Protein 3LY1 (pdb70)

Nearest PDB structures (foldseek):
  3ffh-assembly1_B  TM=8.835E-01  e=3.624E-26  Listeria innocua
  3ffh-assembly1_A  TM=8.814E-01  e=5.319E-25  Listeria innocua
  1lc7-assembly1_A  TM=8.798E-01  e=1.584E-21  Salmonella enterica
  3euc-assembly1_B  TM=8.488E-01  e=2.781E-20  Cupriavidus pinatubonensis JMP134
  3euc-assembly1_A  TM=7.990E-01  e=6.810E-20  Cupriavidus pinatubonensis JMP134

Sequence (1341 aa):
AFTTAPSTDNPIRINFNENPLLGGSPKAQAAARDAVVKANRYAKNEILLGNKLAAHHQVEAPSILLTAGSSEGIRAAIEAYASLEEAQLVIPEELTYGDGEHFAKIAGKVTKVKLDNWAFDIEGLKAAVAAYSGPSIVYLVNPNNPTGTITPADVIEPWIASKPANTFIVDEAYAEFVNDPRFRRSISPITQGAENIILLKKTFSKIHAAGRVGYAVAHPTVIALLGRRYVAGEKINFSGVDAALASNDSAFITYSKKSNDVSRQQILLKKALEDLKLPYLPSEGNFVFHQLVVPLKDYQTHADAGVLIGRAFPPADNNWCRISLGTPQQEQWVADTREFRKKSWIAFTAPSTDNPIRINFNENPLGSPKAQAAARDAVVKANRYAKNEILLGNKLAAHHQVEAPSILLTAGSSEGIRAAIEAYASLEAQLVIPELTYGDGEHFAKIAGKVTKVKLDNWAFDIEGLKAAVAAYSGPSIVYLVNPNNPTGTITPADVIEPWIASKPANTFIVDEAYAEFVNDPRFRRSISPITQGAENIILLKTFSKIHAAGRVGYAVAHPTVIALLGRRYVAGEKINFSGVDAALASNDSAFITYSKKSNDVSRQQILLKKALEDLKLPYLPSEGNFVFHQLVVPLKDYQTHADAGVLIGRAFPPADNNWCRISLGTPQEQWWVADTREFRKKKSWIAAFTAPSTDNPIRINFNENPLLGGSPKAQAAARDAVVKANRYAKNEILLGNKLAAHHQVEAPSILLTAGSSEGIRAAIEAYASLEAQLVIPEELTYGDGEHFAKIAGKVTKVKLDNWAFDIEGLKAAVAAYSGPSIVYLVNPNNPTGTITPADVIEPWIASKPANTFIVDEAYAEFVNDPRFRRSISPITQGAENIILLKTFSKIHAAGRVGYAVAHPTVIALLGRRYVAGEKINFSGVDAALASNDSSAFITYSKKSNDVSRQQILLKKALEDLKLPYLPSEGNFVFHQLVVPLKDYQTHADAGVLIGRAFPPADNNWCRISLGTPQQEQWWVADTREFRKKSWIGETQPESAAFTAPSTDNPIRINFNENPLLGGSPKAQAAARDAVVKANRYAKNEILLGNKLAAHHQVEAPSILLTAGSSEGIRAAIEAYASLEAQLVIPEELTYGDGEHFAKIAGKVTKVKLDNWAFDIEGLKAAVAAYSGPSIVYLVNPNNPTGTITPADVIEPWIASKPANNTFIVDEAYAEFVNDPRFRRSISPITQGAENIILLKTFSKIHAAGRVGYAVAHPTVIALLGRRYVAGEKINFSGVDAALASNDSAFITYSKKSNDVSRQILLKKALEDLKLPYLPSEGNFVFHQLVVPLKDYQTHADAGVLIGRAFPPADNNWCRISLGTPQQEQWWVADTREFRKKSWI

CATH classification: 3.90.1150.10 (+1 more: 3.40.640.10)

B-factor: mean 17.72, std 8.16, range [2.0, 77.81]

InterPro domains:
  IPR004839 Aminotransferase, class I/classII, large domain [PF00155] (60-383)
  IPR006311 Twin-arginine translocation pathway, signal sequence [PS51318] (1-41)
  IPR015421 Pyridoxal phosphate-dependent transferase, major domain [G3DSA:3.40.640.10] (70-298)
  IPR015422 Pyridoxal phosphate-dependent transferase, small domain [G3DSA:3.90.1150.10] (54-379)
  IPR015424 Pyridoxal phosphate-dependent transferase [SSF53383] (52-388)
  IPR050106 Histidinol-phosphate aminotransferase [PTHR43643] (56-390)

Foldseek 3Di:
DDDFFALVRFAEQAPQFQQPAPPQLQVLLVVLPVVQVDFPVVLLCLLCVVCVVLVHHSLQKDKWFFCLLVLLLLCVLLADLLEEEEEAQFFDCSNVVSNVVSHHYHHDYDPQPDDPLVRSLCVLVVRPAAYEYEAEACTPPQQHGDFPVSVVVSQVVCRPRYYEYEDAFVLLADDPSDDDPSVLSVVRQHYKYKYGCRHLVGNPTIIMIGHNSVSSVSCPSDPGNGYGRSVSSSSVRSCPVVSSVVSNVQLVLLVVLQVVLCVVVVWDWHDHSGQKTKTFAPDFPVLLQVVSRSRYHFYDAGPPNRRITIGGGHGNVSNVVSVVCVCVVVPSD/DDDFFALVRFAEFAPQFQQDAPPLLVVQLVVLPVVQVDFCVVLLCLLQVVCVVLLHHSLQKAKWFFCLLVLLLLCVLLADQLEEEEEAQFFDCSNVVNNVVSHHYHYDYDPQSDGPLVRSLVVLQVRPAAYEYEAEAVTPPQQDGDFCVSVVVSQVVCRPRYYEYEDAFVLLADDPRDDDPSVLSVVRQHYKYKYGCRHLVGNPTIIMIGHDSVSSVSCPSDPGNGYGRSNSSSSVRSCPVVSSVVSSVQLVLLVVLQVVLCVVVVWDWHDHSGQKTKIFAPDFPVLLQVVSNSRYHFYDAGPPNRGITIGGRHGNVSNVVSVVCVCVVVPSD/DDDDFFALVRFAEFAPQFQQPAPPQLQVQLVVLPVVQVDFPVVLLCLLCVVCVVLLHHSLQKDKWFFLLLVLLLLCVLLAAQLEEEQEAQFFDCSNVVNNVVSHHYHYDYDPQPDGPLVRSLVVLLVRQEAYEYEAEAVTPPQQHGDFPVSVVVSQVVPRPRYYEYEDAFVLLADDPSDDDPSVLSVVRQHYKYKYGCRHLVGNPTIIMIGHDSVSSVSCPSDPGNRYGRSVSSSSVRSCCPVSSVVSNVQLVLLVVLQVVLCVVVVWDWHDHRGQKTKTFAPDFPVLLQVVSNSRYHFYDAGPPNRRITIGGRHGNVVNVVSVCCVCVVVPSD/DPDFDDDDDDDFFALVGFDEFAPQFQQDAPPLLQVLLVVLPVVQVDFPVVLLCLLCVVCVVLVHHSLQKDKWFFCLLVLLLLCVLLADQLEEEEEAQFFDCSNVVNNVVSHHYHYDYDPQPDGPLVRSLVVLVVRPEAYEYEAEAVTPPQQHGDFCVSVVVSLVVCRPNYYEYEDAFVLLADDPRDDDPSVLNVVRQHYKYKYGCRHLVGNPTIIMIGHNSVSSVSCPSDPGNRYGRSVSSSSVRSCCVVSSVNSNVQLVLQVVLQVVLCVVLVWDWHDHRGQKTKTFAPDFPVLLCVVSNSRYHFYDAGPPSRGIGIGGGHGNVSNVVSVCCVCVVVVSD

Solvent-accessible surface area: 54616 Å² total

Secondary structure (DSSP, 8-state):
------SSS-EE-SS---S---HHHHHHHHHTGGGTTS--HHHH--HHHHHHHTTS-GGGEEEESHHHHHHHHHHHHH--TT-EEEEESSS-THHHHHHHHT--EEEE--TTS---HHHHHHHHHT-SS-EEEEEESS-TTT-PPPPHHHHHHHHHT--TT--EEE-TTGGG---TT---S---TT--SS-EEEEESSSTT-----EEEE--HHHHH--TTTT-S---HHHHHHHHH---HHHHHHHHHHHHHHHHHHHHHHHHHT--B----SSEEEEE-SS-HHHHHH--TTSEE-PPP-TT-TTEEEEE---S---HHHH--HHHHTT--/------SSS-EE-SS---S---HHHHHHHHHTGGGTTS--HHHH--HHHHHHHTTS-GGGEEEESHHHHHHHHHHHHH--TT-EEEEESSS-THHHHHHHHT--EEEE--TTS---HHHHHHHHHT-SS-EEEEEESS-TTT-PPPPHHHHHHHHHT--TT--EEE-TTGGG---TT---S---TT--SS-EEEEESSSTT-----EEEE--HHHHH--TTTTSS---HHHHHHHHH---HHHHHHHHHHHHHHHHHHHHHHHHHT--B----SSEEEEE-SS-HHHHHH--TTSEE-PPP-TT-TTEEEEE---S---HHHH--HHHHTT--/-------SSS-EE-SS---S---HHHHHHHHHHGGGTTS--HHHH--HHHHHHHTTS-GGGEEEESHHHHHHHHHHHHH--TT-EEEEESSS-THHHHHHHHT--EEEE--TTS---HHHHHHHHHT--S-EEEEEESS-TTT-----HHHHHHHHHT--TT--EEE-TTGGG---TT---S---TT--SS-EEEEESSSTT-----EEEE--HHHHH--TTTTSS---HHHHHHHHH---HHHHHHHHHHHHHHHHHHHHHHHHHT--BPPP-SSEEEEE-SS-HHHHHH--TTSEE-----TT-TTEEEEE---S---HHHH--HHHHTT--/--PPPPPPP-----SSS-EE-SS---TT--HHHHHHHHHHGGGTTS--HHHH--HHHHHHHHTS-GGGEEEESHHHHHHHHHHHHH--TT-EEEEESSS-THHHHHHHHT--EEEE--TTS---HHHHHHHHHT-SS-EEEEEESS-TTT-----HHHHHHHHHT--TT--EEE-TTGGG---TT---S---TT--SS-EEEEESSSTT-----EEEE--HHHHH--TTTTSS---HHHHHHHHH---HHHHHHHHHHHHHHHHHHHHHHHHHT--B----SSEEEEE-SS-HHHHHH--TTSEE-----TT-TTEEEEE---S---HHHH--HHHHTT--

Radius of gyration: 41.57 Å; Cα contacts (8 Å, |Δi|>4): 2884; chains: 4; bounding box: 87×106×110 Å

Structure (mmCIF, N/CA/C/O backbone):
data_3LY1
#
_entry.id   3LY1
#
_cell.length_a   58.625
_cell.length_b   150.477
_cell.length_c   100.092
_cell.angle_alpha   90.000
_cell.angle_beta   94.380
_cell.angle_gamma   90.000
#
_symmetry.space_group_name_H-M   'P 1 21 1'
#
loop_
_entity.id
_entity.type
_entity.pdbx_description
1 polymer 'Putative histidinol-phosphate aminotransferase'
2 non-polymer "PYRIDOXAL-5'-PHOSPHATE"
3 non-polymer 'CITRIC ACID'
4 non-polymer 1,2-ETHANEDIOL
5 water water
#
loop_
_atom_site.group_PDB
_atom_site.id
_atom_site.type_symbol
_atom_site.label_atom_id
_atom_site.label_alt_id
_atom_site.label_comp_id
_atom_site.label_asym_id
_atom_site.label_entity_id
_atom_site.label_seq_id
_atom_site.pdbx_PDB_ins_code
_atom_site.Cartn_x
_atom_site.Cartn_y
_atom_site.Cartn_z
_atom_site.occupancy
_atom_site.B_iso_or_equiv
_atom_site.auth_seq_id
_atom_site.auth_comp_id
_atom_site.auth_asym_id
_atom_site.auth_atom_id
_atom_site.pdbx_PDB_model_num
ATOM 1 N N . ALA A 1 9 ? 79.909 50.205 -24.014 1.00 40.56 49 ALA A N 1
ATOM 2 C CA . ALA A 1 9 ? 80.460 51.517 -23.535 1.00 40.62 49 ALA A CA 1
ATOM 3 C C . ALA A 1 9 ? 81.515 52.058 -24.520 1.00 40.02 49 ALA A C 1
ATOM 4 O O . ALA A 1 9 ? 82.470 51.358 -24.848 1.00 40.90 49 ALA A O 1
ATOM 6 N N . PHE A 1 10 ? 81.357 53.296 -24.983 1.00 38.93 50 PHE A N 1
ATOM 7 C CA . PHE A 1 10 ? 82.281 53.864 -25.988 1.00 37.50 50 PHE A CA 1
ATOM 8 C C . PHE A 1 10 ? 83.682 54.280 -25.446 1.00 36.33 50 PHE A C 1
ATOM 9 O O . PHE A 1 10 ? 83.803 54.925 -24.404 1.00 36.22 50 PHE A O 1
ATOM 17 N N . THR A 1 11 ? 84.712 53.923 -26.219 1.00 35.22 51 THR A N 1
ATOM 18 C CA A THR A 1 11 ? 86.095 54.316 -25.953 0.50 34.47 51 THR A CA 1
ATOM 19 C CA B THR A 1 11 ? 86.096 54.329 -25.952 0.50 34.44 51 THR A CA 1
ATOM 20 C C . THR A 1 11 ? 86.748 54.857 -27.240 1.00 33.83 51 THR A C 1
ATOM 21 O O . THR A 1 11 ? 86.423 54.412 -28.349 1.00 33.22 51 THR A O 1
ATOM 28 N N . ALA A 1 12 ? 87.667 55.809 -27.092 1.00 32.36 52 ALA A N 1
ATOM 29 C CA . ALA A 1 12 ? 88.348 56.417 -28.233 1.00 31.22 52 ALA A CA 1
ATOM 30 C C . ALA A 1 12 ? 89.144 55.386 -29.042 1.00 30.00 52 ALA A C 1
ATOM 31 O O . ALA A 1 12 ? 89.790 54.503 -28.476 1.00 28.67 52 ALA A O 1
ATOM 33 N N . PRO A 1 13 ? 89.095 55.499 -30.368 1.00 29.21 53 PRO A N 1
ATOM 34 C CA . PRO A 1 13 ? 89.738 54.507 -31.219 1.00 29.16 53 PRO A CA 1
ATOM 35 C C . PRO A 1 13 ? 91.254 54.636 -31.301 1.00 29.84 53 PRO A C 1
ATOM 36 O O . PRO A 1 13 ? 91.817 55.648 -30.894 1.00 28.85 53 PRO A O 1
ATOM 40 N N . SER A 1 14 ? 91.892 53.599 -31.841 1.00 30.58 54 SER A N 1
ATOM 41 C CA . SER A 1 14 ? 93.309 53.616 -32.202 1.00 31.85 54 SER A CA 1
ATOM 42 C C . SER A 1 14 ? 93.433 53.010 -33.596 1.00 32.76 54 SER A C 1
ATOM 43 O O . SER A 1 14 ? 92.446 52.499 -34.111 1.00 32.81 54 SER A O 1
ATOM 46 N N . THR A 1 15 ? 94.626 53.018 -34.194 1.00 33.86 55 THR A N 1
ATOM 47 C CA . THR A 1 15 ? 94.840 52.258 -35.439 1.00 35.08 55 THR A CA 1
ATOM 48 C C . THR A 1 15 ? 94.668 50.723 -35.258 1.00 35.51 55 THR A C 1
ATOM 49 O O . THR A 1 15 ? 94.325 50.015 -36.221 1.00 36.81 55 THR A O 1
ATOM 53 N N . ASP A 1 16 ? 94.885 50.200 -34.052 1.00 35.40 56 ASP A N 1
ATOM 54 C CA . ASP A 1 16 ? 94.614 48.773 -33.759 1.00 35.13 56 ASP A CA 1
ATOM 55 C C . ASP A 1 16 ? 93.147 48.487 -33.463 1.00 33.39 56 ASP A C 1
ATOM 56 O O . ASP A 1 16 ? 92.708 47.329 -33.504 1.00 33.99 56 ASP A O 1
ATOM 61 N N . ASN A 1 17 ? 92.400 49.517 -33.084 1.00 30.98 57 ASN A N 1
ATOM 62 C CA . ASN A 1 17 ? 90.995 49.335 -32.676 1.00 29.26 57 ASN A CA 1
ATOM 63 C C . ASN A 1 17 ? 90.154 50.517 -33.209 1.00 26.86 57 ASN A C 1
ATOM 64 O O . ASN A 1 17 ? 89.588 51.304 -32.441 1.00 24.73 57 ASN A O 1
ATOM 69 N N . PRO A 1 18 ? 90.058 50.604 -34.554 1.00 24.56 58 PRO A N 1
ATOM 70 C CA . PRO A 1 18 ? 89.480 51.755 -35.238 1.00 22.92 58 PRO A CA 1
ATOM 71 C C . PRO A 1 18 ? 87.969 51.782 -35.181 1.00 21.56 58 PRO A C 1
ATOM 72 O O . PRO A 1 18 ? 87.336 50.759 -34.937 1.00 21.01 58 PRO A O 1
ATOM 76 N N . ILE A 1 19 ? 87.383 52.959 -35.377 1.00 19.86 59 ILE A N 1
ATOM 77 C CA . ILE A 1 19 ? 85.950 53.051 -35.679 1.00 18.84 59 ILE A CA 1
ATOM 78 C C . ILE A 1 19 ? 85.822 52.588 -37.139 1.00 18.56 59 ILE A C 1
ATOM 79 O O . ILE A 1 19 ? 86.510 53.118 -38.020 1.00 18.21 59 ILE A O 1
ATOM 84 N N . ARG A 1 20 ? 84.932 51.625 -37.372 1.00 18.32 60 ARG A N 1
ATOM 85 C CA . ARG A 1 20 ? 84.813 50.977 -38.673 1.00 18.18 60 ARG A CA 1
ATOM 86 C C . ARG A 1 20 ? 83.531 51.464 -39.329 1.00 17.41 60 ARG A C 1
ATOM 87 O O . ARG A 1 20 ? 82.454 51.000 -38.995 1.00 17.62 60 ARG A O 1
ATOM 95 N N . ILE A 1 21 ? 83.652 52.440 -40.232 1.00 16.91 61 ILE A N 1
ATOM 96 C CA . ILE A 1 21 ? 82.468 53.030 -40.865 1.00 16.49 61 ILE A CA 1
ATOM 97 C C . ILE A 1 21 ? 82.747 53.005 -42.347 1.00 15.56 61 ILE A C 1
ATOM 98 O O . ILE A 1 21 ? 82.608 54.001 -43.087 1.00 15.46 61 ILE A O 1
ATOM 103 N N . ASN A 1 22 ? 83.188 51.828 -42.765 1.00 15.59 62 ASN A N 1
ATOM 104 C CA . ASN A 1 22 ? 83.714 51.623 -44.106 1.00 15.05 62 ASN A CA 1
ATOM 105 C C . ASN A 1 22 ? 82.887 50.704 -45.014 1.00 15.04 62 ASN A C 1
ATOM 106 O O . ASN A 1 22 ? 83.033 50.775 -46.230 1.00 13.76 62 ASN A O 1
ATOM 111 N N . PHE A 1 23 ? 82.054 49.843 -44.434 1.00 15.13 63 PHE A N 1
ATOM 112 C CA . PHE A 1 23 ? 81.384 48.784 -45.212 1.00 16.08 63 PHE A CA 1
ATOM 113 C C . PHE A 1 23 ? 79.857 48.698 -45.000 1.00 16.77 63 PHE A C 1
ATOM 114 O O . PHE A 1 23 ? 79.242 47.653 -45.270 1.00 17.29 63 PHE A O 1
ATOM 122 N N . ASN A 1 24 ? 79.237 49.790 -44.556 1.00 16.22 64 ASN A N 1
ATOM 123 C CA . ASN A 1 24 ? 77.794 49.867 -44.312 1.00 17.20 64 ASN A CA 1
ATOM 124 C C . ASN A 1 24 ? 77.249 48.765 -43.413 1.00 17.38 64 ASN A C 1
ATOM 125 O O . ASN A 1 24 ? 76.078 48.348 -43.531 1.00 17.73 64 ASN A O 1
ATOM 130 N N . GLU A 1 25 ? 78.093 48.273 -42.521 1.00 17.02 65 GLU A N 1
ATOM 131 C CA . GLU A 1 25 ? 77.667 47.278 -41.548 1.00 17.17 65 GLU A CA 1
ATOM 132 C C . GLU A 1 25 ? 76.873 48.006 -40.489 1.00 17.40 65 GLU A C 1
ATOM 133 O O . GLU A 1 25 ? 77.124 49.180 -40.217 1.00 17.41 65 GLU A O 1
ATOM 139 N N . ASN A 1 26 ? 75.915 47.319 -39.873 1.00 16.87 66 ASN A N 1
ATOM 140 C CA . ASN A 1 26 ? 75.150 47.868 -38.775 1.00 16.97 66 ASN A CA 1
ATOM 141 C C . ASN A 1 26 ? 76.108 47.828 -37.586 1.00 18.60 66 ASN A C 1
ATOM 142 O O . ASN A 1 26 ? 76.736 46.781 -37.384 1.00 19.24 66 ASN A O 1
ATOM 147 N N . PRO A 1 27 ? 76.288 48.973 -36.867 1.00 18.44 67 PRO A N 1
ATOM 148 C CA . PRO A 1 27 ? 77.246 49.093 -35.749 1.00 19.22 67 PRO A CA 1
ATOM 149 C C . PRO A 1 27 ? 76.703 48.511 -34.448 1.00 19.03 67 PRO A C 1
ATOM 150 O O . PRO A 1 27 ? 77.456 48.345 -33.470 1.00 19.26 67 PRO A O 1
ATOM 154 N N A LEU A 1 28 ? 75.412 48.203 -34.462 0.50 18.44 68 LEU A N 1
ATOM 155 N N B LEU A 1 28 ? 75.411 48.176 -34.433 0.50 19.57 68 LEU A N 1
ATOM 156 C CA A LEU A 1 28 ? 74.774 47.477 -33.410 0.50 18.02 68 LEU A CA 1
ATOM 157 C CA B LEU A 1 28 ? 74.678 47.917 -33.204 0.50 20.01 68 LEU A CA 1
ATOM 158 C C A LEU A 1 28 ? 75.045 45.987 -33.533 0.50 18.14 68 LEU A C 1
ATOM 159 C C B LEU A 1 28 ? 74.750 46.483 -32.677 0.50 20.54 68 LEU A C 1
ATOM 160 O O A LEU A 1 28 ? 75.124 45.439 -34.633 0.50 17.52 68 LEU A O 1
ATOM 161 O O B LEU A 1 28 ? 74.303 46.213 -31.560 0.50 21.04 68 LEU A O 1
ATOM 170 N N A GLY A 1 29 ? 75.166 45.314 -32.397 0.50 17.88 69 GLY A N 1
ATOM 171 N N B GLY A 1 29 ? 75.277 45.560 -33.475 0.50 20.54 69 GLY A N 1
ATOM 172 C CA A GLY A 1 29 ? 75.096 43.875 -32.441 0.50 18.37 69 GLY A CA 1
ATOM 173 C CA B GLY A 1 29 ? 75.220 44.150 -33.100 0.50 20.44 69 GLY A CA 1
ATOM 174 C C A GLY A 1 29 ? 73.813 43.518 -33.162 0.50 18.90 69 GLY A C 1
ATOM 175 C C B GLY A 1 29 ? 73.833 43.589 -33.343 0.50 20.08 69 GLY A C 1
ATOM 176 O O A GLY A 1 29 ? 72.886 44.324 -33.237 0.50 19.04 69 GLY A O 1
ATOM 177 O O B GLY A 1 29 ? 72.835 44.296 -33.209 0.50 20.16 69 GLY A O 1
ATOM 186 N N . SER A 1 31 ? 70.259 41.557 -33.066 1.00 21.19 71 SER A N 1
ATOM 187 C CA . SER A 1 31 ? 69.241 41.333 -32.000 1.00 20.80 71 SER A CA 1
ATOM 188 C C . SER A 1 31 ? 69.701 40.316 -30.936 1.00 21.53 71 SER A C 1
ATOM 189 O O . SER A 1 31 ? 70.267 39.285 -31.280 1.00 21.35 71 SER A O 1
ATOM 192 N N . PRO A 1 32 ? 69.461 40.591 -29.641 1.00 21.63 72 PRO A N 1
ATOM 193 C CA . PRO A 1 32 ? 69.764 39.616 -28.564 1.00 21.58 72 PRO A CA 1
ATOM 194 C C . PRO A 1 32 ? 69.108 38.231 -28.760 1.00 20.99 72 PRO A C 1
ATOM 195 O O . PRO A 1 32 ? 69.754 37.190 -28.584 1.00 20.82 72 PRO A O 1
ATOM 199 N N . LYS A 1 33 ? 67.844 38.221 -29.133 1.00 19.84 73 LYS A N 1
ATOM 200 C CA . LYS A 1 33 ? 67.181 36.991 -29.513 1.00 19.35 73 LYS A CA 1
ATOM 201 C C . LYS A 1 33 ? 67.833 36.287 -30.739 1.00 18.28 73 LYS A C 1
ATOM 202 O O . LYS A 1 33 ? 67.973 35.066 -30.739 1.00 17.72 73 LYS A O 1
ATOM 206 N N . ALA A 1 34 ? 68.258 37.056 -31.743 1.00 16.64 74 ALA A N 1
ATOM 207 C CA . ALA A 1 34 ? 68.947 36.472 -32.906 1.00 16.60 74 ALA A CA 1
ATOM 208 C C . ALA A 1 34 ? 70.315 35.906 -32.511 1.00 15.95 74 ALA A C 1
ATOM 209 O O . ALA A 1 34 ? 70.718 34.850 -33.037 1.00 15.17 74 ALA A O 1
ATOM 211 N N . GLN A 1 35 ? 71.026 36.590 -31.607 1.00 14.69 75 GLN A N 1
ATOM 212 C CA . GLN A 1 35 ? 72.329 36.086 -31.177 1.00 15.52 75 GLN A CA 1
ATOM 213 C C . GLN A 1 35 ? 72.156 34.760 -30.448 1.00 15.61 75 GLN A C 1
ATOM 214 O O . GLN A 1 35 ? 72.919 33.830 -30.667 1.00 13.76 75 GLN A O 1
ATOM 220 N N . ALA A 1 36 ? 71.155 34.686 -29.571 1.00 14.77 76 ALA A N 1
ATOM 221 C CA . ALA A 1 36 ? 70.890 33.455 -28.817 1.00 15.58 76 ALA A CA 1
ATOM 222 C C . ALA A 1 36 ? 70.534 32.305 -29.749 1.00 15.65 76 ALA A C 1
ATOM 223 O O . ALA A 1 36 ? 70.965 31.176 -29.537 1.00 15.70 76 ALA A O 1
ATOM 225 N N . ALA A 1 37 ? 69.732 32.592 -30.767 1.00 15.95 77 ALA A N 1
ATOM 226 C CA . ALA A 1 37 ? 69.387 31.585 -31.763 1.00 16.38 77 ALA A CA 1
ATOM 227 C C . ALA A 1 37 ? 70.660 31.111 -32.457 1.00 16.11 77 ALA A C 1
ATOM 228 O O . ALA A 1 37 ? 70.871 29.914 -32.585 1.00 16.04 77 ALA A O 1
ATOM 230 N N . ALA A 1 38 ? 71.506 32.055 -32.874 1.00 16.37 78 ALA A N 1
ATOM 231 C CA . ALA A 1 38 ? 72.702 31.742 -33.629 1.00 16.35 78 ALA A CA 1
ATOM 232 C C . ALA A 1 38 ? 73.661 30.880 -32.793 1.00 16.76 78 ALA A C 1
ATOM 233 O O . ALA A 1 38 ? 74.268 29.939 -33.317 1.00 16.83 78 ALA A O 1
ATOM 235 N N . ARG A 1 39 ? 73.831 31.245 -31.520 1.00 15.75 79 ARG A N 1
ATOM 236 C CA . ARG A 1 39 ? 74.714 30.505 -30.607 1.00 16.35 79 ARG A CA 1
ATOM 237 C C . ARG A 1 39 ? 74.187 29.102 -30.353 1.00 15.98 79 ARG A C 1
ATOM 238 O O . ARG A 1 39 ? 74.952 28.153 -30.402 1.00 16.51 79 ARG A O 1
ATOM 246 N N . ASP A 1 40 ? 72.883 28.978 -30.110 1.00 15.86 80 ASP A N 1
ATOM 247 C CA . ASP A 1 40 ? 72.258 27.686 -29.871 1.00 16.13 80 ASP A CA 1
ATOM 248 C C . ASP A 1 40 ? 72.291 26.741 -31.101 1.00 15.76 80 ASP A C 1
ATOM 249 O O . ASP A 1 40 ? 72.196 25.515 -30.945 1.00 15.29 80 ASP A O 1
ATOM 254 N N . ALA A 1 41 ? 72.395 27.302 -32.307 1.00 14.87 81 ALA A N 1
ATOM 255 C CA . ALA A 1 41 ? 72.487 26.483 -33.517 1.00 14.94 81 ALA A CA 1
ATOM 256 C C . ALA A 1 41 ? 73.809 25.735 -33.621 1.00 14.59 81 ALA A C 1
ATOM 257 O O . ALA A 1 41 ? 73.885 24.751 -34.374 1.00 14.57 81 ALA A O 1
ATOM 259 N N . VAL A 1 42 ? 74.860 26.204 -32.944 1.00 13.74 82 VAL A N 1
ATOM 260 C CA . VAL A 1 42 ? 76.215 25.637 -33.180 1.00 13.31 82 VAL A CA 1
ATOM 261 C C . VAL A 1 42 ? 76.321 24.144 -32.834 1.00 13.86 82 VAL A C 1
ATOM 262 O O . VAL A 1 42 ? 76.902 23.363 -33.605 1.00 13.80 82 VAL A O 1
ATOM 266 N N . VAL A 1 43 ? 75.706 23.740 -31.727 1.00 13.33 83 VAL A N 1
ATOM 267 C CA . VAL A 1 43 ? 75.644 22.325 -31.344 1.00 14.25 83 VAL A CA 1
ATOM 268 C C . VAL A 1 43 ? 74.869 21.488 -32.378 1.00 14.18 83 VAL A C 1
ATOM 269 O O . VAL A 1 43 ? 75.122 20.287 -32.517 1.00 13.70 83 VAL A O 1
ATOM 273 N N . LYS A 1 44 ? 73.964 22.124 -33.121 1.00 13.93 84 LYS A N 1
ATOM 274 C CA . LYS A 1 44 ? 73.134 21.414 -34.078 1.00 13.97 84 LYS A CA 1
ATOM 275 C C . LYS A 1 44 ? 73.817 21.343 -35.444 1.00 13.13 84 LYS A C 1
ATOM 276 O O . LYS A 1 44 ? 73.375 20.582 -36.270 1.00 14.25 84 LYS A O 1
ATOM 282 N N . ALA A 1 45 ? 74.892 22.102 -35.640 1.00 12.05 85 ALA A N 1
ATOM 283 C CA . ALA A 1 45 ? 75.444 22.377 -36.985 1.00 12.47 85 ALA A CA 1
ATOM 284 C C . ALA A 1 45 ? 76.425 21.345 -37.499 1.00 11.55 85 ALA A C 1
ATOM 285 O O . ALA A 1 45 ? 77.137 21.600 -38.497 1.00 12.99 85 ALA A O 1
ATOM 287 N N . ASN A 1 46 ? 76.512 20.190 -36.825 1.00 11.11 86 ASN A N 1
ATOM 288 C CA . ASN A 1 46 ? 77.033 18.985 -37.450 1.00 11.25 86 ASN A CA 1
ATOM 289 C C . ASN A 1 46 ? 76.082 18.474 -38.525 1.00 11.41 86 ASN A C 1
ATOM 290 O O . ASN A 1 46 ? 76.488 17.695 -39.380 1.00 13.16 86 ASN A O 1
ATOM 295 N N . ARG A 1 47 ? 74.835 18.934 -38.481 1.00 11.79 87 ARG A N 1
ATOM 296 C CA . ARG A 1 47 ? 73.811 18.552 -39.451 1.00 12.12 87 ARG A CA 1
ATOM 297 C C . ARG A 1 47 ? 73.447 19.742 -40.327 1.00 11.98 87 ARG A C 1
ATOM 298 O O . ARG A 1 47 ? 73.634 20.878 -39.961 1.00 10.05 87 ARG A O 1
ATOM 306 N N . TYR A 1 48 ? 72.973 19.446 -41.528 1.00 12.71 88 TYR A N 1
ATOM 307 C CA . TYR A 1 48 ? 72.444 20.437 -42.431 1.00 13.22 88 TYR A CA 1
ATOM 308 C C . TYR A 1 48 ? 71.118 20.934 -41.904 1.00 13.28 88 TYR A C 1
ATOM 309 O O . TYR A 1 48 ? 70.308 20.143 -41.353 1.00 14.82 88 TYR A O 1
ATOM 318 N N . ALA A 1 49 ? 70.889 22.240 -42.078 1.00 12.70 89 ALA A N 1
ATOM 319 C CA . ALA A 1 49 ? 69.688 22.905 -41.589 1.00 14.35 89 ALA A CA 1
ATOM 320 C C . ALA A 1 49 ? 68.519 22.757 -42.562 1.00 15.09 89 ALA A C 1
ATOM 321 O O . ALA A 1 49 ? 67.820 23.746 -42.838 1.00 16.28 89 ALA A O 1
ATOM 323 N N . LYS A 1 50 ? 68.245 21.533 -43.005 1.00 15.30 90 LYS A N 1
ATOM 324 C CA . LYS A 1 50 ? 67.250 21.284 -44.060 1.00 16.43 90 LYS A CA 1
ATOM 325 C C . LYS A 1 50 ? 65.823 21.745 -43.752 1.00 16.93 90 LYS A C 1
ATOM 326 O O . LYS A 1 50 ? 65.274 22.580 -44.486 1.00 15.85 90 LYS A O 1
ATOM 332 N N . ASN A 1 51 ? 65.227 21.251 -42.668 1.00 17.23 91 ASN A N 1
ATOM 333 C CA . ASN A 1 51 ? 63.876 21.685 -42.342 1.00 18.39 91 ASN A CA 1
ATOM 334 C C . ASN A 1 51 ? 63.755 23.165 -41.945 1.00 18.79 91 ASN A C 1
ATOM 335 O O . ASN A 1 51 ? 62.752 23.827 -42.243 1.00 19.03 91 ASN A O 1
ATOM 340 N N . GLU A 1 52 ? 64.792 23.676 -41.293 1.00 18.41 92 GLU A N 1
ATOM 341 C CA . GLU A 1 52 ? 64.826 25.062 -40.832 1.00 17.90 92 GLU A CA 1
ATOM 342 C C . GLU A 1 52 ? 64.850 26.011 -42.028 1.00 16.57 92 GLU A C 1
ATOM 343 O O . GLU A 1 52 ? 64.238 27.078 -41.983 1.00 15.93 92 GLU A O 1
ATOM 349 N N . ILE A 1 53 ? 65.573 25.617 -43.077 1.00 15.70 93 ILE A N 1
ATOM 350 C CA . ILE A 1 53 ? 65.618 26.371 -44.347 1.00 14.76 93 ILE A CA 1
ATOM 351 C C . ILE A 1 53 ? 64.244 26.408 -45.015 1.00 14.70 93 ILE A C 1
ATOM 352 O O . ILE A 1 53 ? 63.830 27.438 -45.547 1.00 14.62 93 ILE A O 1
ATOM 357 N N . LEU A 1 54 ? 63.536 25.286 -44.987 1.00 15.25 94 LEU A N 1
ATOM 358 C CA . LEU A 1 54 ? 62.148 25.253 -45.464 1.00 15.34 94 LEU A CA 1
ATOM 359 C C . LEU A 1 54 ? 61.284 26.230 -44.665 1.00 15.09 94 LEU A C 1
ATOM 360 O O . LEU A 1 54 ? 60.540 27.016 -45.246 1.00 14.53 94 LEU A O 1
ATOM 378 N N . LEU A 1 56 ? 62.184 28.967 -42.924 1.00 15.58 96 LEU A N 1
ATOM 379 C CA . LEU A 1 56 ? 62.588 30.358 -43.244 1.00 15.51 96 LEU A CA 1
ATOM 380 C C . LEU A 1 56 ? 62.026 30.789 -44.604 1.00 14.48 96 LEU A C 1
ATOM 381 O O . LEU A 1 56 ? 61.518 31.889 -44.742 1.00 13.53 96 LEU A O 1
ATOM 386 N N . GLY A 1 57 ? 62.096 29.900 -45.582 1.00 15.29 97 GLY A N 1
ATOM 387 C CA . GLY A 1 57 ? 61.517 30.157 -46.928 1.00 15.43 97 GLY A CA 1
ATOM 388 C C . GLY A 1 57 ? 60.018 30.455 -46.842 1.00 16.56 97 GLY A C 1
ATOM 389 O O . GLY A 1 57 ? 59.536 31.412 -47.444 1.00 16.17 97 GLY A O 1
ATOM 390 N N . ASN A 1 58 ? 59.307 29.652 -46.057 1.00 16.67 98 ASN A N 1
ATOM 391 C CA . ASN A 1 58 ? 57.866 29.810 -45.871 1.00 17.39 98 ASN A CA 1
ATOM 392 C C . ASN A 1 58 ? 57.536 31.102 -45.133 1.00 16.92 98 ASN A C 1
ATOM 393 O O . ASN A 1 58 ? 56.598 31.792 -45.493 1.00 17.38 98 ASN A O 1
ATOM 398 N N . LYS A 1 59 ? 58.347 31.449 -44.140 1.00 16.52 99 LYS A N 1
ATOM 399 C CA . LYS A 1 59 ? 58.158 32.673 -43.405 1.00 17.29 99 LYS A CA 1
ATOM 400 C C . LYS A 1 59 ? 58.393 33.929 -44.284 1.00 16.81 99 LYS A C 1
ATOM 401 O O . LYS A 1 59 ? 57.661 34.895 -44.179 1.00 16.83 99 LYS A O 1
ATOM 407 N N . LEU A 1 60 ? 59.397 33.896 -45.169 1.00 15.56 100 LEU A N 1
ATOM 408 C CA . LEU A 1 60 ? 59.652 35.008 -46.081 1.00 14.36 100 LEU A CA 1
ATOM 409 C C . LEU A 1 60 ? 58.553 35.123 -47.137 1.00 14.05 100 LEU A C 1
ATOM 410 O O . LEU A 1 60 ? 58.182 36.239 -47.568 1.00 13.44 100 LEU A O 1
ATOM 415 N N . ALA A 1 61 ? 58.022 33.985 -47.553 1.00 13.85 101 ALA A N 1
ATOM 416 C CA . ALA A 1 61 ? 56.908 33.948 -48.497 1.00 15.37 101 ALA A CA 1
ATOM 417 C C . ALA A 1 61 ? 55.694 34.636 -47.896 1.00 16.47 101 ALA A C 1
ATOM 418 O O . ALA A 1 61 ? 55.082 35.487 -48.548 1.00 17.40 101 ALA A O 1
ATOM 420 N N . ALA A 1 62 ? 55.371 34.299 -46.648 1.00 18.01 102 ALA A N 1
ATOM 421 C CA . ALA A 1 62 ? 54.264 34.970 -45.941 1.00 18.86 102 ALA A CA 1
ATOM 422 C C . ALA A 1 62 ? 54.512 36.479 -45.788 1.00 18.95 102 ALA A C 1
ATOM 423 O O . ALA A 1 62 ? 53.620 37.279 -46.029 1.00 18.72 102 ALA A O 1
ATOM 425 N N . HIS A 1 63 ? 55.734 36.865 -45.435 1.00 19.28 103 HIS A N 1
ATOM 426 C CA . HIS A 1 63 ? 56.094 38.276 -45.290 1.00 19.39 103 HIS A CA 1
ATOM 427 C C . HIS A 1 63 ? 55.867 39.057 -46.572 1.00 19.09 103 HIS A C 1
ATOM 428 O O . HIS A 1 63 ? 55.445 40.192 -46.531 1.00 19.99 103 HIS A O 1
ATOM 435 N N . HIS A 1 64 ? 56.173 38.455 -47.710 1.00 18.77 104 HIS A N 1
ATOM 436 C CA . HIS A 1 64 ? 56.045 39.132 -48.997 1.00 18.11 104 HIS A CA 1
ATOM 437 C C . HIS A 1 64 ? 54.745 38.822 -49.724 1.00 18.30 104 HIS A C 1
ATOM 438 O O . HIS A 1 64 ? 54.608 39.180 -50.886 1.00 18.00 104 HIS A O 1
ATOM 445 N N . GLN A 1 65 ? 53.804 38.160 -49.037 1.00 18.53 105 GLN A N 1
ATOM 446 C CA . GLN A 1 65 ? 52.521 37.706 -49.622 1.00 19.04 105 GLN A CA 1
ATOM 447 C C . GLN A 1 65 ? 52.678 37.035 -50.978 1.00 18.70 105 GLN A C 1
ATOM 448 O O . GLN A 1 65 ? 51.993 37.384 -51.959 1.00 18.69 105 GLN A O 1
ATOM 454 N N . VAL A 1 66 ? 53.561 36.039 -51.006 1.00 18.12 106 VAL A N 1
ATOM 455 C CA . VAL A 1 66 ? 53.788 35.206 -52.179 1.00 18.01 106 VAL A CA 1
ATOM 456 C C . VAL A 1 66 ? 53.768 33.760 -51.685 1.00 18.14 106 VAL A C 1
ATOM 457 O O . VAL A 1 66 ? 53.659 33.518 -50.472 1.00 18.60 106 VAL A O 1
ATOM 461 N N . GLU A 1 67 ? 53.839 32.808 -52.603 1.00 17.69 107 GLU A N 1
ATOM 462 C CA . GLU A 1 67 ? 53.941 31.393 -52.209 1.00 18.13 107 GLU A CA 1
ATOM 463 C C . GLU A 1 67 ? 55.444 31.017 -52.114 1.00 16.31 107 GLU A C 1
ATOM 464 O O . GLU A 1 67 ? 56.281 31.787 -52.533 1.00 16.60 107 GLU A O 1
ATOM 470 N N . ALA A 1 68 ? 55.781 29.857 -51.555 1.00 15.64 108 ALA A N 1
ATOM 471 C CA . ALA A 1 68 ? 57.192 29.484 -51.322 1.00 15.42 108 ALA A CA 1
ATOM 472 C C . ALA A 1 68 ? 58.012 29.399 -52.600 1.00 15.38 108 ALA A C 1
ATOM 473 O O . ALA A 1 68 ? 59.196 29.758 -52.591 1.00 15.91 108 ALA A O 1
ATOM 475 N N . PRO A 1 69 ? 57.402 28.977 -53.718 1.00 14.03 109 PRO A N 1
ATOM 476 C CA . PRO A 1 69 ? 58.212 28.940 -54.931 1.00 14.63 109 PRO A CA 1
ATOM 477 C C . PRO A 1 69 ? 58.669 30.311 -55.485 1.00 13.60 109 PRO A C 1
ATOM 478 O O . PRO A 1 69 ? 59.434 30.333 -56.454 1.00 15.17 109 PRO A O 1
ATOM 482 N N . SER A 1 70 ? 58.185 31.405 -54.895 1.00 14.22 110 SER A N 1
ATOM 483 C CA . SER A 1 70 ? 58.573 32.761 -55.224 1.00 13.57 110 SER A CA 1
ATOM 484 C C . SER A 1 70 ? 59.718 33.297 -54.343 1.00 13.66 110 SER A C 1
ATOM 485 O O . SER A 1 70 ? 60.095 34.478 -54.455 1.00 13.31 110 SER A O 1
ATOM 488 N N . ILE A 1 71 ? 60.260 32.457 -53.469 1.00 13.16 111 ILE A N 1
ATOM 489 C CA . ILE A 1 71 ? 61.418 32.806 -52.628 1.00 13.43 111 ILE A CA 1
ATOM 490 C C . ILE A 1 71 ? 62.630 31.919 -52.973 1.00 13.27 111 ILE A C 1
ATOM 491 O O . ILE A 1 71 ? 62.509 30.699 -53.044 1.00 12.15 111 ILE A O 1
ATOM 496 N N . LEU A 1 72 ? 63.795 32.532 -53.178 1.00 13.40 112 LEU A N 1
ATOM 497 C CA . LEU A 1 72 ? 65.076 31.817 -53.225 1.00 13.26 112 LEU A CA 1
ATOM 498 C C . LEU A 1 72 ? 66.008 32.349 -52.173 1.00 13.39 112 LEU A C 1
ATOM 499 O O . LEU A 1 72 ? 66.398 33.524 -52.234 1.00 12.11 112 LEU A O 1
ATOM 504 N N . LEU A 1 73 ? 66.356 31.500 -51.202 1.00 14.09 113 LEU A N 1
ATOM 505 C CA . LEU A 1 73 ? 67.310 31.858 -50.167 1.00 14.06 113 LEU A CA 1
ATOM 506 C C . LEU A 1 73 ? 68.716 31.749 -50.690 1.00 14.58 113 LEU A C 1
ATOM 507 O O . LEU A 1 73 ? 69.065 30.799 -51.425 1.00 15.96 113 LEU A O 1
ATOM 512 N N . THR A 1 74 ? 69.539 32.726 -50.331 1.00 14.69 114 THR A N 1
ATOM 513 C CA . THR A 1 74 ? 70.888 32.829 -50.866 1.00 14.37 114 THR A CA 1
ATOM 514 C C . THR A 1 74 ? 71.821 33.244 -49.739 1.00 13.96 114 THR A C 1
ATOM 515 O O . THR A 1 74 ? 71.382 33.729 -48.631 1.00 13.47 114 THR A O 1
ATOM 519 N N . ALA A 1 75 ? 73.102 32.999 -49.961 1.00 14.47 115 ALA A N 1
ATOM 520 C CA . ALA A 1 75 ? 74.122 33.348 -48.941 1.00 15.07 115 ALA A CA 1
ATOM 521 C C . ALA A 1 75 ? 74.499 34.808 -49.099 1.00 14.63 115 ALA A C 1
ATOM 522 O O . ALA A 1 75 ? 75.436 35.164 -49.824 1.00 17.26 115 ALA A O 1
ATOM 524 N N . GLY A 1 76 ? 73.694 35.657 -48.468 1.00 15.44 116 GLY A N 1
ATOM 525 C CA . GLY A 1 76 ? 73.667 37.097 -48.707 1.00 14.36 116 GLY A CA 1
ATOM 526 C C . GLY A 1 76 ? 73.046 37.435 -50.046 1.00 15.76 116 GLY A C 1
ATOM 527 O O . GLY A 1 76 ? 72.902 36.570 -50.896 1.00 16.10 116 GLY A O 1
ATOM 528 N N . SER A 1 77 ? 72.711 38.705 -50.263 1.00 15.07 117 SER A N 1
ATOM 529 C CA . SER A 1 77 ? 72.201 39.105 -51.544 1.00 14.98 117 SER A CA 1
ATOM 530 C C . SER A 1 77 ? 73.322 39.170 -52.601 1.00 15.38 117 SER A C 1
ATOM 531 O O . SER A 1 77 ? 73.025 39.255 -53.813 1.00 15.26 117 SER A O 1
ATOM 534 N N . SER A 1 78 ? 74.598 39.111 -52.180 1.00 15.09 118 SER A N 1
ATOM 535 C CA . SER A 1 78 ? 75.730 39.049 -53.137 1.00 15.67 118 SER A CA 1
ATOM 536 C C . SER A 1 78 ? 75.516 37.879 -54.109 1.00 14.10 118 SER A C 1
ATOM 537 O O . SER A 1 78 ? 75.668 38.025 -55.331 1.00 15.08 118 SER A O 1
ATOM 540 N N . GLU A 1 79 ? 75.122 36.740 -53.562 1.00 14.45 119 GLU A N 1
ATOM 541 C CA . GLU A 1 79 ? 74.855 35.534 -54.351 1.00 14.74 119 GLU A CA 1
ATOM 542 C C . GLU A 1 79 ? 73.583 35.623 -55.181 1.00 14.49 119 GLU A C 1
ATOM 543 O O . GLU A 1 79 ? 73.536 35.092 -56.287 1.00 15.48 119 GLU A O 1
ATOM 549 N N . GLY A 1 80 ? 72.616 36.382 -54.700 1.00 15.15 120 GLY A N 1
ATOM 550 C CA . GLY A 1 80 ? 71.410 36.736 -55.474 1.00 15.18 120 GLY A CA 1
ATOM 551 C C . GLY A 1 80 ? 71.664 37.556 -56.710 1.00 14.85 120 GLY A C 1
ATOM 552 O O . GLY A 1 80 ? 71.115 37.258 -57.778 1.00 15.16 120 GLY A O 1
ATOM 553 N N . ILE A 1 81 ? 72.562 38.537 -56.601 1.00 14.77 121 ILE A N 1
ATOM 554 C CA . ILE A 1 81 ? 72.913 39.364 -57.740 1.00 14.32 121 ILE A CA 1
ATOM 555 C C . ILE A 1 81 ? 73.593 38.501 -58.789 1.00 13.61 121 ILE A C 1
ATOM 556 O O . ILE A 1 81 ? 73.233 38.560 -59.967 1.00 13.52 121 ILE A O 1
ATOM 561 N N . ARG A 1 82 ? 74.559 37.692 -58.355 1.00 12.91 122 ARG A N 1
ATOM 562 C CA . ARG A 1 82 ? 75.229 36.736 -59.245 1.00 13.27 122 ARG A CA 1
ATOM 563 C C . ARG A 1 82 ? 74.251 35.814 -59.956 1.00 12.64 122 ARG A C 1
ATOM 564 O O . ARG A 1 82 ? 74.260 35.718 -61.174 1.00 11.57 122 ARG A O 1
ATOM 572 N N . ALA A 1 83 ? 73.373 35.173 -59.209 1.00 12.26 123 ALA A N 1
ATOM 573 C CA . ALA A 1 83 ? 72.435 34.221 -59.770 1.00 13.12 123 ALA A CA 1
ATOM 574 C C . ALA A 1 83 ? 71.448 34.872 -60.744 1.00 14.01 123 ALA A C 1
ATOM 575 O O . ALA A 1 83 ? 71.159 34.294 -61.806 1.00 14.80 123 ALA A O 1
ATOM 577 N N . ALA A 1 84 ? 70.975 36.073 -60.391 1.00 14.39 124 ALA A N 1
ATOM 578 C CA . ALA A 1 84 ? 70.078 36.831 -61.236 1.00 14.69 124 ALA A CA 1
ATOM 579 C C . ALA A 1 84 ? 70.751 37.134 -62.550 1.00 14.24 124 ALA A C 1
ATOM 580 O O . ALA A 1 84 ? 70.155 36.916 -63.602 1.00 14.67 124 ALA A O 1
ATOM 582 N N . ILE A 1 85 ? 71.995 37.603 -62.512 1.00 14.58 125 ILE A N 1
ATOM 583 C CA . ILE A 1 85 ? 72.728 37.934 -63.752 1.00 15.24 125 ILE A CA 1
ATOM 584 C C . ILE A 1 85 ? 73.020 36.669 -64.571 1.00 15.78 125 ILE A C 1
ATOM 585 O O . ILE A 1 85 ? 72.809 36.633 -65.794 1.00 15.33 125 ILE A O 1
ATOM 590 N N . GLU A 1 86 ? 73.474 35.606 -63.909 1.00 16.45 126 GLU A N 1
ATOM 591 C CA . GLU A 1 86 ? 73.780 34.368 -64.658 1.00 17.09 126 GLU A CA 1
ATOM 592 C C . GLU A 1 86 ? 72.529 33.797 -65.336 1.00 17.33 126 GLU A C 1
ATOM 593 O O . GLU A 1 86 ? 72.582 33.272 -66.465 1.00 16.59 126 GLU A O 1
ATOM 599 N N . ALA A 1 87 ? 71.396 33.891 -64.651 1.00 16.95 127 ALA A N 1
ATOM 600 C CA . ALA A 1 87 ? 70.156 33.332 -65.150 1.00 17.39 127 ALA A CA 1
ATOM 601 C C . ALA A 1 87 ? 69.672 34.022 -66.416 1.00 17.32 127 ALA A C 1
ATOM 602 O O . ALA A 1 87 ? 69.084 33.364 -67.267 1.00 16.98 127 ALA A O 1
ATOM 604 N N . TYR A 1 88 ? 69.952 35.322 -66.547 1.00 16.69 128 TYR A N 1
ATOM 605 C CA . TYR A 1 88 ? 69.421 36.152 -67.628 1.00 17.17 128 TYR A CA 1
ATOM 606 C C . TYR A 1 88 ? 70.489 36.655 -68.600 1.00 18.22 128 TYR A C 1
ATOM 607 O O . TYR A 1 88 ? 70.183 37.389 -69.539 1.00 18.65 128 TYR A O 1
ATOM 616 N N . ALA A 1 89 ? 71.718 36.202 -68.411 1.00 19.25 129 ALA A N 1
ATOM 617 C CA . ALA A 1 89 ? 72.823 36.580 -69.262 1.00 20.39 129 ALA A CA 1
ATOM 618 C C . ALA A 1 89 ? 72.793 35.869 -70.617 1.00 22.01 129 ALA A C 1
ATOM 619 O O . ALA A 1 89 ? 72.368 34.736 -70.720 1.00 22.25 129 ALA A O 1
ATOM 621 N N . SER A 1 90 ? 73.237 36.559 -71.655 1.00 23.41 130 SER A N 1
ATOM 622 C CA . SER A 1 90 ? 73.606 35.910 -72.899 1.00 24.63 130 SER A CA 1
ATOM 623 C C . SER A 1 90 ? 74.618 36.813 -73.577 1.00 25.28 130 SER A C 1
ATOM 624 O O . SER A 1 90 ? 74.803 37.953 -73.161 1.00 25.21 130 SER A O 1
ATOM 627 N N . LEU A 1 91 ? 75.296 36.309 -74.610 1.00 26.15 131 LEU A N 1
ATOM 628 C CA . LEU A 1 91 ? 76.279 37.157 -75.316 1.00 26.47 131 LEU A CA 1
ATOM 629 C C . LEU A 1 91 ? 75.579 38.320 -76.036 1.00 24.96 131 LEU A C 1
ATOM 630 O O . LEU A 1 91 ? 76.233 39.314 -76.323 1.00 26.52 131 LEU A O 1
ATOM 635 N N . GLU A 1 92 ? 74.261 38.208 -76.250 1.00 23.67 132 GLU A N 1
ATOM 636 C CA A GLU A 1 92 ? 73.522 39.286 -76.917 0.50 23.04 132 GLU A CA 1
ATOM 637 C CA B GLU A 1 92 ? 73.394 39.222 -76.896 0.50 23.10 132 GLU A CA 1
ATOM 638 C C . GLU A 1 92 ? 72.913 40.322 -75.938 1.00 22.38 132 GLU A C 1
ATOM 639 O O . GLU A 1 92 ? 72.504 41.409 -76.359 1.00 20.93 132 GLU A O 1
ATOM 650 N N . ALA A 1 93 ? 72.909 40.007 -74.640 1.00 19.83 133 ALA A N 1
ATOM 651 C CA . ALA A 1 93 ? 72.341 40.881 -73.604 1.00 18.70 133 ALA A CA 1
ATOM 652 C C . ALA A 1 93 ? 73.217 42.084 -73.180 1.00 17.64 133 ALA A C 1
ATOM 653 O O . ALA A 1 93 ? 74.466 42.069 -73.257 1.00 16.53 133 ALA A O 1
ATOM 655 N N . GLN A 1 94 ? 72.547 43.147 -72.761 1.00 16.74 134 GLN A N 1
ATOM 656 C CA . GLN A 1 94 ? 73.225 44.305 -72.177 1.00 16.09 134 GLN A CA 1
ATOM 657 C C . GLN A 1 94 ? 72.742 44.450 -70.740 1.00 15.25 134 GLN A C 1
ATOM 658 O O . GLN A 1 94 ? 71.609 44.095 -70.435 1.00 15.26 134 GLN A O 1
ATOM 664 N N . LEU A 1 95 ? 73.604 44.959 -69.878 1.00 14.53 135 LEU A N 1
ATOM 665 C CA . LEU A 1 95 ? 73.194 45.387 -68.543 1.00 14.16 135 LEU A CA 1
ATOM 666 C C . LEU A 1 95 ? 73.070 46.912 -68.612 1.00 14.76 135 LEU A C 1
ATOM 667 O O . LEU A 1 95 ? 74.002 47.574 -69.060 1.00 16.40 135 LEU A O 1
ATOM 672 N N . VAL A 1 96 ? 71.939 47.441 -68.168 1.00 14.59 136 VAL A N 1
ATOM 673 C CA . VAL A 1 96 ? 71.681 48.891 -68.120 1.00 14.23 136 VAL A CA 1
ATOM 674 C C . VAL A 1 96 ? 71.709 49.317 -66.658 1.00 13.37 136 VAL A C 1
ATOM 675 O O . VAL A 1 96 ? 70.952 48.785 -65.827 1.00 13.91 136 VAL A O 1
ATOM 679 N N . ILE A 1 97 ? 72.627 50.237 -66.347 1.00 12.58 137 ILE A N 1
ATOM 680 C CA . ILE A 1 97 ? 72.835 50.721 -64.966 1.00 12.78 137 ILE A CA 1
ATOM 681 C C . ILE A 1 97 ? 73.123 52.231 -64.988 1.00 12.59 137 ILE A C 1
ATOM 682 O O . ILE A 1 97 ? 73.662 52.775 -66.016 1.00 12.49 137 ILE A O 1
ATOM 687 N N . PRO A 1 98 ? 72.828 52.900 -63.883 1.00 12.86 138 PRO A N 1
ATOM 688 C CA . PRO A 1 98 ? 73.367 54.230 -63.580 1.00 13.39 138 PRO A CA 1
ATOM 689 C C . PRO A 1 98 ? 74.876 54.132 -63.467 1.00 14.11 138 PRO A C 1
ATOM 690 O O . PRO A 1 98 ? 75.383 53.086 -63.065 1.00 15.29 138 PRO A O 1
ATOM 694 N N . GLU A 1 99 ? 75.581 55.199 -63.812 1.00 13.75 139 GLU A N 1
ATOM 695 C CA A GLU A 1 99 ? 77.030 55.163 -63.870 0.50 14.49 139 GLU A CA 1
ATOM 696 C CA B GLU A 1 99 ? 77.036 55.154 -63.871 0.50 14.50 139 GLU A CA 1
ATOM 697 C C . GLU A 1 99 ? 77.611 54.957 -62.466 1.00 14.81 139 GLU A C 1
ATOM 698 O O . GLU A 1 99 ? 78.688 54.354 -62.330 1.00 15.57 139 GLU A O 1
ATOM 709 N N . LEU A 1 100 ? 76.908 55.460 -61.452 1.00 13.89 140 LEU A N 1
ATOM 710 C CA . LEU A 1 100 ? 77.367 55.427 -60.043 1.00 15.05 140 LEU A CA 1
ATOM 711 C C . LEU A 1 100 ? 76.378 54.613 -59.189 1.00 14.50 140 LEU A C 1
ATOM 712 O O . LEU A 1 100 ? 75.329 55.103 -58.746 1.00 16.21 140 LEU A O 1
ATOM 717 N N . THR A 1 101 ? 76.730 53.354 -58.969 1.00 14.16 141 THR A N 1
ATOM 718 C CA . THR A 1 101 ? 75.904 52.428 -58.252 1.00 15.01 141 THR A CA 1
ATOM 719 C C . THR A 1 101 ? 76.737 51.251 -57.690 1.00 15.12 141 THR A C 1
ATOM 720 O O . THR A 1 101 ? 77.968 51.264 -57.757 1.00 16.29 141 THR A O 1
ATOM 724 N N . TYR A 1 102 ? 76.079 50.248 -57.120 1.00 14.78 142 TYR A N 1
ATOM 725 C CA . TYR A 1 102 ? 76.767 49.083 -56.551 1.00 14.19 142 TYR A CA 1
ATOM 726 C C . TYR A 1 102 ? 77.349 48.218 -57.681 1.00 14.67 142 TYR A C 1
ATOM 727 O O . TYR A 1 102 ? 76.612 47.813 -58.596 1.00 14.02 142 TYR A O 1
ATOM 736 N N . GLY A 1 103 ? 78.667 47.969 -57.613 1.00 13.53 143 GLY A N 1
ATOM 737 C CA . GLY A 1 103 ? 79.427 47.420 -58.749 1.00 15.98 143 GLY A CA 1
ATOM 738 C C . GLY A 1 103 ? 79.252 45.945 -59.072 1.00 14.90 143 GLY A C 1
ATOM 739 O O . GLY A 1 103 ? 79.744 45.478 -60.105 1.00 17.67 143 GLY A O 1
ATOM 740 N N . ASP A 1 104 ? 78.596 45.195 -58.216 1.00 15.85 144 ASP A N 1
ATOM 741 C CA . ASP A 1 104 ? 78.455 43.741 -58.453 1.00 16.27 144 ASP A CA 1
ATOM 742 C C . ASP A 1 104 ? 77.696 43.403 -59.702 1.00 15.85 144 ASP A C 1
ATOM 743 O O . ASP A 1 104 ? 77.976 42.404 -60.304 1.00 17.45 144 ASP A O 1
ATOM 748 N N . GLY A 1 105 ? 76.703 44.202 -60.083 1.00 16.25 145 GLY A N 1
ATOM 749 C CA . GLY A 1 105 ? 75.982 43.931 -61.307 1.00 15.12 145 GLY A CA 1
ATOM 750 C C . GLY A 1 105 ? 76.914 43.977 -62.523 1.00 14.58 145 GLY A C 1
ATOM 751 O O . GLY A 1 105 ? 76.966 43.031 -63.302 1.00 14.67 145 GLY A O 1
ATOM 752 N N . GLU A 1 106 ? 77.648 45.076 -62.665 1.00 13.14 146 GLU A N 1
ATOM 753 C CA . GLU A 1 106 ? 78.629 45.226 -63.737 1.00 13.96 146 GLU A CA 1
ATOM 754 C C . GLU A 1 106 ? 79.672 44.067 -63.750 1.00 13.23 146 GLU A C 1
ATOM 755 O O . GLU A 1 106 ? 80.043 43.538 -64.826 1.00 13.40 146 GLU A O 1
ATOM 761 N N . HIS A 1 107 ? 80.160 43.737 -62.566 1.00 13.49 147 HIS A N 1
ATOM 762 C CA . HIS A 1 107 ? 81.161 42.693 -62.355 1.00 13.97 147 HIS A CA 1
ATOM 763 C C . HIS A 1 107 ? 80.715 41.360 -62.948 1.00 13.13 147 HIS A C 1
ATOM 764 O O . HIS A 1 107 ? 81.465 40.743 -63.737 1.00 13.27 147 HIS A O 1
ATOM 771 N N . PHE A 1 108 ? 79.518 40.897 -62.566 1.00 14.09 148 PHE A N 1
ATOM 772 C CA . PHE A 1 108 ? 78.997 39.632 -63.066 1.00 13.69 148 PHE A CA 1
ATOM 773 C C . PHE A 1 108 ? 78.560 39.764 -64.520 1.00 13.57 148 PHE A C 1
ATOM 774 O O . PHE A 1 108 ? 78.644 38.793 -65.308 1.00 13.78 148 PHE A O 1
ATOM 782 N N . ALA A 1 109 ? 78.148 40.969 -64.924 1.00 13.56 149 ALA A N 1
ATOM 783 C CA . ALA A 1 109 ? 77.789 41.178 -66.332 1.00 13.48 149 ALA A CA 1
ATOM 784 C C . ALA A 1 109 ? 78.988 41.039 -67.266 1.00 14.45 149 ALA A C 1
ATOM 785 O O . ALA A 1 109 ? 78.905 40.421 -68.362 1.00 16.11 149 ALA A O 1
ATOM 787 N N . LYS A 1 110 ? 80.109 41.584 -66.835 1.00 15.14 150 LYS A N 1
ATOM 788 C CA . LYS A 1 110 ? 81.371 41.442 -67.551 1.00 17.04 150 LYS A CA 1
ATOM 789 C C . LYS A 1 110 ? 81.869 39.984 -67.643 1.00 15.52 150 LYS A C 1
ATOM 790 O O . LYS A 1 110 ? 82.327 39.568 -68.686 1.00 16.19 150 LYS A O 1
ATOM 796 N N . ILE A 1 111 ? 81.775 39.234 -66.556 1.00 16.13 151 ILE A N 1
ATOM 797 C CA . ILE A 1 111 ? 82.075 37.792 -66.555 1.00 15.36 151 ILE A CA 1
ATOM 798 C C . ILE A 1 111 ? 81.231 37.067 -67.601 1.00 16.42 151 ILE A C 1
ATOM 799 O O . ILE A 1 111 ? 81.747 36.246 -68.362 1.00 15.12 151 ILE A O 1
ATOM 804 N N . ALA A 1 112 ? 79.951 37.443 -67.712 1.00 16.48 152 ALA A N 1
ATOM 805 C CA . ALA A 1 112 ? 79.053 36.885 -68.714 1.00 17.21 152 ALA A CA 1
ATOM 806 C C . ALA A 1 112 ? 79.305 37.382 -70.158 1.00 17.17 152 ALA A C 1
ATOM 807 O O . ALA A 1 112 ? 78.703 36.878 -71.135 1.00 17.76 152 ALA A O 1
ATOM 809 N N . GLY A 1 113 ? 80.207 38.338 -70.324 1.00 17.58 153 GLY A N 1
ATOM 810 C CA . GLY A 1 113 ? 80.546 38.811 -71.681 1.00 18.22 153 GLY A CA 1
ATOM 811 C C . GLY A 1 113 ? 79.504 39.770 -72.238 1.00 18.87 153 GLY A C 1
ATOM 812 O O . GLY A 1 113 ? 79.468 40.025 -73.425 1.00 18.81 153 GLY A O 1
ATOM 821 N N . LYS A 1 115 ? 77.531 43.379 -72.943 1.00 17.81 155 LYS A N 1
ATOM 822 C CA . LYS A 1 115 ? 77.640 44.823 -73.038 1.00 18.07 155 LYS A CA 1
ATOM 823 C C . LYS A 1 115 ? 77.158 45.459 -71.738 1.00 17.34 155 LYS A C 1
ATOM 824 O O . LYS A 1 115 ? 76.129 45.066 -71.210 1.00 16.95 155 LYS A O 1
ATOM 830 N N . VAL A 1 116 ? 77.887 46.443 -71.235 1.00 17.09 156 VAL A N 1
ATOM 831 C CA . VAL A 1 116 ? 77.481 47.171 -70.025 1.00 17.20 156 VAL A CA 1
ATOM 832 C C . VAL A 1 116 ? 77.232 48.613 -70.436 1.00 17.50 156 VAL A C 1
ATOM 833 O O . VAL A 1 116 ? 78.134 49.277 -70.945 1.00 18.91 156 VAL A O 1
ATOM 837 N N . THR A 1 117 ? 75.996 49.062 -70.269 1.00 16.66 157 THR A N 1
ATOM 838 C CA . THR A 1 117 ? 75.561 50.371 -70.730 1.00 17.27 157 THR A CA 1
ATOM 839 C C . THR A 1 117 ? 75.296 51.240 -69.506 1.00 17.16 157 THR A C 1
ATOM 840 O O . THR A 1 117 ? 74.296 51.049 -68.799 1.00 18.84 157 THR A O 1
ATOM 844 N N . LYS A 1 118 ? 76.213 52.170 -69.235 1.00 16.42 158 LYS A N 1
ATOM 845 C CA . LYS A 1 118 ? 76.118 53.046 -68.084 1.00 16.31 158 LYS A CA 1
ATOM 846 C C . LYS A 1 118 ? 75.530 54.384 -68.514 1.00 16.41 158 LYS A C 1
ATOM 847 O O . LYS A 1 118 ? 75.935 54.942 -69.543 1.00 16.11 158 LYS A O 1
ATOM 853 N N . VAL A 1 119 ? 74.559 54.865 -67.745 1.00 13.78 159 VAL A N 1
ATOM 854 C CA . VAL A 1 119 ? 73.874 56.111 -67.997 1.00 14.26 159 VAL A CA 1
ATOM 855 C C . VAL A 1 119 ? 74.317 57.146 -66.965 1.00 14.46 159 VAL A C 1
ATOM 856 O O . VAL A 1 119 ? 74.205 56.939 -65.744 1.00 13.01 159 VAL A O 1
ATOM 860 N N . LYS A 1 120 ? 74.831 58.259 -67.476 1.00 15.34 160 LYS A N 1
ATOM 861 C CA . LYS A 1 120 ? 75.363 59.332 -66.636 1.00 17.25 160 LYS A CA 1
ATOM 862 C C . LYS A 1 120 ? 74.323 59.756 -65.600 1.00 16.50 160 LYS A C 1
ATOM 863 O O . LYS A 1 120 ? 73.135 59.763 -65.883 1.00 15.48 160 LYS A O 1
ATOM 877 N N . LEU A 1 122 ? 72.192 62.353 -63.245 1.00 20.03 162 LEU A N 1
ATOM 878 C CA . LEU A 1 122 ? 71.700 63.723 -63.399 1.00 22.19 162 LEU A CA 1
ATOM 879 C C . LEU A 1 122 ? 72.574 64.637 -62.566 1.00 25.15 162 LEU A C 1
ATOM 880 O O . LEU A 1 122 ? 73.338 64.159 -61.719 1.00 23.78 162 LEU A O 1
ATOM 885 N N . ASP A 1 123 ? 72.438 65.945 -62.812 1.00 28.40 163 ASP A N 1
ATOM 886 C CA . ASP A 1 123 ? 73.274 66.973 -62.171 1.00 31.09 163 ASP A CA 1
ATOM 887 C C . ASP A 1 123 ? 73.079 67.049 -60.673 1.00 31.42 163 ASP A C 1
ATOM 888 O O . ASP A 1 123 ? 73.832 67.764 -60.012 1.00 32.80 163 ASP A O 1
ATOM 893 N N . ASN A 1 124 ? 72.098 66.330 -60.128 1.00 31.29 164 ASN A N 1
ATOM 894 C CA . ASN A 1 124 ? 71.987 66.212 -58.665 1.00 31.45 164 ASN A CA 1
ATOM 895 C C . ASN A 1 124 ? 72.349 64.833 -58.105 1.00 31.25 164 ASN A C 1
ATOM 896 O O . ASN A 1 124 ? 72.032 64.522 -56.941 1.00 32.92 164 ASN A O 1
ATOM 901 N N . TRP A 1 125 ? 73.056 64.031 -58.916 1.00 29.57 165 TRP A N 1
ATOM 902 C CA . TRP A 1 125 ? 73.513 62.639 -58.614 1.00 27.72 165 TRP A CA 1
ATOM 903 C C . TRP A 1 125 ? 72.387 61.570 -58.574 1.00 24.48 165 TRP A C 1
ATOM 904 O O . TRP A 1 125 ? 72.615 60.427 -58.195 1.00 22.44 165 TRP A O 1
ATOM 915 N N . ALA A 1 126 ? 71.183 61.972 -58.953 1.00 22.45 166 ALA A N 1
ATOM 916 C CA . ALA A 1 126 ? 70.035 61.077 -59.025 1.00 20.73 166 ALA A CA 1
ATOM 917 C C . ALA A 1 126 ? 70.132 60.258 -60.309 1.00 18.84 166 ALA A C 1
ATOM 918 O O . ALA A 1 126 ? 70.826 60.635 -61.259 1.00 18.68 166 ALA A O 1
ATOM 920 N N . PHE A 1 127 ? 69.412 59.149 -60.329 1.00 17.17 167 PHE A N 1
ATOM 921 C CA . PHE A 1 127 ? 69.310 58.312 -61.488 1.00 16.36 167 PHE A CA 1
ATOM 922 C C . PHE A 1 127 ? 68.669 59.120 -62.612 1.00 15.04 167 PHE A C 1
ATOM 923 O O . PHE A 1 127 ? 67.746 59.870 -62.361 1.00 15.35 167 PHE A O 1
ATOM 931 N N . ASP A 1 128 ? 69.174 58.979 -63.829 1.00 14.24 168 ASP A N 1
ATOM 932 C CA . ASP A 1 128 ? 68.489 59.498 -65.002 1.00 13.64 168 ASP A CA 1
ATOM 933 C C . ASP A 1 128 ? 67.557 58.384 -65.507 1.00 13.22 168 ASP A C 1
ATOM 934 O O . ASP A 1 128 ? 67.916 57.623 -66.419 1.00 12.65 168 ASP A O 1
ATOM 939 N N . ILE A 1 129 ? 66.358 58.291 -64.914 1.00 13.16 169 ILE A N 1
ATOM 940 C CA . ILE A 1 129 ? 65.412 57.246 -65.319 1.00 14.39 169 ILE A CA 1
ATOM 941 C C . ILE A 1 129 ? 65.048 57.317 -66.805 1.00 13.69 169 ILE A C 1
ATOM 942 O O . ILE A 1 129 ? 65.001 56.276 -67.487 1.00 13.40 169 ILE A O 1
ATOM 947 N N . GLU A 1 130 ? 64.840 58.524 -67.328 1.00 12.82 170 GLU A N 1
ATOM 948 C CA . GLU A 1 130 ? 64.573 58.659 -68.773 1.00 11.64 170 GLU A CA 1
ATOM 949 C C . GLU A 1 130 ? 65.741 58.144 -69.627 1.00 12.09 170 GLU A C 1
ATOM 950 O O . GLU A 1 130 ? 65.521 57.471 -70.645 1.00 11.18 170 GLU A O 1
ATOM 956 N N . GLY A 1 131 ? 66.968 58.390 -69.192 1.00 12.49 171 GLY A N 1
ATOM 957 C CA . GLY A 1 131 ? 68.150 57.845 -69.884 1.00 12.34 171 GLY A CA 1
ATOM 958 C C . GLY A 1 131 ? 68.239 56.323 -69.847 1.00 12.57 171 GLY A C 1
ATOM 959 O O . GLY A 1 131 ? 68.600 55.694 -70.816 1.00 11.48 171 GLY A O 1
ATOM 960 N N . LEU A 1 132 ? 67.902 55.739 -68.710 1.00 12.88 172 LEU A N 1
ATOM 961 C CA . LEU A 1 132 ? 67.880 54.286 -68.541 1.00 13.67 172 LEU A CA 1
ATOM 962 C C . LEU A 1 132 ? 66.784 53.655 -69.414 1.00 13.48 172 LEU A C 1
ATOM 963 O O . LEU A 1 132 ? 67.009 52.649 -70.082 1.00 13.41 172 LEU A O 1
ATOM 968 N N . LYS A 1 133 ? 65.596 54.243 -69.405 1.00 14.15 173 LYS A N 1
ATOM 969 C CA . LYS A 1 133 ? 64.524 53.795 -70.292 1.00 13.72 173 LYS A CA 1
ATOM 970 C C . LYS A 1 133 ? 64.954 53.829 -71.742 1.00 13.20 173 LYS A C 1
ATOM 971 O O . LYS A 1 133 ? 64.664 52.907 -72.460 1.00 13.41 173 LYS A O 1
ATOM 977 N N . ALA A 1 134 ? 65.590 54.922 -72.155 1.00 12.72 174 ALA A N 1
ATOM 978 C CA . ALA A 1 134 ? 66.037 55.122 -73.553 1.00 12.66 174 ALA A CA 1
ATOM 979 C C . ALA A 1 134 ? 67.112 54.088 -73.950 1.00 12.13 174 ALA A C 1
ATOM 980 O O . ALA A 1 134 ? 67.174 53.624 -75.108 1.00 13.39 174 ALA A O 1
ATOM 982 N N . ALA A 1 135 ? 67.973 53.746 -73.005 1.00 12.13 175 ALA A N 1
ATOM 983 C CA . ALA A 1 135 ? 69.037 52.756 -73.232 1.00 12.43 175 ALA A CA 1
ATOM 984 C C . ALA A 1 135 ? 68.448 51.391 -73.515 1.00 13.05 175 ALA A C 1
ATOM 985 O O . ALA A 1 135 ? 68.971 50.670 -74.380 1.00 14.16 175 ALA A O 1
ATOM 987 N N . VAL A 1 136 ? 67.371 51.025 -72.803 1.00 11.93 176 VAL A N 1
ATOM 988 C CA . VAL A 1 136 ? 66.642 49.777 -73.085 1.00 11.89 176 VAL A CA 1
ATOM 989 C C . VAL A 1 136 ? 65.872 49.839 -74.402 1.00 12.73 176 VAL A C 1
ATOM 990 O O . VAL A 1 136 ? 65.941 48.893 -75.209 1.00 13.03 176 VAL A O 1
ATOM 994 N N . ALA A 1 137 ? 65.147 50.949 -74.623 1.00 12.60 177 ALA A N 1
ATOM 995 C CA . ALA A 1 137 ? 64.293 51.083 -75.799 1.00 13.18 177 ALA A CA 1
ATOM 996 C C . ALA A 1 137 ? 65.148 51.063 -77.064 1.00 14.21 177 ALA A C 1
ATOM 997 O O . ALA A 1 137 ? 64.686 50.559 -78.125 1.00 15.35 177 ALA A O 1
ATOM 999 N N . ALA A 1 138 ? 66.386 51.556 -76.978 1.00 14.36 178 ALA A N 1
ATOM 1000 C CA . ALA A 1 138 ? 67.252 51.680 -78.168 1.00 16.02 178 ALA A CA 1
ATOM 1001 C C . ALA A 1 138 ? 67.945 50.374 -78.535 1.00 17.68 178 ALA A C 1
ATOM 1002 O O . ALA A 1 138 ? 68.532 50.283 -79.600 1.00 18.42 178 ALA A O 1
ATOM 1004 N N . TYR A 1 139 ? 67.844 49.358 -77.675 1.00 18.60 179 TYR A N 1
ATOM 1005 C CA . TYR A 1 139 ? 68.599 48.114 -77.836 1.00 19.58 179 TYR A CA 1
ATOM 1006 C C . TYR A 1 139 ? 67.681 46.958 -78.252 1.00 20.24 179 TYR A C 1
ATOM 1007 O O . TYR A 1 139 ? 66.785 46.566 -77.514 1.00 19.38 179 TYR A O 1
ATOM 1016 N N . SER A 1 140 ? 67.906 46.406 -79.446 1.00 21.15 180 SER A N 1
ATOM 1017 C CA . SER A 1 140 ? 67.058 45.337 -79.974 1.00 22.16 180 SER A CA 1
ATOM 1018 C C . SER A 1 140 ? 67.207 44.000 -79.221 1.00 22.13 180 SER A C 1
ATOM 1019 O O . SER A 1 140 ? 66.312 43.173 -79.239 1.00 23.65 180 SER A O 1
ATOM 1022 N N . GLY A 1 141 ? 68.280 43.798 -78.488 1.00 21.76 181 GLY A N 1
ATOM 1023 C CA . GLY A 1 141 ? 68.428 42.543 -77.755 1.00 20.78 181 GLY A CA 1
ATOM 1024 C C . GLY A 1 141 ? 67.826 42.585 -76.352 1.00 20.32 181 GLY A C 1
ATOM 1025 O O . GLY A 1 141 ? 67.171 43.563 -75.957 1.00 20.36 181 GLY A O 1
ATOM 1026 N N . PRO A 1 142 ? 68.071 41.526 -75.577 1.00 19.58 182 PRO A N 1
ATOM 1027 C CA . PRO A 1 142 ? 67.672 41.482 -74.194 1.00 18.33 182 PRO A CA 1
ATOM 1028 C C . PRO A 1 142 ? 68.477 42.461 -73.304 1.00 17.53 182 PRO A C 1
ATOM 1029 O O . PRO A 1 142 ? 69.665 42.713 -73.540 1.00 16.50 182 PRO A O 1
ATOM 1033 N N . SER A 1 143 ? 67.808 43.011 -72.300 1.00 16.04 183 SER A N 1
ATOM 1034 C CA . SER A 1 143 ? 68.432 43.943 -71.363 1.00 16.12 183 SER A CA 1
ATOM 1035 C C . SER A 1 143 ? 68.140 43.470 -69.954 1.00 15.32 183 SER A C 1
ATOM 1036 O O . SER A 1 143 ? 67.035 43.008 -69.683 1.00 14.41 183 SER A O 1
ATOM 1039 N N . ILE A 1 144 ? 69.124 43.615 -69.064 1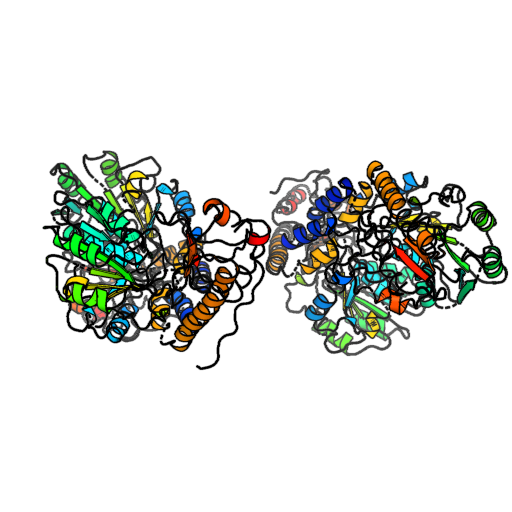.00 14.35 184 ILE A N 1
ATOM 1040 C CA . ILE A 1 144 ? 68.891 43.498 -67.614 1.00 13.25 184 ILE A CA 1
ATOM 1041 C C . ILE A 1 144 ? 69.105 44.876 -67.048 1.00 13.67 184 ILE A C 1
ATOM 1042 O O . ILE A 1 144 ? 70.112 45.507 -67.356 1.00 14.23 184 ILE A O 1
ATOM 1047 N N . VAL A 1 145 ? 68.176 45.352 -66.217 1.00 12.88 185 VAL A N 1
ATOM 1048 C CA . VAL A 1 145 ? 68.258 46.685 -65.628 1.00 13.29 185 VAL A CA 1
ATOM 1049 C C . VAL A 1 145 ? 68.481 46.437 -64.142 1.00 13.98 185 VAL A C 1
ATOM 1050 O O . VAL A 1 145 ? 67.720 45.694 -63.550 1.00 14.80 185 VAL A O 1
ATOM 1054 N N . TYR A 1 146 ? 69.530 47.019 -63.556 1.00 13.67 186 TYR A N 1
ATOM 1055 C CA . TYR A 1 146 ? 69.844 46.821 -62.128 1.00 14.15 186 TYR A CA 1
ATOM 1056 C C . TYR A 1 146 ? 69.698 48.158 -61.401 1.00 14.10 186 TYR A C 1
ATOM 1057 O O . TYR A 1 146 ? 70.473 49.084 -61.662 1.00 14.04 186 TYR A O 1
ATOM 1066 N N . LEU A 1 147 ? 68.701 48.216 -60.512 1.00 12.56 187 LEU A N 1
ATOM 1067 C CA . LEU A 1 147 ? 68.260 49.417 -59.826 1.00 13.16 187 LEU A CA 1
ATOM 1068 C C . LEU A 1 147 ? 68.404 49.193 -58.327 1.00 12.78 187 LEU A C 1
ATOM 1069 O O . LEU A 1 147 ? 67.713 48.381 -57.745 1.00 13.06 187 LEU A O 1
ATOM 1074 N N . VAL A 1 148 ? 69.360 49.881 -57.742 1.00 13.10 188 VAL A N 1
ATOM 1075 C CA . VAL A 1 148 ? 69.587 49.847 -56.300 1.00 12.48 188 VAL A CA 1
ATOM 1076 C C . VAL A 1 148 ? 68.854 51.009 -55.676 1.00 13.35 188 VAL A C 1
ATOM 1077 O O . VAL A 1 148 ? 69.035 52.182 -56.098 1.00 12.16 188 VAL A O 1
ATOM 1081 N N . ASN A 1 149 ? 68.045 50.708 -54.651 1.00 12.57 189 ASN A N 1
ATOM 1082 C CA . ASN A 1 149 ? 67.079 51.652 -54.130 1.00 13.27 189 ASN A CA 1
ATOM 1083 C C . ASN A 1 149 ? 66.818 51.348 -52.680 1.00 12.83 189 ASN A C 1
ATOM 1084 O O . ASN A 1 149 ? 66.093 50.412 -52.400 1.00 13.17 189 ASN A O 1
ATOM 1089 N N . PRO A 1 150 ? 67.396 52.128 -51.742 1.00 14.14 190 PRO A N 1
ATOM 1090 C CA . PRO A 1 150 ? 68.304 53.275 -51.852 1.00 14.23 190 PRO A CA 1
ATOM 1091 C C . PRO A 1 150 ? 69.603 52.901 -52.514 1.00 14.08 190 PRO A C 1
ATOM 1092 O O . PRO A 1 150 ? 70.054 51.803 -52.314 1.00 15.32 190 PRO A O 1
ATOM 1096 N N . ASN A 1 151 ? 70.173 53.798 -53.303 1.00 14.24 191 ASN A N 1
ATOM 1097 C CA . ASN A 1 151 ? 71.417 53.530 -54.017 1.00 14.62 191 ASN A CA 1
ATOM 1098 C C . ASN A 1 151 ? 72.599 53.527 -53.058 1.00 14.16 191 ASN A C 1
ATOM 1099 O O . ASN A 1 151 ? 72.603 54.260 -52.096 1.00 14.69 191 ASN A O 1
ATOM 1104 N N . ASN A 1 152 ? 73.597 52.724 -53.389 1.00 14.34 192 ASN A N 1
ATOM 1105 C CA . ASN A 1 152 ? 74.897 52.692 -52.729 1.00 14.66 192 ASN A CA 1
ATOM 1106 C C . ASN A 1 152 ? 75.831 53.032 -53.847 1.00 15.70 192 ASN A C 1
ATOM 1107 O O . ASN A 1 152 ? 75.867 52.303 -54.851 1.00 15.61 192 ASN A O 1
ATOM 1112 N N . PRO A 1 153 ? 76.621 54.137 -53.725 1.00 15.76 193 PRO A N 1
ATOM 1113 C CA . PRO A 1 153 ? 77.066 54.873 -52.557 1.00 15.61 193 PRO A CA 1
ATOM 1114 C C . PRO A 1 153 ? 76.341 56.161 -52.213 1.00 15.94 193 PRO A C 1
ATOM 1115 O O . PRO A 1 153 ? 76.605 56.703 -51.154 1.00 15.78 193 PRO A O 1
ATOM 1119 N N . THR A 1 154 ? 75.435 56.638 -53.072 1.00 15.35 194 THR A N 1
ATOM 1120 C CA . THR A 1 154 ? 74.866 57.989 -52.903 1.00 15.79 194 THR A CA 1
ATOM 1121 C C . THR A 1 154 ? 73.896 58.071 -51.713 1.00 15.47 194 THR A C 1
ATOM 1122 O O . THR A 1 154 ? 73.751 59.117 -51.135 1.00 15.55 194 THR A O 1
ATOM 1126 N N . GLY A 1 155 ? 73.223 56.969 -51.391 1.00 16.69 195 GLY A N 1
ATOM 1127 C CA . GLY A 1 155 ? 72.222 56.895 -50.309 1.00 15.39 195 GLY A CA 1
ATOM 1128 C C . GLY A 1 155 ? 70.798 57.332 -50.653 1.00 16.37 195 GLY A C 1
ATOM 1129 O O . GLY A 1 155 ? 69.905 57.257 -49.820 1.00 16.34 195 GLY A O 1
ATOM 1130 N N . THR A 1 156 ? 70.580 57.779 -51.889 1.00 15.99 196 THR A N 1
ATOM 1131 C CA . THR A 1 156 ? 69.305 58.362 -52.270 1.00 15.61 196 THR A CA 1
ATOM 1132 C C . THR A 1 156 ? 68.322 57.302 -52.743 1.00 15.45 196 THR A C 1
ATOM 1133 O O . THR A 1 156 ? 68.704 56.212 -53.153 1.00 14.78 196 THR A O 1
ATOM 1137 N N . ILE A 1 157 ? 67.048 57.660 -52.695 1.00 15.24 197 ILE A N 1
ATOM 1138 C CA . ILE A 1 157 ? 65.991 56.861 -53.324 1.00 15.13 197 ILE A CA 1
ATOM 1139 C C . ILE A 1 157 ? 65.534 57.473 -54.646 1.00 14.96 197 ILE A C 1
ATOM 1140 O O . ILE A 1 157 ? 65.689 58.682 -54.889 1.00 15.10 197 ILE A O 1
ATOM 1145 N N . THR A 1 158 ? 64.998 56.603 -55.497 1.00 14.62 198 THR A N 1
ATOM 1146 C CA . THR A 1 158 ? 64.294 56.976 -56.706 1.00 14.64 198 THR A CA 1
ATOM 1147 C C . THR A 1 158 ? 62.814 56.820 -56.372 1.00 14.81 198 THR A C 1
ATOM 1148 O O . THR A 1 158 ? 62.394 55.773 -55.912 1.00 15.42 198 THR A O 1
ATOM 1152 N N . PRO A 1 159 ? 62.012 57.882 -56.557 1.00 15.87 199 PRO A N 1
ATOM 1153 C CA . PRO A 1 159 ? 60.572 57.750 -56.249 1.00 15.29 199 PRO A CA 1
ATOM 1154 C C . PRO A 1 159 ? 59.864 56.573 -56.926 1.00 15.11 199 PRO A C 1
ATOM 1155 O O . PRO A 1 159 ? 60.102 56.290 -58.109 1.00 14.86 199 PRO A O 1
ATOM 1159 N N . ALA A 1 160 ? 58.962 55.914 -56.202 1.00 14.55 200 ALA A N 1
ATOM 1160 C CA . ALA A 1 160 ? 58.225 54.788 -56.789 1.00 15.44 200 ALA A CA 1
ATOM 1161 C C . ALA A 1 160 ? 57.422 55.158 -58.043 1.00 16.07 200 ALA A C 1
ATOM 1162 O O . ALA A 1 160 ? 57.292 54.321 -58.965 1.00 16.66 200 ALA A O 1
ATOM 1164 N N . ASP A 1 161 ? 56.927 56.396 -58.131 1.00 15.98 201 ASP A N 1
ATOM 1165 C CA . ASP A 1 161 ? 56.100 56.760 -59.285 1.00 17.37 201 ASP A CA 1
ATOM 1166 C C . ASP A 1 161 ? 56.908 56.964 -60.570 1.00 17.40 201 ASP A C 1
ATOM 1167 O O . ASP A 1 161 ? 56.351 57.138 -61.642 1.00 17.59 201 ASP A O 1
ATOM 1172 N N . VAL A 1 162 ? 58.225 56.945 -60.457 1.00 17.26 202 VAL A N 1
ATOM 1173 C CA . VAL A 1 162 ? 59.128 57.002 -61.599 1.00 18.00 202 VAL A CA 1
ATOM 1174 C C . VAL A 1 162 ? 59.514 55.575 -62.051 1.00 17.66 202 VAL A C 1
ATOM 1175 O O . VAL A 1 162 ? 59.520 55.275 -63.236 1.00 18.57 202 VAL A O 1
ATOM 1179 N N . ILE A 1 163 ? 59.775 54.684 -61.105 1.00 17.10 203 ILE A N 1
ATOM 1180 C CA . ILE A 1 163 ? 60.125 53.270 -61.422 1.00 16.28 203 ILE A CA 1
ATOM 1181 C C . ILE A 1 163 ? 58.933 52.354 -61.786 1.00 15.08 203 ILE A C 1
ATOM 1182 O O . ILE A 1 163 ? 58.991 51.622 -62.800 1.00 14.68 203 ILE A O 1
ATOM 1187 N N . GLU A 1 164 ? 57.883 52.376 -60.980 1.00 13.45 204 GLU A N 1
ATOM 1188 C CA . GLU A 1 164 ? 56.745 51.452 -61.173 1.00 13.42 204 GLU A CA 1
ATOM 1189 C C . GLU A 1 164 ? 56.095 51.500 -62.568 1.00 13.27 204 GLU A C 1
ATOM 1190 O O . GLU A 1 164 ? 55.829 50.436 -63.134 1.00 13.56 204 GLU A O 1
ATOM 1196 N N . PRO A 1 165 ? 55.850 52.700 -63.133 1.00 13.57 205 PRO A N 1
ATOM 1197 C CA . PRO A 1 165 ? 55.202 52.687 -64.446 1.00 14.13 205 PRO A CA 1
ATOM 1198 C C . PRO A 1 165 ? 56.099 52.195 -65.545 1.00 13.80 205 PRO A C 1
ATOM 1199 O O . PRO A 1 165 ? 55.603 51.667 -66.521 1.00 13.87 205 PRO A O 1
ATOM 1203 N N . TRP A 1 166 ? 57.404 52.410 -65.418 1.00 13.81 206 TRP A N 1
ATOM 1204 C CA . TRP A 1 166 ? 58.347 51.820 -66.372 1.00 13.74 206 TRP A CA 1
ATOM 1205 C C . TRP A 1 166 ? 58.258 50.291 -66.349 1.00 13.95 206 TRP A C 1
ATOM 1206 O O . TRP A 1 166 ? 58.111 49.658 -67.400 1.00 14.31 206 TRP A O 1
ATOM 1217 N N . ILE A 1 167 ? 58.288 49.715 -65.146 1.00 13.97 207 ILE A N 1
ATOM 1218 C CA . ILE A 1 167 ? 58.262 48.247 -65.009 1.00 14.30 207 ILE A CA 1
ATOM 1219 C C . ILE A 1 167 ? 56.904 47.693 -65.452 1.00 14.04 207 ILE A C 1
ATOM 1220 O O . ILE A 1 167 ? 56.826 46.681 -66.151 1.00 14.41 207 ILE A O 1
ATOM 1225 N N . ALA A 1 168 ? 55.841 48.387 -65.071 1.00 14.30 208 ALA A N 1
ATOM 1226 C CA . ALA A 1 168 ? 54.495 47.979 -65.402 1.00 14.13 208 ALA A CA 1
ATOM 1227 C C . ALA A 1 168 ? 54.264 48.017 -66.922 1.00 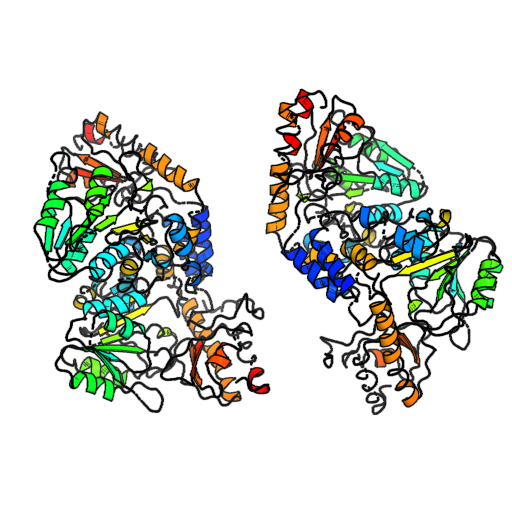14.42 208 ALA A C 1
ATOM 1228 O O . ALA A 1 168 ? 53.425 47.302 -67.424 1.00 13.53 208 ALA A O 1
ATOM 1230 N N . SER A 1 169 ? 55.022 48.840 -67.654 1.00 14.75 209 SER A N 1
ATOM 1231 C CA . SER A 1 169 ? 54.874 48.936 -69.106 1.00 15.04 209 SER A CA 1
ATOM 1232 C C . SER A 1 169 ? 55.457 47.719 -69.829 1.00 15.24 209 SER A C 1
ATOM 1233 O O . SER A 1 169 ? 55.275 47.594 -71.026 1.00 15.17 209 SER A O 1
ATOM 1236 N N . LYS A 1 170 ? 56.185 46.851 -69.122 1.00 15.53 210 LYS A N 1
ATOM 1237 C CA . LYS A 1 170 ? 56.772 45.637 -69.710 1.00 15.69 210 LYS A CA 1
ATOM 1238 C C . LYS A 1 170 ? 57.581 45.834 -70.999 1.00 15.24 210 LYS A C 1
ATOM 1239 O O . LYS A 1 170 ? 57.264 45.244 -72.033 1.00 14.79 210 LYS A O 1
ATOM 1245 N N . PRO A 1 171 ? 58.642 46.641 -70.935 1.00 15.19 211 PRO A N 1
ATOM 1246 C CA . PRO A 1 171 ? 59.499 46.730 -72.120 1.00 15.29 211 PRO A CA 1
ATOM 1247 C C . PRO A 1 171 ? 60.006 45.346 -72.574 1.00 15.20 211 PRO A C 1
ATOM 1248 O O . PRO A 1 171 ? 60.336 44.462 -71.760 1.00 14.56 211 PRO A O 1
ATOM 1252 N N . ALA A 1 172 ? 60.006 45.154 -73.882 1.00 16.19 212 ALA A N 1
ATOM 1253 C CA . ALA A 1 172 ? 60.253 43.860 -74.456 1.00 15.77 212 ALA A CA 1
ATOM 1254 C C . ALA A 1 172 ? 61.596 43.370 -73.986 1.00 15.18 212 ALA A C 1
ATOM 1255 O O . ALA A 1 172 ? 62.548 44.138 -73.906 1.00 14.62 212 ALA A O 1
ATOM 1257 N N . ASN A 1 173 ? 61.664 42.091 -73.654 1.00 15.92 213 ASN A N 1
ATOM 1258 C CA . ASN A 1 173 ? 62.940 41.445 -73.428 1.00 17.40 213 ASN A CA 1
ATOM 1259 C C . ASN A 1 173 ? 63.775 42.084 -72.325 1.00 16.53 213 ASN A C 1
ATOM 1260 O O . ASN A 1 173 ? 64.991 42.228 -72.503 1.00 16.05 213 ASN A O 1
ATOM 1265 N N . THR A 1 174 ? 63.123 42.500 -71.238 1.00 15.25 214 THR A N 1
ATOM 1266 C CA . THR A 1 174 ? 63.782 43.244 -70.175 1.00 15.00 214 THR A CA 1
ATOM 1267 C C . THR A 1 174 ? 63.427 42.662 -68.809 1.00 14.23 214 THR A C 1
ATOM 1268 O O . THR A 1 174 ? 62.260 42.471 -68.504 1.00 14.50 214 THR A O 1
ATOM 1285 N N . PHE A 1 176 ? 64.093 43.347 -64.684 1.00 12.53 216 PHE A N 1
ATOM 1286 C CA . PHE A 1 176 ? 64.462 44.368 -63.735 1.00 13.03 216 PHE A CA 1
ATOM 1287 C C . PHE A 1 176 ? 64.925 43.651 -62.485 1.00 13.32 216 PHE A C 1
ATOM 1288 O O . PHE A 1 176 ? 64.212 42.801 -61.962 1.00 15.07 216 PHE A O 1
ATOM 1296 N N . ILE A 1 177 ? 66.123 43.971 -62.022 1.00 12.75 217 ILE A N 1
ATOM 1297 C CA . ILE A 1 177 ? 66.598 43.550 -60.712 1.00 11.84 217 ILE A CA 1
ATOM 1298 C C . ILE A 1 177 ? 66.563 44.784 -59.809 1.00 12.76 217 ILE A C 1
ATOM 1299 O O . ILE A 1 177 ? 67.252 45.773 -60.065 1.00 11.95 217 ILE A O 1
ATOM 1304 N N . VAL A 1 178 ? 65.786 44.715 -58.730 1.00 11.66 218 VAL A N 1
ATOM 1305 C CA . VAL A 1 178 ? 65.631 45.815 -57.812 1.00 12.89 218 VAL A CA 1
ATOM 1306 C C . VAL A 1 178 ? 66.208 45.397 -56.468 1.00 13.20 218 VAL A C 1
ATOM 1307 O O . VAL A 1 178 ? 65.748 44.422 -55.866 1.00 14.44 218 VAL A O 1
ATOM 1311 N N . ASP A 1 179 ? 67.240 46.124 -56.031 1.00 13.57 219 ASP A N 1
ATOM 1312 C CA . ASP A 1 179 ? 68.065 45.761 -54.878 1.00 13.67 219 ASP A CA 1
ATOM 1313 C C . ASP A 1 179 ? 67.700 46.678 -53.732 1.00 14.49 219 ASP A C 1
ATOM 1314 O O . ASP A 1 179 ? 68.080 47.847 -53.715 1.00 14.89 219 ASP A O 1
ATOM 1319 N N . GLU A 1 180 ? 66.937 46.141 -52.776 1.00 13.57 220 GLU A N 1
ATOM 1320 C CA . GLU A 1 180 ? 66.446 46.916 -51.662 1.00 13.06 220 GLU A CA 1
ATOM 1321 C C . GLU A 1 180 ? 67.159 46.571 -50.367 1.00 13.07 220 GLU A C 1
ATOM 1322 O O . GLU A 1 180 ? 66.545 46.569 -49.304 1.00 13.63 220 GLU A O 1
ATOM 1328 N N . ALA A 1 181 ? 68.470 46.307 -50.460 1.00 13.88 221 ALA A N 1
ATOM 1329 C CA . ALA A 1 181 ? 69.330 46.026 -49.300 1.00 12.96 221 ALA A CA 1
ATOM 1330 C C . ALA A 1 181 ? 69.052 46.979 -48.151 1.00 14.08 221 ALA A C 1
ATOM 1331 O O . ALA A 1 181 ? 68.909 46.538 -47.016 1.00 14.63 221 ALA A O 1
ATOM 1333 N N . TYR A 1 182 ? 68.957 48.286 -48.433 1.00 14.17 222 TYR A N 1
ATOM 1334 C CA . TYR A 1 182 ? 68.866 49.292 -47.358 1.00 14.56 222 TYR A CA 1
ATOM 1335 C C . TYR A 1 182 ? 67.463 49.840 -47.082 1.00 15.02 222 TYR A C 1
ATOM 1336 O O . TYR A 1 182 ? 67.319 50.877 -46.418 1.00 15.86 222 TYR A O 1
ATOM 1345 N N . ALA A 1 183 ? 66.438 49.174 -47.592 1.00 14.58 223 ALA A N 1
ATOM 1346 C CA . ALA A 1 183 ? 65.100 49.790 -47.699 1.00 14.99 223 ALA A CA 1
ATOM 1347 C C . ALA A 1 183 ? 64.439 50.071 -46.341 1.00 14.83 223 ALA A C 1
ATOM 1348 O O . ALA A 1 183 ? 63.735 51.054 -46.206 1.00 14.14 223 ALA A O 1
ATOM 1350 N N . GLU A 1 184 ? 64.706 49.265 -45.323 1.00 14.99 224 GLU A N 1
ATOM 1351 C CA . GLU A 1 184 ? 64.079 49.502 -44.019 1.00 15.96 224 GLU A CA 1
ATOM 1352 C C . GLU A 1 184 ? 64.525 50.780 -43.280 1.00 16.35 224 GLU A C 1
ATOM 1353 O O . GLU A 1 184 ? 63.855 51.237 -42.356 1.00 17.41 224 GLU A O 1
ATOM 1359 N N . PHE A 1 185 ? 65.634 51.368 -43.692 1.00 17.15 225 PHE A N 1
ATOM 1360 C CA . PHE A 1 185 ? 66.116 52.618 -43.116 1.00 16.04 225 PHE A CA 1
ATOM 1361 C C . PHE A 1 185 ? 65.398 53.843 -43.685 1.00 16.56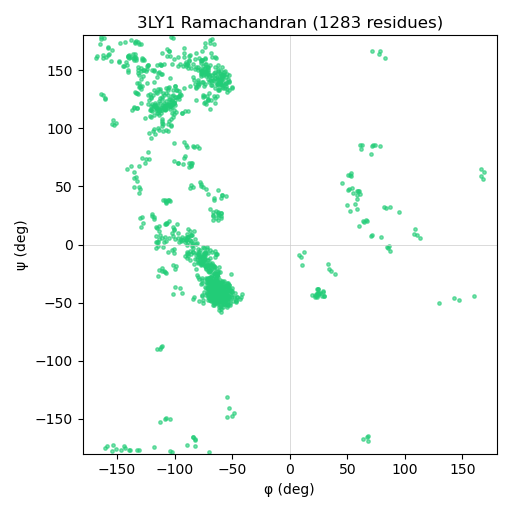 225 PHE A C 1
ATOM 1362 O O . PHE A 1 185 ? 65.569 54.942 -43.157 1.00 17.40 225 PHE A O 1
ATOM 1370 N N . VAL A 1 186 ? 64.643 53.669 -44.781 1.00 17.05 226 VAL A N 1
ATOM 1371 C CA . VAL A 1 186 ? 64.156 54.804 -45.573 1.00 16.93 226 VAL A CA 1
ATOM 1372 C C . VAL A 1 186 ? 63.120 55.626 -44.789 1.00 17.64 226 VAL A C 1
ATOM 1373 O O . VAL A 1 186 ? 62.263 55.068 -44.104 1.00 17.82 226 VAL A O 1
ATOM 1377 N N . ASN A 1 187 ? 63.239 56.955 -44.872 1.00 18.60 227 ASN A N 1
ATOM 1378 C CA . ASN A 1 187 ? 62.221 57.874 -44.312 1.00 19.49 227 ASN A CA 1
ATOM 1379 C C . ASN A 1 187 ? 61.387 58.553 -45.406 1.00 19.69 227 ASN A C 1
ATOM 1380 O O . ASN A 1 187 ? 60.280 58.958 -45.171 1.00 20.33 227 ASN A O 1
ATOM 1385 N N . ASP A 1 188 ? 61.931 58.675 -46.602 1.00 18.42 228 ASP A N 1
ATOM 1386 C CA . ASP A 1 188 ? 61.263 59.406 -47.688 1.00 18.63 228 ASP A CA 1
ATOM 1387 C C . ASP A 1 188 ? 59.954 58.698 -48.105 1.00 18.75 228 ASP A C 1
ATOM 1388 O O . ASP A 1 188 ? 59.992 57.548 -48.529 1.00 18.62 228 ASP A O 1
ATOM 1393 N N . PRO A 1 189 ? 58.799 59.390 -48.027 1.00 18.13 229 PRO A N 1
ATOM 1394 C CA . PRO A 1 189 ? 57.535 58.748 -48.413 1.00 17.79 229 PRO A CA 1
ATOM 1395 C C . PRO A 1 189 ? 57.320 58.554 -49.925 1.00 17.06 229 PRO A C 1
ATOM 1396 O O . PRO A 1 189 ? 56.353 57.892 -50.278 1.00 16.63 229 PRO A O 1
ATOM 1400 N N . ARG A 1 190 ? 58.199 59.093 -50.789 1.00 15.15 230 ARG A N 1
ATOM 1401 C CA . ARG A 1 190 ? 58.141 58.806 -52.226 1.00 15.53 230 ARG A CA 1
ATOM 1402 C C . ARG A 1 190 ? 58.692 57.395 -52.517 1.00 15.33 230 ARG A C 1
ATOM 1403 O O . ARG A 1 190 ? 58.502 56.851 -53.626 1.00 15.08 230 ARG A O 1
ATOM 1411 N N . PHE A 1 191 ? 59.405 56.824 -51.543 1.00 14.97 231 PHE A N 1
ATOM 1412 C CA . PHE A 1 191 ? 59.936 55.471 -51.670 1.00 15.48 231 PHE A CA 1
ATOM 1413 C C . PHE A 1 191 ? 58.850 54.447 -51.379 1.00 16.00 231 PHE A C 1
ATOM 1414 O O . PHE A 1 191 ? 58.111 54.586 -50.404 1.00 16.26 231 PHE A O 1
ATOM 1422 N N . ARG A 1 192 ? 58.807 53.418 -52.225 1.00 16.40 232 ARG A N 1
ATOM 1423 C CA A ARG A 1 192 ? 57.919 52.267 -52.068 0.50 16.53 232 ARG A CA 1
ATOM 1424 C CA B ARG A 1 192 ? 57.924 52.271 -52.059 0.50 16.84 232 ARG A CA 1
ATOM 1425 C C . ARG A 1 192 ? 58.678 50.986 -52.420 1.00 16.13 232 ARG A C 1
ATOM 1426 O O . ARG A 1 192 ? 59.370 50.947 -53.438 1.00 17.38 232 ARG A O 1
ATOM 1441 N N . SER A 1 193 ? 58.560 49.944 -51.592 1.00 16.06 233 SER A N 1
ATOM 1442 C CA . SER A 1 193 ? 59.082 48.617 -51.994 1.00 15.93 233 SER A CA 1
ATOM 1443 C C . SER A 1 193 ? 58.346 48.133 -53.255 1.00 15.29 233 SER A C 1
ATOM 1444 O O . SER A 1 193 ? 57.130 48.378 -53.445 1.00 15.06 233 SER A O 1
ATOM 1447 N N . ILE A 1 194 ? 59.096 47.486 -54.140 1.00 14.33 234 ILE A N 1
ATOM 1448 C CA . ILE A 1 194 ? 58.542 46.942 -55.365 1.00 14.56 234 ILE A CA 1
ATOM 1449 C C . ILE A 1 194 ? 57.794 45.646 -55.102 1.00 14.49 234 ILE A C 1
ATOM 1450 O O . ILE A 1 194 ? 57.110 45.130 -55.973 1.00 15.39 234 ILE A O 1
ATOM 1455 N N . SER A 1 195 ? 57.938 45.111 -53.907 1.00 14.28 235 SER A N 1
ATOM 1456 C CA . SER A 1 195 ? 57.340 43.832 -53.543 1.00 15.98 235 SER A CA 1
ATOM 1457 C C . SER A 1 195 ? 55.864 43.601 -53.936 1.00 16.23 235 SER A C 1
ATOM 1458 O O . SER A 1 195 ? 55.534 42.515 -54.449 1.00 15.68 235 SER A O 1
ATOM 1461 N N . PRO A 1 196 ? 54.974 44.598 -53.706 1.00 16.74 236 PRO A N 1
ATOM 1462 C CA . PRO A 1 196 ? 53.593 44.318 -54.084 1.00 16.62 236 PRO A CA 1
ATOM 1463 C C . PRO A 1 196 ? 53.394 44.058 -55.599 1.00 16.28 236 PRO A C 1
ATOM 1464 O O . PRO A 1 196 ? 52.459 43.344 -55.953 1.00 15.39 236 PRO A O 1
ATOM 1481 N N . ILE A 1 198 ? 55.176 42.157 -57.405 1.00 15.22 238 ILE A N 1
ATOM 1482 C CA . ILE A 1 198 ? 55.422 40.708 -57.572 1.00 15.07 238 ILE A CA 1
ATOM 1483 C C . ILE A 1 198 ? 54.234 39.893 -57.016 1.00 15.85 238 ILE A C 1
ATOM 1484 O O . ILE A 1 198 ? 53.740 38.932 -57.635 1.00 16.86 238 ILE A O 1
ATOM 1489 N N . THR A 1 199 ? 53.771 40.280 -55.838 1.00 16.60 239 THR A N 1
ATOM 1490 C CA . THR A 1 199 ? 52.528 39.738 -55.285 1.00 17.04 239 THR A CA 1
ATOM 1491 C C . THR A 1 199 ? 51.367 39.813 -56.296 1.00 17.02 239 THR A C 1
ATOM 1492 O O . THR A 1 199 ? 50.580 38.899 -56.374 1.00 16.16 239 THR A O 1
ATOM 1496 N N . GLN A 1 200 ? 51.316 40.889 -57.079 1.00 16.52 240 GLN A N 1
ATOM 1497 C CA . GLN A 1 200 ? 50.251 41.111 -58.056 1.00 17.09 240 GLN A CA 1
ATOM 1498 C C . GLN A 1 200 ? 50.517 40.412 -59.393 1.00 16.77 240 GLN A C 1
ATOM 1499 O O . GLN A 1 200 ? 49.695 40.508 -60.308 1.00 16.52 240 GLN A O 1
ATOM 1505 N N . GLY A 1 201 ? 51.646 39.698 -59.488 1.00 16.61 241 GLY A N 1
ATOM 1506 C CA . GLY A 1 201 ? 51.925 38.782 -60.608 1.00 16.65 241 GLY A CA 1
ATOM 1507 C C . GLY A 1 201 ? 52.985 39.187 -61.631 1.00 16.35 241 GLY A C 1
ATOM 1508 O O . GLY A 1 201 ? 53.132 38.489 -62.654 1.00 16.27 241 GLY A O 1
ATOM 1509 N N . ALA A 1 202 ? 53.750 40.264 -61.379 1.00 15.34 242 ALA A N 1
ATOM 1510 C CA . ALA A 1 202 ? 54.824 40.646 -62.315 1.00 14.65 242 ALA A CA 1
ATOM 1511 C C . ALA A 1 202 ? 55.830 39.484 -62.558 1.00 14.38 242 ALA A C 1
ATOM 1512 O O . ALA A 1 202 ? 56.289 38.805 -61.618 1.00 14.54 242 ALA A O 1
ATOM 1514 N N . GLU A 1 203 ? 56.167 39.277 -63.833 1.00 14.45 243 GLU A N 1
ATOM 1515 C CA . GLU A 1 203 ? 57.129 38.288 -64.272 1.00 14.67 243 GLU A CA 1
ATOM 1516 C C . GLU A 1 203 ? 58.460 38.899 -64.737 1.00 14.23 243 GLU A C 1
ATOM 1517 O O . GLU A 1 203 ? 59.342 38.176 -65.174 1.00 13.62 243 GLU A O 1
ATOM 1523 N N . ASN A 1 204 ? 58.599 40.229 -64.623 1.00 13.59 244 ASN A N 1
ATOM 1524 C CA . ASN A 1 204 ? 59.791 40.931 -65.070 1.00 13.20 244 ASN A CA 1
ATOM 1525 C C . ASN A 1 204 ? 60.535 41.644 -63.936 1.00 13.49 244 ASN A C 1
ATOM 1526 O O . ASN A 1 204 ? 61.283 42.601 -64.185 1.00 13.81 244 ASN A O 1
ATOM 1531 N N . ILE A 1 205 ? 60.341 41.187 -62.699 1.00 12.93 245 ILE A N 1
ATOM 1532 C CA . ILE A 1 205 ? 61.009 41.790 -61.552 1.00 12.79 245 ILE A CA 1
ATOM 1533 C C . ILE A 1 205 ? 61.644 40.736 -60.655 1.00 12.96 245 ILE A C 1
ATOM 1534 O O . ILE A 1 205 ? 60.969 39.791 -60.255 1.00 13.73 245 ILE A O 1
ATOM 1539 N N . ILE A 1 206 ? 62.923 40.940 -60.320 1.00 12.47 246 ILE A N 1
ATOM 1540 C CA . ILE A 1 206 ? 63.639 40.243 -59.231 1.00 11.76 246 ILE A CA 1
ATOM 1541 C C . ILE A 1 206 ? 63.918 41.300 -58.131 1.00 12.31 246 ILE A C 1
ATOM 1542 O O . ILE A 1 206 ? 64.591 42.314 -58.356 1.00 12.52 246 ILE A O 1
ATOM 1547 N N . LEU A 1 207 ? 63.343 41.077 -56.963 1.00 12.02 247 LEU A N 1
ATOM 1548 C CA . LEU A 1 207 ? 63.642 41.843 -55.770 1.00 13.31 247 LEU A CA 1
ATOM 1549 C C . LEU A 1 207 ? 64.686 41.100 -54.983 1.00 13.01 247 LEU A C 1
ATOM 1550 O O . LEU A 1 207 ? 64.538 39.902 -54.693 1.00 14.27 247 LEU A O 1
ATOM 1555 N N . LEU A 1 208 ? 65.729 41.806 -54.611 1.00 12.50 248 LEU A N 1
ATOM 1556 C CA . LEU A 1 208 ? 66.784 41.238 -53.779 1.00 12.84 248 LEU A CA 1
ATOM 1557 C C . LEU A 1 208 ? 66.776 41.939 -52.443 1.00 12.84 248 LEU A C 1
ATOM 1558 O O . LEU A 1 208 ? 66.714 43.201 -52.373 1.00 14.08 248 LEU A O 1
ATOM 1563 N N . LYS A 1 209 ? 66.851 41.110 -51.402 1.00 12.12 249 LYS A N 1
ATOM 1564 C CA A LYS A 1 209 ? 66.909 41.591 -50.036 0.50 12.66 249 LYS A CA 1
ATOM 1565 C CA B LYS A 1 209 ? 66.824 41.512 -50.003 0.50 12.44 249 LYS A CA 1
ATOM 1566 C C . LYS A 1 209 ? 67.937 40.802 -49.237 1.00 13.30 249 LYS A C 1
ATOM 1567 O O . LYS A 1 209 ? 68.416 39.745 -49.666 1.00 13.24 249 LYS A O 1
ATOM 1578 N N . THR A 1 210 ? 68.332 41.358 -48.095 1.00 13.91 250 THR A N 1
ATOM 1579 C CA . THR A 1 210 ? 69.415 40.798 -47.284 1.00 13.96 250 THR A CA 1
ATOM 1580 C C . THR A 1 210 ? 69.105 41.014 -45.806 1.00 14.78 250 THR A C 1
ATOM 1581 O O . THR A 1 210 ? 68.394 41.935 -45.481 1.00 14.11 250 THR A O 1
ATOM 1585 N N . PHE A 1 211 ? 69.640 40.151 -44.938 1.00 15.16 251 PHE A N 1
ATOM 1586 C CA . PHE A 1 211 ? 69.628 40.349 -43.476 1.00 14.61 251 PHE A CA 1
ATOM 1587 C C . PHE A 1 211 ? 70.879 41.117 -42.964 1.00 14.72 251 PHE A C 1
ATOM 1588 O O . PHE A 1 211 ? 71.079 41.281 -41.752 1.00 13.89 251 PHE A O 1
ATOM 1596 N N . SER A 1 212 ? 71.733 41.547 -43.882 1.00 15.54 252 SER A N 1
ATOM 1597 C CA . SER A 1 212 ? 73.045 42.088 -43.558 1.00 16.02 252 SER A CA 1
ATOM 1598 C C . SER A 1 212 ? 72.983 43.529 -42.993 1.00 16.45 252 SER A C 1
ATOM 1599 O O . SER A 1 212 ? 73.967 43.982 -42.450 1.00 16.98 252 SER A O 1
ATOM 1602 N N . LYS A 1 213 ? 71.858 44.231 -43.129 1.00 15.41 253 LYS A N 1
ATOM 1603 C CA . LYS A 1 213 ? 71.816 45.684 -42.843 1.00 16.03 253 LYS A CA 1
ATOM 1604 C C . LYS A 1 213 ? 70.904 46.012 -41.658 1.00 15.73 253 LYS A C 1
ATOM 1605 O O . LYS A 1 213 ? 71.370 45.956 -40.531 1.00 15.27 253 LYS A O 1
ATOM 1611 N N . ILE A 1 214 ? 69.619 46.266 -41.856 1.00 16.54 254 ILE A N 1
ATOM 1612 C CA . ILE A 1 214 ? 68.764 46.573 -40.690 1.00 16.64 254 ILE A CA 1
ATOM 1613 C C . ILE A 1 214 ? 68.861 45.443 -39.645 1.00 16.77 254 ILE A C 1
ATOM 1614 O O . ILE A 1 214 ? 68.915 45.719 -38.429 1.00 16.57 254 ILE A O 1
ATOM 1619 N N . HIS A 1 215 ? 68.905 44.185 -40.113 1.00 16.31 255 HIS A N 1
ATOM 1620 C CA . HIS A 1 215 ? 68.939 43.040 -39.212 1.00 16.15 255 HIS A CA 1
ATOM 1621 C C . HIS A 1 215 ? 70.336 42.797 -38.638 1.00 15.50 255 HIS A C 1
ATOM 1622 O O . HIS A 1 215 ? 70.511 41.922 -37.817 1.00 16.12 255 HIS A O 1
ATOM 1629 N N . ALA A 1 216 ? 71.339 43.532 -39.096 1.00 15.34 256 ALA A N 1
ATOM 1630 C CA . ALA A 1 216 ? 72.673 43.500 -38.467 1.00 16.35 256 ALA A CA 1
ATOM 1631 C C . ALA A 1 216 ? 73.380 42.132 -38.519 1.00 16.43 256 ALA A C 1
ATOM 1632 O O . ALA A 1 216 ? 74.111 41.789 -37.606 1.00 17.78 256 ALA A O 1
ATOM 1642 N N . ALA A 1 218 ? 75.418 40.882 -41.309 1.00 15.73 258 ALA A N 1
ATOM 1643 C CA . ALA A 1 218 ? 76.313 40.812 -42.463 1.00 16.31 258 ALA A CA 1
ATOM 1644 C C . ALA A 1 218 ? 77.136 39.522 -42.428 1.00 15.10 258 ALA A C 1
ATOM 1645 O O . ALA A 1 218 ? 77.177 38.835 -43.393 1.00 14.97 258 ALA A O 1
ATOM 1647 N N . GLY A 1 219 ? 77.733 39.181 -41.290 1.00 14.54 259 GLY A N 1
ATOM 1648 C CA . GLY A 1 219 ? 78.622 38.018 -41.240 1.00 13.85 259 GLY A CA 1
ATOM 1649 C C . GLY A 1 219 ? 77.915 36.680 -41.177 1.00 13.94 259 GLY A C 1
ATOM 1650 O O . GLY A 1 219 ? 78.564 35.658 -41.148 1.00 14.03 259 GLY A O 1
ATOM 1659 N N . ARG A 1 221 ? 75.566 35.811 -43.500 1.00 14.05 261 ARG A N 1
ATOM 1660 C CA . ARG A 1 221 ? 75.338 35.419 -44.885 1.00 13.95 261 ARG A CA 1
ATOM 1661 C C . ARG A 1 221 ? 73.928 34.841 -45.150 1.00 13.89 261 ARG A C 1
ATOM 1662 O O . ARG A 1 221 ? 73.771 33.668 -45.507 1.00 12.65 261 ARG A O 1
ATOM 1670 N N . VAL A 1 222 ? 72.914 35.683 -44.981 1.00 13.67 262 VAL A N 1
ATOM 1671 C CA . VAL A 1 222 ? 71.549 35.315 -45.296 1.00 14.08 262 VAL A CA 1
ATOM 1672 C C . VAL A 1 222 ? 70.909 36.418 -46.111 1.00 13.81 262 VAL A C 1
ATOM 1673 O O . VAL A 1 222 ? 70.784 37.539 -45.654 1.00 14.94 262 VAL A O 1
ATOM 1677 N N . GLY A 1 223 ? 70.515 36.097 -47.338 1.00 14.91 263 GLY A N 1
ATOM 1678 C CA . GLY A 1 223 ? 69.713 36.989 -48.144 1.00 14.48 263 GLY A CA 1
ATOM 1679 C C . GLY A 1 223 ? 68.730 36.166 -48.943 1.00 14.19 263 GLY A C 1
ATOM 1680 O O . GLY A 1 223 ? 68.633 34.950 -48.748 1.00 13.85 263 GLY A O 1
ATOM 1681 N N . TYR A 1 224 ? 67.975 36.826 -49.822 1.00 13.37 264 TYR A N 1
ATOM 1682 C CA . TYR A 1 224 ? 66.973 36.135 -50.616 1.00 13.29 264 TYR A CA 1
ATOM 1683 C C . TYR A 1 224 ? 66.539 36.967 -51.831 1.00 14.05 264 TYR A C 1
ATOM 1684 O O . TYR A 1 224 ? 66.806 38.190 -51.903 1.00 13.58 264 TYR A O 1
ATOM 1693 N N . ALA A 1 225 ? 65.959 36.265 -52.803 1.00 14.23 265 ALA A N 1
ATOM 1694 C CA . ALA A 1 225 ? 65.265 36.872 -53.945 1.00 13.93 265 ALA A CA 1
ATOM 1695 C C . ALA A 1 225 ? 63.749 36.605 -53.833 1.00 14.16 265 ALA A C 1
ATOM 1696 O O . ALA A 1 225 ? 63.303 35.551 -53.323 1.00 14.85 265 ALA A O 1
ATOM 1698 N N . VAL A 1 226 ? 62.965 37.566 -54.299 1.00 14.60 266 VAL A N 1
ATOM 1699 C CA . VAL A 1 226 ? 61.522 37.431 -54.468 1.00 13.70 266 VAL A CA 1
ATOM 1700 C C . VAL A 1 226 ? 61.187 37.650 -55.941 1.00 13.91 266 VAL A C 1
ATOM 1701 O O . VAL A 1 226 ? 61.661 38.624 -56.570 1.00 13.15 266 VAL A O 1
ATOM 1705 N N . ALA A 1 227 ? 60.460 36.710 -56.551 1.00 13.24 267 ALA A N 1
ATOM 1706 C CA . ALA A 1 227 ? 60.090 36.864 -57.955 1.00 12.70 267 ALA A CA 1
ATOM 1707 C C . ALA A 1 227 ? 58.964 35.902 -58.311 1.00 13.34 267 ALA A C 1
ATOM 1708 O O . ALA A 1 227 ? 58.574 35.069 -57.497 1.00 13.17 267 ALA A O 1
ATOM 1710 N N . HIS A 1 228 ? 58.471 35.977 -59.548 1.00 13.70 268 HIS A N 1
ATOM 1711 C CA . HIS A 1 228 ? 57.496 34.990 -60.016 1.00 13.61 268 HIS A CA 1
ATOM 1712 C C . HIS A 1 228 ? 58.174 33.613 -59.911 1.00 13.29 268 HIS A C 1
ATOM 1713 O O . HIS A 1 228 ? 59.385 33.521 -60.063 1.00 13.43 268 HIS A O 1
ATOM 1720 N N . PRO A 1 229 ? 57.407 32.540 -59.657 1.00 13.38 269 PRO A N 1
ATOM 1721 C CA . PRO A 1 229 ? 58.083 31.249 -59.566 1.00 13.16 269 PRO A CA 1
ATOM 1722 C C . PRO A 1 229 ? 58.902 30.817 -60.770 1.00 14.04 269 PRO A C 1
ATOM 1723 O O . PRO A 1 229 ? 59.885 30.144 -60.565 1.00 14.78 269 PRO A O 1
ATOM 1727 N N . THR A 1 230 ? 58.516 31.195 -61.991 1.00 13.82 270 THR A N 1
ATOM 1728 C CA . THR A 1 230 ? 59.269 30.828 -63.179 1.00 15.20 270 THR A CA 1
ATOM 1729 C C . THR A 1 230 ? 60.687 31.452 -63.136 1.00 14.31 270 THR A C 1
ATOM 1730 O O . THR A 1 230 ? 61.667 30.816 -63.528 1.00 15.66 270 THR A O 1
ATOM 1734 N N . VAL A 1 231 ? 60.789 32.658 -62.597 1.00 13.73 271 VAL A N 1
ATOM 1735 C CA . VAL A 1 231 ? 62.055 33.386 -62.501 1.00 13.10 271 VAL A CA 1
ATOM 1736 C C . VAL A 1 231 ? 62.913 32.819 -61.370 1.00 13.60 271 VAL A C 1
ATOM 1737 O O . VAL A 1 231 ? 64.117 32.632 -61.526 1.00 13.07 271 VAL A O 1
ATOM 1741 N N . ILE A 1 232 ? 62.307 32.556 -60.219 1.00 13.09 272 ILE A N 1
ATOM 1742 C CA . ILE A 1 232 ? 63.026 31.897 -59.145 1.00 13.29 272 ILE A CA 1
ATOM 1743 C C . ILE A 1 232 ? 63.592 30.519 -59.595 1.00 13.85 272 ILE A C 1
ATOM 1744 O O . ILE A 1 232 ? 64.733 30.177 -59.276 1.00 13.24 272 ILE A O 1
ATOM 1749 N N . ALA A 1 233 ? 62.802 29.751 -60.345 1.00 14.51 273 ALA A N 1
ATOM 1750 C CA . ALA A 1 233 ? 63.240 28.449 -60.821 1.00 14.15 273 ALA A CA 1
ATOM 1751 C C . ALA A 1 233 ? 64.494 28.610 -61.680 1.00 15.02 273 ALA A C 1
ATOM 1752 O O . ALA A 1 233 ? 65.433 27.822 -61.544 1.00 15.11 273 ALA A O 1
ATOM 1754 N N . LEU A 1 234 ? 64.541 29.639 -62.530 1.00 14.87 274 LEU A N 1
ATOM 1755 C CA A LEU A 1 234 ? 65.725 29.855 -63.378 0.50 15.41 274 LEU A CA 1
ATOM 1756 C CA B LEU A 1 234 ? 65.706 29.889 -63.378 0.50 15.78 274 LEU A CA 1
ATOM 1757 C C . LEU A 1 234 ? 66.937 30.279 -62.548 1.00 15.34 274 LEU A C 1
ATOM 1758 O O . LEU A 1 234 ? 68.045 29.764 -62.756 1.00 16.14 274 LEU A O 1
ATOM 1775 N N . GLY A 1 236 ? 67.585 29.575 -59.524 1.00 13.29 276 GLY A N 1
ATOM 1776 C CA . GLY A 1 236 ? 67.991 28.481 -58.694 1.00 13.66 276 GLY A CA 1
ATOM 1777 C C . GLY A 1 236 ? 68.929 27.482 -59.350 1.00 14.40 276 GLY A C 1
ATOM 1778 O O . GLY A 1 236 ? 69.584 26.715 -58.651 1.00 13.95 276 GLY A O 1
ATOM 1779 N N . ARG A 1 237 ? 68.993 27.532 -60.684 1.00 13.18 277 ARG A N 1
ATOM 1780 C CA A ARG A 1 237 ? 69.918 26.703 -61.423 0.50 14.30 277 ARG A CA 1
ATOM 1781 C CA B ARG A 1 237 ? 69.933 26.752 -61.490 0.50 14.38 277 ARG A CA 1
ATOM 1782 C C . ARG A 1 237 ? 71.373 27.223 -61.301 1.00 13.99 277 ARG A C 1
ATOM 1783 O O . ARG A 1 237 ? 72.299 26.524 -61.676 1.00 16.06 277 ARG A O 1
ATOM 1798 N N . TYR A 1 238 ? 71.563 28.416 -60.725 1.00 13.47 278 TYR A N 1
ATOM 1799 C CA . TYR A 1 238 ? 72.871 29.065 -60.602 1.00 12.56 278 TYR A CA 1
ATOM 1800 C C . TYR A 1 238 ? 73.351 29.238 -59.179 1.00 12.89 278 TYR A C 1
ATOM 1801 O O . TYR A 1 238 ? 74.331 29.953 -58.928 1.00 13.70 278 TYR A O 1
ATOM 1810 N N . VAL A 1 239 ? 72.691 28.540 -58.254 1.00 12.91 279 VAL A N 1
ATOM 1811 C CA . VAL A 1 239 ? 73.171 28.374 -56.874 1.00 13.63 279 VAL A CA 1
ATOM 1812 C C . VAL A 1 239 ? 73.144 26.869 -56.578 1.00 13.68 279 VAL A C 1
ATOM 1813 O O . VAL A 1 239 ? 72.486 26.097 -57.300 1.00 13.01 279 VAL A O 1
ATOM 1817 N N . ALA A 1 240 ? 73.916 26.449 -55.581 1.00 14.21 280 ALA A N 1
ATOM 1818 C CA . ALA A 1 240 ? 74.014 25.029 -55.230 1.00 15.02 280 ALA A CA 1
ATOM 1819 C C . ALA A 1 240 ? 72.970 24.738 -54.140 1.00 15.47 280 ALA A C 1
ATOM 1820 O O . ALA A 1 240 ? 73.260 24.493 -52.950 1.00 16.56 280 ALA A O 1
ATOM 1822 N N . GLY A 1 241 ? 71.729 24.802 -54.570 1.00 15.73 281 GLY A N 1
ATOM 1823 C CA . GLY A 1 241 ? 70.608 24.640 -53.688 1.00 15.43 281 GLY A CA 1
ATOM 1824 C C . GLY A 1 241 ? 70.479 25.787 -52.719 1.00 15.61 281 GLY A C 1
ATOM 1825 O O . GLY A 1 241 ? 71.097 26.850 -52.875 1.00 15.19 281 GLY A O 1
ATOM 1826 N N . GLU A 1 242 ? 69.605 25.585 -51.748 1.00 14.82 282 GLU A N 1
ATOM 1827 C CA . GLU A 1 242 ? 69.426 26.527 -50.665 1.00 15.32 282 GLU A CA 1
ATOM 1828 C C . GLU A 1 242 ? 69.976 25.843 -49.421 1.00 16.08 282 GLU A C 1
ATOM 1829 O O . GLU A 1 242 ? 69.293 25.047 -48.783 1.00 17.77 282 GLU A O 1
ATOM 1835 N N . LYS A 1 243 ? 71.222 26.172 -49.085 1.00 16.03 283 LYS A N 1
ATOM 1836 C CA . LYS A 1 243 ? 71.973 25.464 -48.055 1.00 16.36 283 LYS A CA 1
ATOM 1837 C C . LYS A 1 243 ? 72.656 26.516 -47.174 1.00 17.11 283 LYS A C 1
ATOM 1838 O O . LYS A 1 243 ? 73.891 26.587 -47.089 1.00 18.12 283 LYS A O 1
ATOM 1844 N N . ILE A 1 244 ? 71.818 27.319 -46.542 1.00 16.61 284 ILE A N 1
ATOM 1845 C CA . ILE A 1 244 ? 72.226 28.427 -45.691 1.00 16.87 284 ILE A CA 1
ATOM 1846 C C . ILE A 1 244 ? 72.760 27.831 -44.399 1.00 16.04 284 ILE A C 1
ATOM 1847 O O . ILE A 1 244 ? 72.349 26.755 -43.973 1.00 16.09 284 ILE A O 1
ATOM 1852 N N . ASN A 1 245 ? 73.675 28.538 -43.759 1.00 15.34 285 ASN A N 1
ATOM 1853 C CA . ASN A 1 245 ? 74.286 28.054 -42.544 1.00 15.15 285 ASN A CA 1
ATOM 1854 C C . ASN A 1 245 ? 73.300 28.065 -41.365 1.00 14.64 285 ASN A C 1
ATOM 1855 O O . ASN A 1 245 ? 72.376 28.889 -41.317 1.00 15.31 285 ASN A O 1
ATOM 1860 N N . PHE A 1 246 ? 73.459 27.097 -40.471 1.00 14.57 286 PHE A N 1
ATOM 1861 C CA . PHE A 1 246 ? 72.504 26.863 -39.375 1.00 14.58 286 PHE A CA 1
ATOM 1862 C C . PHE A 1 246 ? 72.336 28.070 -38.451 1.00 14.74 286 PHE A C 1
ATOM 1863 O O . PHE A 1 246 ? 71.233 28.431 -38.112 1.00 14.57 286 PHE A O 1
ATOM 1871 N N . SER A 1 247 ? 73.425 28.708 -38.055 1.00 15.41 287 SER A N 1
ATOM 1872 C CA . SER A 1 247 ? 73.307 29.853 -37.152 1.00 15.18 287 SER A CA 1
ATOM 1873 C C . SER A 1 247 ? 72.591 31.004 -37.851 1.00 14.97 287 SER A C 1
ATOM 1874 O O . SER A 1 247 ? 71.755 31.645 -37.256 1.00 14.44 287 SER A O 1
ATOM 1877 N N . GLY A 1 248 ? 72.928 31.250 -39.108 1.00 13.07 288 GLY A N 1
ATOM 1878 C CA . GLY A 1 248 ? 72.262 32.263 -39.881 1.00 13.62 288 GLY A CA 1
ATOM 1879 C C . GLY A 1 248 ? 70.774 32.028 -40.074 1.00 13.41 288 GLY A C 1
ATOM 1880 O O . GLY A 1 248 ? 69.991 32.971 -39.929 1.00 13.79 288 GLY A O 1
ATOM 1881 N N . VAL A 1 249 ? 70.388 30.783 -40.377 1.00 12.28 289 VAL A N 1
ATOM 1882 C CA . VAL A 1 249 ? 68.980 30.441 -40.592 1.00 13.04 289 VAL A CA 1
ATOM 1883 C C . VAL A 1 249 ? 68.189 30.661 -39.285 1.00 13.30 289 VAL A C 1
ATOM 1884 O O . VAL A 1 249 ? 67.132 31.292 -39.277 1.00 13.74 289 VAL A O 1
ATOM 1888 N N . ASP A 1 250 ? 68.708 30.157 -38.175 1.00 14.02 290 ASP A N 1
ATOM 1889 C CA . ASP A 1 250 ? 68.019 30.321 -36.888 1.00 14.12 290 ASP A CA 1
ATOM 1890 C C . ASP A 1 250 ? 68.076 31.786 -36.404 1.00 14.19 290 ASP A C 1
ATOM 1891 O O . ASP A 1 250 ? 67.141 32.268 -35.742 1.00 13.49 290 ASP A O 1
ATOM 1896 N N . ALA A 1 251 ? 69.159 32.510 -36.719 1.00 12.55 291 ALA A N 1
ATOM 1897 C CA . ALA A 1 251 ? 69.179 33.931 -36.375 1.00 12.82 291 ALA A CA 1
ATOM 1898 C C . ALA A 1 251 ? 68.163 34.692 -37.216 1.00 13.29 291 ALA A C 1
ATOM 1899 O O . ALA A 1 251 ? 67.485 35.572 -36.711 1.00 14.45 291 ALA A O 1
ATOM 1901 N N . ALA A 1 252 ? 68.051 34.367 -38.513 1.00 14.94 292 ALA A N 1
ATOM 1902 C CA . ALA A 1 252 ? 67.073 35.037 -39.380 1.00 15.07 292 ALA A CA 1
ATOM 1903 C C . ALA A 1 252 ? 65.638 34.775 -38.901 1.00 16.03 292 ALA A C 1
ATOM 1904 O O . ALA A 1 252 ? 64.827 35.705 -38.875 1.00 15.76 292 ALA A O 1
ATOM 1906 N N . LEU A 1 253 ? 65.330 33.540 -38.536 1.00 16.11 293 LEU A N 1
ATOM 1907 C CA . LEU A 1 253 ? 63.982 33.213 -38.061 1.00 18.30 293 LEU A CA 1
ATOM 1908 C C . LEU A 1 253 ? 63.644 34.043 -36.827 1.00 18.84 293 LEU A C 1
ATOM 1909 O O . LEU A 1 253 ? 62.541 34.570 -36.717 1.00 20.92 293 LEU A O 1
ATOM 1914 N N . ALA A 1 254 ? 64.587 34.161 -35.906 1.00 18.77 294 ALA A N 1
ATOM 1915 C CA . ALA A 1 254 ? 64.368 34.930 -34.693 1.00 18.86 294 ALA A CA 1
ATOM 1916 C C . ALA A 1 254 ? 64.249 36.448 -34.959 1.00 19.05 294 ALA A C 1
ATOM 1917 O O . ALA A 1 254 ? 63.400 37.119 -34.360 1.00 19.26 294 ALA A O 1
ATOM 1919 N N . SER A 1 255 ? 65.096 36.987 -35.843 1.00 20.24 295 SER A N 1
ATOM 1920 C CA . SER A 1 255 ? 65.128 38.445 -36.100 1.00 20.54 295 SER A CA 1
ATOM 1921 C C . SER A 1 255 ? 63.816 38.899 -36.754 1.00 21.57 295 SER A C 1
ATOM 1922 O O . SER A 1 255 ? 63.268 39.960 -36.415 1.00 21.96 295 SER A O 1
ATOM 1933 N N . ASN A 1 257 ? 60.978 37.840 -35.936 1.00 26.43 297 ASN A N 1
ATOM 1934 C CA . ASN A 1 257 ? 60.003 37.992 -34.840 1.00 27.20 297 ASN A CA 1
ATOM 1935 C C . ASN A 1 257 ? 60.318 39.143 -33.848 1.00 27.29 297 ASN A C 1
ATOM 1936 O O . ASN A 1 257 ? 59.439 39.580 -33.120 1.00 26.93 297 ASN A O 1
ATOM 1941 N N . ASP A 1 258 ? 61.561 39.628 -33.839 1.00 27.20 298 ASP A N 1
ATOM 1942 C CA . ASP A 1 258 ? 62.005 40.684 -32.924 1.00 27.17 298 ASP A CA 1
ATOM 1943 C C . ASP A 1 258 ? 61.807 42.057 -33.564 1.00 27.03 298 ASP A C 1
ATOM 1944 O O . ASP A 1 258 ? 62.759 42.712 -34.025 1.00 27.04 298 ASP A O 1
ATOM 1949 N N . SER A 1 259 ? 60.553 42.488 -33.586 1.00 27.03 299 SER A N 1
ATOM 1950 C CA . SER A 1 259 ? 60.180 43.749 -34.213 1.00 27.05 299 SER A CA 1
ATOM 1951 C C . SER A 1 259 ? 60.704 44.964 -33.420 1.00 26.10 299 SER A C 1
ATOM 1952 O O . SER A 1 259 ? 60.968 46.017 -33.996 1.00 25.82 299 SER A O 1
ATOM 1955 N N . ALA A 1 260 ? 60.850 44.806 -32.109 1.00 25.77 300 ALA A N 1
ATOM 1956 C CA . ALA A 1 260 ? 61.354 45.870 -31.251 1.00 25.35 300 ALA A CA 1
ATOM 1957 C C . ALA A 1 260 ? 62.796 46.216 -31.657 1.00 24.60 300 ALA A C 1
ATOM 1958 O O . ALA A 1 260 ? 63.170 47.404 -31.738 1.00 25.19 300 ALA A O 1
ATOM 1960 N N . PHE A 1 261 ? 63.605 45.190 -31.933 1.00 23.21 301 PHE A N 1
ATOM 1961 C CA . PHE A 1 261 ? 64.976 45.429 -32.366 1.00 22.23 301 PHE A CA 1
ATOM 1962 C C . PHE A 1 261 ? 65.034 46.192 -33.693 1.00 21.30 301 PHE A C 1
ATOM 1963 O O . PHE A 1 261 ? 65.838 47.094 -33.832 1.00 20.58 301 PHE A O 1
ATOM 1971 N N . ILE A 1 262 ? 64.193 45.832 -34.657 1.00 20.79 302 ILE A N 1
ATOM 1972 C CA . ILE A 1 262 ? 64.223 46.471 -35.994 1.00 20.22 302 ILE A CA 1
ATOM 1973 C C . ILE A 1 262 ? 63.915 47.973 -35.859 1.00 19.63 302 ILE A C 1
ATOM 1974 O O . ILE A 1 262 ? 64.611 48.852 -36.400 1.00 17.92 302 ILE A O 1
ATOM 1979 N N . THR A 1 263 ? 62.909 48.267 -35.044 1.00 19.54 303 THR A N 1
ATOM 1980 C CA . THR A 1 263 ? 62.590 49.662 -34.698 1.00 19.51 303 THR A CA 1
ATOM 1981 C C . THR A 1 263 ? 63.783 50.403 -34.103 1.00 18.57 303 THR A C 1
ATOM 1982 O O . THR A 1 263 ? 64.073 51.516 -34.509 1.00 17.93 303 THR A O 1
ATOM 1986 N N . TYR A 1 264 ? 64.463 49.769 -33.154 1.00 18.97 304 TYR A N 1
ATOM 1987 C CA . TYR A 1 264 ? 65.649 50.351 -32.507 1.00 19.53 304 TYR A CA 1
ATOM 1988 C C . TYR A 1 264 ? 66.822 50.547 -33.506 1.00 19.15 304 TYR A C 1
ATOM 1989 O O . TYR A 1 264 ? 67.516 51.570 -33.471 1.00 18.22 304 TYR A O 1
ATOM 1998 N N . SER A 1 265 ? 67.032 49.537 -34.346 1.00 17.92 305 SER A N 1
ATOM 1999 C CA . SER A 1 265 ? 68.065 49.541 -35.384 1.00 18.67 305 SER A CA 1
ATOM 2000 C C . SER A 1 265 ? 67.886 50.765 -36.303 1.00 17.97 305 SER A C 1
ATOM 2001 O O . SER A 1 265 ? 68.828 51.479 -36.549 1.00 18.80 305 SER A O 1
ATOM 2004 N N . LYS A 1 266 ? 66.672 51.044 -36.751 1.00 17.81 306 LYS A N 1
ATOM 2005 C CA . LYS A 1 266 ? 66.401 52.234 -37.574 1.00 16.89 306 LYS A CA 1
ATOM 2006 C C . LYS A 1 266 ? 66.592 53.548 -36.774 1.00 17.63 306 LYS A C 1
ATOM 2007 O O . LYS A 1 266 ? 67.254 54.496 -37.226 1.00 15.64 306 LYS A O 1
ATOM 2013 N N . LYS A 1 267 ? 66.012 53.591 -35.576 1.00 17.62 307 LYS A N 1
ATOM 2014 C CA . LYS A 1 267 ? 66.047 54.806 -34.751 1.00 19.15 307 LYS A CA 1
ATOM 2015 C C . LYS A 1 267 ? 67.473 55.217 -34.431 1.00 18.89 307 LYS A C 1
ATOM 2016 O O . LYS A 1 267 ? 67.816 56.398 -34.562 1.00 19.33 307 LYS A O 1
ATOM 2022 N N . SER A 1 268 ? 68.310 54.249 -34.041 1.00 18.49 308 SER A N 1
ATOM 2023 C CA . SER A 1 268 ? 69.722 54.524 -33.756 1.00 18.56 308 SER A CA 1
ATOM 2024 C C . SER A 1 268 ? 70.430 55.057 -35.008 1.00 18.14 308 SER A C 1
ATOM 2025 O O . SER A 1 268 ? 71.225 56.006 -34.938 1.00 18.16 308 SER A O 1
ATOM 2028 N N . ASN A 1 269 ? 70.114 54.469 -36.164 1.00 17.81 309 ASN A N 1
ATOM 2029 C CA . ASN A 1 269 ? 70.655 54.958 -37.420 1.00 17.15 309 ASN A CA 1
ATOM 2030 C C . ASN A 1 269 ? 70.257 56.413 -37.680 1.00 16.98 309 ASN A C 1
ATOM 2031 O O . ASN A 1 269 ? 71.092 57.200 -38.139 1.00 16.54 309 ASN A O 1
ATOM 2036 N N . ASP A 1 270 ? 68.996 56.742 -37.406 1.00 16.81 310 ASP A N 1
ATOM 2037 C CA . ASP A 1 270 ? 68.477 58.094 -37.606 1.00 17.54 310 ASP A CA 1
ATOM 2038 C C . ASP A 1 270 ? 69.208 59.100 -36.724 1.00 17.31 310 ASP A C 1
ATOM 2039 O O . ASP A 1 270 ? 69.533 60.189 -37.177 1.00 17.34 310 ASP A O 1
ATOM 2044 N N . VAL A 1 271 ? 69.433 58.737 -35.461 1.00 17.19 311 VAL A N 1
ATOM 2045 C CA . VAL A 1 271 ? 70.165 59.590 -34.545 1.00 17.31 311 VAL A CA 1
ATOM 2046 C C . VAL A 1 271 ? 71.601 59.818 -35.059 1.00 17.64 311 VAL A C 1
ATOM 2047 O O . VAL A 1 271 ? 72.076 60.944 -35.046 1.00 16.37 311 VAL A O 1
ATOM 2051 N N . SER A 1 272 ? 72.280 58.743 -35.471 1.00 16.31 312 SER A N 1
ATOM 2052 C CA . SER A 1 272 ? 73.645 58.847 -35.952 1.00 18.25 312 SER A CA 1
ATOM 2053 C C . SER A 1 272 ? 73.728 59.749 -37.183 1.00 17.73 312 SER A C 1
ATOM 2054 O O . SER A 1 272 ? 74.662 60.542 -37.303 1.00 18.49 312 SER A O 1
ATOM 2057 N N . ARG A 1 273 ? 72.751 59.612 -38.095 1.00 17.74 313 ARG A N 1
ATOM 2058 C CA . ARG A 1 273 ? 72.698 60.422 -39.304 1.00 16.44 313 ARG A CA 1
ATOM 2059 C C . ARG A 1 273 ? 72.691 61.918 -38.972 1.00 16.44 313 ARG A C 1
ATOM 2060 O O . ARG A 1 273 ? 73.491 62.667 -39.527 1.00 16.42 313 ARG A O 1
ATOM 2068 N N . GLN A 1 274 ? 71.797 62.335 -38.081 1.00 16.25 314 GLN A N 1
ATOM 2069 C CA A GLN A 1 274 ? 71.702 63.751 -37.742 0.50 16.97 314 GLN A CA 1
ATOM 2070 C CA B GLN A 1 274 ? 71.691 63.753 -37.632 0.50 17.06 314 GLN A CA 1
ATOM 2071 C C . GLN A 1 274 ? 73.006 64.306 -37.116 1.00 17.19 314 GLN A C 1
ATOM 2072 O O . GLN A 1 274 ? 73.351 65.465 -37.349 1.00 17.45 314 GLN A O 1
ATOM 2083 N N . ILE A 1 275 ? 73.731 63.486 -36.370 1.00 16.88 315 ILE A N 1
ATOM 2084 C CA . ILE A 1 275 ? 75.011 63.928 -35.827 1.00 17.45 315 ILE A CA 1
ATOM 2085 C C . ILE A 1 275 ? 76.017 64.234 -36.930 1.00 17.22 315 ILE A C 1
ATOM 2086 O O . ILE A 1 275 ? 76.698 65.251 -36.892 1.00 17.20 315 ILE A O 1
ATOM 2091 N N . LEU A 1 276 ? 76.110 63.350 -37.913 1.00 16.45 316 LEU A N 1
ATOM 2092 C CA . LEU A 1 276 ? 76.993 63.593 -39.043 1.00 16.65 316 LEU A CA 1
ATOM 2093 C C . LEU A 1 276 ? 76.555 64.803 -39.885 1.00 15.96 316 LEU A C 1
ATOM 2094 O O . LEU A 1 276 ? 77.415 65.627 -40.268 1.00 14.87 316 LEU A O 1
ATOM 2099 N N . LEU A 1 277 ? 75.247 64.908 -40.159 1.00 16.15 317 LEU A N 1
ATOM 2100 C CA . LEU A 1 277 ? 74.691 65.999 -40.984 1.00 16.95 317 LEU A CA 1
ATOM 2101 C C . LEU A 1 277 ? 74.924 67.368 -40.317 1.00 17.30 317 LEU A C 1
ATOM 2102 O O . LEU A 1 277 ? 75.282 68.324 -41.012 1.00 17.16 317 LEU A O 1
ATOM 2107 N N . LYS A 1 278 ? 74.782 67.429 -38.994 1.00 17.56 318 LYS A N 1
ATOM 2108 C CA A LYS A 1 278 ? 75.064 68.649 -38.224 0.50 17.76 318 LYS A CA 1
ATOM 2109 C CA B LYS A 1 278 ? 75.058 68.657 -38.240 0.50 17.77 318 LYS A CA 1
ATOM 2110 C C . LYS A 1 278 ? 76.505 69.097 -38.468 1.00 17.66 318 LYS A C 1
ATOM 2111 O O . LYS A 1 278 ? 76.755 70.263 -38.730 1.00 18.88 318 LYS A O 1
ATOM 2122 N N . ALA A 1 279 ? 77.462 68.159 -38.388 1.00 17.52 319 ALA A N 1
ATOM 2123 C CA . ALA A 1 279 ? 78.885 68.471 -38.674 1.00 16.87 319 ALA A CA 1
ATOM 2124 C C . ALA A 1 279 ? 79.121 68.961 -40.117 1.00 16.32 319 ALA A C 1
ATOM 2125 O O . ALA A 1 279 ? 79.858 69.933 -40.325 1.00 16.17 319 ALA A O 1
ATOM 2127 N N . LEU A 1 280 ? 78.490 68.318 -41.104 1.00 16.16 320 LEU A N 1
ATOM 2128 C CA . LEU A 1 280 ? 78.634 68.704 -42.516 1.00 15.55 320 LEU A CA 1
ATOM 2129 C C . LEU A 1 280 ? 78.095 70.133 -42.806 1.00 16.52 320 LEU A C 1
ATOM 2130 O O . LEU A 1 280 ? 78.729 70.933 -43.527 1.00 15.64 320 LEU A O 1
ATOM 2135 N N . GLU A 1 281 ? 76.920 70.419 -42.257 1.00 16.79 321 GLU A N 1
ATOM 2136 C CA . GLU A 1 281 ? 76.335 71.758 -42.261 1.00 18.41 321 GLU A CA 1
ATOM 2137 C C . GLU A 1 281 ? 77.226 72.829 -41.622 1.00 17.56 321 GLU A C 1
ATOM 2138 O O . GLU A 1 281 ? 77.374 73.903 -42.177 1.00 17.19 321 GLU A O 1
ATOM 2144 N N . ASP A 1 282 ? 77.849 72.522 -40.491 1.00 17.71 322 ASP A N 1
ATOM 2145 C CA . ASP A 1 282 ? 78.774 73.465 -39.855 1.00 17.55 322 ASP A CA 1
ATOM 2146 C C . ASP A 1 282 ? 79.987 73.716 -40.770 1.00 17.52 322 ASP A C 1
ATOM 2147 O O . ASP A 1 282 ? 80.493 74.813 -40.846 1.00 17.20 322 ASP A O 1
ATOM 2152 N N . LEU A 1 283 ? 80.451 72.671 -41.439 1.00 16.80 323 LEU A N 1
ATOM 2153 C CA . LEU A 1 283 ? 81.627 72.744 -42.308 1.00 17.36 323 LEU A CA 1
ATOM 2154 C C . LEU A 1 283 ? 81.309 73.240 -43.718 1.00 16.96 323 LEU A C 1
ATOM 2155 O O . LEU A 1 283 ? 82.225 73.468 -44.550 1.00 16.60 323 LEU A O 1
ATOM 2160 N N . LYS A 1 284 ? 80.016 73.391 -43.981 1.00 17.43 324 LYS A N 1
ATOM 2161 C CA . LYS A 1 284 ? 79.497 73.748 -45.310 1.00 18.39 324 LYS A CA 1
ATOM 2162 C C . LYS A 1 284 ? 79.975 72.791 -46.396 1.00 17.96 324 LYS A C 1
ATOM 2163 O O . LYS A 1 284 ? 80.378 73.216 -47.489 1.00 18.61 324 LYS A O 1
ATOM 2169 N N . LEU A 1 285 ? 79.933 71.489 -46.099 1.00 16.94 325 LEU A N 1
ATOM 2170 C CA . LEU A 1 285 ? 80.246 70.475 -47.096 1.00 17.48 325 LEU A CA 1
ATOM 2171 C C . LEU A 1 285 ? 78.911 69.916 -47.629 1.00 17.16 325 LEU A C 1
ATOM 2172 O O . LEU A 1 285 ? 78.099 69.446 -46.856 1.00 16.25 325 LEU A O 1
ATOM 2177 N N . PRO A 1 286 ? 78.670 70.012 -48.955 1.00 16.69 326 PRO A N 1
ATOM 2178 C CA . PRO A 1 286 ? 77.414 69.458 -49.457 1.00 16.81 326 PRO A CA 1
ATOM 2179 C C . PRO A 1 286 ? 77.320 67.924 -49.230 1.00 16.88 326 PRO A C 1
ATOM 2180 O O . PRO A 1 286 ? 78.342 67.218 -49.248 1.00 16.77 326 PRO A O 1
ATOM 2184 N N . TYR A 1 287 ? 76.108 67.444 -49.006 1.00 17.52 327 TYR A N 1
ATOM 2185 C CA . TYR A 1 287 ? 75.813 66.010 -48.971 1.00 17.25 327 TYR A CA 1
ATOM 2186 C C . TYR A 1 287 ? 74.492 65.661 -49.635 1.00 17.74 327 TYR A C 1
ATOM 2187 O O . TYR A 1 287 ? 73.616 66.511 -49.804 1.00 18.08 327 TYR A O 1
ATOM 2196 N N . LEU A 1 288 ? 74.343 64.386 -49.981 1.00 18.12 328 LEU A N 1
ATOM 2197 C CA . LEU A 1 288 ? 73.122 63.894 -50.599 1.00 18.42 328 LEU A CA 1
ATOM 2198 C C . LEU A 1 288 ? 72.175 63.364 -49.525 1.00 18.85 328 LEU A C 1
ATOM 2199 O O . LEU A 1 288 ? 72.604 62.963 -48.438 1.00 18.67 328 LEU A O 1
ATOM 2204 N N . PRO A 1 289 ? 70.863 63.380 -49.804 1.00 19.53 329 PRO A N 1
ATOM 2205 C CA . PRO A 1 289 ? 69.942 62.850 -48.790 1.00 19.89 329 PRO A CA 1
ATOM 2206 C C . PRO A 1 289 ? 70.271 61.363 -48.550 1.00 20.16 329 PRO A C 1
ATOM 2207 O O . PRO A 1 289 ? 70.657 60.626 -49.493 1.00 20.60 329 PRO A O 1
ATOM 2211 N N . SER A 1 290 ? 70.218 60.975 -47.293 1.00 19.38 330 SER A N 1
ATOM 2212 C CA . SER A 1 290 ? 70.647 59.668 -46.826 1.00 19.67 330 SER A CA 1
ATOM 2213 C C . SER A 1 290 ? 69.399 58.935 -46.398 1.00 18.92 330 SER A C 1
ATOM 2214 O O . SER A 1 290 ? 68.696 59.376 -45.496 1.00 19.97 330 SER A O 1
ATOM 2217 N N . GLU A 1 291 ? 69.093 57.848 -47.087 1.00 18.49 331 GLU A N 1
ATOM 2218 C CA . GLU A 1 291 ? 67.935 57.028 -46.773 1.00 17.18 331 GLU A CA 1
ATOM 2219 C C . GLU A 1 291 ? 68.335 55.608 -46.337 1.00 16.97 331 GLU A C 1
ATOM 2220 O O . GLU A 1 291 ? 67.455 54.801 -45.994 1.00 15.96 331 GLU A O 1
ATOM 2226 N N . GLY A 1 292 ? 69.644 55.335 -46.368 1.00 15.58 332 GLY A N 1
ATOM 2227 C CA . GLY A 1 292 ? 70.248 54.097 -45.890 1.00 16.43 332 GLY A CA 1
ATOM 2228 C C . GLY A 1 292 ? 71.014 54.329 -44.577 1.00 15.97 332 GLY A C 1
ATOM 2229 O O . GLY A 1 292 ? 70.661 55.206 -43.809 1.00 16.19 332 GLY A O 1
ATOM 2230 N N . ASN A 1 293 ? 72.074 53.555 -44.350 1.00 15.95 333 ASN A N 1
ATOM 2231 C CA . ASN A 1 293 ? 72.910 53.667 -43.136 1.00 15.42 333 ASN A CA 1
ATOM 2232 C C . ASN A 1 293 ? 74.309 54.232 -43.461 1.00 16.08 333 ASN A C 1
ATOM 2233 O O . ASN A 1 293 ? 75.326 53.812 -42.896 1.00 15.25 333 ASN A O 1
ATOM 2238 N N . PHE A 1 294 ? 74.336 55.195 -44.387 1.00 15.26 334 PHE A N 1
ATOM 2239 C CA . PHE A 1 294 ? 75.575 55.862 -44.815 1.00 15.69 334 PHE A CA 1
ATOM 2240 C C . PHE A 1 294 ? 75.256 57.212 -45.468 1.00 15.58 334 PHE A C 1
ATOM 2241 O O . PHE A 1 294 ? 74.115 57.444 -45.862 1.00 16.66 334 PHE A O 1
ATOM 2249 N N . VAL A 1 295 ? 76.254 58.095 -45.569 1.00 14.81 335 VAL A N 1
ATOM 2250 C CA . VAL A 1 295 ? 76.056 59.416 -46.142 1.00 13.77 335 VAL A CA 1
ATOM 2251 C C . VAL A 1 295 ? 77.149 59.640 -47.174 1.00 14.21 335 VAL A C 1
ATOM 2252 O O . VAL A 1 295 ? 78.343 59.273 -46.957 1.00 13.81 335 VAL A O 1
ATOM 2256 N N . PHE A 1 296 ? 76.746 60.187 -48.313 1.00 12.93 336 PHE A N 1
ATOM 2257 C CA . PHE A 1 296 ? 77.673 60.515 -49.369 1.00 13.01 336 PHE A CA 1
ATOM 2258 C C . PHE A 1 296 ? 77.824 62.026 -49.299 1.00 13.22 336 PHE A C 1
ATOM 2259 O O . PHE A 1 296 ? 76.843 62.752 -49.384 1.00 14.38 336 PHE A O 1
ATOM 2267 N N . HIS A 1 297 ? 79.037 62.500 -49.046 1.00 14.86 337 HIS A N 1
ATOM 2268 C CA . HIS A 1 297 ? 79.307 63.948 -48.997 1.00 15.14 337 HIS A CA 1
ATOM 2269 C C . HIS A 1 297 ? 80.554 64.358 -49.768 1.00 15.80 337 HIS A C 1
ATOM 2270 O O . HIS A 1 297 ? 81.438 63.525 -50.068 1.00 15.32 337 HIS A O 1
ATOM 2277 N N . GLN A 1 298 ? 80.589 65.655 -50.079 1.00 15.77 338 GLN A N 1
ATOM 2278 C CA . GLN A 1 298 ? 81.629 66.232 -50.894 1.00 16.87 338 GLN A CA 1
ATOM 2279 C C . GLN A 1 298 ? 82.844 66.569 -50.050 1.00 16.44 338 GLN A C 1
ATOM 2280 O O . GLN A 1 298 ? 82.745 66.728 -48.830 1.00 16.14 338 GLN A O 1
ATOM 2286 N N . LEU A 1 299 ? 83.999 66.610 -50.706 1.00 17.29 339 LEU A N 1
ATOM 2287 C CA . LEU A 1 299 ? 85.242 67.035 -50.079 1.00 17.20 339 LEU A CA 1
ATOM 2288 C C . LEU A 1 299 ? 85.864 68.160 -50.875 1.00 18.28 339 LEU A C 1
ATOM 2289 O O . LEU A 1 299 ? 85.718 68.212 -52.110 1.00 18.13 339 LEU A O 1
ATOM 2294 N N . VAL A 1 300 ? 86.572 69.045 -50.174 1.00 18.79 340 VAL A N 1
ATOM 2295 C CA . VAL A 1 300 ? 87.391 70.064 -50.816 1.00 19.93 340 VAL A CA 1
ATOM 2296 C C . VAL A 1 300 ? 88.890 69.682 -50.813 1.00 20.17 340 VAL A C 1
ATOM 2297 O O . VAL A 1 300 ? 89.667 70.242 -51.589 1.00 22.56 340 VAL A O 1
ATOM 2301 N N . VAL A 1 301 ? 89.289 68.733 -49.970 1.00 19.35 341 VAL A N 1
ATOM 2302 C CA . VAL A 1 301 ? 90.647 68.171 -49.994 1.00 18.79 341 VAL A CA 1
ATOM 2303 C C . VAL A 1 301 ? 90.637 66.860 -50.788 1.00 18.82 341 VAL A C 1
ATOM 2304 O O . VAL A 1 301 ? 89.566 66.285 -51.007 1.00 18.90 341 VAL A O 1
ATOM 2308 N N . PRO A 1 302 ? 91.818 66.394 -51.246 1.00 19.78 342 PRO A N 1
ATOM 2309 C CA . PRO A 1 302 ? 91.842 65.096 -51.930 1.00 20.09 342 PRO A CA 1
ATOM 2310 C C . PRO A 1 302 ? 91.294 63.939 -51.067 1.00 19.50 342 PRO A C 1
ATOM 2311 O O . PRO A 1 302 ? 91.623 63.809 -49.865 1.00 19.86 342 PRO A O 1
ATOM 2315 N N . LEU A 1 303 ? 90.450 63.113 -51.683 1.00 19.69 343 LEU A N 1
ATOM 2316 C CA . LEU A 1 303 ? 89.827 61.978 -50.989 1.00 18.84 343 LEU A CA 1
ATOM 2317 C C . LEU A 1 303 ? 90.907 61.137 -50.352 1.00 18.70 343 LEU A C 1
ATOM 2318 O O . LEU A 1 303 ? 90.796 60.780 -49.215 1.00 18.16 343 LEU A O 1
ATOM 2323 N N . LYS A 1 304 ? 91.993 60.871 -51.082 1.00 19.80 344 LYS A N 1
ATOM 2324 C CA . LYS A 1 304 ? 93.035 59.966 -50.577 1.00 20.97 344 LYS A CA 1
ATOM 2325 C C . LYS A 1 304 ? 93.724 60.513 -49.346 1.00 20.42 344 LYS A C 1
ATOM 2326 O O . LYS A 1 304 ? 94.043 59.763 -48.425 1.00 19.29 344 LYS A O 1
ATOM 2332 N N . ASP A 1 305 ? 93.954 61.825 -49.327 1.00 20.17 345 ASP A N 1
ATOM 2333 C CA . ASP A 1 305 ? 94.519 62.473 -48.119 1.00 20.10 345 ASP A CA 1
ATOM 2334 C C . ASP A 1 305 ? 93.542 62.328 -46.935 1.00 18.98 345 ASP A C 1
ATOM 2335 O O . ASP A 1 305 ? 93.931 62.002 -45.818 1.00 18.32 345 ASP A O 1
ATOM 2340 N N . TYR A 1 306 ? 92.272 62.584 -47.200 1.00 18.67 346 TYR A N 1
ATOM 2341 C CA . TYR A 1 306 ? 91.269 62.507 -46.160 1.00 17.70 346 TYR A CA 1
ATOM 2342 C C . TYR A 1 306 ? 91.136 61.073 -45.612 1.00 17.80 346 TYR A C 1
ATOM 2343 O O . TYR A 1 306 ? 91.050 60.859 -44.387 1.00 16.23 346 TYR A O 1
ATOM 2352 N N . GLN A 1 307 ? 91.162 60.089 -46.512 1.00 17.91 347 GLN A N 1
ATOM 2353 C CA . GLN A 1 307 ? 91.087 58.685 -46.096 1.00 17.62 347 GLN A CA 1
ATOM 2354 C C . GLN A 1 307 ? 92.293 58.342 -45.208 1.00 18.51 347 GLN A C 1
ATOM 2355 O O . GLN A 1 307 ? 92.151 57.621 -44.210 1.00 18.49 347 GLN A O 1
ATOM 2361 N N . THR A 1 308 ? 93.470 58.862 -45.575 1.00 19.57 348 THR A N 1
ATOM 2362 C CA . THR A 1 308 ? 94.714 58.546 -44.862 1.00 19.19 348 THR A CA 1
ATOM 2363 C C . THR A 1 308 ? 94.732 59.226 -43.508 1.00 19.12 348 THR A C 1
ATOM 2364 O O . THR A 1 308 ? 95.139 58.611 -42.518 1.00 18.63 348 THR A O 1
ATOM 2368 N N . HIS A 1 309 ? 94.290 60.487 -43.445 1.00 19.05 349 HIS A N 1
ATOM 2369 C CA . HIS A 1 309 ? 94.262 61.196 -42.162 1.00 18.58 349 HIS A CA 1
ATOM 2370 C C . HIS A 1 309 ? 93.256 60.592 -41.174 1.00 18.07 349 HIS A C 1
ATOM 2371 O O . HIS A 1 309 ? 93.534 60.446 -39.983 1.00 17.29 349 HIS A O 1
ATOM 2386 N N . ALA A 1 311 ? 92.246 57.352 -41.292 1.00 16.62 351 ALA A N 1
ATOM 2387 C CA . ALA A 1 311 ? 92.832 56.050 -40.879 1.00 17.51 351 ALA A CA 1
ATOM 2388 C C . ALA A 1 311 ? 93.825 56.255 -39.741 1.00 18.07 351 ALA A C 1
ATOM 2389 O O . ALA A 1 311 ? 93.839 55.472 -38.784 1.00 17.58 351 ALA A O 1
ATOM 2391 N N . ASP A 1 312 ? 94.639 57.306 -39.852 1.00 19.14 352 ASP A N 1
ATOM 2392 C CA . ASP A 1 312 ? 95.679 57.602 -38.855 1.00 20.00 352 ASP A CA 1
ATOM 2393 C C . ASP A 1 312 ? 95.076 58.028 -37.519 1.00 19.84 352 ASP A C 1
ATOM 2394 O O . ASP A 1 312 ? 95.710 57.842 -36.489 1.00 21.03 352 ASP A O 1
ATOM 2399 N N . ALA A 1 313 ? 93.886 58.623 -37.546 1.00 19.18 353 ALA A N 1
ATOM 2400 C CA . ALA A 1 313 ? 93.148 58.973 -36.339 1.00 19.03 353 ALA A CA 1
ATOM 2401 C C . ALA A 1 313 ? 92.277 57.818 -35.829 1.00 19.43 353 ALA A C 1
ATOM 2402 O O . ALA A 1 313 ? 91.524 58.011 -34.867 1.00 20.11 353 ALA A O 1
ATOM 2404 N N . GLY A 1 314 ? 92.359 56.648 -36.483 1.00 18.40 354 GLY A N 1
ATOM 2405 C CA . GLY A 1 314 ? 91.629 55.457 -36.079 1.00 18.04 354 GLY A CA 1
ATOM 2406 C C . GLY A 1 314 ? 90.202 55.388 -36.592 1.00 17.69 354 GLY A C 1
ATOM 2407 O O . GLY A 1 314 ? 89.326 54.830 -35.927 1.00 17.63 354 GLY A O 1
ATOM 2408 N N . VAL A 1 315 ? 89.954 55.956 -37.770 1.00 15.76 355 VAL A N 1
ATOM 2409 C CA . VAL A 1 315 ? 88.623 55.896 -38.389 1.00 15.37 355 VAL A CA 1
ATOM 2410 C C . VAL A 1 315 ? 88.759 55.402 -39.819 1.00 15.89 355 VAL A C 1
ATOM 2411 O O . VAL A 1 315 ? 89.462 56.017 -40.630 1.00 16.40 355 VAL A O 1
ATOM 2415 N N . LEU A 1 316 ? 88.091 54.290 -40.136 1.00 16.37 356 LEU A N 1
ATOM 2416 C CA . LEU A 1 316 ? 88.128 53.725 -41.480 1.00 16.74 356 LEU A CA 1
ATOM 2417 C C . LEU A 1 316 ? 86.846 54.082 -42.213 1.00 16.75 356 LEU A C 1
ATOM 2418 O O . LEU A 1 316 ? 85.753 53.621 -41.850 1.00 15.70 356 LEU A O 1
ATOM 2423 N N . ILE A 1 317 ? 86.983 54.915 -43.246 1.00 16.72 357 ILE A N 1
ATOM 2424 C CA . ILE A 1 317 ? 85.842 55.379 -44.042 1.00 16.99 357 ILE A CA 1
ATOM 2425 C C . ILE A 1 317 ? 85.785 54.630 -45.378 1.00 17.70 357 ILE A C 1
ATOM 2426 O O . ILE A 1 317 ? 86.667 53.810 -45.682 1.00 18.64 357 ILE A O 1
ATOM 2431 N N . GLY A 1 318 ? 84.786 54.922 -46.197 1.00 17.57 358 GLY A N 1
ATOM 2432 C CA . GLY A 1 318 ? 84.686 54.275 -47.501 1.00 17.91 358 GLY A CA 1
ATOM 2433 C C . GLY A 1 318 ? 85.830 54.440 -48.484 1.00 19.35 358 GLY A C 1
ATOM 2434 O O . GLY A 1 318 ? 86.559 55.444 -48.482 1.00 19.97 358 GLY A O 1
ATOM 2435 N N . ARG A 1 319 ? 85.967 53.440 -49.348 1.00 18.97 359 ARG A N 1
ATOM 2436 C CA . ARG A 1 319 ? 86.860 53.515 -50.499 1.00 20.06 359 ARG A CA 1
ATOM 2437 C C . ARG A 1 319 ? 86.396 54.569 -51.513 1.00 19.67 359 ARG A C 1
ATOM 2438 O O . ARG A 1 319 ? 85.316 55.120 -51.374 1.00 20.87 359 ARG A O 1
ATOM 2446 N N . ALA A 1 320 ? 87.215 54.829 -52.531 1.00 19.86 360 ALA A N 1
ATOM 2447 C CA . ALA A 1 320 ? 86.852 55.730 -53.650 1.00 19.67 360 ALA A CA 1
ATOM 2448 C C . ALA A 1 320 ? 85.753 55.111 -54.496 1.00 19.95 360 ALA A C 1
ATOM 2449 O O . ALA A 1 320 ? 85.787 53.911 -54.766 1.00 19.19 360 ALA A O 1
ATOM 2451 N N . PHE A 1 321 ? 84.817 55.957 -54.937 1.00 20.65 361 PHE A N 1
ATOM 2452 C CA . PHE A 1 321 ? 83.736 55.589 -55.844 1.00 20.50 361 PHE A CA 1
ATOM 2453 C C . PHE A 1 321 ? 83.772 56.442 -57.122 1.00 20.24 361 PHE A C 1
ATOM 2454 O O . PHE A 1 321 ? 82.961 57.353 -57.292 1.00 19.81 361 PHE A O 1
ATOM 2462 N N . PRO A 1 322 ? 84.737 56.170 -58.027 1.00 20.65 362 PRO A N 1
ATOM 2463 C CA . PRO A 1 322 ? 84.678 56.874 -59.311 1.00 21.36 362 PRO A CA 1
ATOM 2464 C C . PRO A 1 322 ? 83.332 56.621 -60.017 1.00 21.53 362 PRO A C 1
ATOM 2465 O O . PRO A 1 322 ? 82.712 55.561 -59.821 1.00 21.71 362 PRO A O 1
ATOM 2469 N N . PRO A 1 323 ? 82.850 57.603 -60.797 1.00 21.59 363 PRO A N 1
ATOM 2470 C CA . PRO A 1 323 ? 83.456 58.885 -61.173 1.00 21.85 363 PRO A CA 1
ATOM 2471 C C . PRO A 1 323 ? 83.248 60.061 -60.191 1.00 21.49 363 PRO A C 1
ATOM 2472 O O . PRO A 1 323 ? 83.632 61.191 -60.515 1.00 20.88 363 PRO A O 1
ATOM 2476 N N . ALA A 1 324 ? 82.687 59.807 -59.011 1.00 20.29 364 ALA A N 1
ATOM 2477 C CA . ALA A 1 324 ? 82.477 60.873 -58.022 1.00 19.70 364 ALA A CA 1
ATOM 2478 C C . ALA A 1 324 ? 83.753 61.036 -57.207 1.00 19.85 364 ALA A C 1
ATOM 2479 O O . ALA A 1 324 ? 83.808 60.698 -56.018 1.00 18.61 364 ALA A O 1
ATOM 2481 N N . ASP A 1 325 ? 84.790 61.561 -57.848 1.00 19.62 365 ASP A N 1
ATOM 2482 C CA . ASP A 1 325 ? 86.138 61.500 -57.292 1.00 20.39 365 ASP A CA 1
ATOM 2483 C C . ASP A 1 325 ? 86.360 62.402 -56.085 1.00 19.82 365 ASP A C 1
ATOM 2484 O O . ASP A 1 325 ? 87.321 62.199 -55.362 1.00 19.64 365 ASP A O 1
ATOM 2489 N N . ASN A 1 326 ? 85.519 63.413 -55.923 1.00 19.64 366 ASN A N 1
ATOM 2490 C CA A ASN A 1 326 ? 85.682 64.383 -54.837 0.50 19.65 366 ASN A CA 1
ATOM 2491 C CA B ASN A 1 326 ? 85.663 64.382 -54.846 0.50 19.64 366 ASN A CA 1
ATOM 2492 C C . ASN A 1 326 ? 84.618 64.186 -53.746 1.00 19.23 366 ASN A C 1
ATOM 2493 O O . ASN A 1 326 ? 84.249 65.139 -53.045 1.00 18.35 366 ASN A O 1
ATOM 2502 N N . TRP A 1 327 ? 84.140 62.944 -53.610 1.00 17.60 367 TRP A N 1
ATOM 2503 C CA . TRP A 1 327 ? 83.066 62.580 -52.653 1.00 17.27 367 TRP A CA 1
ATOM 2504 C C . TRP A 1 327 ? 83.527 61.394 -51.833 1.00 17.20 367 TRP A C 1
ATOM 2505 O O . TRP A 1 327 ? 84.370 60.596 -52.303 1.00 17.37 367 TRP A O 1
ATOM 2516 N N . CYS A 1 328 ? 83.014 61.291 -50.618 1.00 16.87 368 CYS A N 1
ATOM 2517 C CA . CYS A 1 328 ? 83.288 60.149 -49.769 1.00 17.54 368 CYS A CA 1
ATOM 2518 C C . CYS A 1 328 ? 81.991 59.573 -49.176 1.00 16.54 368 CYS A C 1
ATOM 2519 O O . CYS A 1 328 ? 81.036 60.293 -48.873 1.00 15.51 368 CYS A O 1
ATOM 2522 N N . ARG A 1 329 ? 81.982 58.257 -49.019 1.00 16.01 369 ARG A N 1
ATOM 2523 C CA . ARG A 1 329 ? 80.876 57.573 -48.421 1.00 15.23 369 ARG A CA 1
ATOM 2524 C C . ARG A 1 329 ? 81.295 57.211 -47.019 1.00 16.15 369 ARG A C 1
ATOM 2525 O O . ARG A 1 329 ? 82.301 56.489 -46.815 1.00 16.16 369 ARG A O 1
ATOM 2533 N N . ILE A 1 330 ? 80.556 57.745 -46.053 1.00 14.28 370 ILE A N 1
ATOM 2534 C CA . ILE A 1 330 ? 80.834 57.560 -44.659 1.00 15.23 370 ILE A CA 1
ATOM 2535 C C . ILE A 1 330 ? 79.720 56.703 -44.080 1.00 14.74 370 ILE A C 1
ATOM 2536 O O . ILE A 1 330 ? 78.581 57.137 -44.045 1.00 15.18 370 ILE A O 1
ATOM 2541 N N . SER A 1 331 ? 80.008 55.481 -43.644 1.00 15.15 371 SER A N 1
ATOM 2542 C CA . SER A 1 331 ? 78.941 54.687 -42.988 1.00 14.99 371 SER A CA 1
ATOM 2543 C C . SER A 1 331 ? 78.547 55.263 -41.623 1.00 15.82 371 SER A C 1
ATOM 2544 O O . SER A 1 331 ? 79.328 55.921 -40.917 1.00 16.02 371 SER A O 1
ATOM 2547 N N . LEU A 1 332 ? 77.328 54.989 -41.220 1.00 15.41 372 LEU A N 1
ATOM 2548 C CA . LEU A 1 332 ? 76.862 55.529 -39.954 1.00 15.87 372 LEU A CA 1
ATOM 2549 C C . LEU A 1 332 ? 77.161 54.542 -38.833 1.00 16.08 372 LEU A C 1
ATOM 2550 O O . LEU A 1 332 ? 76.687 53.412 -38.838 1.00 15.89 372 LEU A O 1
ATOM 2555 N N . GLY A 1 333 ? 78.030 54.969 -37.922 1.00 15.94 373 GLY A N 1
ATOM 2556 C CA . GLY A 1 333 ? 78.336 54.229 -36.696 1.00 16.38 373 GLY A CA 1
ATOM 2557 C C . GLY A 1 333 ? 77.310 54.464 -35.605 1.00 16.06 373 GLY A C 1
ATOM 2558 O O . GLY A 1 333 ? 76.243 55.022 -35.846 1.00 16.01 373 GLY A O 1
ATOM 2559 N N . THR A 1 334 ? 77.627 54.033 -34.384 1.00 16.34 374 THR A N 1
ATOM 2560 C CA . THR A 1 334 ? 76.729 54.262 -33.251 1.00 16.52 374 THR A CA 1
ATOM 2561 C C . THR A 1 334 ? 76.721 55.773 -33.007 1.00 16.21 374 THR A C 1
ATOM 2562 O O . THR A 1 334 ? 77.633 56.464 -33.484 1.00 15.63 374 THR A O 1
ATOM 2566 N N . PRO A 1 335 ? 75.703 56.287 -32.287 1.00 16.51 375 PRO A N 1
ATOM 2567 C CA . PRO A 1 335 ? 75.664 57.742 -32.021 1.00 17.01 375 PRO A CA 1
ATOM 2568 C C . PRO A 1 335 ? 76.954 58.262 -31.351 1.00 17.44 375 PRO A C 1
ATOM 2569 O O . PRO A 1 335 ? 77.479 59.320 -31.729 1.00 17.44 375 PRO A O 1
ATOM 2573 N N . GLN A 1 336 ? 77.483 57.485 -30.401 1.00 16.90 376 GLN A N 1
ATOM 2574 C CA A GLN A 1 336 ? 78.709 57.898 -29.716 0.50 17.12 376 GLN A CA 1
ATOM 2575 C CA B GLN A 1 336 ? 78.697 57.830 -29.690 0.50 16.64 376 GLN A CA 1
ATOM 2576 C C . GLN A 1 336 ? 79.888 57.865 -30.675 1.00 16.94 376 GLN A C 1
ATOM 2577 O O . GLN A 1 336 ? 80.744 58.762 -30.633 1.00 15.75 376 GLN A O 1
ATOM 2588 N N . GLU A 1 337 ? 79.935 56.886 -31.585 1.00 17.24 377 GLU A N 1
ATOM 2589 C CA . GLU A 1 337 ? 81.019 56.881 -32.563 1.00 17.12 377 GLU A CA 1
ATOM 2590 C C . GLU A 1 337 ? 80.928 58.114 -33.483 1.00 16.75 377 GLU A C 1
ATOM 2591 O O . GLU A 1 337 ? 81.958 58.690 -33.874 1.00 16.38 377 GLU A O 1
ATOM 2610 N N . GLN A 1 339 ? 79.449 61.087 -32.959 1.00 16.86 379 GLN A N 1
ATOM 2611 C CA . GLN A 1 339 ? 79.853 62.291 -32.212 1.00 16.47 379 GLN A CA 1
ATOM 2612 C C . GLN A 1 339 ? 81.386 62.464 -32.169 1.00 16.34 379 GLN A C 1
ATOM 2613 O O . GLN A 1 339 ? 81.918 63.556 -32.366 1.00 15.99 379 GLN A O 1
ATOM 2619 N N . TRP A 1 340 ? 82.099 61.386 -31.914 1.00 16.15 380 TRP A N 1
ATOM 2620 C CA . TRP A 1 340 ? 83.543 61.448 -31.883 1.00 16.48 380 TRP A CA 1
ATOM 2621 C C . TRP A 1 340 ? 84.100 61.748 -33.291 1.00 16.23 380 TRP A C 1
ATOM 2622 O O . TRP A 1 340 ? 85.045 62.576 -33.465 1.00 14.32 380 TRP A O 1
ATOM 2633 N N . VAL A 1 341 ? 83.493 61.110 -34.296 1.00 15.90 381 VAL A N 1
ATOM 2634 C CA . VAL A 1 341 ? 83.935 61.341 -35.668 1.00 15.62 381 VAL A CA 1
ATOM 2635 C C . VAL A 1 341 ? 83.660 62.796 -36.084 1.00 16.05 381 VAL A C 1
ATOM 2636 O O . VAL A 1 341 ? 84.552 63.450 -36.666 1.00 16.12 381 VAL A O 1
ATOM 2640 N N . ALA A 1 342 ? 82.436 63.257 -35.834 1.00 14.83 382 ALA A N 1
ATOM 2641 C CA . ALA A 1 342 ? 82.016 64.621 -36.112 1.00 15.77 382 ALA A CA 1
ATOM 2642 C C . ALA A 1 342 ? 82.959 65.633 -35.461 1.00 15.70 382 ALA A C 1
ATOM 2643 O O . ALA A 1 342 ? 83.403 66.579 -36.098 1.00 14.85 382 ALA A O 1
ATOM 2645 N N . ASP A 1 343 ? 83.293 65.436 -34.189 1.00 16.07 383 ASP A N 1
ATOM 2646 C CA . ASP A 1 343 ? 84.220 66.354 -33.584 1.00 15.92 383 ASP A CA 1
ATOM 2647 C C . ASP A 1 343 ? 85.641 66.247 -34.163 1.00 15.79 383 ASP A C 1
ATOM 2648 O O . ASP A 1 343 ? 86.323 67.257 -34.233 1.00 14.24 383 ASP A O 1
ATOM 2653 N N . THR A 1 344 ? 86.079 65.049 -34.582 1.00 15.13 384 THR A N 1
ATOM 2654 C CA . THR A 1 344 ? 87.366 64.892 -35.271 1.00 15.19 384 THR A CA 1
ATOM 2655 C C . THR A 1 344 ? 87.366 65.688 -36.602 1.00 15.59 384 THR A C 1
ATOM 2656 O O . THR A 1 344 ? 88.346 66.357 -36.967 1.00 16.20 384 THR A O 1
ATOM 2668 N N . ARG A 1 346 ? 85.586 68.427 -37.176 1.00 15.19 386 ARG A N 1
ATOM 2669 C CA . ARG A 1 346 ? 85.726 69.833 -36.799 1.00 14.91 386 ARG A CA 1
ATOM 2670 C C . ARG A 1 346 ? 87.165 70.189 -36.519 1.00 14.90 386 ARG A C 1
ATOM 2671 O O . ARG A 1 346 ? 87.623 71.268 -36.904 1.00 14.77 386 ARG A O 1
ATOM 2679 N N . GLU A 1 347 ? 87.892 69.271 -35.883 1.00 15.23 387 GLU A N 1
ATOM 2680 C CA . GLU A 1 347 ? 89.298 69.497 -35.573 1.00 16.21 387 GLU A CA 1
ATOM 2681 C C . GLU A 1 347 ? 90.168 69.457 -36.831 1.00 16.06 387 GLU A C 1
ATOM 2682 O O . GLU A 1 347 ? 91.141 70.234 -36.944 1.00 16.79 387 GLU A O 1
ATOM 2688 N N . PHE A 1 348 ? 89.846 68.542 -37.753 1.00 15.45 388 PHE A N 1
ATOM 2689 C CA . PHE A 1 348 ? 90.514 68.471 -39.048 1.00 14.88 388 PHE A CA 1
ATOM 2690 C C . PHE A 1 348 ? 90.377 69.812 -39.776 1.00 14.88 388 PHE A C 1
ATOM 2691 O O . PHE A 1 348 ? 91.356 70.289 -40.400 1.00 13.97 388 PHE A O 1
ATOM 2699 N N . ARG A 1 349 ? 89.176 70.399 -39.725 1.00 13.96 389 ARG A N 1
ATOM 2700 C CA . ARG A 1 349 ? 88.910 71.653 -40.435 1.00 13.91 389 ARG A CA 1
ATOM 2701 C C . ARG A 1 349 ? 89.880 72.757 -39.961 1.00 14.23 389 ARG A C 1
ATOM 2702 O O . ARG A 1 349 ? 90.416 73.529 -40.772 1.00 12.86 389 ARG A O 1
ATOM 2710 N N . LYS A 1 350 ? 90.133 72.803 -38.660 1.00 14.47 390 LYS A N 1
ATOM 2711 C CA . LYS A 1 350 ? 90.991 73.832 -38.092 1.00 15.11 390 LYS A CA 1
ATOM 2712 C C . LYS A 1 350 ? 92.392 73.751 -38.676 1.00 15.23 390 LYS A C 1
ATOM 2713 O O . LYS A 1 350 ? 93.079 74.776 -38.772 1.00 14.85 390 LYS A O 1
ATOM 2719 N N . LYS A 1 351 ? 92.823 72.547 -39.050 1.00 15.14 391 LYS A N 1
ATOM 2720 C CA . LYS A 1 351 ? 94.165 72.373 -39.608 1.00 16.35 391 LYS A CA 1
ATOM 2721 C C . LYS A 1 351 ? 94.144 72.112 -41.113 1.00 16.40 391 LYS A C 1
ATOM 2722 O O . LYS A 1 351 ? 95.137 71.648 -41.676 1.00 17.67 391 LYS A O 1
ATOM 2728 N N . SER A 1 352 ? 93.029 72.456 -41.762 1.00 16.12 392 SER A N 1
ATOM 2729 C CA . SER A 1 352 ? 92.831 72.293 -43.208 1.00 16.09 392 SER A CA 1
ATOM 2730 C C . SER A 1 352 ? 92.819 70.865 -43.779 1.00 16.25 392 SER A C 1
ATOM 2731 O O . SER A 1 352 ? 92.996 70.688 -44.998 1.00 14.98 392 SER A O 1
ATOM 2734 N N . TRP A 1 353 ? 92.585 69.864 -42.929 1.00 15.95 393 TRP A N 1
ATOM 2735 C CA . TRP A 1 353 ? 92.585 68.455 -43.360 1.00 16.33 393 TRP A CA 1
ATOM 2736 C C . TRP A 1 353 ? 91.211 68.022 -43.850 1.00 15.48 393 TRP A C 1
ATOM 2737 O O . TRP A 1 353 ? 91.035 66.879 -44.325 1.00 15.24 393 TRP A O 1
ATOM 2748 N N . ILE A 1 354 ? 90.233 68.911 -43.677 1.00 14.59 394 ILE A N 1
ATOM 2749 C CA . ILE A 1 354 ? 88.938 68.775 -44.304 1.00 13.92 394 ILE A CA 1
ATOM 2750 C C . ILE A 1 354 ? 88.446 70.162 -44.694 1.00 13.64 394 ILE A C 1
ATOM 2751 O O . ILE A 1 354 ? 88.985 71.177 -44.146 1.00 12.21 394 ILE A O 1
ATOM 2757 N N . ALA B 1 9 ? 74.089 10.912 -22.948 1.00 47.20 49 ALA B N 1
ATOM 2758 C CA . ALA B 1 9 ? 73.847 9.478 -23.307 1.00 47.28 49 ALA B CA 1
ATOM 2759 C C . ALA B 1 9 ? 73.103 9.387 -24.654 1.00 46.89 49 ALA B C 1
ATOM 2760 O O . ALA B 1 9 ? 72.877 10.401 -25.323 1.00 47.10 49 ALA B O 1
ATOM 2762 N N . PHE B 1 10 ? 72.764 8.160 -25.044 1.00 46.23 50 PHE B N 1
ATOM 2763 C CA . PHE B 1 10 ? 71.886 7.882 -26.190 1.00 45.37 50 PHE B CA 1
ATOM 2764 C C . PHE B 1 10 ? 70.486 7.487 -25.658 1.00 44.85 50 PHE B C 1
ATOM 2765 O O . PHE B 1 10 ? 70.372 6.813 -24.622 1.00 44.44 50 PHE B O 1
ATOM 2773 N N . THR B 1 11 ? 69.438 7.920 -26.364 1.00 44.09 51 THR B N 1
ATOM 2774 C CA . THR B 1 11 ? 68.039 7.546 -26.040 1.00 43.76 51 THR B CA 1
ATOM 2775 C C . THR B 1 11 ? 67.387 6.758 -27.210 1.00 42.76 51 THR B C 1
ATOM 2776 O O . THR B 1 11 ? 67.611 7.088 -28.381 1.00 43.08 51 THR B O 1
ATOM 2780 N N . ALA B 1 12 ? 66.603 5.718 -26.904 1.00 41.20 52 ALA B N 1
ATOM 2781 C CA . ALA B 1 12 ? 65.840 4.996 -27.941 1.00 39.81 52 ALA B CA 1
ATOM 2782 C C . ALA B 1 12 ? 65.044 5.991 -28.810 1.00 38.43 52 ALA B C 1
ATOM 2783 O O . ALA B 1 12 ? 64.425 6.908 -28.297 1.00 38.22 52 ALA B O 1
ATOM 2785 N N . PRO B 1 13 ? 65.061 5.809 -30.129 1.00 36.88 53 PRO B N 1
ATOM 2786 C CA . PRO B 1 13 ? 64.369 6.734 -31.019 1.00 36.36 53 PRO B CA 1
ATOM 2787 C C . PRO B 1 13 ? 62.874 6.506 -31.162 1.00 35.82 53 PRO B C 1
ATOM 2788 O O . PRO B 1 13 ? 62.364 5.443 -30.838 1.00 34.58 53 PRO B O 1
ATOM 2792 N N . SER B 1 14 ? 62.204 7.519 -31.698 1.00 36.15 54 SER B N 1
ATOM 2793 C CA . SER B 1 14 ? 60.815 7.431 -32.137 1.00 36.78 54 SER B CA 1
ATOM 2794 C C . SER B 1 14 ? 60.757 8.075 -33.519 1.00 37.01 54 SER B C 1
ATOM 2795 O O . SER B 1 14 ? 61.750 8.617 -33.976 1.00 36.53 54 SER B O 1
ATOM 2798 N N . THR B 1 15 ? 59.604 8.033 -34.176 1.00 37.58 55 THR B N 1
ATOM 2799 C CA . THR B 1 15 ? 59.432 8.761 -35.446 1.00 38.30 55 THR B CA 1
ATOM 2800 C C . THR B 1 15 ? 59.579 10.292 -35.291 1.00 37.92 55 THR B C 1
ATOM 2801 O O . THR B 1 15 ? 60.133 10.959 -36.175 1.00 38.34 55 THR B O 1
ATOM 2805 N N . ASP B 1 16 ? 59.119 10.842 -34.167 1.00 37.28 56 ASP B N 1
ATOM 2806 C CA . ASP B 1 16 ? 59.344 12.258 -33.834 1.00 36.60 56 ASP B CA 1
ATOM 2807 C C . ASP B 1 16 ? 60.814 12.588 -33.456 1.00 35.76 56 ASP B C 1
ATOM 2808 O O . ASP B 1 16 ? 61.225 13.750 -33.541 1.00 36.07 56 ASP B O 1
ATOM 2810 N N . ASN B 1 17 ? 61.597 11.596 -33.024 1.00 33.89 57 ASN B N 1
ATOM 2811 C CA . ASN B 1 17 ? 63.023 11.817 -32.679 1.00 32.66 57 ASN B CA 1
ATOM 2812 C C . ASN B 1 17 ? 63.913 10.666 -33.197 1.00 30.66 57 ASN B C 1
ATOM 2813 O O . ASN B 1 17 ? 64.487 9.890 -32.418 1.00 29.81 57 ASN B O 1
ATOM 2818 N N . PRO B 1 18 ? 64.024 10.565 -34.530 1.00 28.25 58 PRO B N 1
ATOM 2819 C CA . PRO B 1 18 ? 64.637 9.406 -35.163 1.00 26.53 58 PRO B CA 1
ATOM 2820 C C . PRO B 1 18 ? 66.158 9.410 -35.085 1.00 24.96 58 PRO B C 1
ATOM 2821 O O . PRO B 1 18 ? 66.769 10.467 -34.869 1.00 24.69 58 PRO B O 1
ATOM 2825 N N . ILE B 1 19 ? 66.764 8.231 -35.230 1.00 22.74 59 ILE B N 1
ATOM 2826 C CA . ILE B 1 19 ? 68.182 8.147 -35.596 1.00 21.45 59 ILE B CA 1
ATOM 2827 C C . ILE B 1 19 ? 68.341 8.587 -37.058 1.00 20.64 59 ILE B C 1
ATOM 2828 O O . ILE B 1 19 ? 67.682 8.048 -37.973 1.00 20.56 59 ILE B O 1
ATOM 2833 N N . ARG B 1 20 ? 69.207 9.579 -37.260 1.00 18.87 60 ARG B N 1
ATOM 2834 C CA . ARG B 1 20 ? 69.403 10.181 -38.555 1.00 18.61 60 ARG B CA 1
ATOM 2835 C C . ARG B 1 20 ? 70.695 9.663 -39.164 1.00 18.17 60 ARG B C 1
ATOM 2836 O O . ARG B 1 20 ? 71.798 10.118 -38.800 1.00 18.61 60 ARG B O 1
ATOM 2844 N N . ILE B 1 21 ? 70.543 8.721 -40.110 1.00 16.74 61 ILE B N 1
ATOM 2845 C CA . ILE B 1 21 ? 71.690 8.125 -40.796 1.00 16.16 61 ILE B CA 1
ATOM 2846 C C . ILE B 1 21 ? 71.426 8.164 -42.293 1.00 15.28 61 ILE B C 1
ATOM 2847 O O . ILE B 1 21 ? 71.699 7.210 -43.046 1.00 15.87 61 ILE B O 1
ATOM 2852 N N . ASN B 1 22 ? 70.931 9.329 -42.704 1.00 14.05 62 ASN B N 1
ATOM 2853 C CA . ASN B 1 22 ? 70.453 9.554 -44.054 1.00 13.97 62 ASN B CA 1
ATOM 2854 C C . ASN B 1 22 ? 71.296 10.453 -44.968 1.00 13.17 62 ASN B C 1
ATOM 2855 O O . ASN B 1 22 ? 71.094 10.415 -46.181 1.00 14.22 62 ASN B O 1
ATOM 2860 N N . PHE B 1 23 ? 72.106 11.333 -44.416 1.00 14.02 63 PHE B N 1
ATOM 2861 C CA . PHE B 1 23 ? 72.840 12.350 -45.227 1.00 15.73 63 PHE B CA 1
ATOM 2862 C C . PHE B 1 23 ? 74.362 12.405 -45.007 1.00 17.25 63 PHE B C 1
ATOM 2863 O O . PHE B 1 23 ? 75.010 13.418 -45.388 1.00 18.19 63 PHE B O 1
ATOM 2871 N N . ASN B 1 24 ? 74.956 11.338 -44.443 1.00 16.99 64 ASN B N 1
ATOM 2872 C CA . ASN B 1 24 ? 76.412 11.265 -44.197 1.00 16.90 64 ASN B CA 1
ATOM 2873 C C . ASN B 1 24 ? 76.960 12.395 -43.301 1.00 17.21 64 ASN B C 1
ATOM 2874 O O . ASN B 1 24 ? 78.118 12.800 -43.432 1.00 16.42 64 ASN B O 1
ATOM 2879 N N . GLU B 1 25 ? 76.135 12.889 -42.386 1.00 18.11 65 GLU B N 1
ATOM 2880 C CA . GLU B 1 25 ? 76.566 13.871 -41.400 1.00 18.22 65 GLU B CA 1
ATOM 2881 C C . GLU B 1 25 ? 77.351 13.176 -40.328 1.00 18.91 65 GLU B C 1
ATOM 2882 O O . GLU B 1 25 ? 77.052 12.014 -39.947 1.00 19.58 65 GLU B O 1
ATOM 2888 N N . ASN B 1 26 ? 78.356 13.863 -39.802 1.00 18.36 66 ASN B N 1
ATOM 2889 C CA . ASN B 1 26 ? 79.050 13.373 -38.630 1.00 17.37 66 ASN B CA 1
ATOM 2890 C C . ASN B 1 26 ? 78.043 13.385 -37.475 1.00 17.98 66 ASN B C 1
ATOM 2891 O O . ASN B 1 26 ? 77.419 14.420 -37.232 1.00 17.54 66 ASN B O 1
ATOM 2896 N N . PRO B 1 27 ? 77.870 12.235 -36.799 1.00 17.87 67 PRO B N 1
ATOM 2897 C CA . PRO B 1 27 ? 76.891 12.129 -35.694 1.00 18.61 67 PRO B CA 1
ATOM 2898 C C . PRO B 1 27 ? 77.389 12.731 -34.407 1.00 19.28 67 PRO B C 1
ATOM 2899 O O . PRO B 1 27 ? 76.608 12.860 -33.438 1.00 20.89 67 PRO B O 1
ATOM 2903 N N . LEU B 1 28 ? 78.683 13.070 -34.390 1.00 19.55 68 LEU B N 1
ATOM 2904 C CA . LEU B 1 28 ? 79.295 13.844 -33.340 1.00 20.64 68 LEU B CA 1
ATOM 2905 C C . LEU B 1 28 ? 79.101 15.352 -33.551 1.00 21.23 68 LEU B C 1
ATOM 2906 O O . LEU B 1 28 ? 79.169 15.851 -34.669 1.00 22.45 68 LEU B O 1
ATOM 2911 N N . GLY B 1 29 ? 78.919 16.081 -32.466 1.00 21.66 69 GLY B N 1
ATOM 2912 C CA . GLY B 1 29 ? 79.130 17.527 -32.507 1.00 21.26 69 GLY B CA 1
ATOM 2913 C C . GLY B 1 29 ? 80.512 17.863 -33.033 1.00 21.84 69 GLY B C 1
ATOM 2914 O O . GLY B 1 29 ? 81.427 17.024 -33.015 1.00 22.52 69 GLY B O 1
ATOM 2923 N N . SER B 1 31 ? 84.174 19.829 -32.930 1.00 20.16 71 SER B N 1
ATOM 2924 C CA . SER B 1 31 ? 85.204 20.013 -31.888 1.00 20.59 71 SER B CA 1
ATOM 2925 C C . SER B 1 31 ? 84.781 21.045 -30.850 1.00 20.41 71 SER B C 1
ATOM 2926 O O . SER B 1 31 ? 84.216 22.077 -31.208 1.00 18.99 71 SER B O 1
ATOM 2929 N N . PRO B 1 32 ? 85.063 20.782 -29.553 1.00 20.80 72 PRO B N 1
ATOM 2930 C CA . PRO B 1 32 ? 84.647 21.767 -28.547 1.00 20.45 72 PRO B CA 1
ATOM 2931 C C . PRO B 1 32 ? 85.329 23.123 -28.726 1.00 19.71 72 PRO B C 1
ATOM 2932 O O . PRO B 1 32 ? 84.734 24.142 -28.400 1.00 19.68 72 PRO B O 1
ATOM 2936 N N . LYS B 1 33 ? 86.568 23.129 -29.210 1.00 19.07 73 LYS B N 1
ATOM 2937 C CA . LYS B 1 33 ? 87.255 24.359 -29.606 1.00 18.74 73 LYS B CA 1
ATOM 2938 C C . LYS B 1 33 ? 86.549 25.082 -30.785 1.00 18.59 73 LYS B C 1
ATOM 2939 O O . LYS B 1 33 ? 86.429 26.299 -30.809 1.00 18.09 73 LYS B O 1
ATOM 2941 N N . ALA B 1 34 ? 86.125 24.317 -31.788 1.00 18.08 74 ALA B N 1
ATOM 2942 C CA . ALA B 1 34 ? 85.379 24.866 -32.936 1.00 17.59 74 ALA B CA 1
ATOM 2943 C C . ALA B 1 34 ? 84.027 25.423 -32.479 1.00 16.80 74 ALA B C 1
ATOM 2944 O O . ALA B 1 34 ? 83.631 26.483 -32.923 1.00 16.29 74 ALA B O 1
ATOM 2946 N N . GLN B 1 35 ? 83.348 24.722 -31.575 1.00 16.90 75 GLN B N 1
ATOM 2947 C CA . GLN B 1 35 ? 82.072 25.195 -31.034 1.00 16.11 75 GLN B CA 1
ATOM 2948 C C . GLN B 1 35 ? 82.265 26.485 -30.279 1.00 16.09 75 GLN B C 1
ATOM 2949 O O . GLN B 1 35 ? 81.463 27.391 -30.429 1.00 16.48 75 GLN B O 1
ATOM 2955 N N . ALA B 1 36 ? 83.322 26.590 -29.479 1.00 15.70 76 ALA B N 1
ATOM 2956 C CA . ALA B 1 36 ? 83.570 27.828 -28.757 1.00 16.01 76 ALA B CA 1
ATOM 2957 C C . ALA B 1 36 ? 83.817 28.995 -29.713 1.00 16.26 76 ALA B C 1
ATOM 2958 O O . ALA B 1 36 ? 83.324 30.093 -29.481 1.00 16.71 76 ALA B O 1
ATOM 2960 N N . ALA B 1 37 ? 84.592 28.746 -30.764 1.00 15.31 77 ALA B N 1
ATOM 2961 C CA . ALA B 1 37 ? 84.914 29.750 -31.777 1.00 15.58 77 ALA B CA 1
ATOM 2962 C C . ALA B 1 37 ? 83.656 30.206 -32.514 1.00 15.21 77 ALA B C 1
ATOM 2963 O O . ALA B 1 37 ? 83.441 31.408 -32.681 1.00 14.88 77 ALA B O 1
ATOM 2965 N N . ALA B 1 38 ? 82.824 29.239 -32.913 1.00 15.13 78 ALA B N 1
ATOM 2966 C CA . ALA B 1 38 ? 81.576 29.502 -33.644 1.00 15.05 78 ALA B CA 1
ATOM 2967 C C . ALA B 1 38 ? 80.630 30.370 -32.841 1.00 15.32 78 ALA B C 1
ATOM 2968 O O . ALA B 1 38 ? 80.105 31.332 -33.368 1.00 14.64 78 ALA B O 1
ATOM 2970 N N . ARG B 1 39 ? 80.443 30.043 -31.554 1.00 15.27 79 ARG B N 1
ATOM 2971 C CA . ARG B 1 39 ? 79.550 30.787 -30.690 1.00 16.22 79 ARG B CA 1
ATOM 2972 C C . ARG B 1 39 ? 80.107 32.178 -30.372 1.00 17.10 79 ARG B C 1
ATOM 2973 O O . ARG B 1 39 ? 79.354 33.159 -30.318 1.00 18.36 79 ARG B O 1
ATOM 2981 N N . ASP B 1 40 ? 81.417 32.279 -30.161 1.00 16.77 80 ASP B N 1
ATOM 2982 C CA . ASP B 1 40 ? 82.043 33.575 -29.886 1.00 16.46 80 ASP B CA 1
ATOM 2983 C C . ASP B 1 40 ? 81.952 34.533 -31.093 1.00 14.79 80 ASP B C 1
ATOM 2984 O O . ASP B 1 40 ? 81.920 35.753 -30.926 1.00 13.26 80 ASP B O 1
ATOM 2989 N N . ALA B 1 41 ? 81.876 33.973 -32.303 1.00 13.82 81 ALA B N 1
ATOM 2990 C CA . ALA B 1 41 ? 81.805 34.770 -33.501 1.00 14.03 81 ALA B CA 1
ATOM 2991 C C . ALA B 1 41 ? 80.469 35.477 -33.688 1.00 14.55 81 ALA B C 1
ATOM 2992 O O . ALA B 1 41 ? 80.396 36.413 -34.465 1.00 13.56 81 ALA B O 1
ATOM 2994 N N . VAL B 1 42 ? 79.420 35.056 -32.976 1.00 14.75 82 VAL B N 1
ATOM 2995 C CA . VAL B 1 42 ? 78.082 35.590 -33.196 1.00 14.50 82 VAL B CA 1
ATOM 2996 C C . VAL B 1 42 ? 78.015 37.085 -32.895 1.00 14.60 82 VAL B C 1
ATOM 2997 O O . VAL B 1 42 ? 77.435 37.855 -33.658 1.00 15.10 82 VAL B O 1
ATOM 3001 N N . VAL B 1 43 ? 78.587 37.504 -31.767 1.00 14.38 83 VAL B N 1
ATOM 3002 C CA . VAL B 1 43 ? 78.635 38.918 -31.389 1.00 14.59 83 VAL B CA 1
ATOM 3003 C C . VAL B 1 43 ? 79.440 39.767 -32.410 1.00 14.24 83 VAL B C 1
ATOM 3004 O O . VAL B 1 43 ? 79.234 40.971 -32.512 1.00 15.41 83 VAL B O 1
ATOM 3008 N N . LYS B 1 44 ? 80.351 39.147 -33.149 1.00 14.30 84 LYS B N 1
ATOM 3009 C CA . LYS B 1 44 ? 81.106 39.832 -34.207 1.00 14.61 84 LYS B CA 1
ATOM 3010 C C . LYS B 1 44 ? 80.403 39.854 -35.551 1.00 13.91 84 LYS B C 1
ATOM 3011 O O . LYS B 1 44 ? 80.839 40.578 -36.470 1.00 13.34 84 LYS B O 1
ATOM 3017 N N . ALA B 1 45 ? 79.346 39.051 -35.703 1.00 13.51 85 ALA B N 1
ATOM 3018 C CA . ALA B 1 45 ? 78.796 38.792 -37.045 1.00 12.30 85 ALA B CA 1
ATOM 3019 C C . ALA B 1 45 ? 77.836 39.850 -37.572 1.00 12.68 85 ALA B C 1
ATOM 3020 O O . ALA B 1 45 ? 77.211 39.619 -38.623 1.00 12.96 85 ALA B O 1
ATOM 3022 N N . ASN B 1 46 ? 77.757 41.015 -36.917 1.00 12.48 86 ASN B N 1
ATOM 3023 C CA . ASN B 1 46 ? 77.209 42.215 -37.565 1.00 13.51 86 ASN B CA 1
ATOM 3024 C C . ASN B 1 46 ? 78.125 42.752 -38.678 1.00 14.23 86 ASN B C 1
ATOM 3025 O O . ASN B 1 46 ? 77.683 43.545 -39.514 1.00 13.64 86 ASN B O 1
ATOM 3030 N N . ARG B 1 47 ? 79.378 42.283 -38.679 1.00 13.96 87 ARG B N 1
ATOM 3031 C CA . ARG B 1 47 ? 80.384 42.642 -39.657 1.00 14.20 87 ARG B CA 1
ATOM 3032 C C . ARG B 1 47 ? 80.796 41.462 -40.490 1.00 13.84 87 ARG B C 1
ATOM 3033 O O . ARG B 1 47 ? 80.722 40.327 -40.068 1.00 12.28 87 ARG B O 1
ATOM 3041 N N . TYR B 1 48 ? 81.265 41.757 -41.688 1.00 14.43 88 TYR B N 1
ATOM 3042 C CA . TYR B 1 48 ? 81.811 40.736 -42.564 1.00 14.58 88 TYR B CA 1
ATOM 3043 C C . TYR B 1 48 ? 83.173 40.221 -42.009 1.00 14.20 88 TYR B C 1
ATOM 3044 O O . TYR B 1 48 ? 83.992 40.996 -41.542 1.00 13.57 88 TYR B O 1
ATOM 3053 N N . ALA B 1 49 ? 83.398 38.920 -42.100 1.00 14.26 89 ALA B N 1
ATOM 3054 C CA . ALA B 1 49 ? 84.650 38.257 -41.658 1.00 15.00 89 ALA B CA 1
ATOM 3055 C C . ALA B 1 49 ? 85.823 38.437 -42.641 1.00 15.81 89 ALA B C 1
ATOM 3056 O O . ALA B 1 49 ? 86.492 37.450 -43.009 1.00 16.53 89 ALA B O 1
ATOM 3058 N N . LYS B 1 50 ? 86.097 39.666 -43.049 1.00 15.30 90 LYS B N 1
ATOM 3059 C CA . LYS B 1 50 ? 87.000 39.875 -44.202 1.00 15.96 90 LYS B CA 1
ATOM 3060 C C . LYS B 1 50 ? 88.404 39.400 -43.858 1.00 16.37 90 LYS B C 1
ATOM 3061 O O . LYS B 1 50 ? 88.963 38.543 -44.585 1.00 16.87 90 LYS B O 1
ATOM 3067 N N . ASN B 1 51 ? 88.960 39.875 -42.735 1.00 16.49 91 ASN B N 1
ATOM 3068 C CA . ASN B 1 51 ? 90.343 39.477 -42.392 1.00 17.04 91 ASN B CA 1
ATOM 3069 C C . ASN B 1 51 ? 90.477 37.993 -42.054 1.00 17.07 91 ASN B C 1
ATOM 3070 O O . ASN B 1 51 ? 91.476 37.350 -42.391 1.00 17.66 91 ASN B O 1
ATOM 3075 N N . GLU B 1 52 ? 89.441 37.460 -41.410 1.00 17.04 92 GLU B N 1
ATOM 3076 C CA . GLU B 1 52 ? 89.417 36.071 -40.973 1.00 16.39 92 GLU B CA 1
ATOM 3077 C C . GLU B 1 52 ? 89.407 35.112 -42.168 1.00 14.73 92 GLU B C 1
ATOM 3078 O O . GLU B 1 52 ? 90.013 34.060 -42.124 1.00 13.37 92 GLU B O 1
ATOM 3084 N N . ILE B 1 53 ? 88.673 35.483 -43.205 1.00 13.34 93 ILE B N 1
ATOM 3085 C CA . ILE B 1 53 ? 88.665 34.742 -44.484 1.00 13.33 93 ILE B CA 1
ATOM 3086 C C . ILE B 1 53 ? 90.051 34.719 -45.112 1.00 12.68 93 ILE B C 1
ATOM 3087 O O . ILE B 1 53 ? 90.494 33.681 -45.633 1.00 11.64 93 ILE B O 1
ATOM 3092 N N . LEU B 1 54 ? 90.747 35.850 -45.074 1.00 13.77 94 LEU B N 1
ATOM 3093 C CA . LEU B 1 54 ? 92.140 35.868 -45.537 1.00 14.56 94 LEU B CA 1
ATOM 3094 C C . LEU B 1 54 ? 93.015 34.883 -44.716 1.00 14.60 94 LEU B C 1
ATOM 3095 O O . LEU B 1 54 ? 93.799 34.121 -45.306 1.00 14.57 94 LEU B O 1
ATOM 3113 N N . LEU B 1 56 ? 92.075 32.171 -43.041 1.00 15.50 96 LEU B N 1
ATOM 3114 C CA . LEU B 1 56 ? 91.697 30.795 -43.315 1.00 15.05 96 LEU B CA 1
ATOM 3115 C C . LEU B 1 56 ? 92.271 30.338 -44.644 1.00 15.14 96 LEU B C 1
ATOM 3116 O O . LEU B 1 56 ? 92.788 29.220 -44.733 1.00 14.27 96 LEU B O 1
ATOM 3121 N N . GLY B 1 57 ? 92.202 31.203 -45.659 1.00 15.76 97 GLY B N 1
ATOM 3122 C CA . GLY B 1 57 ? 92.765 30.906 -46.969 1.00 16.08 97 GLY B CA 1
ATOM 3123 C C . GLY B 1 57 ? 94.269 30.635 -46.875 1.00 16.48 97 GLY B C 1
ATOM 3124 O O . GLY B 1 57 ? 94.766 29.676 -47.470 1.00 16.42 97 GLY B O 1
ATOM 3125 N N . ASN B 1 58 ? 94.983 31.488 -46.148 1.00 16.61 98 ASN B N 1
ATOM 3126 C CA . ASN B 1 58 ? 96.426 31.312 -45.916 1.00 17.54 98 ASN B CA 1
ATOM 3127 C C . ASN B 1 58 ? 96.761 29.996 -45.217 1.00 17.78 98 ASN B C 1
ATOM 3128 O O . ASN B 1 58 ? 97.692 29.296 -45.617 1.00 18.62 98 ASN B O 1
ATOM 3133 N N . LYS B 1 59 ? 95.997 29.654 -44.178 1.00 17.29 99 LYS B N 1
ATOM 3134 C CA . LYS B 1 59 ? 96.193 28.426 -43.429 1.00 17.75 99 LYS B CA 1
ATOM 3135 C C . LYS B 1 59 ? 95.898 27.196 -44.286 1.00 16.29 99 LYS B C 1
ATOM 3136 O O . LYS B 1 59 ? 96.623 26.221 -44.216 1.00 14.51 99 LYS B O 1
ATOM 3142 N N . LEU B 1 60 ? 94.831 27.245 -45.089 1.00 15.75 100 LEU B N 1
ATOM 3143 C CA . LEU B 1 60 ? 94.529 26.143 -45.996 1.00 15.50 100 LEU B CA 1
ATOM 3144 C C . LEU B 1 60 ? 95.651 26.000 -47.054 1.00 15.17 100 LEU B C 1
ATOM 3145 O O . LEU B 1 60 ? 96.036 24.893 -47.401 1.00 14.08 100 LEU B O 1
ATOM 3150 N N . ALA B 1 61 ? 96.158 27.119 -47.554 1.00 16.04 101 ALA B N 1
ATOM 3151 C CA . ALA B 1 61 ? 97.269 27.112 -48.511 1.00 16.54 101 ALA B CA 1
ATOM 3152 C C . ALA B 1 61 ? 98.523 26.395 -47.936 1.00 17.18 101 ALA B C 1
ATOM 3153 O O . ALA B 1 61 ? 99.118 25.503 -48.563 1.00 17.89 101 ALA B O 1
ATOM 3155 N N . ALA B 1 62 ? 98.903 26.760 -46.719 1.00 17.58 102 ALA B N 1
ATOM 3156 C CA . ALA B 1 62 ? 100.026 26.100 -46.051 1.00 18.20 102 ALA B CA 1
ATOM 3157 C C . ALA B 1 62 ? 99.732 24.588 -45.872 1.00 18.10 102 ALA B C 1
ATOM 3158 O O . ALA B 1 62 ? 100.578 23.750 -46.156 1.00 17.74 102 ALA B O 1
ATOM 3160 N N . HIS B 1 63 ? 98.528 24.241 -45.426 1.00 18.36 103 HIS B N 1
ATOM 3161 C CA . HIS B 1 63 ? 98.138 22.844 -45.303 1.00 18.56 103 HIS B CA 1
ATOM 3162 C C . HIS B 1 63 ? 98.373 22.048 -46.602 1.00 18.18 103 HIS B C 1
ATOM 3163 O O . HIS B 1 63 ? 98.843 20.910 -46.532 1.00 18.04 103 HIS B O 1
ATOM 3170 N N . HIS B 1 64 ? 98.041 22.640 -47.755 1.00 16.89 104 HIS B N 1
ATOM 3171 C CA . HIS B 1 64 ? 98.166 21.964 -49.074 1.00 16.72 104 HIS B CA 1
ATOM 3172 C C . HIS B 1 64 ? 99.487 22.243 -49.800 1.00 17.05 104 HIS B C 1
ATOM 3173 O O . HIS B 1 64 ? 99.663 21.863 -50.988 1.00 16.03 104 HIS B O 1
ATOM 3180 N N . GLN B 1 65 ? 100.396 22.938 -49.102 1.00 17.09 105 GLN B N 1
ATOM 3181 C CA . GLN B 1 65 ? 101.703 23.297 -49.651 1.00 17.79 105 GLN B CA 1
ATOM 3182 C C . GLN B 1 65 ? 101.591 23.968 -51.011 1.00 17.62 105 GLN B C 1
ATOM 3183 O O . GLN B 1 65 ? 102.319 23.617 -51.956 1.00 17.98 105 GLN B O 1
ATOM 3189 N N . VAL B 1 66 ? 100.688 24.948 -51.076 1.00 17.65 106 VAL B N 1
ATOM 3190 C CA . VAL B 1 66 ? 100.489 25.840 -52.220 1.00 17.53 106 VAL B CA 1
ATOM 3191 C C . VAL B 1 66 ? 100.452 27.299 -51.718 1.00 18.08 106 VAL B C 1
ATOM 3192 O O . VAL B 1 66 ? 100.482 27.551 -50.517 1.00 17.42 106 VAL B O 1
ATOM 3196 N N . GLU B 1 67 ? 100.427 28.255 -52.636 1.00 18.58 107 GLU B N 1
ATOM 3197 C CA . GLU B 1 67 ? 100.234 29.656 -52.265 1.00 19.27 107 GLU B CA 1
ATOM 3198 C C . GLU B 1 67 ? 98.739 29.992 -52.193 1.00 18.45 107 GLU B C 1
ATOM 3199 O O . GLU B 1 67 ? 97.932 29.308 -52.790 1.00 18.20 107 GLU B O 1
ATOM 3205 N N . ALA B 1 68 ? 98.404 31.047 -51.445 1.00 17.76 108 ALA B N 1
ATOM 3206 C CA . ALA B 1 68 ? 97.057 31.572 -51.294 1.00 17.64 108 ALA B CA 1
ATOM 3207 C C . ALA B 1 68 ? 96.212 31.631 -52.577 1.00 17.09 108 ALA B C 1
ATOM 3208 O O . ALA B 1 68 ? 95.030 31.299 -52.536 1.00 17.26 108 ALA B O 1
ATOM 3210 N N . PRO B 1 69 ? 96.802 32.064 -53.708 1.00 17.26 109 PRO B N 1
ATOM 3211 C CA . PRO B 1 69 ? 96.042 32.077 -54.962 1.00 17.04 109 PRO B CA 1
ATOM 3212 C C . PRO B 1 69 ? 95.598 30.699 -55.521 1.00 15.57 109 PRO B C 1
ATOM 3213 O O . PRO B 1 69 ? 94.802 30.666 -56.454 1.00 15.11 109 PRO B O 1
ATOM 3217 N N . SER B 1 70 ? 96.105 29.608 -54.959 1.00 14.76 110 SER B N 1
ATOM 3218 C CA . SER B 1 70 ? 95.643 28.272 -55.273 1.00 13.80 110 SER B CA 1
ATOM 3219 C C . SER B 1 70 ? 94.497 27.744 -54.397 1.00 13.47 110 SER B C 1
ATOM 3220 O O . SER B 1 70 ? 94.161 26.567 -54.525 1.00 12.79 110 SER B O 1
ATOM 3223 N N . ILE B 1 71 ? 93.964 28.574 -53.491 1.00 14.14 111 ILE B N 1
ATOM 3224 C CA . ILE B 1 71 ? 92.808 28.264 -52.683 1.00 13.19 111 ILE B CA 1
ATOM 3225 C C . ILE B 1 71 ? 91.591 29.186 -52.987 1.00 13.53 111 ILE B C 1
ATOM 3226 O O . ILE B 1 71 ? 91.707 30.401 -52.992 1.00 12.50 111 ILE B O 1
ATOM 3231 N N . LEU B 1 72 ? 90.416 28.583 -53.202 1.00 12.78 112 LEU B N 1
ATOM 3232 C CA . LEU B 1 72 ? 89.141 29.298 -53.299 1.00 12.49 112 LEU B CA 1
ATOM 3233 C C . LEU B 1 72 ? 88.247 28.770 -52.184 1.00 12.48 112 LEU B C 1
ATOM 3234 O O . LEU B 1 72 ? 87.903 27.574 -52.167 1.00 13.06 112 LEU B O 1
ATOM 3239 N N . LEU B 1 73 ? 87.899 29.630 -51.226 1.00 12.38 113 LEU B N 1
ATOM 3240 C CA . LEU B 1 73 ? 86.963 29.247 -50.212 1.00 13.49 113 LEU B CA 1
ATOM 3241 C C . LEU B 1 73 ? 85.552 29.368 -50.806 1.00 13.84 113 LEU B C 1
ATOM 3242 O O . LEU B 1 73 ? 85.256 30.298 -51.534 1.00 14.68 113 LEU B O 1
ATOM 3247 N N . THR B 1 74 ? 84.711 28.396 -50.504 1.00 14.75 114 THR B N 1
ATOM 3248 C CA . THR B 1 74 ? 83.342 28.322 -50.973 1.00 14.67 114 THR B CA 1
ATOM 3249 C C . THR B 1 74 ? 82.410 27.952 -49.816 1.00 14.65 114 THR B C 1
ATOM 3250 O O . THR B 1 74 ? 82.853 27.408 -48.803 1.00 16.02 114 THR B O 1
ATOM 3254 N N . ALA B 1 75 ? 81.113 28.205 -49.953 1.00 15.00 115 ALA B N 1
ATOM 3255 C CA . ALA B 1 75 ? 80.134 27.799 -48.910 1.00 15.83 115 ALA B CA 1
ATOM 3256 C C . ALA B 1 75 ? 79.809 26.292 -49.102 1.00 16.52 115 ALA B C 1
ATOM 3257 O O . ALA B 1 75 ? 78.866 25.912 -49.806 1.00 16.98 115 ALA B O 1
ATOM 3259 N N . GLY B 1 76 ? 80.666 25.441 -48.524 1.00 15.87 116 GLY B N 1
ATOM 3260 C CA . GLY B 1 76 ? 80.615 24.022 -48.756 1.00 15.13 116 GLY B CA 1
ATOM 3261 C C . GLY B 1 76 ? 81.221 23.699 -50.107 1.00 15.90 116 GLY B C 1
ATOM 3262 O O . GLY B 1 76 ? 81.361 24.592 -50.938 1.00 15.33 116 GLY B O 1
ATOM 3263 N N . SER B 1 77 ? 81.541 22.421 -50.324 1.00 14.82 117 SER B N 1
ATOM 3264 C CA . SER B 1 77 ? 82.028 21.970 -51.607 1.00 15.54 117 SER B CA 1
ATOM 3265 C C . SER B 1 77 ? 80.888 21.929 -52.604 1.00 14.04 117 SER B C 1
ATOM 3266 O O . SER B 1 77 ? 81.159 21.839 -53.783 1.00 16.57 117 SER B O 1
ATOM 3269 N N . SER B 1 78 ? 79.615 21.926 -52.137 1.00 14.79 118 SER B N 1
ATOM 3270 C CA . SER B 1 78 ? 78.462 22.079 -53.051 1.00 15.79 118 SER B CA 1
ATOM 3271 C C . SER B 1 78 ? 78.705 23.238 -54.031 1.00 15.00 118 SER B C 1
ATOM 3272 O O . SER B 1 78 ? 78.571 23.088 -55.255 1.00 15.84 118 SER B O 1
ATOM 3275 N N . GLU B 1 79 ? 79.131 24.373 -53.506 1.00 15.19 119 GLU B N 1
ATOM 3276 C CA . GLU B 1 79 ? 79.452 25.529 -54.334 1.00 15.13 119 GLU B CA 1
ATOM 3277 C C . GLU B 1 79 ? 80.730 25.386 -55.188 1.00 15.40 119 GLU B C 1
ATOM 3278 O O . GLU B 1 79 ? 80.778 25.942 -56.269 1.00 15.79 119 GLU B O 1
ATOM 3284 N N . GLY B 1 80 ? 81.739 24.651 -54.709 1.00 14.94 120 GLY B N 1
ATOM 3285 C CA . GLY B 1 80 ? 82.932 24.377 -55.482 1.00 16.02 120 GLY B CA 1
ATOM 3286 C C . GLY B 1 80 ? 82.603 23.532 -56.697 1.00 15.70 120 GLY B C 1
ATOM 3287 O O . GLY B 1 80 ? 83.095 23.812 -57.759 1.00 16.56 120 GLY B O 1
ATOM 3288 N N . ILE B 1 81 ? 81.727 22.521 -56.533 1.00 15.44 121 ILE B N 1
ATOM 3289 C CA . ILE B 1 81 ? 81.313 21.692 -57.677 1.00 15.45 121 ILE B CA 1
ATOM 3290 C C . ILE B 1 81 ? 80.646 22.554 -58.737 1.00 13.90 121 ILE B C 1
ATOM 3291 O O . ILE B 1 81 ? 80.965 22.474 -59.945 1.00 13.27 121 ILE B O 1
ATOM 3296 N N . ARG B 1 82 ? 79.725 23.412 -58.299 1.00 14.05 122 ARG B N 1
ATOM 3297 C CA . ARG B 1 82 ? 79.005 24.295 -59.230 1.00 13.02 122 ARG B CA 1
ATOM 3298 C C . ARG B 1 82 ? 79.959 25.228 -59.984 1.00 12.60 122 ARG B C 1
ATOM 3299 O O . ARG B 1 82 ? 79.901 25.330 -61.210 1.00 14.15 122 ARG B O 1
ATOM 3307 N N . ALA B 1 83 ? 80.861 25.862 -59.248 1.00 13.47 123 ALA B N 1
ATOM 3308 C CA . ALA B 1 83 ? 81.812 26.839 -59.809 1.00 12.60 123 ALA B CA 1
ATOM 3309 C C . ALA B 1 83 ? 82.788 26.172 -60.763 1.00 13.39 123 ALA B C 1
ATOM 3310 O O . ALA B 1 83 ? 83.093 26.730 -61.867 1.00 12.88 123 ALA B O 1
ATOM 3312 N N . ALA B 1 84 ? 83.222 24.951 -60.403 1.00 12.93 124 ALA B N 1
ATOM 3313 C CA . ALA B 1 84 ? 84.125 24.199 -61.258 1.00 12.40 124 ALA B CA 1
ATOM 3314 C C . ALA B 1 84 ? 83.415 23.903 -62.565 1.00 13.35 124 ALA B C 1
ATOM 3315 O O . ALA B 1 84 ? 84.010 24.097 -63.622 1.00 13.36 124 ALA B O 1
ATOM 3317 N N . ILE B 1 85 ? 82.172 23.422 -62.505 1.00 13.87 125 ILE B N 1
ATOM 3318 C CA . ILE B 1 85 ? 81.425 23.096 -63.723 1.00 14.62 125 ILE B CA 1
ATOM 3319 C C . ILE B 1 85 ? 81.175 24.366 -64.545 1.00 15.07 125 ILE B C 1
ATOM 3320 O O . ILE B 1 85 ? 81.418 24.387 -65.785 1.00 13.78 125 ILE B O 1
ATOM 3325 N N . GLU B 1 86 ? 80.727 25.443 -63.892 1.00 14.37 126 GLU B N 1
ATOM 3326 C CA . GLU B 1 86 ? 80.444 26.668 -64.641 1.00 14.87 126 GLU B CA 1
ATOM 3327 C C . GLU B 1 86 ? 81.688 27.240 -65.329 1.00 15.50 126 GLU B C 1
ATOM 3328 O O . GLU B 1 86 ? 81.592 27.776 -66.428 1.00 16.36 126 GLU B O 1
ATOM 3334 N N . ALA B 1 87 ? 82.835 27.149 -64.667 1.00 15.78 127 ALA B N 1
ATOM 3335 C CA . ALA B 1 87 ? 84.067 27.708 -65.182 1.00 15.82 127 ALA B CA 1
ATOM 3336 C C . ALA B 1 87 ? 84.544 26.999 -66.442 1.00 16.27 127 ALA B C 1
ATOM 3337 O O . ALA B 1 87 ? 85.176 27.639 -67.259 1.00 16.98 127 ALA B O 1
ATOM 3339 N N . TYR B 1 88 ? 84.262 25.692 -66.570 1.00 16.01 128 TYR B N 1
ATOM 3340 C CA . TYR B 1 88 ? 84.811 24.878 -67.663 1.00 17.21 128 TYR B CA 1
ATOM 3341 C C . TYR B 1 88 ? 83.693 24.367 -68.580 1.00 18.28 128 TYR B C 1
ATOM 3342 O O . TYR B 1 88 ? 83.949 23.563 -69.491 1.00 18.49 128 TYR B O 1
ATOM 3351 N N . ALA B 1 89 ? 82.460 24.835 -68.353 1.00 18.94 129 ALA B N 1
ATOM 3352 C CA . ALA B 1 89 ? 81.343 24.439 -69.225 1.00 20.47 129 ALA B CA 1
ATOM 3353 C C . ALA B 1 89 ? 81.356 25.158 -70.584 1.00 21.75 129 ALA B C 1
ATOM 3354 O O . ALA B 1 89 ? 81.809 26.297 -70.722 1.00 22.48 129 ALA B O 1
ATOM 3356 N N . SER B 1 90 ? 80.848 24.462 -71.584 1.00 23.31 130 SER B N 1
ATOM 3357 C CA . SER B 1 90 ? 80.506 25.065 -72.866 1.00 24.36 130 SER B CA 1
ATOM 3358 C C . SER B 1 90 ? 79.485 24.125 -73.512 1.00 24.78 130 SER B C 1
ATOM 3359 O O . SER B 1 90 ? 79.263 23.010 -73.022 1.00 24.12 130 SER B O 1
ATOM 3362 N N . LEU B 1 91 ? 78.848 24.575 -74.590 1.00 24.69 131 LEU B N 1
ATOM 3363 C CA . LEU B 1 91 ? 77.836 23.728 -75.236 1.00 25.62 131 LEU B CA 1
ATOM 3364 C C . LEU B 1 91 ? 78.509 22.565 -75.983 1.00 25.25 131 LEU B C 1
ATOM 3365 O O . LEU B 1 91 ? 77.842 21.569 -76.260 1.00 25.78 131 LEU B O 1
ATOM 3370 N N . GLU B 1 92 ? 79.816 22.688 -76.266 1.00 23.40 132 GLU B N 1
ATOM 3371 C CA . GLU B 1 92 ? 80.613 21.608 -76.860 1.00 23.79 132 GLU B CA 1
ATOM 3372 C C . GLU B 1 92 ? 81.158 20.536 -75.881 1.00 22.13 132 GLU B C 1
ATOM 3373 O O . GLU B 1 92 ? 81.663 19.499 -76.307 1.00 21.09 132 GLU B O 1
ATOM 3379 N N . ALA B 1 93 ? 81.082 20.804 -74.581 1.00 20.65 133 ALA B N 1
ATOM 3380 C CA . ALA B 1 93 ? 81.794 19.995 -73.587 1.00 19.47 133 ALA B CA 1
ATOM 3381 C C . ALA B 1 93 ? 80.974 18.825 -73.095 1.00 19.36 133 ALA B C 1
ATOM 3382 O O . ALA B 1 93 ? 79.725 18.851 -73.146 1.00 20.23 133 ALA B O 1
ATOM 3384 N N . GLN B 1 94 ? 81.677 17.789 -72.616 1.00 18.14 134 GLN B N 1
ATOM 3385 C CA . GLN B 1 94 ? 81.030 16.654 -71.993 1.00 17.20 134 GLN B CA 1
ATOM 3386 C C . GLN B 1 94 ? 81.511 16.531 -70.551 1.00 16.03 134 GLN B C 1
ATOM 3387 O O . GLN B 1 94 ? 82.619 16.921 -70.205 1.00 15.73 134 GLN B O 1
ATOM 3393 N N . LEU B 1 95 ? 80.637 16.002 -69.726 1.00 15.62 135 LEU B N 1
ATOM 3394 C CA . LEU B 1 95 ? 81.005 15.580 -68.384 1.00 14.90 135 LEU B CA 1
ATOM 3395 C C . LEU B 1 95 ? 81.107 14.071 -68.420 1.00 14.04 135 LEU B C 1
ATOM 3396 O O . LEU B 1 95 ? 80.152 13.379 -68.823 1.00 15.30 135 LEU B O 1
ATOM 3401 N N . VAL B 1 96 ? 82.246 13.562 -68.004 1.00 13.30 136 VAL B N 1
ATOM 3402 C CA . VAL B 1 96 ? 82.466 12.116 -67.950 1.00 12.80 136 VAL B CA 1
ATOM 3403 C C . VAL B 1 96 ? 82.426 11.670 -66.501 1.00 13.45 136 VAL B C 1
ATOM 3404 O O . VAL B 1 96 ? 83.192 12.149 -65.666 1.00 13.65 136 VAL B O 1
ATOM 3408 N N . ILE B 1 97 ? 81.502 10.773 -66.197 1.00 13.71 137 ILE B N 1
ATOM 3409 C CA . ILE B 1 97 ? 81.341 10.298 -64.836 1.00 13.25 137 ILE B CA 1
ATOM 3410 C C . ILE B 1 97 ? 81.057 8.805 -64.803 1.00 14.29 137 ILE B C 1
ATOM 3411 O O . ILE B 1 97 ? 80.402 8.256 -65.728 1.00 14.63 137 ILE B O 1
ATOM 3416 N N . PRO B 1 98 ? 81.484 8.157 -63.712 1.00 15.23 138 PRO B N 1
ATOM 3417 C CA . PRO B 1 98 ? 80.935 6.832 -63.394 1.00 16.32 138 PRO B CA 1
ATOM 3418 C C . PRO B 1 98 ? 79.416 6.916 -63.249 1.00 17.68 138 PRO B C 1
ATOM 3419 O O . PRO B 1 98 ? 78.891 7.946 -62.795 1.00 17.37 138 PRO B O 1
ATOM 3423 N N . GLU B 1 99 ? 78.719 5.849 -63.646 1.00 18.61 139 GLU B N 1
ATOM 3424 C CA . GLU B 1 99 ? 77.269 5.844 -63.638 1.00 19.54 139 GLU B CA 1
ATOM 3425 C C . GLU B 1 99 ? 76.676 6.045 -62.242 1.00 19.35 139 GLU B C 1
ATOM 3426 O O . GLU B 1 99 ? 75.584 6.620 -62.106 1.00 20.73 139 GLU B O 1
ATOM 3432 N N . LEU B 1 100 ? 77.376 5.559 -61.218 1.00 18.83 140 LEU B N 1
ATOM 3433 C CA . LEU B 1 100 ? 76.893 5.624 -59.833 1.00 18.50 140 LEU B CA 1
ATOM 3434 C C . LEU B 1 100 ? 77.851 6.464 -59.013 1.00 18.02 140 LEU B C 1
ATOM 3435 O O . LEU B 1 100 ? 78.941 5.993 -58.588 1.00 16.93 140 LEU B O 1
ATOM 3440 N N . THR B 1 101 ? 77.457 7.720 -58.814 1.00 17.30 141 THR B N 1
ATOM 3441 C CA . THR B 1 101 ? 78.300 8.647 -58.079 1.00 17.29 141 THR B CA 1
ATOM 3442 C C . THR B 1 101 ? 77.498 9.828 -57.574 1.00 17.56 141 THR B C 1
ATOM 3443 O O . THR B 1 101 ? 76.274 9.835 -57.653 1.00 18.31 141 THR B O 1
ATOM 3447 N N . TYR B 1 102 ? 78.178 10.795 -56.972 1.00 17.38 142 TYR B N 1
ATOM 3448 C CA . TYR B 1 102 ? 77.490 11.910 -56.346 1.00 16.60 142 TYR B CA 1
ATOM 3449 C C . TYR B 1 102 ? 76.898 12.820 -57.449 1.00 16.42 142 TYR B C 1
ATOM 3450 O O . TYR B 1 102 ? 77.597 13.224 -58.375 1.00 15.85 142 TYR B O 1
ATOM 3459 N N . GLY B 1 103 ? 75.599 13.106 -57.330 1.00 16.87 143 GLY B N 1
ATOM 3460 C CA . GLY B 1 103 ? 74.775 13.660 -58.421 1.00 16.87 143 GLY B CA 1
ATOM 3461 C C . GLY B 1 103 ? 74.981 15.129 -58.819 1.00 17.27 143 GLY B C 1
ATOM 3462 O O . GLY B 1 103 ? 74.614 15.515 -59.957 1.00 16.77 143 GLY B O 1
ATOM 3463 N N . ASP B 1 104 ? 75.625 15.937 -57.970 1.00 17.10 144 ASP B N 1
ATOM 3464 C CA . ASP B 1 104 ? 75.797 17.383 -58.292 1.00 17.61 144 ASP B CA 1
ATOM 3465 C C . ASP B 1 104 ? 76.527 17.677 -59.579 1.00 17.12 144 ASP B C 1
ATOM 3466 O O . ASP B 1 104 ? 76.213 18.632 -60.289 1.00 17.64 144 ASP B O 1
ATOM 3471 N N . GLY B 1 105 ? 77.529 16.878 -59.876 1.00 17.34 145 GLY B N 1
ATOM 3472 C CA . GLY B 1 105 ? 78.237 17.031 -61.128 1.00 16.70 145 GLY B CA 1
ATOM 3473 C C . GLY B 1 105 ? 77.305 17.014 -62.338 1.00 16.57 145 GLY B C 1
ATOM 3474 O O . GLY B 1 105 ? 77.320 17.949 -63.159 1.00 17.10 145 GLY B O 1
ATOM 3475 N N . GLU B 1 106 ? 76.465 15.984 -62.418 1.00 15.71 146 GLU B N 1
ATOM 3476 C CA . GLU B 1 106 ? 75.560 15.825 -63.536 1.00 15.80 146 GLU B CA 1
ATOM 3477 C C . GLU B 1 106 ? 74.523 16.956 -63.499 1.00 15.72 146 GLU B C 1
ATOM 3478 O O . GLU B 1 106 ? 74.165 17.518 -64.537 1.00 16.26 146 GLU B O 1
ATOM 3484 N N . HIS B 1 107 ? 74.068 17.287 -62.300 1.00 15.92 147 HIS B N 1
ATOM 3485 C CA . HIS B 1 107 ? 73.057 18.335 -62.102 1.00 15.95 147 HIS B CA 1
ATOM 3486 C C . HIS B 1 107 ? 73.510 19.647 -62.756 1.00 15.43 147 HIS B C 1
ATOM 3487 O O . HIS B 1 107 ? 72.748 20.255 -63.527 1.00 15.37 147 HIS B O 1
ATOM 3494 N N . PHE B 1 108 ? 74.729 20.100 -62.461 1.00 14.23 148 PHE B N 1
ATOM 3495 C CA . PHE B 1 108 ? 75.157 21.376 -62.981 1.00 14.80 148 PHE B CA 1
ATOM 3496 C C . PHE B 1 108 ? 75.617 21.230 -64.415 1.00 14.52 148 PHE B C 1
ATOM 3497 O O . PHE B 1 108 ? 75.518 22.195 -65.202 1.00 15.96 148 PHE B O 1
ATOM 3505 N N . ALA B 1 109 ? 76.079 20.035 -64.803 1.00 14.34 149 ALA B N 1
ATOM 3506 C CA . ALA B 1 109 ? 76.364 19.803 -66.243 1.00 13.62 149 ALA B CA 1
ATOM 3507 C C . ALA B 1 109 ? 75.138 19.932 -67.147 1.00 14.78 149 ALA B C 1
ATOM 3508 O O . ALA B 1 109 ? 75.231 20.520 -68.247 1.00 14.66 149 ALA B O 1
ATOM 3510 N N . LYS B 1 110 ? 74.000 19.384 -66.726 1.00 15.76 150 LYS B N 1
ATOM 3511 C CA . LYS B 1 110 ? 72.773 19.507 -67.520 1.00 17.12 150 LYS B CA 1
ATOM 3512 C C . LYS B 1 110 ? 72.309 20.981 -67.583 1.00 17.09 150 LYS B C 1
ATOM 3513 O O . LYS B 1 110 ? 71.842 21.447 -68.633 1.00 17.56 150 LYS B O 1
ATOM 3519 N N . ILE B 1 111 ? 72.462 21.724 -66.485 1.00 15.87 151 ILE B N 1
ATOM 3520 C CA . ILE B 1 111 ? 72.152 23.172 -66.480 1.00 16.39 151 ILE B CA 1
ATOM 3521 C C . ILE B 1 111 ? 72.980 23.910 -67.525 1.00 17.13 151 ILE B C 1
ATOM 3522 O O . ILE B 1 111 ? 72.465 24.801 -68.235 1.00 17.49 151 ILE B O 1
ATOM 3527 N N . ALA B 1 112 ? 74.226 23.494 -67.687 1.00 17.35 152 ALA B N 1
ATOM 3528 C CA . ALA B 1 112 ? 75.114 24.097 -68.672 1.00 18.10 152 ALA B CA 1
ATOM 3529 C C . ALA B 1 112 ? 74.873 23.553 -70.103 1.00 18.90 152 ALA B C 1
ATOM 3530 O O . ALA B 1 112 ? 75.547 23.968 -71.042 1.00 19.62 152 ALA B O 1
ATOM 3532 N N . GLY B 1 113 ? 73.907 22.648 -70.274 1.00 18.90 153 GLY B N 1
ATOM 3533 C CA . GLY B 1 113 ? 73.630 22.084 -71.607 1.00 19.78 153 GLY B CA 1
ATOM 3534 C C . GLY B 1 113 ? 74.692 21.123 -72.130 1.00 19.85 153 GLY B C 1
ATOM 3535 O O . GLY B 1 113 ? 74.780 20.874 -73.357 1.00 19.67 153 GLY B O 1
ATOM 3544 N N . LYS B 1 115 ? 76.690 17.520 -72.660 1.00 19.07 155 LYS B N 1
ATOM 3545 C CA . LYS B 1 115 ? 76.597 16.062 -72.780 1.00 19.19 155 LYS B CA 1
ATOM 3546 C C . LYS B 1 115 ? 77.089 15.446 -71.486 1.00 18.26 155 LYS B C 1
ATOM 3547 O O . LYS B 1 115 ? 78.107 15.862 -70.937 1.00 17.44 155 LYS B O 1
ATOM 3553 N N . VAL B 1 116 ? 76.329 14.493 -70.977 1.00 18.61 156 VAL B N 1
ATOM 3554 C CA . VAL B 1 116 ? 76.703 13.758 -69.766 1.00 18.12 156 VAL B CA 1
ATOM 3555 C C . VAL B 1 116 ? 76.998 12.346 -70.256 1.00 18.51 156 VAL B C 1
ATOM 3556 O O . VAL B 1 116 ? 76.128 11.681 -70.837 1.00 18.91 156 VAL B O 1
ATOM 3560 N N . THR B 1 117 ? 78.230 11.913 -70.066 1.00 17.22 157 THR B N 1
ATOM 3561 C CA . THR B 1 117 ? 78.650 10.608 -70.524 1.00 17.95 157 THR B CA 1
ATOM 3562 C C . THR B 1 117 ? 78.908 9.717 -69.329 1.00 18.95 157 THR B C 1
ATOM 3563 O O . THR B 1 117 ? 79.921 9.863 -68.643 1.00 19.89 157 THR B O 1
ATOM 3567 N N . LYS B 1 118 ? 77.951 8.835 -69.039 1.00 19.71 158 LYS B N 1
ATOM 3568 C CA . LYS B 1 118 ? 78.025 7.944 -67.903 1.00 18.74 158 LYS B CA 1
ATOM 3569 C C . LYS B 1 118 ? 78.663 6.615 -68.328 1.00 19.25 158 LYS B C 1
ATOM 3570 O O . LYS B 1 118 ? 78.363 6.060 -69.394 1.00 19.01 158 LYS B O 1
ATOM 3576 N N . VAL B 1 119 ? 79.591 6.130 -67.505 1.00 18.55 159 VAL B N 1
ATOM 3577 C CA . VAL B 1 119 ? 80.348 4.904 -67.791 1.00 17.94 159 VAL B CA 1
ATOM 3578 C C . VAL B 1 119 ? 79.916 3.878 -66.755 1.00 18.10 159 VAL B C 1
ATOM 3579 O O . VAL B 1 119 ? 80.013 4.128 -65.535 1.00 17.66 159 VAL B O 1
ATOM 3583 N N . LYS B 1 120 ? 79.396 2.760 -67.245 1.00 18.50 160 LYS B N 1
ATOM 3584 C CA . LYS B 1 120 ? 78.891 1.686 -66.405 1.00 19.52 160 LYS B CA 1
ATOM 3585 C C . LYS B 1 120 ? 79.981 1.246 -65.414 1.00 19.29 160 LYS B C 1
ATOM 3586 O O . LYS B 1 120 ? 81.171 1.232 -65.740 1.00 18.86 160 LYS B O 1
ATOM 3600 N N . LEU B 1 122 ? 82.092 -1.303 -63.018 1.00 24.02 162 LEU B N 1
ATOM 3601 C CA . LEU B 1 122 ? 82.548 -2.695 -63.125 1.00 25.98 162 LEU B CA 1
ATOM 3602 C C . LEU B 1 122 ? 81.710 -3.588 -62.203 1.00 28.63 162 LEU B C 1
ATOM 3603 O O . LEU B 1 122 ? 80.935 -3.095 -61.354 1.00 28.75 162 LEU B O 1
ATOM 3608 N N . ASP B 1 123 ? 81.852 -4.909 -62.386 1.00 31.47 163 ASP B N 1
ATOM 3609 C CA . ASP B 1 123 ? 80.982 -5.894 -61.709 1.00 33.03 163 ASP B CA 1
ATOM 3610 C C . ASP B 1 123 ? 81.087 -5.904 -60.179 1.00 33.38 163 ASP B C 1
ATOM 3611 O O . ASP B 1 123 ? 80.254 -6.540 -59.537 1.00 34.17 163 ASP B O 1
ATOM 3616 N N . ASN B 1 124 ? 82.044 -5.166 -59.604 1.00 33.35 164 ASN B N 1
ATOM 3617 C CA . ASN B 1 124 ? 82.097 -4.945 -58.144 1.00 33.58 164 ASN B CA 1
ATOM 3618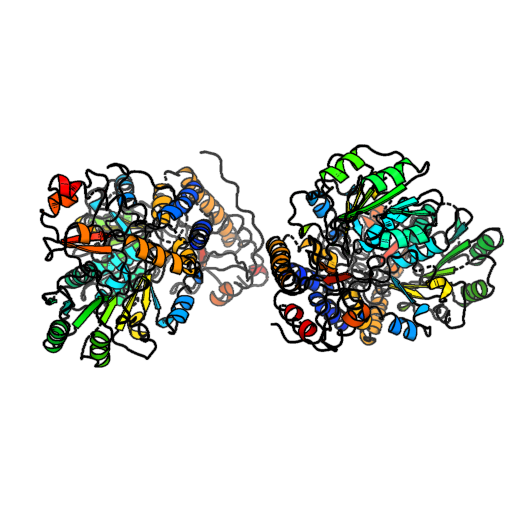 C C . ASN B 1 124 ? 81.668 -3.563 -57.642 1.00 32.91 164 ASN B C 1
ATOM 3619 O O . ASN B 1 124 ? 81.978 -3.192 -56.499 1.00 33.70 164 ASN B O 1
ATOM 3624 N N . TRP B 1 125 ? 80.902 -2.835 -58.471 1.00 30.56 165 TRP B N 1
ATOM 3625 C CA . TRP B 1 125 ? 80.552 -1.396 -58.309 1.00 28.89 165 TRP B CA 1
ATOM 3626 C C . TRP B 1 125 ? 81.770 -0.439 -58.295 1.00 25.57 165 TRP B C 1
ATOM 3627 O O . TRP B 1 125 ? 81.652 0.699 -57.897 1.00 24.37 165 TRP B O 1
ATOM 3638 N N . ALA B 1 126 ? 82.921 -0.913 -58.736 1.00 22.85 166 ALA B N 1
ATOM 3639 C CA . ALA B 1 126 ? 84.106 -0.080 -58.909 1.00 21.77 166 ALA B CA 1
ATOM 3640 C C . ALA B 1 126 ? 83.989 0.783 -60.169 1.00 20.14 166 ALA B C 1
ATOM 3641 O O . ALA B 1 126 ? 83.243 0.442 -61.112 1.00 18.72 166 ALA B O 1
ATOM 3643 N N . PHE B 1 127 ? 84.777 1.860 -60.190 1.00 18.30 167 PHE B N 1
ATOM 3644 C CA . PHE B 1 127 ? 84.904 2.710 -61.342 1.00 18.50 167 PHE B CA 1
ATOM 3645 C C . PHE B 1 127 ? 85.556 1.917 -62.488 1.00 18.85 167 PHE B C 1
ATOM 3646 O O . PHE B 1 127 ? 86.437 1.097 -62.240 1.00 19.07 167 PHE B O 1
ATOM 3654 N N . ASP B 1 128 ? 85.124 2.151 -63.727 1.00 18.37 168 ASP B N 1
ATOM 3655 C CA . ASP B 1 128 ? 85.774 1.539 -64.887 1.00 18.21 168 ASP B CA 1
ATOM 3656 C C . ASP B 1 128 ? 86.679 2.614 -65.469 1.00 18.08 168 ASP B C 1
ATOM 3657 O O . ASP B 1 128 ? 86.267 3.381 -66.363 1.00 17.80 168 ASP B O 1
ATOM 3662 N N . ILE B 1 129 ? 87.899 2.690 -64.950 1.00 17.86 169 ILE B N 1
ATOM 3663 C CA . ILE B 1 129 ? 88.814 3.764 -65.315 1.00 18.50 169 ILE B CA 1
ATOM 3664 C C . ILE B 1 129 ? 89.208 3.634 -66.792 1.00 18.30 169 ILE B C 1
ATOM 3665 O O . ILE B 1 129 ? 89.287 4.641 -67.477 1.00 16.41 169 ILE B O 1
ATOM 3670 N N . GLU B 1 130 ? 89.386 2.412 -67.292 1.00 18.56 170 GLU B N 1
ATOM 3671 C CA . GLU B 1 130 ? 89.636 2.248 -68.734 1.00 19.19 170 GLU B CA 1
ATOM 3672 C C . GLU B 1 130 ? 88.464 2.830 -69.555 1.00 18.38 170 GLU B C 1
ATOM 3673 O O . GLU B 1 130 ? 88.686 3.517 -70.536 1.00 18.00 170 GLU B O 1
ATOM 3679 N N . GLY B 1 131 ? 87.230 2.592 -69.107 1.00 17.60 171 GLY B N 1
ATOM 3680 C CA . GLY B 1 131 ? 86.043 3.138 -69.764 1.00 17.14 171 GLY B CA 1
ATOM 3681 C C . GLY B 1 131 ? 85.937 4.670 -69.674 1.00 17.10 171 GLY B C 1
ATOM 3682 O O . GLY B 1 131 ? 85.545 5.327 -70.633 1.00 15.94 171 GLY B O 1
ATOM 3683 N N . LEU B 1 132 ? 86.269 5.224 -68.509 1.00 16.86 172 LEU B N 1
ATOM 3684 C CA . LEU B 1 132 ? 86.322 6.659 -68.335 1.00 16.96 172 LEU B CA 1
ATOM 3685 C C . LEU B 1 132 ? 87.397 7.258 -69.262 1.00 16.60 172 LEU B C 1
ATOM 3686 O O . LEU B 1 132 ? 87.154 8.254 -69.926 1.00 16.13 172 LEU B O 1
ATOM 3691 N N . LYS B 1 133 ? 88.568 6.648 -69.302 1.00 16.52 173 LYS B N 1
ATOM 3692 C CA . LYS B 1 133 ? 89.657 7.118 -70.192 1.00 17.32 173 LYS B CA 1
ATOM 3693 C C . LYS B 1 133 ? 89.232 7.080 -71.670 1.00 16.08 173 LYS B C 1
ATOM 3694 O O . LYS B 1 133 ? 89.474 8.029 -72.420 1.00 14.42 173 LYS B O 1
ATOM 3700 N N . ALA B 1 134 ? 88.553 6.007 -72.065 1.00 15.65 174 ALA B N 1
ATOM 3701 C CA . ALA B 1 134 ? 88.057 5.896 -73.473 1.00 15.76 174 ALA B CA 1
ATOM 3702 C C . ALA B 1 134 ? 86.960 6.918 -73.789 1.00 15.28 174 ALA B C 1
ATOM 3703 O O . ALA B 1 134 ? 86.924 7.455 -74.895 1.00 17.33 174 ALA B O 1
ATOM 3705 N N . ALA B 1 135 ? 86.074 7.204 -72.827 1.00 14.92 175 ALA B N 1
ATOM 3706 C CA . ALA B 1 135 ? 85.016 8.238 -73.000 1.00 14.25 175 ALA B CA 1
ATOM 3707 C C . ALA B 1 135 ? 85.653 9.608 -73.330 1.00 15.07 175 ALA B C 1
ATOM 3708 O O . ALA B 1 135 ? 85.207 10.330 -74.262 1.00 14.95 175 ALA B O 1
ATOM 3710 N N . VAL B 1 136 ? 86.749 9.929 -72.637 1.00 14.45 176 VAL B N 1
ATOM 3711 C CA . VAL B 1 136 ? 87.540 11.151 -72.941 1.00 14.15 176 VAL B CA 1
ATOM 3712 C C . VAL B 1 136 ? 88.313 11.099 -74.236 1.00 15.17 176 VAL B C 1
ATOM 3713 O O . VAL B 1 136 ? 88.287 12.056 -74.997 1.00 16.75 176 VAL B O 1
ATOM 3717 N N . ALA B 1 137 ? 89.041 10.012 -74.470 1.00 15.66 177 ALA B N 1
ATOM 3718 C CA . ALA B 1 137 ? 89.906 9.914 -75.635 1.00 16.82 177 ALA B CA 1
ATOM 3719 C C . ALA B 1 137 ? 89.124 10.023 -76.943 1.00 17.59 177 ALA B C 1
ATOM 3720 O O . ALA B 1 137 ? 89.614 10.627 -77.901 1.00 19.33 177 ALA B O 1
ATOM 3722 N N . ALA B 1 138 ? 87.926 9.450 -77.003 1.00 18.30 178 ALA B N 1
ATOM 3723 C CA . ALA B 1 138 ? 87.188 9.392 -78.293 1.00 19.21 178 ALA B CA 1
ATOM 3724 C C . ALA B 1 138 ? 86.255 10.582 -78.558 1.00 19.58 178 ALA B C 1
ATOM 3725 O O . ALA B 1 138 ? 85.613 10.646 -79.621 1.00 21.77 178 ALA B O 1
ATOM 3727 N N . TYR B 1 139 ? 86.299 11.569 -77.680 1.00 19.97 179 TYR B N 1
ATOM 3728 C CA . TYR B 1 139 ? 85.532 12.794 -77.799 1.00 20.39 179 TYR B CA 1
ATOM 3729 C C . TYR B 1 139 ? 86.406 13.973 -78.232 1.00 21.26 179 TYR B C 1
ATOM 3730 O O . TYR B 1 139 ? 87.392 14.297 -77.576 1.00 21.89 179 TYR B O 1
ATOM 3739 N N . SER B 1 140 ? 86.027 14.647 -79.315 1.00 21.82 180 SER B N 1
ATOM 3740 C CA . SER B 1 140 ? 86.903 15.657 -79.910 1.00 22.53 180 SER B CA 1
ATOM 3741 C C . SER B 1 140 ? 86.776 17.041 -79.289 1.00 22.39 180 SER B C 1
ATOM 3742 O O . SER B 1 140 ? 87.454 17.956 -79.717 1.00 24.66 180 SER B O 1
ATOM 3745 N N . GLY B 1 141 ? 85.949 17.197 -78.259 1.00 21.01 181 GLY B N 1
ATOM 3746 C CA . GLY B 1 141 ? 85.752 18.462 -77.646 1.00 19.75 181 GLY B CA 1
ATOM 3747 C C . GLY B 1 141 ? 86.215 18.402 -76.181 1.00 18.72 181 GLY B C 1
ATOM 3748 O O . GLY B 1 141 ? 86.799 17.411 -75.726 1.00 16.99 181 GLY B O 1
ATOM 3749 N N . PRO B 1 142 ? 85.975 19.487 -75.456 1.00 18.60 182 PRO B N 1
ATOM 3750 C CA . PRO B 1 142 ? 86.402 19.565 -74.064 1.00 17.80 182 PRO B CA 1
ATOM 3751 C C . PRO B 1 142 ? 85.673 18.544 -73.203 1.00 17.22 182 PRO B C 1
ATOM 3752 O O . PRO B 1 142 ? 84.503 18.297 -73.415 1.00 17.85 182 PRO B O 1
ATOM 3756 N N . SER B 1 143 ? 86.356 18.004 -72.193 1.00 17.22 183 SER B N 1
ATOM 3757 C CA . SER B 1 143 ? 85.784 17.029 -71.275 1.00 15.15 183 SER B CA 1
ATOM 3758 C C . SER B 1 143 ? 86.077 17.513 -69.842 1.00 13.85 183 SER B C 1
ATOM 3759 O O . SER B 1 143 ? 87.178 17.988 -69.533 1.00 11.49 183 SER B O 1
ATOM 3762 N N . ILE B 1 144 ? 85.064 17.421 -69.011 1.00 13.61 184 ILE B N 1
ATOM 3763 C CA . ILE B 1 144 ? 85.250 17.502 -67.585 1.00 13.32 184 ILE B CA 1
ATOM 3764 C C . ILE B 1 144 ? 85.056 16.118 -66.982 1.00 14.31 184 ILE B C 1
ATOM 3765 O O . ILE B 1 144 ? 84.004 15.475 -67.189 1.00 15.31 184 ILE B O 1
ATOM 3770 N N . VAL B 1 145 ? 86.005 15.681 -66.153 1.00 13.56 185 VAL B N 1
ATOM 3771 C CA . VAL B 1 145 ? 85.897 14.378 -65.495 1.00 13.00 185 VAL B CA 1
ATOM 3772 C C . VAL B 1 145 ? 85.675 14.612 -64.006 1.00 13.28 185 VAL B C 1
ATOM 3773 O O . VAL B 1 145 ? 86.457 15.313 -63.374 1.00 13.10 185 VAL B O 1
ATOM 3777 N N . TYR B 1 146 ? 84.624 14.007 -63.449 1.00 12.77 186 TYR B N 1
ATOM 3778 C CA . TYR B 1 146 ? 84.320 14.192 -62.035 1.00 12.58 186 TYR B CA 1
ATOM 3779 C C . TYR B 1 146 ? 84.515 12.881 -61.293 1.00 13.50 186 TYR B C 1
ATOM 3780 O O . TYR B 1 146 ? 83.761 11.945 -61.478 1.00 14.50 186 TYR B O 1
ATOM 3789 N N . LEU B 1 147 ? 85.535 12.840 -60.438 1.00 14.68 187 LEU B N 1
ATOM 3790 C CA . LEU B 1 147 ? 85.938 11.650 -59.701 1.00 15.21 187 LEU B CA 1
ATOM 3791 C C . LEU B 1 147 ? 85.808 11.874 -58.190 1.00 14.64 187 LEU B C 1
ATOM 3792 O O . LEU B 1 147 ? 86.556 12.631 -57.591 1.00 15.68 187 LEU B O 1
ATOM 3797 N N . VAL B 1 148 ? 84.865 11.181 -57.575 1.00 14.77 188 VAL B N 1
ATOM 3798 C CA . VAL B 1 148 ? 84.615 11.278 -56.127 1.00 13.67 188 VAL B CA 1
ATOM 3799 C C . VAL B 1 148 ? 85.368 10.127 -55.465 1.00 14.61 188 VAL B C 1
ATOM 3800 O O . VAL B 1 148 ? 85.174 8.976 -55.821 1.00 13.20 188 VAL B O 1
ATOM 3804 N N . ASN B 1 149 ? 86.219 10.434 -54.485 1.00 14.91 189 ASN B N 1
ATOM 3805 C CA . ASN B 1 149 ? 87.171 9.460 -53.972 1.00 15.31 189 ASN B CA 1
ATOM 3806 C C . ASN B 1 149 ? 87.463 9.785 -52.517 1.00 14.82 189 ASN B C 1
ATOM 3807 O O . ASN B 1 149 ? 88.170 10.732 -52.256 1.00 16.24 189 ASN B O 1
ATOM 3812 N N . PRO B 1 150 ? 86.909 9.020 -51.566 1.00 15.38 190 PRO B N 1
ATOM 3813 C CA . PRO B 1 150 ? 85.997 7.877 -51.715 1.00 15.69 190 PRO B CA 1
ATOM 3814 C C . PRO B 1 150 ? 84.629 8.239 -52.301 1.00 15.22 190 PRO B C 1
ATOM 3815 O O . PRO B 1 150 ? 84.130 9.356 -52.068 1.00 15.42 190 PRO B O 1
ATOM 3819 N N . ASN B 1 151 ? 84.046 7.300 -53.050 1.00 15.17 191 ASN B N 1
ATOM 3820 C CA . ASN B 1 151 ? 82.831 7.546 -53.803 1.00 14.86 191 ASN B CA 1
ATOM 3821 C C . ASN B 1 151 ? 81.604 7.541 -52.885 1.00 15.40 191 ASN B C 1
ATOM 3822 O O . ASN B 1 151 ? 81.577 6.859 -51.833 1.00 15.18 191 ASN B O 1
ATOM 3827 N N . ASN B 1 152 ? 80.628 8.372 -53.228 1.00 15.06 192 ASN B N 1
ATOM 3828 C CA . ASN B 1 152 ? 79.321 8.384 -52.581 1.00 15.97 192 ASN B CA 1
ATOM 3829 C C . ASN B 1 152 ? 78.353 7.997 -53.723 1.00 16.17 192 ASN B C 1
ATOM 3830 O O . ASN B 1 152 ? 78.254 8.730 -54.695 1.00 15.50 192 ASN B O 1
ATOM 3835 N N . PRO B 1 153 ? 77.588 6.887 -53.601 1.00 15.75 193 PRO B N 1
ATOM 3836 C CA . PRO B 1 153 ? 77.187 6.193 -52.382 1.00 16.04 193 PRO B CA 1
ATOM 3837 C C . PRO B 1 153 ? 77.950 4.948 -52.005 1.00 16.07 193 PRO B C 1
ATOM 3838 O O . PRO B 1 153 ? 77.674 4.406 -50.942 1.00 14.82 193 PRO B O 1
ATOM 3842 N N . THR B 1 154 ? 78.892 4.506 -52.834 1.00 15.30 194 THR B N 1
ATOM 3843 C CA . THR B 1 154 ? 79.516 3.174 -52.659 1.00 15.75 194 THR B CA 1
ATOM 3844 C C . THR B 1 154 ? 80.458 3.104 -51.472 1.00 16.06 194 THR B C 1
ATOM 3845 O O . THR B 1 154 ? 80.577 2.056 -50.885 1.00 16.97 194 THR B O 1
ATOM 3849 N N . GLY B 1 155 ? 81.157 4.198 -51.151 1.00 15.73 195 GLY B N 1
ATOM 3850 C CA . GLY B 1 155 ? 82.117 4.231 -50.036 1.00 15.97 195 GLY B CA 1
ATOM 3851 C C . GLY B 1 155 ? 83.528 3.779 -50.405 1.00 16.14 195 GLY B C 1
ATOM 3852 O O . GLY B 1 155 ? 84.444 3.818 -49.579 1.00 16.79 195 GLY B O 1
ATOM 3853 N N . THR B 1 156 ? 83.704 3.314 -51.635 1.00 16.19 196 THR B N 1
ATOM 3854 C CA . THR B 1 156 ? 84.953 2.677 -52.033 1.00 16.79 196 THR B CA 1
ATOM 3855 C C . THR B 1 156 ? 85.928 3.715 -52.539 1.00 16.47 196 THR B C 1
ATOM 3856 O O . THR B 1 156 ? 85.515 4.775 -53.022 1.00 15.33 196 THR B O 1
ATOM 3860 N N . ILE B 1 157 ? 87.217 3.389 -52.439 1.00 17.12 197 ILE B N 1
ATOM 3861 C CA . ILE B 1 157 ? 88.275 4.165 -53.104 1.00 17.44 197 ILE B CA 1
ATOM 3862 C C . ILE B 1 157 ? 88.685 3.586 -54.464 1.00 17.88 197 ILE B C 1
ATOM 3863 O O . ILE B 1 157 ? 88.490 2.391 -54.757 1.00 18.09 197 ILE B O 1
ATOM 3868 N N . THR B 1 158 ? 89.215 4.464 -55.313 1.00 16.66 198 THR B N 1
ATOM 3869 C CA . THR B 1 158 ? 89.926 4.097 -56.532 1.00 16.56 198 THR B CA 1
ATOM 3870 C C . THR B 1 158 ? 91.407 4.252 -56.223 1.00 16.52 198 THR B C 1
ATOM 3871 O O . THR B 1 158 ? 91.820 5.295 -55.735 1.00 16.13 198 THR B O 1
ATOM 3875 N N . PRO B 1 159 ? 92.230 3.204 -56.493 1.00 17.10 199 PRO B N 1
ATOM 3876 C CA . PRO B 1 159 ? 93.656 3.305 -56.115 1.00 16.95 199 PRO B CA 1
ATOM 3877 C C . PRO B 1 159 ? 94.356 4.497 -56.792 1.00 17.14 199 PRO B C 1
ATOM 3878 O O . PRO B 1 159 ? 94.110 4.755 -57.971 1.00 16.71 199 PRO B O 1
ATOM 3882 N N . ALA B 1 160 ? 95.177 5.233 -56.053 1.00 16.57 200 ALA B N 1
ATOM 3883 C CA . ALA B 1 160 ? 95.935 6.346 -56.645 1.00 17.41 200 ALA B CA 1
ATOM 3884 C C . ALA B 1 160 ? 96.746 5.936 -57.892 1.00 17.96 200 ALA B C 1
ATOM 3885 O O . ALA B 1 160 ? 96.897 6.723 -58.830 1.00 17.39 200 ALA B O 1
ATOM 3887 N N . ASP B 1 161 ? 97.280 4.716 -57.915 1.00 18.41 201 ASP B N 1
ATOM 3888 C CA . ASP B 1 161 ? 98.125 4.299 -59.042 1.00 18.55 201 ASP B CA 1
ATOM 3889 C C . ASP B 1 161 ? 97.312 4.059 -60.333 1.00 18.89 201 ASP B C 1
ATOM 3890 O O . ASP B 1 161 ? 97.874 3.760 -61.391 1.00 18.35 201 ASP B O 1
ATOM 3895 N N . VAL B 1 162 ? 95.998 4.183 -60.226 1.00 18.56 202 VAL B N 1
ATOM 3896 C CA . VAL B 1 162 ? 95.095 4.052 -61.354 1.00 19.26 202 VAL B CA 1
ATOM 3897 C C . VAL B 1 162 ? 94.672 5.460 -61.828 1.00 18.48 202 VAL B C 1
ATOM 3898 O O . VAL B 1 162 ? 94.623 5.714 -63.008 1.00 18.43 202 VAL B O 1
ATOM 3902 N N . ILE B 1 163 ? 94.363 6.364 -60.895 1.00 18.42 203 ILE B N 1
ATOM 3903 C CA . ILE B 1 163 ? 93.966 7.738 -61.245 1.00 17.52 203 ILE B CA 1
ATOM 3904 C C . ILE B 1 163 ? 95.179 8.610 -61.683 1.00 17.18 203 ILE B C 1
ATOM 3905 O O . ILE B 1 163 ? 95.163 9.239 -62.768 1.00 14.46 203 ILE B O 1
ATOM 3910 N N . GLU B 1 164 ? 96.238 8.606 -60.868 1.00 16.93 204 GLU B N 1
ATOM 3911 C CA . GLU B 1 164 ? 97.363 9.533 -61.057 1.00 17.37 204 GLU B CA 1
ATOM 3912 C C . GLU B 1 164 ? 98.024 9.479 -62.445 1.00 17.53 204 GLU B C 1
ATOM 3913 O O . GLU B 1 164 ? 98.273 10.516 -63.039 1.00 17.43 204 GLU B O 1
ATOM 3919 N N . PRO B 1 165 ? 98.311 8.273 -62.975 1.00 18.20 205 PRO B N 1
ATOM 3920 C CA . PRO B 1 165 ? 98.957 8.254 -64.298 1.00 17.66 205 PRO B CA 1
ATOM 3921 C C . PRO B 1 165 ? 98.061 8.753 -65.448 1.00 16.91 205 PRO B C 1
ATOM 3922 O O . PRO B 1 165 ? 98.565 9.357 -66.378 1.00 17.14 205 PRO B O 1
ATOM 3926 N N . TRP B 1 166 ? 96.756 8.516 -65.361 1.00 16.85 206 TRP B N 1
ATOM 3927 C CA . TRP B 1 166 ? 95.786 9.050 -66.322 1.00 16.01 206 TRP B CA 1
ATOM 3928 C C . TRP B 1 166 ? 95.847 10.560 -66.303 1.00 15.36 206 TRP B C 1
ATOM 3929 O O . TRP B 1 166 ? 96.022 11.194 -67.318 1.00 13.27 206 TRP B O 1
ATOM 3940 N N . ILE B 1 167 ? 95.675 11.138 -65.128 1.00 14.08 207 ILE B N 1
ATOM 3941 C CA . ILE B 1 167 ? 95.757 12.581 -64.985 1.00 14.74 207 ILE B CA 1
ATOM 3942 C C . ILE B 1 167 ? 97.116 13.139 -65.396 1.00 14.33 207 ILE B C 1
ATOM 3943 O O . ILE B 1 167 ? 97.170 14.176 -66.043 1.00 14.66 207 ILE B O 1
ATOM 3948 N N . ALA B 1 168 ? 98.203 12.475 -65.000 1.00 14.91 208 ALA B N 1
ATOM 3949 C CA . ALA B 1 168 ? 99.566 12.950 -65.338 1.00 15.00 208 ALA B CA 1
ATOM 3950 C C . ALA B 1 168 ? 99.870 12.895 -66.839 1.00 15.94 208 ALA B C 1
ATOM 3951 O O . ALA B 1 168 ? 100.798 13.564 -67.312 1.00 16.32 208 ALA B O 1
ATOM 3953 N N . SER B 1 169 ? 99.117 12.070 -67.575 1.00 16.33 209 SER B N 1
ATOM 3954 C CA . SER B 1 169 ? 99.260 11.974 -69.026 1.00 16.97 209 SER B CA 1
ATOM 3955 C C . SER B 1 169 ? 98.666 13.205 -69.725 1.00 17.19 209 SER B C 1
ATOM 3956 O O . SER B 1 169 ? 98.895 13.372 -70.909 1.00 15.69 209 SER B O 1
ATOM 3959 N N . LYS B 1 170 ? 97.898 14.036 -69.004 1.00 16.95 210 LYS B N 1
ATOM 3960 C CA . LYS B 1 170 ? 97.343 15.310 -69.544 1.00 16.89 210 LYS B CA 1
ATOM 3961 C C . LYS B 1 170 ? 96.577 15.079 -70.841 1.00 16.92 210 LYS B C 1
ATOM 3962 O O . LYS B 1 170 ? 96.958 15.595 -71.908 1.00 14.72 210 LYS B O 1
ATOM 3968 N N . PRO B 1 171 ? 95.504 14.284 -70.768 1.00 16.60 211 PRO B N 1
ATOM 3969 C CA . PRO B 1 171 ? 94.715 14.120 -71.990 1.00 16.85 211 PRO B CA 1
ATOM 3970 C C . PRO B 1 171 ? 94.187 15.490 -72.458 1.00 16.49 211 PRO B C 1
ATOM 3971 O O . PRO B 1 171 ? 93.788 16.337 -71.642 1.00 14.96 211 PRO B O 1
ATOM 3975 N N . ALA B 1 172 ? 94.187 15.686 -73.766 1.00 15.65 212 ALA B N 1
ATOM 3976 C CA . ALA B 1 172 ? 93.927 16.978 -74.350 1.00 16.39 212 ALA B CA 1
ATOM 3977 C C . ALA B 1 172 ? 92.546 17.448 -73.956 1.00 16.05 212 ALA B C 1
ATOM 3978 O O . ALA B 1 172 ? 91.589 16.669 -73.926 1.00 15.72 212 ALA B O 1
ATOM 3980 N N . ASN B 1 173 ? 92.480 18.732 -73.635 1.00 17.14 213 ASN B N 1
ATOM 3981 C CA . ASN B 1 173 ? 91.226 19.451 -73.488 1.00 18.75 213 ASN B CA 1
ATOM 3982 C C . ASN B 1 173 ? 90.362 18.783 -72.404 1.00 17.71 213 ASN B C 1
ATOM 3983 O O . ASN B 1 173 ? 89.167 18.548 -72.615 1.00 18.68 213 ASN B O 1
ATOM 3988 N N . THR B 1 174 ? 90.980 18.461 -71.259 1.00 17.22 214 THR B N 1
ATOM 3989 C CA . THR B 1 174 ? 90.319 17.705 -70.199 1.00 15.99 214 THR B CA 1
ATOM 3990 C C . THR B 1 174 ? 90.671 18.290 -68.806 1.00 15.79 214 THR B C 1
ATOM 3991 O O . THR B 1 174 ? 91.855 18.487 -68.471 1.00 15.56 214 THR B O 1
ATOM 4008 N N . PHE B 1 176 ? 90.089 17.663 -64.692 1.00 14.13 216 PHE B N 1
ATOM 4009 C CA . PHE B 1 176 ? 89.715 16.654 -63.704 1.00 14.08 216 PHE B CA 1
ATOM 4010 C C . PHE B 1 176 ? 89.268 17.354 -62.426 1.00 13.89 216 PHE B C 1
ATOM 4011 O O . PHE B 1 176 ? 90.002 18.156 -61.863 1.00 14.91 216 PHE B O 1
ATOM 4019 N N . ILE B 1 177 ? 88.075 17.035 -61.967 1.00 14.51 217 ILE B N 1
ATOM 4020 C CA . ILE B 1 177 ? 87.630 17.432 -60.641 1.00 13.92 217 ILE B CA 1
ATOM 4021 C C . ILE B 1 177 ? 87.671 16.212 -59.737 1.00 13.92 217 ILE B C 1
ATOM 4022 O O . ILE B 1 177 ? 86.978 15.208 -59.990 1.00 14.28 217 ILE B O 1
ATOM 4027 N N . VAL B 1 178 ? 88.444 16.307 -58.649 1.00 14.28 218 VAL B N 1
ATOM 4028 C CA . VAL B 1 178 ? 88.625 15.222 -57.695 1.00 13.26 218 VAL B CA 1
ATOM 4029 C C . VAL B 1 178 ? 88.008 15.650 -56.349 1.00 14.20 218 VAL B C 1
ATOM 4030 O O . VAL B 1 178 ? 88.480 16.595 -55.712 1.00 13.37 218 VAL B O 1
ATOM 4034 N N . ASP B 1 179 ? 86.933 14.968 -55.951 1.00 13.99 219 ASP B N 1
ATOM 4035 C CA . ASP B 1 179 ? 86.179 15.348 -54.750 1.00 14.49 219 ASP B CA 1
ATOM 4036 C C . ASP B 1 179 ? 86.584 14.398 -53.628 1.00 15.61 219 ASP B C 1
ATOM 4037 O O . ASP B 1 179 ? 86.220 13.196 -53.644 1.00 15.63 219 ASP B O 1
ATOM 4042 N N . GLU B 1 180 ? 87.309 14.950 -52.661 1.00 14.62 220 GLU B N 1
ATOM 4043 C CA . GLU B 1 180 ? 87.824 14.201 -51.533 1.00 14.95 220 GLU B CA 1
ATOM 4044 C C . GLU B 1 180 ? 87.088 14.522 -50.221 1.00 14.15 220 GLU B C 1
ATOM 4045 O O . GLU B 1 180 ? 87.661 14.486 -49.131 1.00 15.42 220 GLU B O 1
ATOM 4051 N N . ALA B 1 181 ? 85.782 14.749 -50.325 1.00 13.69 221 ALA B N 1
ATOM 4052 C CA . ALA B 1 181 ? 84.968 15.086 -49.153 1.00 13.12 221 ALA B CA 1
ATOM 4053 C C . ALA B 1 181 ? 85.183 14.121 -47.990 1.00 13.72 221 ALA B C 1
ATOM 4054 O O . ALA B 1 181 ? 85.277 14.553 -46.846 1.00 13.05 221 ALA B O 1
ATOM 4056 N N . TYR B 1 182 ? 85.283 12.819 -48.270 1.00 13.31 222 TYR B N 1
ATOM 4057 C CA . TYR B 1 182 ? 85.350 11.811 -47.211 1.00 14.53 222 TYR B CA 1
ATOM 4058 C C . TYR B 1 182 ? 86.761 11.253 -46.923 1.00 14.82 222 TYR B C 1
ATOM 4059 O O . TYR B 1 182 ? 86.904 10.299 -46.160 1.00 15.26 222 TYR B O 1
ATOM 4068 N N . ALA B 1 183 ? 87.788 11.865 -47.497 1.00 13.43 223 ALA B N 1
ATOM 4069 C CA . ALA B 1 183 ? 89.151 11.308 -47.521 1.00 13.91 223 ALA B CA 1
ATOM 4070 C C . ALA B 1 183 ? 89.796 11.044 -46.174 1.00 15.01 223 ALA B C 1
ATOM 4071 O O . ALA B 1 183 ? 90.570 10.074 -46.043 1.00 13.55 223 ALA B O 1
ATOM 4073 N N . GLU B 1 184 ? 89.495 11.859 -45.159 1.00 15.20 224 GLU B N 1
ATOM 4074 C CA . GLU B 1 184 ? 90.126 11.665 -43.847 1.00 16.60 224 GLU B CA 1
ATOM 4075 C C . GLU B 1 184 ? 89.635 10.432 -43.115 1.00 16.15 224 GLU B C 1
ATOM 4076 O O . GLU B 1 184 ? 90.262 10.021 -42.139 1.00 17.05 224 GLU B O 1
ATOM 4082 N N . PHE B 1 185 ? 88.540 9.827 -43.572 1.00 15.01 225 PHE B N 1
ATOM 4083 C CA . PHE B 1 185 ? 88.087 8.561 -42.992 1.00 13.99 225 PHE B CA 1
ATOM 4084 C C . PHE B 1 185 ? 88.824 7.318 -43.513 1.00 14.71 225 PHE B C 1
ATOM 4085 O O . PHE B 1 185 ? 88.641 6.206 -42.974 1.00 14.67 225 PHE B O 1
ATOM 4093 N N . VAL B 1 186 ? 89.675 7.488 -44.525 1.00 14.85 226 VAL B N 1
ATOM 4094 C CA . VAL B 1 186 ? 90.166 6.353 -45.296 1.00 16.18 226 VAL B CA 1
ATOM 4095 C C . VAL B 1 186 ? 91.181 5.503 -44.542 1.00 16.97 226 VAL B C 1
ATOM 4096 O O . VAL B 1 186 ? 92.068 6.030 -43.868 1.00 17.21 226 VAL B O 1
ATOM 4100 N N . ASN B 1 187 ? 91.039 4.184 -44.670 1.00 17.83 227 ASN B N 1
ATOM 4101 C CA . ASN B 1 187 ? 91.992 3.229 -44.097 1.00 18.14 227 ASN B CA 1
ATOM 4102 C C . ASN B 1 187 ? 92.849 2.499 -45.152 1.00 18.92 227 ASN B C 1
ATOM 4103 O O . ASN B 1 187 ? 93.924 2.018 -44.830 1.00 20.80 227 ASN B O 1
ATOM 4108 N N . ASP B 1 188 ? 92.382 2.429 -46.391 1.00 18.33 228 ASP B N 1
ATOM 4109 C CA . ASP B 1 188 ? 93.040 1.636 -47.449 1.00 18.29 228 ASP B CA 1
ATOM 4110 C C . ASP B 1 188 ? 94.306 2.326 -47.892 1.00 17.98 228 ASP B C 1
ATOM 4111 O O . ASP B 1 188 ? 94.237 3.482 -48.330 1.00 17.98 228 ASP B O 1
ATOM 4116 N N . PRO B 1 189 ? 95.468 1.640 -47.804 1.00 17.74 229 PRO B N 1
ATOM 4117 C CA . PRO B 1 189 ? 96.734 2.283 -48.172 1.00 17.38 229 PRO B CA 1
ATOM 4118 C C . PRO B 1 189 ? 96.897 2.532 -49.675 1.00 17.27 229 PRO B C 1
ATOM 4119 O O . PRO B 1 189 ? 97.845 3.193 -50.075 1.00 16.84 229 PRO B O 1
ATOM 4123 N N . ARG B 1 190 ? 95.984 2.021 -50.508 1.00 16.70 230 ARG B N 1
ATOM 4124 C CA . ARG B 1 190 ? 96.050 2.282 -51.954 1.00 15.51 230 ARG B CA 1
ATOM 4125 C C . ARG B 1 190 ? 95.522 3.685 -52.296 1.00 15.81 230 ARG B C 1
ATOM 4126 O O . ARG B 1 190 ? 95.735 4.180 -53.406 1.00 16.14 230 ARG B O 1
ATOM 4134 N N . PHE B 1 191 ? 94.822 4.301 -51.357 1.00 15.97 231 PHE B N 1
ATOM 4135 C CA . PHE B 1 191 ? 94.262 5.645 -51.533 1.00 15.97 231 PHE B CA 1
ATOM 4136 C C . PHE B 1 191 ? 95.385 6.638 -51.252 1.00 16.51 231 PHE B C 1
ATOM 4137 O O . PHE B 1 191 ? 96.111 6.459 -50.276 1.00 16.44 231 PHE B O 1
ATOM 4145 N N . ARG B 1 192 ? 95.541 7.657 -52.100 1.00 16.45 232 ARG B N 1
ATOM 4146 C CA A ARG B 1 192 ? 96.357 8.846 -51.784 0.50 16.89 232 ARG B CA 1
ATOM 4147 C CA B ARG B 1 192 ? 96.358 8.858 -51.786 0.50 17.09 232 ARG B CA 1
ATOM 4148 C C . ARG B 1 192 ? 95.553 10.103 -52.169 1.00 16.64 232 ARG B C 1
ATOM 4149 O O . ARG B 1 192 ? 94.856 10.098 -53.185 1.00 16.33 232 ARG B O 1
ATOM 4164 N N . SER B 1 193 ? 95.654 11.174 -51.380 1.00 15.94 233 SER B N 1
ATOM 4165 C CA . SER B 1 193 ? 95.119 12.473 -51.847 1.00 15.39 233 SER B CA 1
ATOM 4166 C C . SER B 1 193 ? 95.824 12.888 -53.128 1.00 15.10 233 SER B C 1
ATOM 4167 O O . SER B 1 193 ? 97.023 12.630 -53.301 1.00 15.96 233 SER B O 1
ATOM 4170 N N . ILE B 1 194 ? 95.084 13.550 -54.015 1.00 15.05 234 ILE B N 1
ATOM 4171 C CA . ILE B 1 194 ? 95.663 14.093 -55.265 1.00 14.64 234 ILE B CA 1
ATOM 4172 C C . ILE B 1 194 ? 96.402 15.429 -55.020 1.00 14.23 234 ILE B C 1
ATOM 4173 O O . ILE B 1 194 ? 97.080 15.933 -55.907 1.00 14.50 234 ILE B O 1
ATOM 4178 N N . SER B 1 195 ? 96.280 15.976 -53.817 1.00 14.32 235 SER B N 1
ATOM 4179 C CA . SER B 1 195 ? 96.851 17.295 -53.456 1.00 14.57 235 SER B CA 1
ATOM 4180 C C . SER B 1 195 ? 98.311 17.502 -53.901 1.00 14.72 235 SER B C 1
ATOM 4181 O O . SER B 1 195 ? 98.608 18.508 -54.575 1.00 15.04 235 SER B O 1
ATOM 4184 N N . PRO B 1 196 ? 99.226 16.537 -53.616 1.00 14.06 236 PRO B N 1
ATOM 4185 C CA . PRO B 1 196 ? 100.608 16.708 -54.023 1.00 14.15 236 PRO B CA 1
ATOM 4186 C C . PRO B 1 196 ? 100.796 16.968 -55.521 1.00 14.20 236 PRO B C 1
ATOM 4187 O O . PRO B 1 196 ? 101.740 17.656 -55.878 1.00 14.69 236 PRO B O 1
ATOM 4204 N N . ILE B 1 198 ? 99.000 18.893 -57.338 1.00 14.82 238 ILE B N 1
ATOM 4205 C CA . ILE B 1 198 ? 98.767 20.335 -57.502 1.00 15.75 238 ILE B CA 1
ATOM 4206 C C . ILE B 1 198 ? 99.989 21.129 -56.983 1.00 15.91 238 ILE B C 1
ATOM 4207 O O . ILE B 1 198 ? 100.472 22.053 -57.636 1.00 16.81 238 ILE B O 1
ATOM 4212 N N . THR B 1 199 ? 100.490 20.740 -55.811 1.00 16.77 239 THR B N 1
ATOM 4213 C CA . THR B 1 199 ? 101.713 21.314 -55.224 1.00 16.84 239 THR B CA 1
ATOM 4214 C C . THR B 1 199 ? 102.849 21.220 -56.247 1.00 17.38 239 THR B C 1
ATOM 4215 O O . THR B 1 199 ? 103.654 22.130 -56.400 1.00 17.41 239 THR B O 1
ATOM 4219 N N . GLN B 1 200 ? 102.863 20.128 -56.999 1.00 18.00 240 GLN B N 1
ATOM 4220 C CA . GLN B 1 200 ? 103.913 19.890 -57.986 1.00 17.38 240 GLN B CA 1
ATOM 4221 C C . GLN B 1 200 ? 103.638 20.561 -59.353 1.00 17.36 240 GLN B C 1
ATOM 4222 O O . GLN B 1 200 ? 104.464 20.464 -60.245 1.00 17.16 240 GLN B O 1
ATOM 4228 N N . GLY B 1 201 ? 102.501 21.251 -59.516 1.00 17.19 241 GLY B N 1
ATOM 4229 C CA . GLY B 1 201 ? 102.260 22.146 -60.673 1.00 16.84 241 GLY B CA 1
ATOM 4230 C C . GLY B 1 201 ? 101.181 21.747 -61.672 1.00 16.69 241 GLY B C 1
ATOM 4231 O O . GLY B 1 201 ? 101.049 22.385 -62.733 1.00 17.86 241 GLY B O 1
ATOM 4232 N N . ALA B 1 202 ? 100.443 20.672 -61.389 1.00 15.96 242 ALA B N 1
ATOM 4233 C CA . ALA B 1 202 ? 99.363 20.236 -62.279 1.00 15.17 242 ALA B CA 1
ATOM 4234 C C . ALA B 1 202 ? 98.405 21.399 -62.504 1.00 15.14 242 ALA B C 1
ATOM 4235 O O . ALA B 1 202 ? 98.012 22.112 -61.547 1.00 14.43 242 ALA B O 1
ATOM 4237 N N . GLU B 1 203 ? 98.052 21.590 -63.773 1.00 14.68 243 GLU B N 1
ATOM 4238 C CA . GLU B 1 203 ? 97.075 22.600 -64.190 1.00 15.90 243 GLU B CA 1
ATOM 4239 C C . GLU B 1 203 ? 95.737 21.987 -64.658 1.00 15.71 243 GLU B C 1
ATOM 4240 O O . GLU B 1 203 ? 94.837 22.721 -65.124 1.00 16.25 243 GLU B O 1
ATOM 4246 N N . ASN B 1 204 ? 95.574 20.667 -64.507 1.00 14.18 244 ASN B N 1
ATOM 4247 C CA . ASN B 1 204 ? 94.376 20.004 -65.004 1.00 13.74 244 ASN B CA 1
ATOM 4248 C C . ASN B 1 204 ? 93.602 19.329 -63.868 1.00 13.54 244 ASN B C 1
ATOM 4249 O O . ASN B 1 204 ? 92.876 18.363 -64.089 1.00 13.57 244 ASN B O 1
ATOM 4254 N N . ILE B 1 205 ? 93.800 19.837 -62.656 1.00 12.16 245 ILE B N 1
ATOM 4255 C CA . ILE B 1 205 ? 93.173 19.256 -61.450 1.00 13.81 245 ILE B CA 1
ATOM 4256 C C . ILE B 1 205 ? 92.568 20.306 -60.561 1.00 13.67 245 ILE B C 1
ATOM 4257 O O . ILE B 1 205 ? 93.227 21.287 -60.205 1.00 13.53 245 ILE B O 1
ATOM 4262 N N . ILE B 1 206 ? 91.315 20.059 -60.164 1.00 12.85 246 ILE B N 1
ATOM 4263 C CA . ILE B 1 206 ? 90.639 20.827 -59.154 1.00 12.94 246 ILE B CA 1
ATOM 4264 C C . ILE B 1 206 ? 90.338 19.829 -58.050 1.00 11.87 246 ILE B C 1
ATOM 4265 O O . ILE B 1 206 ? 89.634 18.835 -58.276 1.00 13.03 246 ILE B O 1
ATOM 4270 N N . LEU B 1 207 ? 90.874 20.070 -56.870 1.00 13.29 247 LEU B N 1
ATOM 4271 C CA . LEU B 1 207 ? 90.582 19.259 -55.691 1.00 12.72 247 LEU B CA 1
ATOM 4272 C C . LEU B 1 207 ? 89.543 19.965 -54.809 1.00 12.69 247 LEU B C 1
ATOM 4273 O O . LEU B 1 207 ? 89.741 21.123 -54.433 1.00 11.67 247 LEU B O 1
ATOM 4278 N N . LEU B 1 208 ? 88.443 19.273 -54.519 1.00 11.66 248 LEU B N 1
ATOM 4279 C CA . LEU B 1 208 ? 87.372 19.819 -53.661 1.00 12.38 248 LEU B CA 1
ATOM 4280 C C . LEU B 1 208 ? 87.402 19.127 -52.313 1.00 13.05 248 LEU B C 1
ATOM 4281 O O . LEU B 1 208 ? 87.540 17.874 -52.234 1.00 12.55 248 LEU B O 1
ATOM 4286 N N . LYS B 1 209 ? 87.285 19.956 -51.277 1.00 12.69 249 LYS B N 1
ATOM 4287 C CA . LYS B 1 209 ? 87.292 19.536 -49.892 1.00 14.61 249 LYS B CA 1
ATOM 4288 C C . LYS B 1 209 ? 86.264 20.326 -49.111 1.00 14.66 249 LYS B C 1
ATOM 4289 O O . LYS B 1 209 ? 85.777 21.352 -49.597 1.00 15.73 249 LYS B O 1
ATOM 4295 N N . THR B 1 210 ? 85.916 19.817 -47.936 1.00 15.25 250 THR B N 1
ATOM 4296 C CA . THR B 1 210 ? 84.855 20.358 -47.112 1.00 15.67 250 THR B CA 1
ATOM 4297 C C . THR B 1 210 ? 85.142 20.157 -45.656 1.00 15.31 250 THR B C 1
ATOM 4298 O O . THR B 1 210 ? 85.854 19.233 -45.297 1.00 14.36 250 THR B O 1
ATOM 4302 N N . PHE B 1 211 ? 84.510 20.986 -44.819 1.00 15.66 251 PHE B N 1
ATOM 4303 C CA . PHE B 1 211 ? 84.528 20.834 -43.381 1.00 14.94 251 PHE B CA 1
ATOM 4304 C C . PHE B 1 211 ? 83.274 20.095 -42.877 1.00 15.52 251 PHE B C 1
ATOM 4305 O O . PHE B 1 211 ? 83.077 19.926 -41.681 1.00 16.28 251 PHE B O 1
ATOM 4313 N N . SER B 1 212 ? 82.455 19.625 -43.800 1.00 15.84 252 SER B N 1
ATOM 4314 C CA . SER B 1 212 ? 81.162 19.064 -43.485 1.00 15.99 252 SER B CA 1
ATOM 4315 C C . SER B 1 212 ? 81.197 17.636 -42.914 1.00 16.68 252 SER B C 1
ATOM 4316 O O . SER B 1 212 ? 80.203 17.197 -42.374 1.00 17.07 252 SER B O 1
ATOM 4319 N N . LYS B 1 213 ? 82.314 16.921 -43.083 1.00 17.32 253 LYS B N 1
ATOM 4320 C CA . LYS B 1 213 ? 82.370 15.482 -42.820 1.00 17.62 253 LYS B CA 1
ATOM 4321 C C . LYS B 1 213 ? 83.277 15.182 -41.622 1.00 18.07 253 LYS B C 1
ATOM 4322 O O . LYS B 1 213 ? 82.807 15.198 -40.510 1.00 16.93 253 LYS B O 1
ATOM 4328 N N . ILE B 1 214 ? 84.575 14.964 -41.803 1.00 18.58 254 ILE B N 1
ATOM 4329 C CA . ILE B 1 214 ? 85.403 14.684 -40.622 1.00 18.94 254 ILE B CA 1
ATOM 4330 C C . ILE B 1 214 ? 85.369 15.827 -39.571 1.00 19.02 254 ILE B C 1
ATOM 4331 O O . ILE B 1 214 ? 85.380 15.582 -38.337 1.00 17.21 254 ILE B O 1
ATOM 4336 N N . HIS B 1 215 ? 85.300 17.077 -40.045 1.00 18.14 255 HIS B N 1
ATOM 4337 C CA . HIS B 1 215 ? 85.222 18.205 -39.118 1.00 17.65 255 HIS B CA 1
ATOM 4338 C C . HIS B 1 215 ? 83.843 18.437 -38.509 1.00 17.04 255 HIS B C 1
ATOM 4339 O O . HIS B 1 215 ? 83.696 19.315 -37.661 1.00 17.41 255 HIS B O 1
ATOM 4346 N N . ALA B 1 216 ? 82.823 17.680 -38.924 1.00 15.84 256 ALA B N 1
ATOM 4347 C CA . ALA B 1 216 ? 81.526 17.717 -38.242 1.00 15.47 256 ALA B CA 1
ATOM 4348 C C . ALA B 1 216 ? 80.861 19.106 -38.264 1.00 15.82 256 ALA B C 1
ATOM 4349 O O . ALA B 1 216 ? 80.250 19.523 -37.296 1.00 15.71 256 ALA B O 1
ATOM 4359 N N . ALA B 1 218 ? 78.750 20.340 -41.068 1.00 15.20 258 ALA B N 1
ATOM 4360 C CA . ALA B 1 218 ? 77.924 20.426 -42.278 1.00 15.77 258 ALA B CA 1
ATOM 4361 C C . ALA B 1 218 ? 77.062 21.691 -42.329 1.00 15.12 258 ALA B C 1
ATOM 4362 O O . ALA B 1 218 ? 76.957 22.315 -43.381 1.00 15.21 258 ALA B O 1
ATOM 4364 N N . GLY B 1 219 ? 76.430 22.032 -41.216 1.00 15.10 259 GLY B N 1
ATOM 4365 C CA . GLY B 1 219 ? 75.581 23.209 -41.137 1.00 15.11 259 GLY B CA 1
ATOM 4366 C C . GLY B 1 219 ? 76.308 24.555 -41.134 1.00 15.07 259 GLY B C 1
ATOM 4367 O O . GLY B 1 219 ? 75.683 25.596 -41.227 1.00 14.98 259 GLY B O 1
ATOM 4376 N N . ARG B 1 221 ? 78.750 25.386 -43.341 1.00 15.20 261 ARG B N 1
ATOM 4377 C CA . ARG B 1 221 ? 78.947 25.745 -44.773 1.00 14.81 261 ARG B CA 1
ATOM 4378 C C . ARG B 1 221 ? 80.352 26.302 -45.145 1.00 15.67 261 ARG B C 1
ATOM 4379 O O . ARG B 1 221 ? 80.492 27.445 -45.643 1.00 14.64 261 ARG B O 1
ATOM 4387 N N . VAL B 1 222 ? 81.385 25.478 -44.958 1.00 14.66 262 VAL B N 1
ATOM 4388 C CA . VAL B 1 222 ? 82.748 25.866 -45.255 1.00 14.41 262 VAL B CA 1
ATOM 4389 C C . VAL B 1 222 ? 83.358 24.735 -46.039 1.00 14.47 262 VAL B C 1
ATOM 4390 O O . VAL B 1 222 ? 83.448 23.600 -45.558 1.00 14.26 262 VAL B O 1
ATOM 4394 N N . GLY B 1 223 ? 83.734 25.039 -47.272 1.00 13.58 263 GLY B N 1
ATOM 4395 C CA . GLY B 1 223 ? 84.533 24.140 -48.094 1.00 13.78 263 GLY B CA 1
ATOM 4396 C C . GLY B 1 223 ? 85.497 24.960 -48.926 1.00 13.29 263 GLY B C 1
ATOM 4397 O O . GLY B 1 223 ? 85.594 26.181 -48.765 1.00 12.96 263 GLY B O 1
ATOM 4398 N N . TYR B 1 224 ? 86.206 24.290 -49.830 1.00 13.13 264 TYR B N 1
ATOM 4399 C CA . TYR B 1 224 ? 87.182 24.963 -50.639 1.00 13.44 264 TYR B CA 1
ATOM 4400 C C . TYR B 1 224 ? 87.628 24.107 -51.778 1.00 13.85 264 TYR B C 1
ATOM 4401 O O . TYR B 1 224 ? 87.372 22.884 -51.793 1.00 14.02 264 TYR B O 1
ATOM 4410 N N . ALA B 1 225 ? 88.236 24.787 -52.751 1.00 13.12 265 ALA B N 1
ATOM 4411 C CA . ALA B 1 225 ? 88.952 24.174 -53.836 1.00 13.75 265 ALA B CA 1
ATOM 4412 C C . ALA B 1 225 ? 90.445 24.489 -53.776 1.00 13.17 265 ALA B C 1
ATOM 4413 O O . ALA B 1 225 ? 90.840 25.599 -53.394 1.00 14.02 265 ALA B O 1
ATOM 4415 N N . VAL B 1 226 ? 91.252 23.529 -54.234 1.00 12.98 266 VAL B N 1
ATOM 4416 C CA . VAL B 1 226 ? 92.690 23.688 -54.376 1.00 12.33 266 VAL B CA 1
ATOM 4417 C C . VAL B 1 226 ? 92.976 23.436 -55.843 1.00 12.64 266 VAL B C 1
ATOM 4418 O O . VAL B 1 226 ? 92.472 22.426 -56.424 1.00 11.59 266 VAL B O 1
ATOM 4422 N N . ALA B 1 227 ? 93.715 24.365 -56.470 1.00 12.34 267 ALA B N 1
ATOM 4423 C CA . ALA B 1 227 ? 94.091 24.213 -57.868 1.00 12.18 267 ALA B CA 1
ATOM 4424 C C . ALA B 1 227 ? 95.212 25.175 -58.253 1.00 12.80 267 ALA B C 1
ATOM 4425 O O . ALA B 1 227 ? 95.576 26.033 -57.460 1.00 12.66 267 ALA B O 1
ATOM 4427 N N . HIS B 1 228 ? 95.764 25.030 -59.466 1.00 13.07 268 HIS B N 1
ATOM 4428 C CA . HIS B 1 228 ? 96.677 26.033 -60.021 1.00 12.46 268 HIS B CA 1
ATOM 4429 C C . HIS B 1 228 ? 96.030 27.434 -59.975 1.00 13.19 268 HIS B C 1
ATOM 4430 O O . HIS B 1 228 ? 94.812 27.557 -60.129 1.00 12.58 268 HIS B O 1
ATOM 4437 N N . PRO B 1 229 ? 96.833 28.496 -59.765 1.00 12.51 269 PRO B N 1
ATOM 4438 C CA . PRO B 1 229 ? 96.163 29.804 -59.601 1.00 13.44 269 PRO B CA 1
ATOM 4439 C C . PRO B 1 229 ? 95.282 30.248 -60.784 1.00 13.15 269 PRO B C 1
ATOM 4440 O O . PRO B 1 229 ? 94.241 30.861 -60.578 1.00 12.25 269 PRO B O 1
ATOM 4444 N N . THR B 1 230 ? 95.674 29.892 -62.009 1.00 14.42 270 THR B N 1
ATOM 4445 C CA . THR B 1 230 ? 94.887 30.217 -63.185 1.00 14.95 270 THR B CA 1
ATOM 4446 C C . THR B 1 230 ? 93.504 29.534 -63.197 1.00 15.23 270 THR B C 1
ATOM 4447 O O . THR B 1 230 ? 92.514 30.097 -63.683 1.00 15.13 270 THR B O 1
ATOM 4451 N N . VAL B 1 231 ? 93.455 28.296 -62.691 1.00 13.79 271 VAL B N 1
ATOM 4452 C CA . VAL B 1 231 ? 92.220 27.551 -62.562 1.00 13.51 271 VAL B CA 1
ATOM 4453 C C . VAL B 1 231 ? 91.386 28.197 -61.439 1.00 13.04 271 VAL B C 1
ATOM 4454 O O . VAL B 1 231 ? 90.201 28.417 -61.590 1.00 14.85 271 VAL B O 1
ATOM 4458 N N . ILE B 1 232 ? 92.003 28.520 -60.323 1.00 13.15 272 ILE B N 1
ATOM 4459 C CA . ILE B 1 232 ? 91.245 29.111 -59.199 1.00 12.46 272 ILE B CA 1
ATOM 4460 C C . ILE B 1 232 ? 90.626 30.472 -59.638 1.00 13.71 272 ILE B C 1
ATOM 4461 O O . ILE B 1 232 ? 89.471 30.789 -59.332 1.00 12.89 272 ILE B O 1
ATOM 4466 N N . ALA B 1 233 ? 91.394 31.265 -60.382 1.00 13.60 273 ALA B N 1
ATOM 4467 C CA . ALA B 1 233 ? 90.932 32.558 -60.881 1.00 13.59 273 ALA B CA 1
ATOM 4468 C C . ALA B 1 233 ? 89.690 32.414 -61.756 1.00 14.48 273 ALA B C 1
ATOM 4469 O O . ALA B 1 233 ? 88.730 33.209 -61.585 1.00 16.22 273 ALA B O 1
ATOM 4471 N N . LEU B 1 234 ? 89.659 31.396 -62.641 1.00 14.57 274 LEU B N 1
ATOM 4472 C CA A LEU B 1 234 ? 88.491 31.149 -63.496 0.50 14.38 274 LEU B CA 1
ATOM 4473 C CA B LEU B 1 234 ? 88.499 31.162 -63.495 0.50 14.83 274 LEU B CA 1
ATOM 4474 C C . LEU B 1 234 ? 87.293 30.753 -62.649 1.00 14.58 274 LEU B C 1
ATOM 4475 O O . LEU B 1 234 ? 86.191 31.256 -62.858 1.00 14.63 274 LEU B O 1
ATOM 4492 N N . GLY B 1 236 ? 86.752 31.423 -59.519 1.00 14.83 276 GLY B N 1
ATOM 4493 C CA . GLY B 1 236 ? 86.358 32.600 -58.759 1.00 15.27 276 GLY B CA 1
ATOM 4494 C C . GLY B 1 236 ? 85.356 33.525 -59.443 1.00 14.97 276 GLY B C 1
ATOM 4495 O O . GLY B 1 236 ? 84.693 34.311 -58.774 1.00 13.72 276 GLY B O 1
ATOM 4496 N N . ARG B 1 237 ? 85.279 33.469 -60.774 1.00 15.14 277 ARG B N 1
ATOM 4497 C CA A ARG B 1 237 ? 84.328 34.310 -61.514 0.50 15.56 277 ARG B CA 1
ATOM 4498 C CA B ARG B 1 237 ? 84.321 34.288 -61.550 0.50 15.67 277 ARG B CA 1
ATOM 4499 C C . ARG B 1 237 ? 82.877 33.791 -61.415 1.00 15.22 277 ARG B C 1
ATOM 4500 O O . ARG B 1 237 ? 81.939 34.463 -61.841 1.00 16.26 277 ARG B O 1
ATOM 4515 N N . TYR B 1 238 ? 82.690 32.601 -60.822 1.00 14.23 278 TYR B N 1
ATOM 4516 C CA . TYR B 1 238 ? 81.371 32.002 -60.689 1.00 12.87 278 TYR B CA 1
ATOM 4517 C C . TYR B 1 238 ? 80.916 31.836 -59.252 1.00 12.73 278 TYR B C 1
ATOM 4518 O O . TYR B 1 238 ? 79.968 31.130 -59.002 1.00 13.25 278 TYR B O 1
ATOM 4527 N N . VAL B 1 239 ? 81.591 32.514 -58.327 1.00 13.11 279 VAL B N 1
ATOM 4528 C CA . VAL B 1 239 ? 81.099 32.697 -56.955 1.00 12.82 279 VAL B CA 1
ATOM 4529 C C . VAL B 1 239 ? 81.105 34.201 -56.638 1.00 13.84 279 VAL B C 1
ATOM 4530 O O . VAL B 1 239 ? 81.815 34.975 -57.312 1.00 13.53 279 VAL B O 1
ATOM 4534 N N . ALA B 1 240 ? 80.312 34.616 -55.643 1.00 15.09 280 ALA B N 1
ATOM 4535 C CA . ALA B 1 240 ? 80.219 36.025 -55.248 1.00 16.04 280 ALA B CA 1
ATOM 4536 C C . ALA B 1 240 ? 81.310 36.326 -54.224 1.00 16.14 280 ALA B C 1
ATOM 4537 O O . ALA B 1 240 ? 81.027 36.621 -53.043 1.00 17.03 280 ALA B O 1
ATOM 4539 N N . GLY B 1 241 ? 82.556 36.257 -54.681 1.00 17.45 281 GLY B N 1
ATOM 4540 C CA . GLY B 1 241 ? 83.716 36.441 -53.806 1.00 17.61 281 GLY B CA 1
ATOM 4541 C C . GLY B 1 241 ? 83.825 35.288 -52.816 1.00 17.86 281 GLY B C 1
ATOM 4542 O O . GLY B 1 241 ? 83.214 34.215 -53.010 1.00 17.53 281 GLY B O 1
ATOM 4543 N N . GLU B 1 242 ? 84.635 35.503 -51.791 1.00 16.27 282 GLU B N 1
ATOM 4544 C CA . GLU B 1 242 ? 84.806 34.552 -50.714 1.00 17.00 282 GLU B CA 1
ATOM 4545 C C . GLU B 1 242 ? 84.245 35.259 -49.506 1.00 16.16 282 GLU B C 1
ATOM 4546 O O . GLU B 1 242 ? 84.899 36.158 -48.940 1.00 17.38 282 GLU B O 1
ATOM 4552 N N . LYS B 1 243 ? 83.007 34.896 -49.167 1.00 16.32 283 LYS B N 1
ATOM 4553 C CA . LYS B 1 243 ? 82.230 35.608 -48.144 1.00 16.09 283 LYS B CA 1
ATOM 4554 C C . LYS B 1 243 ? 81.550 34.614 -47.223 1.00 16.43 283 LYS B C 1
ATOM 4555 O O . LYS B 1 243 ? 80.331 34.644 -46.996 1.00 17.93 283 LYS B O 1
ATOM 4561 N N . ILE B 1 244 ? 82.379 33.777 -46.635 1.00 15.67 284 ILE B N 1
ATOM 4562 C CA . ILE B 1 244 ? 81.958 32.699 -45.767 1.00 15.41 284 ILE B CA 1
ATOM 4563 C C . ILE B 1 244 ? 81.474 33.309 -44.467 1.00 15.07 284 ILE B C 1
ATOM 4564 O O . ILE B 1 244 ? 81.935 34.371 -44.067 1.00 15.24 284 ILE B O 1
ATOM 4569 N N . ASN B 1 245 ? 80.564 32.618 -43.797 1.00 14.34 285 ASN B N 1
ATOM 4570 C CA . ASN B 1 245 ? 79.967 33.154 -42.572 1.00 14.03 285 ASN B CA 1
ATOM 4571 C C . ASN B 1 245 ? 80.944 33.161 -41.409 1.00 14.47 285 ASN B C 1
ATOM 4572 O O . ASN B 1 245 ? 81.821 32.290 -41.323 1.00 13.05 285 ASN B O 1
ATOM 4577 N N . PHE B 1 246 ? 80.804 34.159 -40.538 1.00 13.93 286 PHE B N 1
ATOM 4578 C CA . PHE B 1 246 ? 81.754 34.362 -39.426 1.00 15.12 286 PHE B CA 1
ATOM 4579 C C . PHE B 1 246 ? 81.916 33.159 -38.499 1.00 15.43 286 PHE B C 1
ATOM 4580 O O . PHE B 1 246 ? 83.053 32.799 -38.162 1.00 15.54 286 PHE B O 1
ATOM 4588 N N . SER B 1 247 ? 80.814 32.532 -38.087 1.00 15.86 287 SER B N 1
ATOM 4589 C CA . SER B 1 247 ? 80.923 31.355 -37.246 1.00 16.19 287 SER B CA 1
ATOM 4590 C C . SER B 1 247 ? 81.667 30.193 -37.887 1.00 16.33 287 SER B C 1
ATOM 4591 O O . SER B 1 247 ? 82.441 29.516 -37.209 1.00 16.05 287 SER B O 1
ATOM 4594 N N . GLY B 1 248 ? 81.452 29.978 -39.190 1.00 15.76 288 GLY B N 1
ATOM 4595 C CA . GLY B 1 248 ? 82.075 28.886 -39.914 1.00 15.30 288 GLY B CA 1
ATOM 4596 C C . GLY B 1 248 ? 83.563 29.141 -40.094 1.00 14.72 288 GLY B C 1
ATOM 4597 O O . GLY B 1 248 ? 84.369 28.225 -39.950 1.00 14.09 288 GLY B O 1
ATOM 4598 N N . VAL B 1 249 ? 83.925 30.394 -40.380 1.00 13.90 289 VAL B N 1
ATOM 4599 C CA . VAL B 1 249 ? 85.319 30.780 -40.559 1.00 14.98 289 VAL B CA 1
ATOM 4600 C C . VAL B 1 249 ? 86.121 30.542 -39.299 1.00 14.70 289 VAL B C 1
ATOM 4601 O O . VAL B 1 249 ? 87.203 29.925 -39.364 1.00 13.93 289 VAL B O 1
ATOM 4605 N N . ASP B 1 250 ? 85.597 31.012 -38.168 1.00 14.31 290 ASP B N 1
ATOM 4606 C CA . ASP B 1 250 ? 86.287 30.880 -36.899 1.00 15.21 290 ASP B CA 1
ATOM 4607 C C . ASP B 1 250 ? 86.297 29.426 -36.416 1.00 15.19 290 ASP B C 1
ATOM 4608 O O . ASP B 1 250 ? 87.293 28.973 -35.868 1.00 15.53 290 ASP B O 1
ATOM 4613 N N . ALA B 1 251 ? 85.209 28.705 -36.650 1.00 15.12 291 ALA B N 1
ATOM 4614 C CA . ALA B 1 251 ? 85.153 27.287 -36.347 1.00 15.57 291 ALA B CA 1
ATOM 4615 C C . ALA B 1 251 ? 86.161 26.515 -37.187 1.00 15.01 291 ALA B C 1
ATOM 4616 O O . ALA B 1 251 ? 86.882 25.666 -36.661 1.00 14.53 291 ALA B O 1
ATOM 4618 N N . ALA B 1 252 ? 86.239 26.831 -38.477 1.00 15.09 292 ALA B N 1
ATOM 4619 C CA . ALA B 1 252 ? 87.207 26.173 -39.348 1.00 15.23 292 ALA B CA 1
ATOM 4620 C C . ALA B 1 252 ? 88.651 26.409 -38.864 1.00 16.00 292 ALA B C 1
ATOM 4621 O O . ALA B 1 252 ? 89.412 25.448 -38.743 1.00 16.87 292 ALA B O 1
ATOM 4623 N N . LEU B 1 253 ? 89.008 27.663 -38.554 1.00 16.31 293 LEU B N 1
ATOM 4624 C CA . LEU B 1 253 ? 90.348 27.987 -38.077 1.00 16.95 293 LEU B CA 1
ATOM 4625 C C . LEU B 1 253 ? 90.677 27.174 -36.803 1.00 17.37 293 LEU B C 1
ATOM 4626 O O . LEU B 1 253 ? 91.756 26.593 -36.707 1.00 18.49 293 LEU B O 1
ATOM 4631 N N . ALA B 1 254 ? 89.733 27.102 -35.866 1.00 16.79 294 ALA B N 1
ATOM 4632 C CA . ALA B 1 254 ? 89.912 26.339 -34.643 1.00 16.95 294 ALA B CA 1
ATOM 4633 C C . ALA B 1 254 ? 90.018 24.821 -34.914 1.00 17.12 294 ALA B C 1
ATOM 4634 O O . ALA B 1 254 ? 90.909 24.149 -34.398 1.00 17.59 294 ALA B O 1
ATOM 4636 N N . SER B 1 255 ? 89.110 24.289 -35.725 1.00 18.49 295 SER B N 1
ATOM 4637 C CA . SER B 1 255 ? 89.073 22.831 -36.007 1.00 19.69 295 SER B CA 1
ATOM 4638 C C . SER B 1 255 ? 90.396 22.418 -36.634 1.00 20.46 295 SER B C 1
ATOM 4639 O O . SER B 1 255 ? 90.907 21.340 -36.351 1.00 20.90 295 SER B O 1
ATOM 4650 N N . ASN B 1 257 ? 93.257 23.431 -35.803 1.00 26.02 297 ASN B N 1
ATOM 4651 C CA . ASN B 1 257 ? 94.257 23.259 -34.744 1.00 27.73 297 ASN B CA 1
ATOM 4652 C C . ASN B 1 257 ? 93.934 22.118 -33.788 1.00 28.12 297 ASN B C 1
ATOM 4653 O O . ASN B 1 257 ? 94.788 21.735 -33.000 1.00 29.79 297 ASN B O 1
ATOM 4658 N N . ASP B 1 258 ? 92.723 21.556 -33.859 1.00 27.81 298 ASP B N 1
ATOM 4659 C CA . ASP B 1 258 ? 92.278 20.510 -32.921 1.00 27.11 298 ASP B CA 1
ATOM 4660 C C . ASP B 1 258 ? 92.465 19.119 -33.530 1.00 26.92 298 ASP B C 1
ATOM 4661 O O . ASP B 1 258 ? 91.502 18.422 -33.853 1.00 26.02 298 ASP B O 1
ATOM 4666 N N . SER B 1 259 ? 93.728 18.713 -33.653 1.00 26.73 299 SER B N 1
ATOM 4667 C CA . SER B 1 259 ? 94.075 17.407 -34.200 1.00 26.59 299 SER B CA 1
ATOM 4668 C C . SER B 1 259 ? 93.555 16.219 -33.357 1.00 25.33 299 SER B C 1
ATOM 4669 O O . SER B 1 259 ? 93.328 15.131 -33.908 1.00 24.11 299 SER B O 1
ATOM 4672 N N . ALA B 1 260 ? 93.374 16.439 -32.045 1.00 23.97 300 ALA B N 1
ATOM 4673 C CA . ALA B 1 260 ? 92.793 15.445 -31.126 1.00 23.13 300 ALA B CA 1
ATOM 4674 C C . ALA B 1 260 ? 91.348 15.085 -31.513 1.00 22.28 300 ALA B C 1
ATOM 4675 O O . ALA B 1 260 ? 90.965 13.909 -31.544 1.00 22.70 300 ALA B O 1
ATOM 4677 N N . PHE B 1 261 ? 90.538 16.090 -31.816 1.00 21.25 301 PHE B N 1
ATOM 4678 C CA . PHE B 1 261 ? 89.165 15.825 -32.250 1.00 20.87 301 PHE B CA 1
ATOM 4679 C C . PHE B 1 261 ? 89.122 15.044 -33.570 1.00 20.30 301 PHE B C 1
ATOM 4680 O O . PHE B 1 261 ? 88.320 14.121 -33.726 1.00 18.64 301 PHE B O 1
ATOM 4688 N N . ILE B 1 262 ? 89.993 15.405 -34.499 1.00 20.68 302 ILE B N 1
ATOM 4689 C CA . ILE B 1 262 ? 90.014 14.754 -35.830 1.00 21.15 302 ILE B CA 1
ATOM 4690 C C . ILE B 1 262 ? 90.385 13.271 -35.698 1.00 20.59 302 ILE B C 1
ATOM 4691 O O . ILE B 1 262 ? 89.807 12.415 -36.359 1.00 20.24 302 ILE B O 1
ATOM 4696 N N . THR B 1 263 ? 91.305 12.956 -34.797 1.00 21.24 303 THR B N 1
ATOM 4697 C CA . THR B 1 263 ? 91.608 11.540 -34.481 1.00 21.15 303 THR B CA 1
ATOM 4698 C C . THR B 1 263 ? 90.410 10.803 -33.899 1.00 20.46 303 THR B C 1
ATOM 4699 O O . THR B 1 263 ? 90.134 9.654 -34.278 1.00 19.57 303 THR B O 1
ATOM 4703 N N . TYR B 1 264 ? 89.721 11.459 -32.961 1.00 20.19 304 TYR B N 1
ATOM 4704 C CA . TYR B 1 264 ? 88.536 10.900 -32.310 1.00 20.37 304 TYR B CA 1
ATOM 4705 C C . TYR B 1 264 ? 87.383 10.706 -33.311 1.00 19.27 304 TYR B C 1
ATOM 4706 O O . TYR B 1 264 ? 86.713 9.666 -33.307 1.00 18.18 304 TYR B O 1
ATOM 4715 N N . SER B 1 265 ? 87.193 11.705 -34.169 1.00 18.31 305 SER B N 1
ATOM 4716 C CA . SER B 1 265 ? 86.147 11.704 -35.192 1.00 18.30 305 SER B CA 1
ATOM 4717 C C . SER B 1 265 ? 86.343 10.488 -36.100 1.00 18.39 305 SER B C 1
ATOM 4718 O O . SER B 1 265 ? 85.375 9.748 -36.355 1.00 18.51 305 SER B O 1
ATOM 4721 N N . LYS B 1 266 ? 87.581 10.254 -36.555 1.00 17.34 306 LYS B N 1
ATOM 4722 C CA . LYS B 1 266 ? 87.884 9.031 -37.332 1.00 17.20 306 LYS B CA 1
ATOM 4723 C C . LYS B 1 266 ? 87.660 7.743 -36.541 1.00 16.80 306 LYS B C 1
ATOM 4724 O O . LYS B 1 266 ? 87.016 6.800 -37.041 1.00 16.02 306 LYS B O 1
ATOM 4730 N N . LYS B 1 267 ? 88.130 7.708 -35.298 1.00 17.18 307 LYS B N 1
ATOM 4731 C CA . LYS B 1 267 ? 88.070 6.450 -34.494 1.00 17.24 307 LYS B CA 1
ATOM 4732 C C . LYS B 1 267 ? 86.640 6.039 -34.200 1.00 17.55 307 LYS B C 1
ATOM 4733 O O . LYS B 1 267 ? 86.294 4.857 -34.261 1.00 18.84 307 LYS B O 1
ATOM 4736 N N . SER B 1 268 ? 85.798 7.014 -33.910 1.00 18.14 308 SER B N 1
ATOM 4737 C CA . SER B 1 268 ? 84.392 6.741 -33.598 1.00 18.57 308 SER B CA 1
ATOM 4738 C C . SER B 1 268 ? 83.702 6.201 -34.869 1.00 18.55 308 SER B C 1
ATOM 4739 O O . SER B 1 268 ? 82.947 5.216 -34.823 1.00 18.93 308 SER B O 1
ATOM 4742 N N . ASN B 1 269 ? 83.998 6.810 -36.007 1.00 17.21 309 ASN B N 1
ATOM 4743 C CA . ASN B 1 269 ? 83.496 6.280 -37.271 1.00 16.60 309 ASN B CA 1
ATOM 4744 C C . ASN B 1 269 ? 83.961 4.813 -37.539 1.00 15.40 309 ASN B C 1
ATOM 4745 O O . ASN B 1 269 ? 83.165 3.982 -37.989 1.00 14.96 309 ASN B O 1
ATOM 4750 N N . ASP B 1 270 ? 85.212 4.495 -37.235 1.00 15.18 310 ASP B N 1
ATOM 4751 C CA . ASP B 1 270 ? 85.717 3.117 -37.378 1.00 16.20 310 ASP B CA 1
ATOM 4752 C C . ASP B 1 270 ? 84.977 2.080 -36.508 1.00 16.36 310 ASP B C 1
ATOM 4753 O O . ASP B 1 270 ? 84.687 0.959 -36.971 1.00 15.64 310 ASP B O 1
ATOM 4758 N N . VAL B 1 271 ? 84.682 2.472 -35.260 1.00 15.99 311 VAL B N 1
ATOM 4759 C CA . VAL B 1 271 ? 83.974 1.620 -34.305 1.00 16.63 311 VAL B CA 1
ATOM 4760 C C . VAL B 1 271 ? 82.539 1.351 -34.809 1.00 17.34 311 VAL B C 1
ATOM 4761 O O . VAL B 1 271 ? 82.091 0.195 -34.860 1.00 17.56 311 VAL B O 1
ATOM 4765 N N . SER B 1 272 ? 81.867 2.416 -35.245 1.00 16.86 312 SER B N 1
ATOM 4766 C CA . SER B 1 272 ? 80.518 2.316 -35.796 1.00 17.86 312 SER B CA 1
ATOM 4767 C C . SER B 1 272 ? 80.449 1.390 -36.972 1.00 17.83 312 SER B C 1
ATOM 4768 O O . SER B 1 272 ? 79.499 0.608 -37.081 1.00 17.56 312 SER B O 1
ATOM 4771 N N . ARG B 1 273 ? 81.445 1.514 -37.852 1.00 16.12 313 ARG B N 1
ATOM 4772 C CA . ARG B 1 273 ? 81.504 0.728 -39.072 1.00 16.53 313 ARG B CA 1
ATOM 4773 C C . ARG B 1 273 ? 81.507 -0.760 -38.749 1.00 15.68 313 ARG B C 1
ATOM 4774 O O . ARG B 1 273 ? 80.718 -1.514 -39.311 1.00 16.11 313 ARG B O 1
ATOM 4782 N N . GLN B 1 274 ? 82.388 -1.175 -37.861 1.00 16.11 314 GLN B N 1
ATOM 4783 C CA A GLN B 1 274 ? 82.473 -2.594 -37.523 0.50 16.00 314 GLN B CA 1
ATOM 4784 C CA B GLN B 1 274 ? 82.488 -2.589 -37.417 0.50 16.37 314 GLN B CA 1
ATOM 4785 C C . GLN B 1 274 ? 81.180 -3.158 -36.897 1.00 16.33 314 GLN B C 1
ATOM 4786 O O . GLN B 1 274 ? 80.846 -4.333 -37.150 1.00 16.84 314 GLN B O 1
ATOM 4797 N N . ILE B 1 275 ? 80.457 -2.354 -36.118 1.00 15.64 315 ILE B N 1
ATOM 4798 C CA . ILE B 1 275 ? 79.195 -2.800 -35.525 1.00 15.33 315 ILE B CA 1
ATOM 4799 C C . ILE B 1 275 ? 78.182 -3.107 -36.671 1.00 16.07 315 ILE B C 1
ATOM 4800 O O . ILE B 1 275 ? 77.484 -4.121 -36.651 1.00 15.63 315 ILE B O 1
ATOM 4805 N N . LEU B 1 276 ? 78.118 -2.216 -37.654 1.00 15.11 316 LEU B N 1
ATOM 4806 C CA . LEU B 1 276 ? 77.217 -2.429 -38.802 1.00 15.35 316 LEU B CA 1
ATOM 4807 C C . LEU B 1 276 ? 77.651 -3.654 -39.606 1.00 15.41 316 LEU B C 1
ATOM 4808 O O . LEU B 1 276 ? 76.805 -4.484 -39.970 1.00 14.16 316 LEU B O 1
ATOM 4813 N N . LEU B 1 277 ? 78.938 -3.708 -39.959 1.00 15.51 317 LEU B N 1
ATOM 4814 C CA . LEU B 1 277 ? 79.454 -4.790 -40.766 1.00 15.99 317 LEU B CA 1
ATOM 4815 C C . LEU B 1 277 ? 79.243 -6.168 -40.077 1.00 16.27 317 LEU B C 1
ATOM 4816 O O . LEU B 1 277 ? 78.940 -7.135 -40.768 1.00 16.44 317 LEU B O 1
ATOM 4821 N N . LYS B 1 278 ? 79.358 -6.242 -38.735 1.00 16.29 318 LYS B N 1
ATOM 4822 C CA A LYS B 1 278 ? 79.069 -7.463 -37.976 0.50 16.33 318 LYS B CA 1
ATOM 4823 C CA B LYS B 1 278 ? 79.086 -7.486 -38.026 0.50 16.39 318 LYS B CA 1
ATOM 4824 C C . LYS B 1 278 ? 77.639 -7.955 -38.259 1.00 16.54 318 LYS B C 1
ATOM 4825 O O . LYS B 1 278 ? 77.410 -9.132 -38.518 1.00 14.72 318 LYS B O 1
ATOM 4836 N N . ALA B 1 279 ? 76.676 -7.029 -38.195 1.00 15.99 319 ALA B N 1
ATOM 4837 C CA . ALA B 1 279 ? 75.274 -7.373 -38.427 1.00 16.42 319 ALA B CA 1
ATOM 4838 C C . ALA B 1 279 ? 75.093 -7.854 -39.875 1.00 16.01 319 ALA B C 1
ATOM 4839 O O . ALA B 1 279 ? 74.394 -8.852 -40.142 1.00 14.65 319 ALA B O 1
ATOM 4841 N N . LEU B 1 280 ? 75.731 -7.155 -40.805 1.00 15.95 320 LEU B N 1
ATOM 4842 C CA . LEU B 1 280 ? 75.618 -7.531 -42.211 1.00 16.51 320 LEU B CA 1
ATOM 4843 C C . LEU B 1 280 ? 76.220 -8.925 -42.478 1.00 17.00 320 LEU B C 1
ATOM 4844 O O . LEU B 1 280 ? 75.683 -9.688 -43.287 1.00 16.78 320 LEU B O 1
ATOM 4849 N N . GLU B 1 281 ? 77.304 -9.263 -41.781 1.00 17.25 321 GLU B N 1
ATOM 4850 C CA . GLU B 1 281 ? 77.921 -10.576 -41.982 1.00 18.68 321 GLU B CA 1
ATOM 4851 C C . GLU B 1 281 ? 76.996 -11.642 -41.385 1.00 17.95 321 GLU B C 1
ATOM 4852 O O . GLU B 1 281 ? 76.725 -12.623 -42.043 1.00 18.49 321 GLU B O 1
ATOM 4858 N N . ASP B 1 282 ? 76.446 -11.370 -40.200 1.00 17.33 322 ASP B N 1
ATOM 4859 C CA . ASP B 1 282 ? 75.490 -12.255 -39.509 1.00 17.22 322 ASP B CA 1
ATOM 4860 C C . ASP B 1 282 ? 74.259 -12.537 -40.392 1.00 16.60 322 ASP B C 1
ATOM 4861 O O . ASP B 1 282 ? 73.788 -13.672 -40.470 1.00 15.09 322 ASP B O 1
ATOM 4866 N N . LEU B 1 283 ? 73.774 -11.507 -41.087 1.00 15.30 323 LEU B N 1
ATOM 4867 C CA . LEU B 1 283 ? 72.610 -11.639 -41.938 1.00 15.72 323 LEU B CA 1
ATOM 4868 C C . LEU B 1 283 ? 72.956 -12.135 -43.356 1.00 16.16 323 LEU B C 1
ATOM 4869 O O . LEU B 1 283 ? 72.043 -12.391 -44.190 1.00 15.99 323 LEU B O 1
ATOM 4874 N N . LYS B 1 284 ? 74.252 -12.211 -43.652 1.00 16.87 324 LYS B N 1
ATOM 4875 C CA . LYS B 1 284 ? 74.746 -12.619 -44.983 1.00 17.23 324 LYS B CA 1
ATOM 4876 C C . LYS B 1 284 ? 74.267 -11.697 -46.103 1.00 17.33 324 LYS B C 1
ATOM 4877 O O . LYS B 1 284 ? 73.781 -12.145 -47.169 1.00 16.99 324 LYS B O 1
ATOM 4883 N N . LEU B 1 285 ? 74.372 -10.400 -45.850 1.00 16.90 325 LEU B N 1
ATOM 4884 C CA . LEU B 1 285 ? 74.027 -9.385 -46.821 1.00 16.96 325 LEU B CA 1
ATOM 4885 C C . LEU B 1 285 ? 75.339 -8.767 -47.278 1.00 17.17 325 LEU B C 1
ATOM 4886 O O . LEU B 1 285 ? 76.073 -8.202 -46.461 1.00 15.15 325 LEU B O 1
ATOM 4891 N N . PRO B 1 286 ? 75.663 -8.925 -48.571 1.00 17.76 326 PRO B N 1
ATOM 4892 C CA . PRO B 1 286 ? 76.892 -8.350 -49.135 1.00 18.35 326 PRO B CA 1
ATOM 4893 C C . PRO B 1 286 ? 76.934 -6.816 -48.952 1.00 18.73 326 PRO B C 1
ATOM 4894 O O . PRO B 1 286 ? 75.877 -6.133 -49.016 1.00 17.38 326 PRO B O 1
ATOM 4898 N N . TYR B 1 287 ? 78.139 -6.321 -48.678 1.00 17.90 327 TYR B N 1
ATOM 4899 C CA . TYR B 1 287 ? 78.416 -4.904 -48.629 1.00 18.17 327 TYR B CA 1
ATOM 4900 C C . TYR B 1 287 ? 79.710 -4.595 -49.367 1.00 17.74 327 TYR B C 1
ATOM 4901 O O . TYR B 1 287 ? 80.528 -5.472 -49.569 1.00 17.27 327 TYR B O 1
ATOM 4910 N N . LEU B 1 288 ? 79.856 -3.336 -49.766 1.00 18.08 328 LEU B N 1
ATOM 4911 C CA . LEU B 1 288 ? 81.079 -2.855 -50.402 1.00 17.89 328 LEU B CA 1
ATOM 4912 C C . LEU B 1 288 ? 82.021 -2.336 -49.302 1.00 19.03 328 LEU B C 1
ATOM 4913 O O . LEU B 1 288 ? 81.556 -1.916 -48.251 1.00 19.02 328 LEU B O 1
ATOM 4918 N N . PRO B 1 289 ? 83.354 -2.341 -49.537 1.00 20.00 329 PRO B N 1
ATOM 4919 C CA . PRO B 1 289 ? 84.270 -1.717 -48.585 1.00 20.07 329 PRO B CA 1
ATOM 4920 C C . PRO B 1 289 ? 83.878 -0.257 -48.263 1.00 20.04 329 PRO B C 1
ATOM 4921 O O . PRO B 1 289 ? 83.424 0.516 -49.137 1.00 20.93 329 PRO B O 1
ATOM 4925 N N . SER B 1 290 ? 84.004 0.114 -47.005 1.00 19.11 330 SER B N 1
ATOM 4926 C CA . SER B 1 290 ? 83.587 1.416 -46.569 1.00 18.22 330 SER B CA 1
ATOM 4927 C C . SER B 1 290 ? 84.841 2.143 -46.179 1.00 18.36 330 SER B C 1
ATOM 4928 O O . SER B 1 290 ? 85.533 1.735 -45.229 1.00 18.30 330 SER B O 1
ATOM 4931 N N . GLU B 1 291 ? 85.137 3.217 -46.914 1.00 18.07 331 GLU B N 1
ATOM 4932 C CA . GLU B 1 291 ? 86.266 4.097 -46.589 1.00 17.49 331 GLU B CA 1
ATOM 4933 C C . GLU B 1 291 ? 85.813 5.496 -46.178 1.00 17.67 331 GLU B C 1
ATOM 4934 O O . GLU B 1 291 ? 86.665 6.313 -45.852 1.00 18.09 331 GLU B O 1
ATOM 4940 N N . GLY B 1 292 ? 84.496 5.758 -46.181 1.00 17.02 332 GLY B N 1
ATOM 4941 C CA . GLY B 1 292 ? 83.929 7.014 -45.639 1.00 17.13 332 GLY B CA 1
ATOM 4942 C C . GLY B 1 292 ? 83.181 6.800 -44.341 1.00 16.22 332 GLY B C 1
ATOM 4943 O O . GLY B 1 292 ? 83.490 5.855 -43.631 1.00 17.47 332 GLY B O 1
ATOM 4944 N N . ASN B 1 293 ? 82.165 7.631 -44.072 1.00 15.31 333 ASN B N 1
ATOM 4945 C CA . ASN B 1 293 ? 81.289 7.502 -42.908 1.00 15.27 333 ASN B CA 1
ATOM 4946 C C . ASN B 1 293 ? 79.904 6.940 -43.252 1.00 15.41 333 ASN B C 1
ATOM 4947 O O . ASN B 1 293 ? 78.905 7.345 -42.681 1.00 16.08 333 ASN B O 1
ATOM 4952 N N . PHE B 1 294 ? 79.880 5.975 -44.168 1.00 16.04 334 PHE B N 1
ATOM 4953 C CA . PHE B 1 294 ? 78.657 5.310 -44.626 1.00 16.54 334 PHE B CA 1
ATOM 4954 C C . PHE B 1 294 ? 79.003 3.919 -45.168 1.00 16.20 334 PHE B C 1
ATOM 4955 O O . PHE B 1 294 ? 80.148 3.664 -45.487 1.00 15.68 334 PHE B O 1
ATOM 4963 N N . VAL B 1 295 ? 78.004 3.025 -45.191 1.00 16.11 335 VAL B N 1
ATOM 4964 C CA . VAL B 1 295 ? 78.152 1.721 -45.811 1.00 14.96 335 VAL B CA 1
ATOM 4965 C C . VAL B 1 295 ? 77.074 1.538 -46.858 1.00 15.03 335 VAL B C 1
ATOM 4966 O O . VAL B 1 295 ? 75.913 1.886 -46.625 1.00 14.46 335 VAL B O 1
ATOM 4970 N N . PHE B 1 296 ? 77.461 0.963 -47.994 1.00 13.65 336 PHE B N 1
ATOM 4971 C CA . PHE B 1 296 ? 76.552 0.652 -49.089 1.00 14.35 336 PHE B CA 1
ATOM 4972 C C . PHE B 1 296 ? 76.401 -0.874 -49.075 1.00 14.74 336 PHE B C 1
ATOM 4973 O O . PHE B 1 296 ? 77.397 -1.594 -49.185 1.00 16.04 336 PHE B O 1
ATOM 4981 N N . HIS B 1 297 ? 75.193 -1.377 -48.823 1.00 16.51 337 HIS B N 1
ATOM 4982 C CA . HIS B 1 297 ? 74.971 -2.841 -48.734 1.00 16.28 337 HIS B CA 1
ATOM 4983 C C . HIS B 1 297 ? 73.729 -3.296 -49.500 1.00 17.21 337 HIS B C 1
ATOM 4984 O O . HIS B 1 297 ? 72.881 -2.487 -49.857 1.00 16.87 337 HIS B O 1
ATOM 4991 N N . GLN B 1 298 ? 73.652 -4.605 -49.748 1.00 17.40 338 GLN B N 1
ATOM 4992 C CA . GLN B 1 298 ? 72.623 -5.181 -50.586 1.00 17.84 338 GLN B CA 1
ATOM 4993 C C . GLN B 1 298 ? 71.403 -5.542 -49.752 1.00 17.68 338 GLN B C 1
ATOM 4994 O O . GLN B 1 298 ? 71.477 -5.726 -48.522 1.00 17.13 338 GLN B O 1
ATOM 5000 N N . LEU B 1 299 ? 70.258 -5.585 -50.425 1.00 17.74 339 LEU B N 1
ATOM 5001 C CA . LEU B 1 299 ? 69.000 -5.990 -49.795 1.00 18.39 339 LEU B CA 1
ATOM 5002 C C . LEU B 1 299 ? 68.389 -7.115 -50.620 1.00 19.38 339 LEU B C 1
ATOM 5003 O O . LEU B 1 299 ? 68.547 -7.154 -51.853 1.00 19.22 339 LEU B O 1
ATOM 5008 N N . VAL B 1 300 ? 67.655 -7.985 -49.943 1.00 20.16 340 VAL B N 1
ATOM 5009 C CA . VAL B 1 300 ? 66.817 -8.979 -50.605 1.00 21.54 340 VAL B CA 1
ATOM 5010 C C . VAL B 1 300 ? 65.316 -8.633 -50.520 1.00 21.93 340 VAL B C 1
ATOM 5011 O O . VAL B 1 300 ? 64.491 -9.361 -51.071 1.00 24.04 340 VAL B O 1
ATOM 5015 N N . VAL B 1 301 ? 64.957 -7.589 -49.771 1.00 20.81 341 VAL B N 1
ATOM 5016 C CA . VAL B 1 301 ? 63.592 -7.067 -49.752 1.00 19.66 341 VAL B CA 1
ATOM 5017 C C . VAL B 1 301 ? 63.580 -5.785 -50.583 1.00 19.44 341 VAL B C 1
ATOM 5018 O O . VAL B 1 301 ? 64.655 -5.232 -50.882 1.00 18.32 341 VAL B O 1
ATOM 5022 N N . PRO B 1 302 ? 62.381 -5.336 -51.005 1.00 19.01 342 PRO B N 1
ATOM 5023 C CA . PRO B 1 302 ? 62.356 -4.096 -51.770 1.00 19.06 342 PRO B CA 1
ATOM 5024 C C . PRO B 1 302 ? 62.867 -2.923 -50.939 1.00 18.87 342 PRO B C 1
ATOM 5025 O O . PRO B 1 302 ? 62.488 -2.794 -49.771 1.00 19.33 342 PRO B O 1
ATOM 5029 N N . LEU B 1 303 ? 63.752 -2.115 -51.526 1.00 18.94 343 LEU B N 1
ATOM 5030 C CA . LEU B 1 303 ? 64.326 -0.928 -50.851 1.00 18.92 343 LEU B CA 1
ATOM 5031 C C . LEU B 1 303 ? 63.236 -0.043 -50.201 1.00 18.68 343 LEU B C 1
ATOM 5032 O O . LEU B 1 303 ? 63.333 0.339 -49.036 1.00 16.59 343 LEU B O 1
ATOM 5037 N N . LYS B 1 304 ? 62.183 0.261 -50.961 1.00 18.86 344 LYS B N 1
ATOM 5038 C CA . LYS B 1 304 ? 61.112 1.120 -50.463 1.00 19.90 344 LYS B CA 1
ATOM 5039 C C . LYS B 1 304 ? 60.461 0.559 -49.185 1.00 19.98 344 LYS B C 1
ATOM 5040 O O . LYS B 1 304 ? 60.187 1.310 -48.233 1.00 18.87 344 LYS B O 1
ATOM 5046 N N . ASP B 1 305 ? 60.230 -0.763 -49.150 1.00 19.70 345 ASP B N 1
ATOM 5047 C CA . ASP B 1 305 ? 59.670 -1.414 -47.945 1.00 19.81 345 ASP B CA 1
ATOM 5048 C C . ASP B 1 305 ? 60.638 -1.272 -46.767 1.00 18.98 345 ASP B C 1
ATOM 5049 O O . ASP B 1 305 ? 60.212 -0.987 -45.649 1.00 17.94 345 ASP B O 1
ATOM 5054 N N . TYR B 1 306 ? 61.928 -1.498 -47.032 1.00 18.23 346 TYR B N 1
ATOM 5055 C CA . TYR B 1 306 ? 62.955 -1.435 -45.965 1.00 17.58 346 TYR B CA 1
ATOM 5056 C C . TYR B 1 306 ? 63.035 -0.006 -45.392 1.00 17.18 346 TYR B C 1
ATOM 5057 O O . TYR B 1 306 ? 63.011 0.204 -44.160 1.00 15.59 346 TYR B O 1
ATOM 5066 N N . GLN B 1 307 ? 63.078 0.972 -46.290 1.00 17.53 347 GLN B N 1
ATOM 5067 C CA . GLN B 1 307 ? 63.116 2.398 -45.888 1.00 17.36 347 GLN B CA 1
ATOM 5068 C C . GLN B 1 307 ? 61.924 2.754 -45.005 1.00 18.32 347 GLN B C 1
ATOM 5069 O O . GLN B 1 307 ? 62.103 3.393 -43.943 1.00 18.21 347 GLN B O 1
ATOM 5075 N N . THR B 1 308 ? 60.728 2.285 -45.414 1.00 18.26 348 THR B N 1
ATOM 5076 C CA . THR B 1 308 ? 59.480 2.574 -44.715 1.00 18.57 348 THR B CA 1
ATOM 5077 C C . THR B 1 308 ? 59.486 1.907 -43.354 1.00 18.31 348 THR B C 1
ATOM 5078 O O . THR B 1 308 ? 59.214 2.574 -42.360 1.00 18.53 348 THR B O 1
ATOM 5082 N N . HIS B 1 309 ? 59.814 0.612 -43.297 1.00 18.41 349 HIS B N 1
ATOM 5083 C CA . HIS B 1 309 ? 59.831 -0.121 -42.016 1.00 18.06 349 HIS B CA 1
ATOM 5084 C C . HIS B 1 309 ? 60.877 0.478 -41.045 1.00 17.59 349 HIS B C 1
ATOM 5085 O O . HIS B 1 309 ? 60.622 0.587 -39.831 1.00 18.39 349 HIS B O 1
ATOM 5100 N N . ALA B 1 311 ? 61.882 3.671 -41.094 1.00 16.96 351 ALA B N 1
ATOM 5101 C CA . ALA B 1 311 ? 61.337 4.984 -40.737 1.00 18.31 351 ALA B CA 1
ATOM 5102 C C . ALA B 1 311 ? 60.302 4.862 -39.620 1.00 19.78 351 ALA B C 1
ATOM 5103 O O . ALA B 1 311 ? 60.376 5.625 -38.661 1.00 19.47 351 ALA B O 1
ATOM 5105 N N . ASP B 1 312 ? 59.401 3.868 -39.726 1.00 20.30 352 ASP B N 1
ATOM 5106 C CA . ASP B 1 312 ? 58.401 3.572 -38.671 1.00 22.13 352 ASP B CA 1
ATOM 5107 C C . ASP B 1 312 ? 59.082 3.159 -37.356 1.00 21.68 352 ASP B C 1
ATOM 5108 O O . ASP B 1 312 ? 58.526 3.341 -36.300 1.00 21.90 352 ASP B O 1
ATOM 5113 N N . ALA B 1 313 ? 60.274 2.577 -37.443 1.00 22.12 353 ALA B N 1
ATOM 5114 C CA . ALA B 1 313 ? 61.016 2.126 -36.251 1.00 22.05 353 ALA B CA 1
ATOM 5115 C C . ALA B 1 313 ? 61.925 3.223 -35.673 1.00 22.15 353 ALA B C 1
ATOM 5116 O O . ALA B 1 313 ? 62.620 2.989 -34.675 1.00 23.37 353 ALA B O 1
ATOM 5118 N N . GLY B 1 314 ? 61.934 4.400 -36.306 1.00 20.84 354 GLY B N 1
ATOM 5119 C CA . GLY B 1 314 ? 62.651 5.568 -35.792 1.00 20.62 354 GLY B CA 1
ATOM 5120 C C . GLY B 1 314 ? 64.050 5.746 -36.367 1.00 19.84 354 GLY B C 1
ATOM 5121 O O . GLY B 1 314 ? 64.916 6.295 -35.707 1.00 20.04 354 GLY B O 1
ATOM 5122 N N . VAL B 1 315 ? 64.254 5.268 -37.587 1.00 18.64 355 VAL B N 1
ATOM 5123 C CA . VAL B 1 315 ? 65.579 5.260 -38.244 1.00 17.68 355 VAL B CA 1
ATOM 5124 C C . VAL B 1 315 ? 65.435 5.732 -39.684 1.00 17.60 355 VAL B C 1
ATOM 5125 O O . VAL B 1 315 ? 64.715 5.121 -40.466 1.00 16.73 355 VAL B O 1
ATOM 5129 N N . LEU B 1 316 ? 66.093 6.845 -40.015 1.00 17.36 356 LEU B N 1
ATOM 5130 C CA . LEU B 1 316 ? 66.056 7.404 -41.364 1.00 17.74 356 LEU B CA 1
ATOM 5131 C C . LEU B 1 316 ? 67.327 7.002 -42.053 1.00 17.45 356 LEU B C 1
ATOM 5132 O O . LEU B 1 316 ? 68.400 7.415 -41.645 1.00 17.28 356 LEU B O 1
ATOM 5137 N N . ILE B 1 317 ? 67.201 6.199 -43.109 1.00 18.10 357 ILE B N 1
ATOM 5138 C CA . ILE B 1 317 ? 68.353 5.754 -43.893 1.00 17.19 357 ILE B CA 1
ATOM 5139 C C . ILE B 1 317 ? 68.405 6.533 -45.228 1.00 17.27 357 ILE B C 1
ATOM 5140 O O . ILE B 1 317 ? 67.569 7.399 -45.492 1.00 17.17 357 ILE B O 1
ATOM 5145 N N . GLY B 1 318 ? 69.378 6.193 -46.066 1.00 16.68 358 GLY B N 1
ATOM 5146 C CA . GLY B 1 318 ? 69.584 6.837 -47.329 1.00 16.82 358 GLY B CA 1
ATOM 5147 C C . GLY B 1 318 ? 68.453 6.642 -48.307 1.00 17.81 358 GLY B C 1
ATOM 5148 O O . GLY B 1 318 ? 67.668 5.685 -48.208 1.00 19.08 358 GLY B O 1
ATOM 5149 N N . ARG B 1 319 ? 68.320 7.609 -49.196 1.00 18.65 359 ARG B N 1
ATOM 5150 C CA . ARG B 1 319 ? 67.400 7.510 -50.312 1.00 19.92 359 ARG B CA 1
ATOM 5151 C C . ARG B 1 319 ? 67.891 6.460 -51.326 1.00 19.91 359 ARG B C 1
ATOM 5152 O O . ARG B 1 319 ? 68.965 5.917 -51.201 1.00 19.35 359 ARG B O 1
ATOM 5160 N N . ALA B 1 320 ? 67.074 6.185 -52.323 1.00 20.38 360 ALA B N 1
ATOM 5161 C CA . ALA B 1 320 ? 67.450 5.290 -53.410 1.00 20.67 360 ALA B CA 1
ATOM 5162 C C . ALA B 1 320 ? 68.563 5.892 -54.268 1.00 20.27 360 ALA B C 1
ATOM 5163 O O . ALA B 1 320 ? 68.569 7.099 -54.528 1.00 19.90 360 ALA B O 1
ATOM 5165 N N . PHE B 1 321 ? 69.464 5.030 -54.737 1.00 21.38 361 PHE B N 1
ATOM 5166 C CA . PHE B 1 321 ? 70.574 5.395 -55.636 1.00 20.79 361 PHE B CA 1
ATOM 5167 C C . PHE B 1 321 ? 70.568 4.549 -56.908 1.00 21.14 361 PHE B C 1
ATOM 5168 O O . PHE B 1 321 ? 71.406 3.644 -57.082 1.00 21.19 361 PHE B O 1
ATOM 5176 N N . PRO B 1 322 ? 69.605 4.829 -57.817 1.00 21.54 362 PRO B N 1
ATOM 5177 C CA . PRO B 1 322 ? 69.629 4.095 -59.074 1.00 21.92 362 PRO B CA 1
ATOM 5178 C C . PRO B 1 322 ? 70.938 4.385 -59.797 1.00 23.18 362 PRO B C 1
ATOM 5179 O O . PRO B 1 322 ? 71.453 5.508 -59.692 1.00 23.48 362 PRO B O 1
ATOM 5183 N N . PRO B 1 323 ? 71.465 3.402 -60.550 1.00 23.78 363 PRO B N 1
ATOM 5184 C CA . PRO B 1 323 ? 70.862 2.118 -60.919 1.00 23.90 363 PRO B CA 1
ATOM 5185 C C . PRO B 1 323 ? 71.097 0.969 -59.930 1.00 24.00 363 PRO B C 1
ATOM 5186 O O . PRO B 1 323 ? 70.842 -0.190 -60.287 1.00 23.99 363 PRO B O 1
ATOM 5190 N N . ALA B 1 324 ? 71.572 1.254 -58.712 1.00 22.91 364 ALA B N 1
ATOM 5191 C CA . ALA B 1 324 ? 71.793 0.190 -57.732 1.00 22.43 364 ALA B CA 1
ATOM 5192 C C . ALA B 1 324 ? 70.494 -0.016 -56.971 1.00 22.31 364 ALA B C 1
ATOM 5193 O O . ALA B 1 324 ? 70.404 0.307 -55.783 1.00 22.11 364 ALA B O 1
ATOM 5195 N N . ASP B 1 325 ? 69.489 -0.560 -57.647 1.00 22.12 365 ASP B N 1
ATOM 5196 C CA . ASP B 1 325 ? 68.097 -0.491 -57.135 1.00 22.64 365 ASP B CA 1
ATOM 5197 C C . ASP B 1 325 ? 67.832 -1.347 -55.892 1.00 21.39 365 ASP B C 1
ATOM 5198 O O . ASP B 1 325 ? 66.865 -1.106 -55.156 1.00 21.36 365 ASP B O 1
ATOM 5203 N N . ASN B 1 326 ? 68.675 -2.351 -55.681 1.00 21.68 366 ASN B N 1
ATOM 5204 C CA A ASN B 1 326 ? 68.516 -3.279 -54.562 0.50 21.34 366 ASN B CA 1
ATOM 5205 C CA B ASN B 1 326 ? 68.519 -3.267 -54.555 0.50 21.41 366 ASN B CA 1
ATOM 5206 C C . ASN B 1 326 ? 69.597 -3.060 -53.494 1.00 21.19 366 ASN B C 1
ATOM 5207 O O . ASN B 1 326 ? 69.939 -3.988 -52.746 1.00 20.92 366 ASN B O 1
ATOM 5216 N N . TRP B 1 327 ? 70.136 -1.843 -53.421 1.00 19.64 367 TRP B N 1
ATOM 5217 C CA . TRP B 1 327 ? 71.164 -1.515 -52.435 1.00 18.20 367 TRP B CA 1
ATOM 5218 C C . TRP B 1 327 ? 70.696 -0.320 -51.614 1.00 17.47 367 TRP B C 1
ATOM 5219 O O . TRP B 1 327 ? 69.910 0.473 -52.121 1.00 16.45 367 TRP B O 1
ATOM 5230 N N . CYS B 1 328 ? 71.177 -0.176 -50.375 1.00 16.07 368 CYS B N 1
ATOM 5231 C CA . CYS B 1 328 ? 70.891 1.010 -49.537 1.00 16.44 368 CYS B CA 1
ATOM 5232 C C . CYS B 1 328 ? 72.162 1.580 -48.918 1.00 15.47 368 CYS B C 1
ATOM 5233 O O . CYS B 1 328 ? 73.133 0.872 -48.684 1.00 15.17 368 CYS B O 1
ATOM 5236 N N . ARG B 1 329 ? 72.174 2.895 -48.735 1.00 14.73 369 ARG B N 1
ATOM 5237 C CA . ARG B 1 329 ? 73.349 3.582 -48.191 1.00 14.58 369 ARG B CA 1
ATOM 5238 C C . ARG B 1 329 ? 72.962 3.951 -46.787 1.00 13.81 369 ARG B C 1
ATOM 5239 O O . ARG B 1 329 ? 71.985 4.690 -46.595 1.00 14.30 369 ARG B O 1
ATOM 5247 N N . ILE B 1 330 ? 73.717 3.443 -45.825 1.00 14.14 370 ILE B N 1
ATOM 5248 C CA . ILE B 1 330 ? 73.421 3.617 -44.418 1.00 14.03 370 ILE B CA 1
ATOM 5249 C C . ILE B 1 330 ? 74.552 4.460 -43.859 1.00 14.73 370 ILE B C 1
ATOM 5250 O O . ILE B 1 330 ? 75.697 4.054 -43.923 1.00 14.74 370 ILE B O 1
ATOM 5255 N N . SER B 1 331 ? 74.263 5.656 -43.375 1.00 14.75 371 SER B N 1
ATOM 5256 C CA . SER B 1 331 ? 75.337 6.489 -42.822 1.00 15.74 371 SER B CA 1
ATOM 5257 C C . SER B 1 331 ? 75.657 5.932 -41.459 1.00 16.98 371 SER B C 1
ATOM 5258 O O . SER B 1 331 ? 74.814 5.248 -40.836 1.00 17.52 371 SER B O 1
ATOM 5261 N N . LEU B 1 332 ? 76.880 6.186 -40.997 1.00 16.89 372 LEU B N 1
ATOM 5262 C CA . LEU B 1 332 ? 77.354 5.612 -39.756 1.00 17.47 372 LEU B CA 1
ATOM 5263 C C . LEU B 1 332 ? 77.093 6.601 -38.640 1.00 17.67 372 LEU B C 1
ATOM 5264 O O . LEU B 1 332 ? 77.650 7.693 -38.617 1.00 17.01 372 LEU B O 1
ATOM 5269 N N . GLY B 1 333 ? 76.195 6.216 -37.738 1.00 18.06 373 GLY B N 1
ATOM 5270 C CA . GLY B 1 333 ? 75.836 7.049 -36.609 1.00 17.99 373 GLY B CA 1
ATOM 5271 C C . GLY B 1 333 ? 76.859 6.817 -35.515 1.00 17.79 373 GLY B C 1
ATOM 5272 O O . GLY B 1 333 ? 77.916 6.271 -35.773 1.00 17.55 373 GLY B O 1
ATOM 5273 N N . THR B 1 334 ? 76.562 7.242 -34.301 1.00 17.74 374 THR B N 1
ATOM 5274 C CA . THR B 1 334 ? 77.471 6.984 -33.199 1.00 18.81 374 THR B CA 1
ATOM 5275 C C . THR B 1 334 ? 77.472 5.460 -32.915 1.00 18.77 374 THR B C 1
ATOM 5276 O O . THR B 1 334 ? 76.578 4.708 -33.385 1.00 18.00 374 THR B O 1
ATOM 5280 N N . PRO B 1 335 ? 78.461 4.986 -32.164 1.00 19.04 375 PRO B N 1
ATOM 5281 C CA . PRO B 1 335 ? 78.426 3.548 -31.818 1.00 20.09 375 PRO B CA 1
ATOM 5282 C C . PRO B 1 335 ? 77.156 3.066 -31.121 1.00 20.35 375 PRO B C 1
ATOM 5283 O O . PRO B 1 335 ? 76.640 1.983 -31.459 1.00 19.97 375 PRO B O 1
ATOM 5287 N N . GLN B 1 336 ? 76.647 3.858 -30.175 1.00 21.46 376 GLN B N 1
ATOM 5288 C CA . GLN B 1 336 ? 75.401 3.515 -29.495 1.00 21.68 376 GLN B CA 1
ATOM 5289 C C . GLN B 1 336 ? 74.216 3.490 -30.467 1.00 21.48 376 GLN B C 1
ATOM 5290 O O . GLN B 1 336 ? 73.336 2.637 -30.350 1.00 20.69 376 GLN B O 1
ATOM 5296 N N . GLU B 1 337 ? 74.204 4.409 -31.434 1.00 20.33 377 GLU B N 1
ATOM 5297 C CA . GLU B 1 337 ? 73.142 4.422 -32.440 1.00 20.23 377 GLU B CA 1
ATOM 5298 C C . GLU B 1 337 ? 73.214 3.174 -33.340 1.00 19.71 377 GLU B C 1
ATOM 5299 O O . GLU B 1 337 ? 72.162 2.552 -33.612 1.00 19.81 377 GLU B O 1
ATOM 5318 N N . GLN B 1 339 ? 74.631 0.219 -32.867 1.00 17.86 379 GLN B N 1
ATOM 5319 C CA . GLN B 1 339 ? 74.240 -1.007 -32.147 1.00 18.55 379 GLN B CA 1
ATOM 5320 C C . GLN B 1 339 ? 72.701 -1.172 -32.109 1.00 18.68 379 GLN B C 1
ATOM 5321 O O . GLN B 1 339 ? 72.187 -2.276 -32.326 1.00 18.45 379 GLN B O 1
ATOM 5327 N N . TRP B 1 340 ? 71.979 -0.085 -31.820 1.00 17.91 380 TRP B N 1
ATOM 5328 C CA A TRP B 1 340 ? 70.517 -0.141 -31.768 0.50 17.70 380 TRP B CA 1
ATOM 5329 C CA B TRP B 1 340 ? 70.525 -0.112 -31.778 0.50 17.70 380 TRP B CA 1
ATOM 5330 C C . TRP B 1 340 ? 69.962 -0.488 -33.151 1.00 17.73 380 TRP B C 1
ATOM 5331 O O . TRP B 1 340 ? 68.997 -1.279 -33.267 1.00 15.97 380 TRP B O 1
ATOM 5352 N N . VAL B 1 341 ? 70.565 0.109 -34.185 1.00 16.55 381 VAL B N 1
ATOM 5353 C CA . VAL B 1 341 ? 70.159 -0.149 -35.571 1.00 17.41 381 VAL B CA 1
ATOM 5354 C C . VAL B 1 341 ? 70.521 -1.584 -35.994 1.00 16.88 381 VAL B C 1
ATOM 5355 O O . VAL B 1 341 ? 69.743 -2.235 -36.720 1.00 17.05 381 VAL B O 1
ATOM 5359 N N . ALA B 1 342 ? 71.708 -2.042 -35.595 1.00 15.54 382 ALA B N 1
ATOM 5360 C CA . ALA B 1 342 ? 72.161 -3.399 -35.906 1.00 15.87 382 ALA B CA 1
ATOM 5361 C C . ALA B 1 342 ? 71.206 -4.437 -35.307 1.00 15.97 382 ALA B C 1
ATOM 5362 O O . ALA B 1 342 ? 70.807 -5.401 -35.979 1.00 15.67 382 ALA B O 1
ATOM 5364 N N . ASP B 1 343 ? 70.813 -4.206 -34.061 1.00 15.40 383 ASP B N 1
ATOM 5365 C CA . ASP B 1 343 ? 69.865 -5.065 -33.394 1.00 15.83 383 ASP B CA 1
ATOM 5366 C C . ASP B 1 343 ? 68.422 -5.016 -33.976 1.00 15.34 383 ASP B C 1
ATOM 5367 O O . ASP B 1 343 ? 67.718 -6.052 -34.013 1.00 15.39 383 ASP B O 1
ATOM 5372 N N . THR B 1 344 ? 67.999 -3.850 -34.428 1.00 13.49 384 THR B N 1
ATOM 5373 C CA . THR B 1 344 ? 66.732 -3.734 -35.120 1.00 13.27 384 THR B CA 1
ATOM 5374 C C . THR B 1 344 ? 66.746 -4.529 -36.424 1.00 14.04 384 THR B C 1
ATOM 5375 O O . THR B 1 344 ? 65.756 -5.192 -36.754 1.00 14.49 384 THR B O 1
ATOM 5387 N N . ARG B 1 346 ? 68.573 -7.202 -36.902 1.00 13.35 386 ARG B N 1
ATOM 5388 C CA . ARG B 1 346 ? 68.425 -8.596 -36.466 1.00 13.64 386 ARG B CA 1
ATOM 5389 C C . ARG B 1 346 ? 66.972 -8.973 -36.174 1.00 13.46 386 ARG B C 1
ATOM 5390 O O . ARG B 1 346 ? 66.559 -10.083 -36.472 1.00 13.13 386 ARG B O 1
ATOM 5398 N N . GLU B 1 347 ? 66.204 -8.062 -35.578 1.00 12.93 387 GLU B N 1
ATOM 5399 C CA . GLU B 1 347 ? 64.788 -8.318 -35.322 1.00 13.09 387 GLU B CA 1
ATOM 5400 C C . GLU B 1 347 ? 63.981 -8.302 -36.640 1.00 13.32 387 GLU B C 1
ATOM 5401 O O . GLU B 1 347 ? 63.021 -9.072 -36.818 1.00 13.23 387 GLU B O 1
ATOM 5407 N N . PHE B 1 348 ? 64.347 -7.414 -37.553 1.00 12.90 388 PHE B N 1
ATOM 5408 C CA . PHE B 1 348 ? 63.668 -7.387 -38.852 1.00 12.98 388 PHE B CA 1
ATOM 5409 C C . PHE B 1 348 ? 63.799 -8.762 -39.507 1.00 13.16 388 PHE B C 1
ATOM 5410 O O . PHE B 1 348 ? 62.824 -9.256 -40.098 1.00 12.74 388 PHE B O 1
ATOM 5418 N N . ARG B 1 349 ? 64.995 -9.362 -39.429 1.00 12.60 389 ARG B N 1
ATOM 5419 C CA . ARG B 1 349 ? 65.281 -10.624 -40.136 1.00 13.62 389 ARG B CA 1
ATOM 5420 C C . ARG B 1 349 ? 64.347 -11.729 -39.636 1.00 13.52 389 ARG B C 1
ATOM 5421 O O . ARG B 1 349 ? 63.781 -12.492 -40.421 1.00 12.99 389 ARG B O 1
ATOM 5429 N N . LYS B 1 350 ? 64.152 -11.769 -38.324 1.00 13.88 390 LYS B N 1
ATOM 5430 C CA . LYS B 1 350 ? 63.235 -12.725 -37.720 1.00 13.33 390 LYS B CA 1
ATOM 5431 C C . LYS B 1 350 ? 61.809 -12.693 -38.338 1.00 13.84 390 LYS B C 1
ATOM 5432 O O . LYS B 1 350 ? 61.147 -13.765 -38.427 1.00 12.79 390 LYS B O 1
ATOM 5438 N N . LYS B 1 351 ? 61.368 -11.500 -38.775 1.00 13.72 391 LYS B N 1
ATOM 5439 C CA A LYS B 1 351 ? 60.032 -11.336 -39.351 0.50 14.19 391 LYS B CA 1
ATOM 5440 C CA B LYS B 1 351 ? 60.031 -11.326 -39.355 0.50 14.12 391 LYS B CA 1
ATOM 5441 C C . LYS B 1 351 ? 60.096 -11.079 -40.860 1.00 14.25 391 LYS B C 1
ATOM 5442 O O . LYS B 1 351 ? 59.104 -10.682 -41.463 1.00 14.86 391 LYS B O 1
ATOM 5453 N N . SER B 1 352 ? 61.254 -11.348 -41.461 1.00 14.47 392 SER B N 1
ATOM 5454 C CA . SER B 1 352 ? 61.474 -11.205 -42.907 1.00 14.82 392 SER B CA 1
ATOM 5455 C C . SER B 1 352 ? 61.428 -9.774 -43.460 1.00 15.96 392 SER B C 1
ATOM 5456 O O . SER B 1 352 ? 61.253 -9.586 -44.683 1.00 16.32 392 SER B O 1
ATOM 5459 N N . TRP B 1 353 ? 61.625 -8.770 -42.607 1.00 16.26 393 TRP B N 1
ATOM 5460 C CA . TRP B 1 353 ? 61.664 -7.374 -43.087 1.00 17.13 393 TRP B CA 1
ATOM 5461 C C . TRP B 1 353 ? 63.047 -6.949 -43.612 1.00 16.83 393 TRP B C 1
ATOM 5462 O O . TRP B 1 353 ? 63.184 -5.817 -44.142 1.00 17.24 393 TRP B O 1
ATOM 5473 N N . ILE B 1 354 ? 64.044 -7.832 -43.451 1.00 15.96 394 ILE B N 1
ATOM 5474 C CA . ILE B 1 354 ? 65.358 -7.674 -44.075 1.00 15.13 394 ILE B CA 1
ATOM 5475 C C . ILE B 1 354 ? 65.896 -9.039 -44.493 1.00 14.83 394 ILE B C 1
ATOM 5476 O O . ILE B 1 354 ? 65.423 -10.061 -43.947 1.00 14.64 394 ILE B O 1
ATOM 5482 N N . ALA C 1 8 ? 43.616 68.064 -24.465 1.00 47.25 48 ALA C N 1
ATOM 5483 C CA . ALA C 1 8 ? 42.115 68.060 -24.503 1.00 46.95 48 ALA C CA 1
ATOM 5484 C C . ALA C 1 8 ? 41.586 69.482 -24.778 1.00 46.32 48 ALA C C 1
ATOM 5485 O O . ALA C 1 8 ? 41.966 70.438 -24.077 1.00 46.50 48 ALA C O 1
ATOM 5487 N N . ALA C 1 9 ? 40.725 69.625 -25.795 1.00 45.09 49 ALA C N 1
ATOM 5488 C CA . ALA C 1 9 ? 40.170 70.944 -26.156 1.00 43.98 49 ALA C CA 1
ATOM 5489 C C . ALA C 1 9 ? 39.339 71.471 -24.992 1.00 42.86 49 ALA C C 1
ATOM 5490 O O . ALA C 1 9 ? 38.698 70.692 -24.277 1.00 43.18 49 ALA C O 1
ATOM 5492 N N . PHE C 1 10 ? 39.376 72.778 -24.776 1.00 41.07 50 PHE C N 1
ATOM 5493 C CA . PHE C 1 10 ? 38.604 73.359 -23.694 1.00 39.70 50 PHE C CA 1
ATOM 5494 C C . PHE C 1 10 ? 37.189 73.670 -24.170 1.00 38.56 50 PHE C C 1
ATOM 5495 O O . PHE C 1 10 ? 36.999 74.218 -25.252 1.00 38.40 50 PHE C O 1
ATOM 5503 N N . THR C 1 11 ? 36.203 73.350 -23.341 1.00 37.27 51 THR C N 1
ATOM 5504 C CA . THR C 1 11 ? 34.804 73.618 -23.656 1.00 36.27 51 THR C CA 1
ATOM 5505 C C . THR C 1 11 ? 34.093 74.322 -22.462 1.00 35.19 51 THR C C 1
ATOM 5506 O O . THR C 1 11 ? 34.329 73.977 -21.311 1.00 34.67 51 THR C O 1
ATOM 5510 N N . ALA C 1 12 ? 33.244 75.311 -22.746 1.00 33.20 52 ALA C N 1
ATOM 5511 C CA . ALA C 1 12 ? 32.490 76.014 -21.709 1.00 32.20 52 ALA C CA 1
ATOM 5512 C C . ALA C 1 12 ? 31.678 75.062 -20.826 1.00 31.02 52 ALA C C 1
ATOM 5513 O O . ALA C 1 12 ? 30.979 74.203 -21.320 1.00 30.07 52 ALA C O 1
ATOM 5515 N N . PRO C 1 13 ? 31.780 75.210 -19.507 1.00 30.35 53 PRO C N 1
ATOM 5516 C CA . PRO C 1 13 ? 31.123 74.280 -18.595 1.00 30.33 53 PRO C CA 1
ATOM 5517 C C . PRO C 1 13 ? 29.615 74.433 -18.502 1.00 31.07 53 PRO C C 1
ATOM 5518 O O . PRO C 1 13 ? 29.054 75.399 -18.995 1.00 30.80 53 PRO C O 1
ATOM 5522 N N . SER C 1 14 ? 28.970 73.476 -17.849 1.00 31.83 54 SER C N 1
ATOM 5523 C CA . SER C 1 14 ? 27.551 73.569 -17.498 1.00 32.54 54 SER C CA 1
ATOM 5524 C C . SER C 1 14 ? 27.415 73.033 -16.074 1.00 33.32 54 SER C C 1
ATOM 5525 O O . SER C 1 14 ? 28.402 72.555 -15.536 1.00 33.10 54 SER C O 1
ATOM 5528 N N . THR C 1 15 ? 26.223 73.073 -15.473 1.00 33.88 55 THR C N 1
ATOM 5529 C CA . THR C 1 15 ? 26.029 72.379 -14.188 1.00 35.06 55 THR C CA 1
ATOM 5530 C C . THR C 1 15 ? 26.189 70.853 -14.344 1.00 34.78 55 THR C C 1
ATOM 5531 O O . THR C 1 15 ? 26.620 70.178 -13.409 1.00 35.93 55 THR C O 1
ATOM 5535 N N . ASP C 1 16 ? 25.883 70.319 -15.528 1.00 34.00 56 ASP C N 1
ATOM 5536 C CA . ASP C 1 16 ? 26.051 68.883 -15.799 1.00 32.93 56 ASP C CA 1
ATOM 5537 C C . ASP C 1 16 ? 27.524 68.504 -16.054 1.00 31.55 56 ASP C C 1
ATOM 5538 O O . ASP C 1 16 ? 27.958 67.406 -15.702 1.00 31.84 56 ASP C O 1
ATOM 5540 N N . ASN C 1 17 ? 28.285 69.402 -16.674 1.00 29.63 57 ASN C N 1
ATOM 5541 C CA . ASN C 1 17 ? 29.701 69.162 -16.958 1.00 27.74 57 ASN C CA 1
ATOM 5542 C C . ASN C 1 17 ? 30.554 70.343 -16.441 1.00 25.62 57 ASN C C 1
ATOM 5543 O O . ASN C 1 17 ? 31.029 71.171 -17.229 1.00 23.48 57 ASN C O 1
ATOM 5548 N N . PRO C 1 18 ? 30.741 70.421 -15.096 1.00 22.79 58 PRO C N 1
ATOM 5549 C CA . PRO C 1 18 ? 31.388 71.567 -14.448 1.00 21.05 58 PRO C CA 1
ATOM 5550 C C . PRO C 1 18 ? 32.899 71.604 -14.569 1.00 19.17 58 PRO C C 1
ATOM 5551 O O . PRO C 1 18 ? 33.529 70.562 -14.807 1.00 19.79 58 PRO C O 1
ATOM 5555 N N . ILE C 1 19 ? 33.491 72.789 -14.419 1.00 16.79 59 ILE C N 1
ATOM 5556 C CA . ILE C 1 19 ? 34.932 72.876 -14.153 1.00 16.11 59 ILE C CA 1
ATOM 5557 C C . ILE C 1 19 ? 35.101 72.380 -12.711 1.00 15.18 59 ILE C C 1
ATOM 5558 O O . ILE C 1 19 ? 34.400 72.839 -11.789 1.00 14.78 59 ILE C O 1
ATOM 5563 N N . ARG C 1 20 ? 35.952 71.383 -12.538 1.00 15.04 60 ARG C N 1
ATOM 5564 C CA . ARG C 1 20 ? 36.148 70.738 -11.221 1.00 14.39 60 ARG C CA 1
ATOM 5565 C C . ARG C 1 20 ? 37.457 71.218 -10.594 1.00 14.75 60 ARG C C 1
ATOM 5566 O O . ARG C 1 20 ? 38.547 70.788 -10.990 1.00 15.03 60 ARG C O 1
ATOM 5574 N N . ILE C 1 21 ? 37.344 72.124 -9.626 1.00 13.50 61 ILE C N 1
ATOM 5575 C CA . ILE C 1 21 ? 38.505 72.688 -8.946 1.00 13.10 61 ILE C CA 1
ATOM 5576 C C . ILE C 1 21 ? 38.174 72.691 -7.452 1.00 12.26 61 ILE C C 1
ATOM 5577 O O . ILE C 1 21 ? 38.389 73.687 -6.764 1.00 11.42 61 ILE C O 1
ATOM 5582 N N . ASN C 1 22 ? 37.718 71.530 -6.986 1.00 10.49 62 ASN C N 1
ATOM 5583 C CA . ASN C 1 22 ? 37.202 71.311 -5.632 1.00 11.44 62 ASN C CA 1
ATOM 5584 C C . ASN C 1 22 ? 38.054 70.419 -4.685 1.00 10.29 62 ASN C C 1
ATOM 5585 O O . ASN C 1 22 ? 37.867 70.472 -3.432 1.00 11.27 62 ASN C O 1
ATOM 5590 N N . PHE C 1 23 ? 38.880 69.571 -5.291 1.00 11.21 63 PHE C N 1
ATOM 5591 C CA . PHE C 1 23 ? 39.608 68.500 -4.597 1.00 11.24 63 PHE C CA 1
ATOM 5592 C C . PHE C 1 23 ? 41.120 68.442 -4.855 1.00 12.01 63 PHE C C 1
ATOM 5593 O O . PHE C 1 23 ? 41.776 67.435 -4.527 1.00 12.14 63 PHE C O 1
ATOM 5601 N N . ASN C 1 24 ? 41.684 69.502 -5.412 1.00 11.64 64 ASN C N 1
ATOM 5602 C CA . ASN C 1 24 ? 43.123 69.581 -5.674 1.00 11.29 64 ASN C CA 1
ATOM 5603 C C . ASN C 1 24 ? 43.694 68.467 -6.540 1.00 12.02 64 ASN C C 1
ATOM 5604 O O . ASN C 1 24 ? 44.845 68.057 -6.357 1.00 11.42 64 ASN C O 1
ATOM 5609 N N . GLU C 1 25 ? 42.921 68.001 -7.505 1.00 12.60 65 GLU C N 1
ATOM 5610 C CA . GLU C 1 25 ? 43.377 67.011 -8.483 1.00 12.41 65 GLU C CA 1
ATOM 5611 C C . GLU C 1 25 ? 44.184 67.722 -9.532 1.00 12.76 65 GLU C C 1
ATOM 5612 O O . GLU C 1 25 ? 43.939 68.891 -9.851 1.00 12.81 65 GLU C O 1
ATOM 5618 N N . ASN C 1 26 ? 45.142 67.023 -10.108 1.00 13.02 66 ASN C N 1
ATOM 5619 C CA . ASN C 1 26 ? 45.872 67.544 -11.227 1.00 13.47 66 ASN C CA 1
ATOM 5620 C C . ASN C 1 26 ? 44.956 67.515 -12.422 1.00 14.70 66 ASN C C 1
ATOM 5621 O O . ASN C 1 26 ? 44.504 66.456 -12.794 1.00 15.67 66 ASN C O 1
ATOM 5626 N N . PRO C 1 27 ? 44.694 68.681 -13.035 1.00 15.30 67 PRO C N 1
ATOM 5627 C CA . PRO C 1 27 ? 43.768 68.749 -14.181 1.00 14.89 67 PRO C CA 1
ATOM 5628 C C . PRO C 1 27 ? 44.292 68.155 -15.485 1.00 15.27 67 PRO C C 1
ATOM 5629 O O . PRO C 1 27 ? 43.505 67.957 -16.447 1.00 15.32 67 PRO C O 1
ATOM 5633 N N A LEU C 1 28 ? 45.591 67.878 -15.527 0.50 14.99 68 LEU C N 1
ATOM 5634 N N B LEU C 1 28 ? 45.606 67.899 -15.554 0.50 15.00 68 LEU C N 1
ATOM 5635 C CA A LEU C 1 28 ? 46.157 67.136 -16.614 0.50 15.15 68 LEU C CA 1
ATOM 5636 C CA B LEU C 1 28 ? 46.297 67.629 -16.818 0.50 15.14 68 LEU C CA 1
ATOM 5637 C C A LEU C 1 28 ? 45.924 65.660 -16.393 0.50 14.74 68 LEU C C 1
ATOM 5638 C C B LEU C 1 28 ? 46.174 66.189 -17.311 0.50 14.98 68 LEU C C 1
ATOM 5639 O O A LEU C 1 28 ? 45.930 65.172 -15.260 0.50 14.93 68 LEU C O 1
ATOM 5640 O O B LEU C 1 28 ? 46.467 65.902 -18.481 0.50 13.74 68 LEU C O 1
ATOM 5649 N N A GLY C 1 29 ? 45.707 64.941 -17.484 0.50 14.74 69 GLY C N 1
ATOM 5650 N N B GLY C 1 29 ? 45.761 65.288 -16.425 0.50 14.56 69 GLY C N 1
ATOM 5651 C CA A GLY C 1 29 ? 45.804 63.519 -17.413 0.50 14.59 69 GLY C CA 1
ATOM 5652 C CA B GLY C 1 29 ? 45.796 63.859 -16.737 0.50 14.59 69 GLY C CA 1
ATOM 5653 C C A GLY C 1 29 ? 47.197 63.159 -16.944 0.50 14.90 69 GLY C C 1
ATOM 5654 C C B GLY C 1 29 ? 47.193 63.310 -16.512 0.50 14.72 69 GLY C C 1
ATOM 5655 O O A GLY C 1 29 ? 48.170 63.884 -17.170 0.50 14.87 69 GLY C O 1
ATOM 5656 O O B GLY C 1 29 ? 48.166 64.061 -16.484 0.50 14.64 69 GLY C O 1
ATOM 5665 N N . SER C 1 31 ? 50.748 61.155 -17.143 1.00 14.40 71 SER C N 1
ATOM 5666 C CA . SER C 1 31 ? 51.684 61.108 -18.259 1.00 15.60 71 SER C CA 1
ATOM 5667 C C . SER C 1 31 ? 51.234 60.031 -19.241 1.00 15.12 71 SER C C 1
ATOM 5668 O O . SER C 1 31 ? 50.710 58.992 -18.833 1.00 13.50 71 SER C O 1
ATOM 5671 N N . PRO C 1 32 ? 51.427 60.272 -20.546 1.00 15.79 72 PRO C N 1
ATOM 5672 C CA . PRO C 1 32 ? 51.092 59.255 -21.532 1.00 15.48 72 PRO C CA 1
ATOM 5673 C C . PRO C 1 32 ? 51.753 57.904 -21.283 1.00 14.96 72 PRO C C 1
ATOM 5674 O O . PRO C 1 32 ? 51.156 56.860 -21.551 1.00 15.79 72 PRO C O 1
ATOM 5678 N N . LYS C 1 33 ? 52.979 57.912 -20.786 1.00 13.99 73 LYS C N 1
ATOM 5679 C CA . LYS C 1 33 ? 53.676 56.685 -20.534 1.00 13.64 73 LYS C CA 1
ATOM 5680 C C . LYS C 1 33 ? 53.069 55.962 -19.273 1.00 12.66 73 LYS C C 1
ATOM 5681 O O . LYS C 1 33 ? 52.944 54.728 -19.246 1.00 11.16 73 LYS C O 1
ATOM 5687 N N . ALA C 1 34 ? 52.666 56.717 -18.257 1.00 12.64 74 ALA C N 1
ATOM 5688 C CA . ALA C 1 34 ? 52.005 56.107 -17.115 1.00 12.20 74 ALA C CA 1
ATOM 5689 C C . ALA C 1 34 ? 50.632 55.571 -17.539 1.00 12.18 74 ALA C C 1
ATOM 5690 O O . ALA C 1 34 ? 50.200 54.533 -17.052 1.00 12.53 74 ALA C O 1
ATOM 5692 N N . GLN C 1 35 ? 49.944 56.263 -18.444 1.00 11.83 75 GLN C N 1
ATOM 5693 C CA . GLN C 1 35 ? 48.645 55.765 -18.907 1.00 12.50 75 GLN C CA 1
ATOM 5694 C C . GLN C 1 35 ? 48.820 54.455 -19.647 1.00 11.75 75 GLN C C 1
ATOM 5695 O O . GLN C 1 35 ? 48.058 53.521 -19.408 1.00 12.56 75 GLN C O 1
ATOM 5701 N N . ALA C 1 36 ? 49.833 54.386 -20.503 1.00 12.42 76 ALA C N 1
ATOM 5702 C CA . ALA C 1 36 ? 50.102 53.189 -21.291 1.00 11.92 76 ALA C CA 1
ATOM 5703 C C . ALA C 1 36 ? 50.362 52.033 -20.335 1.00 11.62 76 ALA C C 1
ATOM 5704 O O . ALA C 1 36 ? 49.809 50.942 -20.485 1.00 11.47 76 ALA C O 1
ATOM 5706 N N . ALA C 1 37 ? 51.172 52.290 -19.320 1.00 11.14 77 ALA C N 1
ATOM 5707 C CA . ALA C 1 37 ? 51.493 51.257 -18.319 1.00 11.13 77 ALA C CA 1
ATOM 5708 C C . ALA C 1 37 ? 50.262 50.783 -17.537 1.00 10.60 77 ALA C C 1
ATOM 5709 O O . ALA C 1 37 ? 50.077 49.576 -17.351 1.00 10.91 77 ALA C O 1
ATOM 5711 N N . ALA C 1 38 ? 49.422 51.731 -17.125 1.00 8.97 78 ALA C N 1
ATOM 5712 C CA . ALA C 1 38 ? 48.214 51.454 -16.355 1.00 8.57 78 ALA C CA 1
ATOM 5713 C C . ALA C 1 38 ? 47.264 50.574 -17.187 1.00 8.48 78 ALA C C 1
ATOM 5714 O O . ALA C 1 38 ? 46.793 49.553 -16.743 1.00 7.63 78 ALA C O 1
ATOM 5716 N N . ARG C 1 39 ? 47.013 50.970 -18.434 1.00 9.10 79 ARG C N 1
ATOM 5717 C CA . ARG C 1 39 ? 46.129 50.192 -19.311 1.00 9.62 79 ARG C CA 1
ATOM 5718 C C . ARG C 1 39 ? 46.683 48.782 -19.554 1.00 10.61 79 ARG C C 1
ATOM 5719 O O . ARG C 1 39 ? 45.954 47.789 -19.429 1.00 9.71 79 ARG C O 1
ATOM 5727 N N . ASP C 1 40 ? 47.968 48.704 -19.903 1.00 10.20 80 ASP C N 1
ATOM 5728 C CA . ASP C 1 40 ? 48.635 47.427 -20.173 1.00 11.04 80 ASP C CA 1
ATOM 5729 C C . ASP C 1 40 ? 48.695 46.463 -18.989 1.00 11.12 80 ASP C C 1
ATOM 5730 O O . ASP C 1 40 ? 48.866 45.247 -19.179 1.00 10.64 80 ASP C O 1
ATOM 5735 N N . ALA C 1 41 ? 48.597 47.011 -17.782 1.00 9.62 81 ALA C N 1
ATOM 5736 C CA . ALA C 1 41 ? 48.550 46.224 -16.546 1.00 10.70 81 ALA C CA 1
ATOM 5737 C C . ALA C 1 41 ? 47.257 45.457 -16.381 1.00 10.62 81 ALA C C 1
ATOM 5738 O O . ALA C 1 41 ? 47.242 44.456 -15.696 1.00 10.65 81 ALA C O 1
ATOM 5740 N N . VAL C 1 42 ? 46.180 45.904 -17.016 1.00 10.64 82 VAL C N 1
ATOM 5741 C CA . VAL C 1 42 ? 44.867 45.304 -16.787 1.00 10.98 82 VAL C CA 1
ATOM 5742 C C . VAL C 1 42 ? 44.841 43.830 -17.131 1.00 10.45 82 VAL C C 1
ATOM 5743 O O . VAL C 1 42 ? 44.293 43.018 -16.391 1.00 9.00 82 VAL C O 1
ATOM 5747 N N . VAL C 1 43 ? 45.436 43.451 -18.264 1.00 9.81 83 VAL C N 1
ATOM 5748 C CA . VAL C 1 43 ? 45.473 42.038 -18.664 1.00 10.19 83 VAL C CA 1
ATOM 5749 C C . VAL C 1 43 ? 46.198 41.187 -17.624 1.00 10.65 83 VAL C C 1
ATOM 5750 O O . VAL C 1 43 ? 45.952 39.992 -17.518 1.00 11.66 83 VAL C O 1
ATOM 5754 N N . LYS C 1 44 ? 47.063 41.800 -16.831 1.00 10.46 84 LYS C N 1
ATOM 5755 C CA . LYS C 1 44 ? 47.817 41.080 -15.823 1.00 11.34 84 LYS C CA 1
ATOM 5756 C C . LYS C 1 44 ? 47.138 41.041 -14.474 1.00 10.44 84 LYS C C 1
ATOM 5757 O O . LYS C 1 44 ? 47.617 40.325 -13.582 1.00 11.50 84 LYS C O 1
ATOM 5763 N N . ALA C 1 45 ? 46.065 41.810 -14.309 1.00 9.11 85 ALA C N 1
ATOM 5764 C CA . ALA C 1 45 ? 45.530 42.079 -12.959 1.00 8.80 85 ALA C CA 1
ATOM 5765 C C . ALA C 1 45 ? 44.572 41.023 -12.434 1.00 9.05 85 ALA C C 1
ATOM 5766 O O . ALA C 1 45 ? 44.006 41.222 -11.343 1.00 9.11 85 ALA C O 1
ATOM 5768 N N . ASN C 1 46 ? 44.432 39.891 -13.137 1.00 8.99 86 ASN C N 1
ATOM 5769 C CA . ASN C 1 46 ? 43.922 38.693 -12.480 1.00 8.91 86 ASN C CA 1
ATOM 5770 C C . ASN C 1 46 ? 44.887 38.172 -11.443 1.00 8.93 86 ASN C C 1
ATOM 5771 O O . ASN C 1 46 ? 44.498 37.415 -10.557 1.00 9.23 86 ASN C O 1
ATOM 5776 N N . ARG C 1 47 ? 46.138 38.600 -11.503 1.00 8.25 87 ARG C N 1
ATOM 5777 C CA . ARG C 1 47 ? 47.106 38.224 -10.455 1.00 8.54 87 ARG C CA 1
ATOM 5778 C C . ARG C 1 47 ? 47.538 39.391 -9.588 1.00 8.89 87 ARG C C 1
ATOM 5779 O O . ARG C 1 47 ? 47.471 40.536 -10.002 1.00 6.39 87 ARG C O 1
ATOM 5787 N N . TYR C 1 48 ? 47.948 39.073 -8.361 1.00 8.73 88 TYR C N 1
ATOM 5788 C CA . TYR C 1 48 ? 48.526 40.046 -7.471 1.00 9.60 88 TYR C CA 1
ATOM 5789 C C . TYR C 1 48 ? 49.842 40.590 -8.051 1.00 10.14 88 TYR C C 1
ATOM 5790 O O . TYR C 1 48 ? 50.602 39.833 -8.650 1.00 10.35 88 TYR C O 1
ATOM 5799 N N . ALA C 1 49 ? 50.096 41.892 -7.869 1.00 9.90 89 ALA C N 1
ATOM 5800 C CA . ALA C 1 49 ? 51.302 42.526 -8.429 1.00 11.36 89 ALA C CA 1
ATOM 5801 C C . ALA C 1 49 ? 52.526 42.368 -7.494 1.00 12.02 89 ALA C C 1
ATOM 5802 O O . ALA C 1 49 ? 53.163 43.358 -7.192 1.00 13.34 89 ALA C O 1
ATOM 5804 N N . LYS C 1 50 ? 52.856 41.165 -7.039 1.00 11.24 90 LYS C N 1
ATOM 5805 C CA . LYS C 1 50 ? 53.770 41.014 -5.908 1.00 12.83 90 LYS C CA 1
ATOM 5806 C C . LYS C 1 50 ? 55.208 41.436 -6.231 1.00 12.63 90 LYS C C 1
ATOM 5807 O O . LYS C 1 50 ? 55.823 42.229 -5.497 1.00 12.81 90 LYS C O 1
ATOM 5813 N N . ASN C 1 51 ? 55.736 40.957 -7.341 1.00 13.03 91 ASN C N 1
ATOM 5814 C CA . ASN C 1 51 ? 57.086 41.361 -7.705 1.00 12.31 91 ASN C CA 1
ATOM 5815 C C . ASN C 1 51 ? 57.221 42.839 -8.085 1.00 12.39 91 ASN C C 1
ATOM 5816 O O . ASN C 1 51 ? 58.212 43.489 -7.753 1.00 13.72 91 ASN C O 1
ATOM 5821 N N . GLU C 1 52 ? 56.244 43.355 -8.808 1.00 12.20 92 GLU C N 1
ATOM 5822 C CA . GLU C 1 52 ? 56.207 44.755 -9.235 1.00 11.75 92 GLU C CA 1
ATOM 5823 C C . GLU C 1 52 ? 56.176 45.688 -7.998 1.00 11.25 92 GLU C C 1
ATOM 5824 O O . GLU C 1 52 ? 56.749 46.769 -7.988 1.00 11.11 92 GLU C O 1
ATOM 5830 N N . ILE C 1 53 ? 55.486 45.248 -6.963 1.00 10.41 93 ILE C N 1
ATOM 5831 C CA . ILE C 1 53 ? 55.416 46.026 -5.719 1.00 9.75 93 ILE C CA 1
ATOM 5832 C C . ILE C 1 53 ? 56.807 46.095 -5.046 1.00 10.46 93 ILE C C 1
ATOM 5833 O O . ILE C 1 53 ? 57.227 47.149 -4.530 1.00 7.60 93 ILE C O 1
ATOM 5838 N N . LEU C 1 54 ? 57.572 44.997 -5.167 1.00 11.71 94 LEU C N 1
ATOM 5839 C CA . LEU C 1 54 ? 58.958 44.948 -4.689 1.00 11.99 94 LEU C CA 1
ATOM 5840 C C . LEU C 1 54 ? 59.807 45.890 -5.529 1.00 10.49 94 LEU C C 1
ATOM 5841 O O . LEU C 1 54 ? 60.590 46.676 -4.980 1.00 10.96 94 LEU C O 1
ATOM 5859 N N . LEU C 1 56 ? 58.765 48.573 -7.048 1.00 11.07 96 LEU C N 1
ATOM 5860 C CA . LEU C 1 56 ? 58.407 49.969 -6.815 1.00 10.68 96 LEU C CA 1
ATOM 5861 C C . LEU C 1 56 ? 59.021 50.443 -5.493 1.00 11.10 96 LEU C C 1
ATOM 5862 O O . LEU C 1 56 ? 59.582 51.534 -5.433 1.00 9.59 96 LEU C O 1
ATOM 5867 N N . GLY C 1 57 ? 58.942 49.602 -4.456 1.00 12.53 97 GLY C N 1
ATOM 5868 C CA . GLY C 1 57 ? 59.535 49.906 -3.157 1.00 12.88 97 GLY C CA 1
ATOM 5869 C C . GLY C 1 57 ? 61.031 50.183 -3.347 1.00 13.50 97 GLY C C 1
ATOM 5870 O O . GLY C 1 57 ? 61.542 51.176 -2.850 1.00 12.97 97 GLY C O 1
ATOM 5871 N N . ASN C 1 58 ? 61.729 49.307 -4.070 1.00 13.76 98 ASN C N 1
ATOM 5872 C CA . ASN C 1 58 ? 63.176 49.481 -4.304 1.00 14.13 98 ASN C CA 1
ATOM 5873 C C . ASN C 1 58 ? 63.484 50.781 -5.038 1.00 13.36 98 ASN C C 1
ATOM 5874 O O . ASN C 1 58 ? 64.449 51.458 -4.740 1.00 14.41 98 ASN C O 1
ATOM 5879 N N . LYS C 1 59 ? 62.666 51.128 -6.020 1.00 13.29 99 LYS C N 1
ATOM 5880 C CA . LYS C 1 59 ? 62.887 52.329 -6.804 1.00 13.38 99 LYS C CA 1
ATOM 5881 C C . LYS C 1 59 ? 62.688 53.607 -5.938 1.00 12.42 99 LYS C C 1
ATOM 5882 O O . LYS C 1 59 ? 63.397 54.599 -6.070 1.00 12.00 99 LYS C O 1
ATOM 5888 N N . LEU C 1 60 ? 61.701 53.576 -5.055 1.00 10.37 100 LEU C N 1
ATOM 5889 C CA . LEU C 1 60 ? 61.447 54.678 -4.162 1.00 10.14 100 LEU C CA 1
ATOM 5890 C C . LEU C 1 60 ? 62.539 54.787 -3.102 1.00 10.34 100 LEU C C 1
ATOM 5891 O O . LEU C 1 60 ? 62.930 55.899 -2.720 1.00 9.28 100 LEU C O 1
ATOM 5896 N N . ALA C 1 61 ? 63.032 53.651 -2.620 1.00 10.41 101 ALA C N 1
ATOM 5897 C CA . ALA C 1 61 ? 64.123 53.657 -1.625 1.00 11.55 101 ALA C CA 1
ATOM 5898 C C . ALA C 1 61 ? 65.383 54.318 -2.240 1.00 12.51 101 ALA C C 1
ATOM 5899 O O . ALA C 1 61 ? 66.041 55.150 -1.591 1.00 12.74 101 ALA C O 1
ATOM 5901 N N . ALA C 1 62 ? 65.659 53.997 -3.503 1.00 13.47 102 ALA C N 1
ATOM 5902 C CA . ALA C 1 62 ? 66.793 54.604 -4.212 1.00 14.28 102 ALA C CA 1
ATOM 5903 C C . ALA C 1 62 ? 66.613 56.125 -4.382 1.00 14.68 102 ALA C C 1
ATOM 5904 O O . ALA C 1 62 ? 67.557 56.878 -4.158 1.00 15.12 102 ALA C O 1
ATOM 5906 N N . HIS C 1 63 ? 65.393 56.570 -4.707 1.00 14.83 103 HIS C N 1
ATOM 5907 C CA . HIS C 1 63 ? 65.051 57.983 -4.856 1.00 13.95 103 HIS C CA 1
ATOM 5908 C C . HIS C 1 63 ? 65.318 58.793 -3.587 1.00 14.52 103 HIS C C 1
ATOM 5909 O O . HIS C 1 63 ? 65.906 59.880 -3.639 1.00 13.88 103 HIS C O 1
ATOM 5916 N N . HIS C 1 64 ? 64.882 58.240 -2.454 1.00 12.65 104 HIS C N 1
ATOM 5917 C CA . HIS C 1 64 ? 65.020 58.839 -1.141 1.00 13.29 104 HIS C CA 1
ATOM 5918 C C . HIS C 1 64 ? 66.319 58.502 -0.430 1.00 13.09 104 HIS C C 1
ATOM 5919 O O . HIS C 1 64 ? 66.500 58.866 0.745 1.00 13.70 104 HIS C O 1
ATOM 5926 N N . GLN C 1 65 ? 67.228 57.825 -1.132 1.00 13.99 105 GLN C N 1
ATOM 5927 C CA . GLN C 1 65 ? 68.525 57.412 -0.579 1.00 14.44 105 GLN C CA 1
ATOM 5928 C C . GLN C 1 65 ? 68.398 56.691 0.767 1.00 14.09 105 GLN C C 1
ATOM 5929 O O . GLN C 1 65 ? 69.143 56.968 1.706 1.00 14.86 105 GLN C O 1
ATOM 5935 N N . VAL C 1 66 ? 67.467 55.738 0.841 1.00 13.29 106 VAL C N 1
ATOM 5936 C CA . VAL C 1 66 ? 67.325 54.854 2.003 1.00 12.71 106 VAL C CA 1
ATOM 5937 C C . VAL C 1 66 ? 67.287 53.384 1.531 1.00 13.60 106 VAL C C 1
ATOM 5938 O O . VAL C 1 66 ? 67.216 53.107 0.344 1.00 13.86 106 VAL C O 1
ATOM 5942 N N . GLU C 1 67 ? 67.317 52.445 2.451 1.00 14.16 107 GLU C N 1
ATOM 5943 C CA . GLU C 1 67 ? 67.122 51.045 2.092 1.00 14.95 107 GLU C CA 1
ATOM 5944 C C . GLU C 1 67 ? 65.629 50.706 1.963 1.00 13.90 107 GLU C C 1
ATOM 5945 O O . GLU C 1 67 ? 64.775 51.397 2.542 1.00 12.62 107 GLU C O 1
ATOM 5951 N N . ALA C 1 68 ? 65.331 49.611 1.255 1.00 12.84 108 ALA C N 1
ATOM 5952 C CA . ALA C 1 68 ? 63.947 49.125 1.085 1.00 13.70 108 ALA C CA 1
ATOM 5953 C C . ALA C 1 68 ? 63.116 49.051 2.368 1.00 13.46 108 ALA C C 1
ATOM 5954 O O . ALA C 1 68 ? 61.938 49.454 2.364 1.00 14.02 108 ALA C O 1
ATOM 5956 N N . PRO C 1 69 ? 63.698 48.582 3.496 1.00 13.27 109 PRO C N 1
ATOM 5957 C CA . PRO C 1 69 ? 62.907 48.607 4.713 1.00 12.31 109 PRO C CA 1
ATOM 5958 C C . PRO C 1 69 ? 62.507 50.001 5.260 1.00 11.62 109 PRO C C 1
ATOM 5959 O O . PRO C 1 69 ? 61.781 50.058 6.250 1.00 8.97 109 PRO C O 1
ATOM 5963 N N . SER C 1 70 ? 62.998 51.088 4.655 1.00 9.76 110 SER C N 1
ATOM 5964 C CA . SER C 1 70 ? 62.589 52.458 5.018 1.00 9.96 110 SER C CA 1
ATOM 5965 C C . SER C 1 70 ? 61.391 53.000 4.209 1.00 10.08 110 SER C C 1
ATOM 5966 O O . SER C 1 70 ? 60.962 54.161 4.414 1.00 9.99 110 SER C O 1
ATOM 5969 N N . ILE C 1 71 ? 60.834 52.167 3.326 1.00 9.78 111 ILE C N 1
ATOM 5970 C CA . ILE C 1 71 ? 59.676 52.523 2.495 1.00 8.77 111 ILE C CA 1
ATOM 5971 C C . ILE C 1 71 ? 58.503 51.626 2.786 1.00 8.56 111 ILE C C 1
ATOM 5972 O O . ILE C 1 71 ? 58.647 50.392 2.803 1.00 8.32 111 ILE C O 1
ATOM 5977 N N . LEU C 1 72 ? 57.338 52.225 3.046 1.00 8.95 112 LEU C N 1
ATOM 5978 C CA . LEU C 1 72 ? 56.060 51.511 3.111 1.00 8.53 112 LEU C CA 1
ATOM 5979 C C . LEU C 1 72 ? 55.098 52.026 2.041 1.00 8.34 112 LEU C C 1
ATOM 5980 O O . LEU C 1 72 ? 54.696 53.198 2.053 1.00 7.93 112 LEU C O 1
ATOM 5985 N N . LEU C 1 73 ? 54.690 51.150 1.142 1.00 8.09 113 LEU C N 1
ATOM 5986 C CA . LEU C 1 73 ? 53.732 51.528 0.111 1.00 9.27 113 LEU C CA 1
ATOM 5987 C C . LEU C 1 73 ? 52.339 51.460 0.676 1.00 8.94 113 LEU C C 1
ATOM 5988 O O . LEU C 1 73 ? 52.020 50.508 1.394 1.00 10.23 113 LEU C O 1
ATOM 5993 N N . THR C 1 74 ? 51.507 52.445 0.362 1.00 8.22 114 THR C N 1
ATOM 5994 C CA . THR C 1 74 ? 50.172 52.541 0.914 1.00 9.77 114 THR C CA 1
ATOM 5995 C C . THR C 1 74 ? 49.200 52.884 -0.224 1.00 10.03 114 THR C C 1
ATOM 5996 O O . THR C 1 74 ? 49.589 53.442 -1.233 1.00 10.68 114 THR C O 1
ATOM 6000 N N . ALA C 1 75 ? 47.908 52.629 -0.040 1.00 10.29 115 ALA C N 1
ATOM 6001 C CA . ALA C 1 75 ? 46.942 52.992 -1.084 1.00 10.16 115 ALA C CA 1
ATOM 6002 C C . ALA C 1 75 ? 46.588 54.473 -0.923 1.00 10.74 115 ALA C C 1
ATOM 6003 O O . ALA C 1 75 ? 45.617 54.829 -0.245 1.00 12.39 115 ALA C O 1
ATOM 6005 N N . GLY C 1 76 ? 47.405 55.331 -1.474 1.00 9.92 116 GLY C N 1
ATOM 6006 C CA . GLY C 1 76 ? 47.293 56.780 -1.280 1.00 10.35 116 GLY C CA 1
ATOM 6007 C C . GLY C 1 76 ? 47.981 57.101 0.021 1.00 9.72 116 GLY C C 1
ATOM 6008 O O . GLY C 1 76 ? 48.157 56.197 0.853 1.00 11.39 116 GLY C O 1
ATOM 6009 N N . SER C 1 77 ? 48.356 58.364 0.206 1.00 9.59 117 SER C N 1
ATOM 6010 C CA . SER C 1 77 ? 48.912 58.811 1.476 1.00 9.10 117 SER C CA 1
ATOM 6011 C C . SER C 1 77 ? 47.830 58.851 2.542 1.00 9.60 117 SER C C 1
ATOM 6012 O O . SER C 1 77 ? 48.145 58.892 3.717 1.00 10.14 117 SER C O 1
ATOM 6015 N N . SER C 1 78 ? 46.560 58.840 2.128 1.00 9.77 118 SER C N 1
ATO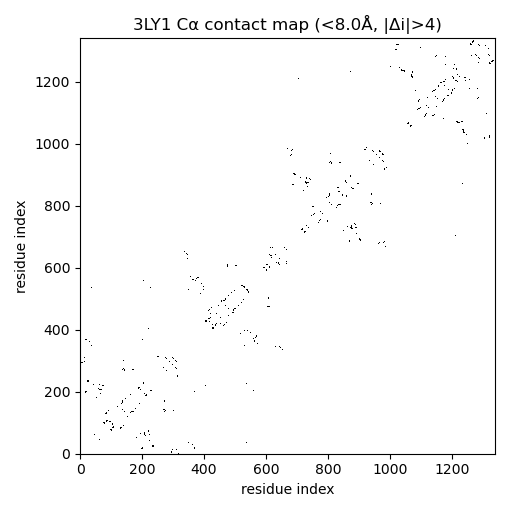M 6016 C CA . SER C 1 78 ? 45.413 58.734 3.091 1.00 10.23 118 SER C CA 1
ATOM 6017 C C . SER C 1 78 ? 45.635 57.558 4.042 1.00 10.20 118 SER C C 1
ATOM 6018 O O . SER C 1 78 ? 45.440 57.651 5.287 1.00 9.97 118 SER C O 1
ATOM 6021 N N . GLU C 1 79 ? 46.078 56.442 3.491 1.00 10.46 119 GLU C N 1
ATOM 6022 C CA . GLU C 1 79 ? 46.286 55.251 4.340 1.00 11.36 119 GLU C CA 1
ATOM 6023 C C . GLU C 1 79 ? 47.553 55.339 5.192 1.00 10.66 119 GLU C C 1
ATOM 6024 O O . GLU C 1 79 ? 47.603 54.780 6.320 1.00 11.38 119 GLU C O 1
ATOM 6030 N N . GLY C 1 80 ? 48.543 56.077 4.686 1.00 10.43 120 GLY C N 1
ATOM 6031 C CA . GLY C 1 80 ? 49.745 56.400 5.432 1.00 9.68 120 GLY C CA 1
ATOM 6032 C C . GLY C 1 80 ? 49.426 57.223 6.660 1.00 10.21 120 GLY C C 1
ATOM 6033 O O . GLY C 1 80 ? 50.002 56.989 7.722 1.00 8.12 120 GLY C O 1
ATOM 6034 N N . ILE C 1 81 ? 48.550 58.222 6.498 1.00 9.33 121 ILE C N 1
ATOM 6035 C CA . ILE C 1 81 ? 48.247 59.063 7.608 1.00 9.35 121 ILE C CA 1
ATOM 6036 C C . ILE C 1 81 ? 47.629 58.170 8.660 1.00 8.97 121 ILE C C 1
ATOM 6037 O O . ILE C 1 81 ? 47.973 58.253 9.856 1.00 8.78 121 ILE C O 1
ATOM 6042 N N . ARG C 1 82 ? 46.670 57.356 8.239 1.00 8.98 122 ARG C N 1
ATOM 6043 C CA . ARG C 1 82 ? 45.935 56.503 9.233 1.00 7.34 122 ARG C CA 1
ATOM 6044 C C . ARG C 1 82 ? 46.920 55.517 9.883 1.00 7.27 122 ARG C C 1
ATOM 6045 O O . ARG C 1 82 ? 46.921 55.342 11.083 1.00 6.47 122 ARG C O 1
ATOM 6053 N N . ALA C 1 83 ? 47.818 54.917 9.113 1.00 6.93 123 ALA C N 1
ATOM 6054 C CA . ALA C 1 83 ? 48.737 53.934 9.693 1.00 8.85 123 ALA C CA 1
ATOM 6055 C C . ALA C 1 83 ? 49.720 54.570 10.665 1.00 8.85 123 ALA C C 1
ATOM 6056 O O . ALA C 1 83 ? 50.056 53.978 11.716 1.00 10.49 123 ALA C O 1
ATOM 6058 N N . ALA C 1 84 ? 50.156 55.790 10.346 1.00 9.28 124 ALA C N 1
ATOM 6059 C CA . ALA C 1 84 ? 51.065 56.525 11.233 1.00 9.34 124 ALA C CA 1
ATOM 6060 C C . ALA C 1 84 ? 50.372 56.818 12.543 1.00 10.15 124 ALA C C 1
ATOM 6061 O O . ALA C 1 84 ? 50.935 56.603 13.635 1.00 11.54 124 ALA C O 1
ATOM 6063 N N . ILE C 1 85 ? 49.152 57.329 12.472 1.00 9.73 125 ILE C N 1
ATOM 6064 C CA . ILE C 1 85 ? 48.451 57.638 13.697 1.00 10.05 125 ILE C CA 1
ATOM 6065 C C . ILE C 1 85 ? 48.209 56.372 14.518 1.00 9.85 125 ILE C C 1
ATOM 6066 O O . ILE C 1 85 ? 48.465 56.330 15.734 1.00 10.06 125 ILE C O 1
ATOM 6071 N N . GLU C 1 86 ? 47.680 55.338 13.880 1.00 10.30 126 GLU C N 1
ATOM 6072 C CA . GLU C 1 86 ? 47.405 54.084 14.610 1.00 10.00 126 GLU C CA 1
ATOM 6073 C C . GLU C 1 86 ? 48.660 53.457 15.265 1.00 10.37 126 GLU C C 1
ATOM 6074 O O . GLU C 1 86 ? 48.574 52.891 16.368 1.00 10.91 126 GLU C O 1
ATOM 6080 N N . ALA C 1 87 ? 49.791 53.531 14.584 1.00 11.14 127 ALA C N 1
ATOM 6081 C CA . ALA C 1 87 ? 51.021 52.961 15.075 1.00 11.27 127 ALA C CA 1
ATOM 6082 C C . ALA C 1 87 ? 51.452 53.664 16.360 1.00 11.84 127 ALA C C 1
ATOM 6083 O O . ALA C 1 87 ? 51.975 53.018 17.228 1.00 11.15 127 ALA C O 1
ATOM 6085 N N . TYR C 1 88 ? 51.221 54.969 16.474 1.00 11.72 128 TYR C N 1
ATOM 6086 C CA . TYR C 1 88 ? 51.814 55.769 17.551 1.00 13.17 128 TYR C CA 1
ATOM 6087 C C . TYR C 1 88 ? 50.769 56.250 18.506 1.00 13.94 128 TYR C C 1
ATOM 6088 O O . TYR C 1 88 ? 51.065 57.054 19.367 1.00 15.82 128 TYR C O 1
ATOM 6097 N N . ALA C 1 89 ? 49.548 55.755 18.351 1.00 15.87 129 ALA C N 1
ATOM 6098 C CA . ALA C 1 89 ? 48.438 56.222 19.158 1.00 17.23 129 ALA C CA 1
ATOM 6099 C C . ALA C 1 89 ? 48.456 55.514 20.455 1.00 18.27 129 ALA C C 1
ATOM 6100 O O . ALA C 1 89 ? 48.898 54.402 20.529 1.00 19.79 129 ALA C O 1
ATOM 6102 N N . SER C 1 90 ? 47.947 56.176 21.483 1.00 20.04 130 SER C N 1
ATOM 6103 C CA . SER C 1 90 ? 47.561 55.506 22.716 1.00 20.81 130 SER C CA 1
ATOM 6104 C C . SER C 1 90 ? 46.566 56.436 23.360 1.00 21.53 130 SER C C 1
ATOM 6105 O O . SER C 1 90 ? 46.401 57.589 22.924 1.00 19.45 130 SER C O 1
ATOM 6108 N N . LEU C 1 91 ? 45.907 55.952 24.412 1.00 22.85 131 LEU C N 1
ATOM 6109 C CA . LEU C 1 91 ? 44.863 56.757 25.056 1.00 23.41 131 LEU C CA 1
ATOM 6110 C C . LEU C 1 91 ? 45.476 57.963 25.766 1.00 22.58 131 LEU C C 1
ATOM 6111 O O . LEU C 1 91 ? 44.776 58.951 26.010 1.00 24.10 131 LEU C O 1
ATOM 6116 N N . GLU C 1 92 ? 46.771 57.890 26.084 1.00 21.06 132 GLU C N 1
ATOM 6117 C CA . GLU C 1 92 ? 47.469 59.004 26.701 1.00 20.36 132 GLU C CA 1
ATOM 6118 C C . GLU C 1 92 ? 48.315 59.854 25.703 1.00 17.06 132 GLU C C 1
ATOM 6119 O O . GLU C 1 92 ? 48.957 60.801 26.102 1.00 15.18 132 GLU C O 1
ATOM 6125 N N . ALA C 1 93 ? 48.264 59.566 24.411 1.00 13.80 133 ALA C N 1
ATOM 6126 C CA . ALA C 1 93 ? 48.937 60.418 23.435 1.00 12.92 133 ALA C CA 1
ATOM 6127 C C . ALA C 1 93 ? 48.136 61.684 23.042 1.00 11.74 133 ALA C C 1
ATOM 6128 O O . ALA C 1 93 ? 46.912 61.711 23.115 1.00 11.81 133 ALA C O 1
ATOM 6130 N N . GLN C 1 94 ? 48.842 62.739 22.647 1.00 11.21 134 GLN C N 1
ATOM 6131 C CA . GLN C 1 94 ? 48.223 63.938 22.100 1.00 10.17 134 GLN C CA 1
ATOM 6132 C C . GLN C 1 94 ? 48.656 64.101 20.631 1.00 10.12 134 GLN C C 1
ATOM 6133 O O . GLN C 1 94 ? 49.779 63.733 20.269 1.00 9.48 134 GLN C O 1
ATOM 6139 N N . LEU C 1 95 ? 47.745 64.593 19.804 1.00 8.29 135 LEU C N 1
ATOM 6140 C CA . LEU C 1 95 ? 48.082 65.071 18.471 1.00 9.12 135 LEU C CA 1
ATOM 6141 C C . LEU C 1 95 ? 48.240 66.581 18.569 1.00 9.17 135 LEU C C 1
ATOM 6142 O O . LEU C 1 95 ? 47.344 67.282 19.059 1.00 9.56 135 LEU C O 1
ATOM 6147 N N . VAL C 1 96 ? 49.375 67.076 18.107 1.00 8.68 136 VAL C N 1
ATOM 6148 C CA . VAL C 1 96 ? 49.651 68.512 18.083 1.00 8.14 136 VAL C CA 1
ATOM 6149 C C . VAL C 1 96 ? 49.595 68.984 16.645 1.00 8.83 136 VAL C C 1
ATOM 6150 O O . VAL C 1 96 ? 50.353 68.473 15.784 1.00 8.61 136 VAL C O 1
ATOM 6154 N N . ILE C 1 97 ? 48.681 69.914 16.362 1.00 7.76 137 ILE C N 1
ATOM 6155 C CA . ILE C 1 97 ? 48.475 70.350 14.955 1.00 7.43 137 ILE C CA 1
ATOM 6156 C C . ILE C 1 97 ? 48.246 71.870 14.889 1.00 8.07 137 ILE C C 1
ATOM 6157 O O . ILE C 1 97 ? 47.735 72.443 15.829 1.00 8.51 137 ILE C O 1
ATOM 6162 N N . PRO C 1 98 ? 48.673 72.530 13.791 1.00 8.31 138 PRO C N 1
ATOM 6163 C CA . PRO C 1 98 ? 48.097 73.872 13.533 1.00 9.10 138 PRO C CA 1
ATOM 6164 C C . PRO C 1 98 ? 46.543 73.767 13.462 1.00 9.66 138 PRO C C 1
ATOM 6165 O O . PRO C 1 98 ? 45.990 72.739 12.987 1.00 9.59 138 PRO C O 1
ATOM 6169 N N . GLU C 1 99 ? 45.851 74.829 13.849 1.00 9.51 139 GLU C N 1
ATOM 6170 C CA A GLU C 1 99 ? 44.397 74.828 13.865 0.50 9.96 139 GLU C CA 1
ATOM 6171 C CA B GLU C 1 99 ? 44.382 74.817 13.875 0.50 10.53 139 GLU C CA 1
ATOM 6172 C C . GLU C 1 99 ? 43.772 74.685 12.468 1.00 10.32 139 GLU C C 1
ATOM 6173 O O . GLU C 1 99 ? 42.650 74.173 12.342 1.00 12.11 139 GLU C O 1
ATOM 6184 N N . LEU C 1 100 ? 44.472 75.133 11.431 1.00 9.95 140 LEU C N 1
ATOM 6185 C CA . LEU C 1 100 ? 43.898 75.086 10.090 1.00 9.94 140 LEU C CA 1
ATOM 6186 C C . LEU C 1 100 ? 44.847 74.280 9.238 1.00 11.01 140 LEU C C 1
ATOM 6187 O O . LEU C 1 100 ? 45.873 74.796 8.823 1.00 10.48 140 LEU C O 1
ATOM 6192 N N . THR C 1 101 ? 44.563 72.992 9.080 1.00 10.12 141 THR C N 1
ATOM 6193 C CA . THR C 1 101 ? 45.429 72.127 8.298 1.00 11.38 141 THR C CA 1
ATOM 6194 C C . THR C 1 101 ? 44.600 70.958 7.738 1.00 12.18 141 THR C C 1
ATOM 6195 O O . THR C 1 101 ? 43.390 70.976 7.832 1.00 11.41 141 THR C O 1
ATOM 6199 N N . TYR C 1 102 ? 45.246 69.975 7.116 1.00 11.42 142 TYR C N 1
ATOM 6200 C CA . TYR C 1 102 ? 44.516 68.842 6.534 1.00 11.78 142 TYR C CA 1
ATOM 6201 C C . TYR C 1 102 ? 43.899 67.977 7.636 1.00 11.55 142 TYR C C 1
ATOM 6202 O O . TYR C 1 102 ? 44.585 67.555 8.537 1.00 12.77 142 TYR C O 1
ATOM 6211 N N . GLY C 1 103 ? 42.579 67.759 7.580 1.00 10.81 143 GLY C N 1
ATOM 6212 C CA . GLY C 1 103 ? 41.838 67.195 8.669 1.00 11.83 143 GLY C CA 1
ATOM 6213 C C . GLY C 1 103 ? 42.016 65.730 9.003 1.00 11.32 143 GLY C C 1
ATOM 6214 O O . GLY C 1 103 ? 41.528 65.303 10.047 1.00 11.05 143 GLY C O 1
ATOM 6215 N N . ASP C 1 104 ? 42.633 64.930 8.135 1.00 10.14 144 ASP C N 1
ATOM 6216 C CA . ASP C 1 104 ? 42.759 63.483 8.419 1.00 11.27 144 ASP C CA 1
ATOM 6217 C C . ASP C 1 104 ? 43.518 63.129 9.687 1.00 11.04 144 ASP C C 1
ATOM 6218 O O . ASP C 1 104 ? 43.158 62.182 10.390 1.00 12.39 144 ASP C O 1
ATOM 6223 N N . GLY C 1 105 ? 44.545 63.882 10.006 1.00 10.28 145 GLY C N 1
ATOM 6224 C CA . GLY C 1 105 ? 45.253 63.615 11.231 1.00 10.52 145 GLY C CA 1
ATOM 6225 C C . GLY C 1 105 ? 44.345 63.668 12.442 1.00 9.82 145 GLY C C 1
ATOM 6226 O O . GLY C 1 105 ? 44.304 62.738 13.258 1.00 9.94 145 GLY C O 1
ATOM 6227 N N . GLU C 1 106 ? 43.603 64.745 12.542 1.00 9.94 146 GLU C N 1
ATOM 6228 C CA . GLU C 1 106 ? 42.631 64.913 13.627 1.00 9.21 146 GLU C CA 1
ATOM 6229 C C . GLU C 1 106 ? 41.534 63.821 13.579 1.00 9.26 146 GLU C C 1
ATOM 6230 O O . GLU C 1 106 ? 41.162 63.299 14.606 1.00 8.79 146 GLU C O 1
ATOM 6236 N N . HIS C 1 107 ? 41.083 63.440 12.379 1.00 8.20 147 HIS C N 1
ATOM 6237 C CA . HIS C 1 107 ? 40.035 62.422 12.247 1.00 9.09 147 HIS C CA 1
ATOM 6238 C C . HIS C 1 107 ? 40.500 61.114 12.907 1.00 9.04 147 HIS C C 1
ATOM 6239 O O . HIS C 1 107 ? 39.797 60.553 13.733 1.00 10.88 147 HIS C O 1
ATOM 6246 N N . PHE C 1 108 ? 41.706 60.661 12.582 1.00 10.37 148 PHE C N 1
ATOM 6247 C CA . PHE C 1 108 ? 42.196 59.387 13.099 1.00 10.35 148 PHE C CA 1
ATOM 6248 C C . PHE C 1 108 ? 42.645 59.475 14.559 1.00 9.76 148 PHE C C 1
ATOM 6249 O O . PHE C 1 108 ? 42.431 58.535 15.330 1.00 10.07 148 PHE C O 1
ATOM 6257 N N . ALA C 1 109 ? 43.186 60.626 14.977 1.00 8.70 149 ALA C N 1
ATOM 6258 C CA . ALA C 1 109 ? 43.481 60.809 16.384 1.00 8.95 149 ALA C CA 1
ATOM 6259 C C . ALA C 1 109 ? 42.231 60.703 17.265 1.00 9.12 149 ALA C C 1
ATOM 6260 O O . ALA C 1 109 ? 42.279 60.118 18.346 1.00 8.90 149 ALA C O 1
ATOM 6262 N N . LYS C 1 110 ? 41.135 61.338 16.845 1.00 9.96 150 LYS C N 1
ATOM 6263 C CA . LYS C 1 110 ? 39.858 61.234 17.572 1.00 10.38 150 LYS C CA 1
ATOM 6264 C C . LYS C 1 110 ? 39.390 59.785 17.660 1.00 10.46 150 LYS C C 1
ATOM 6265 O O . LYS C 1 110 ? 38.919 59.321 18.714 1.00 9.53 150 LYS C O 1
ATOM 6271 N N . ILE C 1 111 ? 39.490 59.058 16.562 1.00 9.37 151 ILE C N 1
ATOM 6272 C CA . ILE C 1 111 ? 39.157 57.630 16.545 1.00 9.57 151 ILE C CA 1
ATOM 6273 C C . ILE C 1 111 ? 39.997 56.864 17.564 1.00 10.68 151 ILE C C 1
ATOM 6274 O O . ILE C 1 111 ? 39.457 56.011 18.322 1.00 10.79 151 ILE C O 1
ATOM 6279 N N . ALA C 1 112 ? 41.279 57.219 17.678 1.00 10.15 152 ALA C N 1
ATOM 6280 C CA . ALA C 1 112 ? 42.202 56.589 18.662 1.00 11.73 152 ALA C CA 1
ATOM 6281 C C . ALA C 1 112 ? 41.976 57.062 20.090 1.00 11.80 152 ALA C C 1
ATOM 6282 O O . ALA C 1 112 ? 42.587 56.570 21.064 1.00 12.96 152 ALA C O 1
ATOM 6284 N N . GLY C 1 113 ? 41.053 57.978 20.269 1.00 12.93 153 GLY C N 1
ATOM 6285 C CA . GLY C 1 113 ? 40.776 58.493 21.595 1.00 12.76 153 GLY C CA 1
ATOM 6286 C C . GLY C 1 113 ? 41.852 59.457 22.119 1.00 12.43 153 GLY C C 1
ATOM 6287 O O . GLY C 1 113 ? 41.950 59.694 23.296 1.00 11.83 153 GLY C O 1
ATOM 6296 N N . LYS C 1 115 ? 44.003 62.982 22.828 1.00 11.80 155 LYS C N 1
ATOM 6297 C CA . LYS C 1 115 ? 43.884 64.446 22.949 1.00 12.27 155 LYS C CA 1
ATOM 6298 C C . LYS C 1 115 ? 44.319 65.115 21.630 1.00 11.47 155 LYS C C 1
ATOM 6299 O O . LYS C 1 115 ? 45.292 64.699 21.048 1.00 12.06 155 LYS C O 1
ATOM 6305 N N . VAL C 1 116 ? 43.567 66.107 21.162 1.00 11.05 156 VAL C N 1
ATOM 6306 C CA . VAL C 1 116 ? 43.924 66.890 19.968 1.00 10.89 156 VAL C CA 1
ATOM 6307 C C . VAL C 1 116 ? 44.174 68.314 20.443 1.00 11.61 156 VAL C C 1
ATOM 6308 O O . VAL C 1 116 ? 43.266 68.976 20.973 1.00 11.15 156 VAL C O 1
ATOM 6312 N N . THR C 1 117 ? 45.421 68.742 20.261 1.00 11.15 157 THR C N 1
ATOM 6313 C CA . THR C 1 117 ? 45.920 70.036 20.694 1.00 11.00 157 THR C CA 1
ATOM 6314 C C . THR C 1 117 ? 46.185 70.899 19.454 1.00 11.06 157 THR C C 1
ATOM 6315 O O . THR C 1 117 ? 47.160 70.664 18.729 1.00 10.28 157 THR C O 1
ATOM 6319 N N . LYS C 1 118 ? 45.261 71.839 19.216 1.00 11.27 158 LYS C N 1
ATOM 6320 C CA . LYS C 1 118 ? 45.270 72.733 18.099 1.00 11.82 158 LYS C CA 1
ATOM 6321 C C . LYS C 1 118 ? 45.904 74.042 18.496 1.00 11.87 158 LYS C C 1
ATOM 6322 O O . LYS C 1 118 ? 45.591 74.615 19.508 1.00 12.16 158 LYS C O 1
ATOM 6328 N N . VAL C 1 119 ? 46.825 74.518 17.670 1.00 11.07 159 VAL C N 1
ATOM 6329 C CA . VAL C 1 119 ? 47.524 75.765 17.962 1.00 11.38 159 VAL C CA 1
ATOM 6330 C C . VAL C 1 119 ? 47.068 76.829 16.978 1.00 10.75 159 VAL C C 1
ATOM 6331 O O . VAL C 1 119 ? 47.207 76.655 15.758 1.00 10.36 159 VAL C O 1
ATOM 6335 N N . LYS C 1 120 ? 46.492 77.913 17.501 1.00 10.95 160 LYS C N 1
ATOM 6336 C CA . LYS C 1 120 ? 45.997 79.015 16.680 1.00 12.30 160 LYS C CA 1
ATOM 6337 C C . LYS C 1 120 ? 47.041 79.452 15.657 1.00 11.78 160 LYS C C 1
ATOM 6338 O O . LYS C 1 120 ? 48.211 79.559 15.970 1.00 11.11 160 LYS C O 1
ATOM 6352 N N . LEU C 1 122 ? 49.155 82.035 13.256 1.00 15.12 162 LEU C N 1
ATOM 6353 C CA . LEU C 1 122 ? 49.632 83.406 13.447 1.00 16.03 162 LEU C CA 1
ATOM 6354 C C . LEU C 1 122 ? 48.768 84.335 12.615 1.00 19.20 162 LEU C C 1
ATOM 6355 O O . LEU C 1 122 ? 48.082 83.881 11.664 1.00 18.18 162 LEU C O 1
ATOM 6360 N N . ASP C 1 123 ? 48.838 85.637 12.963 1.00 22.25 163 ASP C N 1
ATOM 6361 C CA . ASP C 1 123 ? 48.021 86.695 12.343 1.00 24.36 163 ASP C CA 1
ATOM 6362 C C . ASP C 1 123 ? 48.081 86.697 10.837 1.00 24.37 163 ASP C C 1
ATOM 6363 O O . ASP C 1 123 ? 47.130 87.164 10.202 1.00 25.50 163 ASP C O 1
ATOM 6368 N N . ASN C 1 124 ? 49.169 86.181 10.260 1.00 24.36 164 ASN C N 1
ATOM 6369 C CA . ASN C 1 124 ? 49.247 86.053 8.817 1.00 23.70 164 ASN C CA 1
ATOM 6370 C C . ASN C 1 124 ? 48.904 84.673 8.255 1.00 23.93 164 ASN C C 1
ATOM 6371 O O . ASN C 1 124 ? 49.228 84.387 7.089 1.00 24.26 164 ASN C O 1
ATOM 6376 N N . TRP C 1 125 ? 48.230 83.838 9.055 1.00 22.44 165 TRP C N 1
ATOM 6377 C CA . TRP C 1 125 ? 47.833 82.433 8.727 1.00 21.48 165 TRP C CA 1
ATOM 6378 C C . TRP C 1 125 ? 48.989 81.383 8.671 1.00 19.03 165 TRP C C 1
ATOM 6379 O O . TRP C 1 125 ? 48.780 80.240 8.289 1.00 17.43 165 TRP C O 1
ATOM 6390 N N . ALA C 1 126 ? 50.183 81.783 9.079 1.00 18.03 166 ALA C N 1
ATOM 6391 C CA . ALA C 1 126 ? 51.320 80.878 9.175 1.00 16.78 166 ALA C CA 1
ATOM 6392 C C . ALA C 1 126 ? 51.132 79.942 10.393 1.00 15.21 166 ALA C C 1
ATOM 6393 O O . ALA C 1 126 ? 50.428 80.305 11.332 1.00 14.94 166 ALA C O 1
ATOM 6395 N N . PHE C 1 127 ? 51.825 78.798 10.398 1.00 13.43 167 PHE C N 1
ATOM 6396 C CA . PHE C 1 127 ? 51.927 77.956 11.595 1.00 12.86 167 PHE C CA 1
ATOM 6397 C C . PHE C 1 127 ? 52.586 78.776 12.698 1.00 12.05 167 PHE C C 1
ATOM 6398 O O . PHE C 1 127 ? 53.540 79.530 12.448 1.00 10.94 167 PHE C O 1
ATOM 6406 N N . ASP C 1 128 ? 52.102 78.635 13.922 1.00 12.11 168 ASP C N 1
ATOM 6407 C CA . ASP C 1 128 ? 52.816 79.195 15.066 1.00 11.61 168 ASP C CA 1
ATOM 6408 C C . ASP C 1 128 ? 53.786 78.099 15.560 1.00 12.32 168 ASP C C 1
ATOM 6409 O O . ASP C 1 128 ? 53.434 77.318 16.474 1.00 11.13 168 ASP C O 1
ATOM 6414 N N . ILE C 1 129 ? 54.985 78.021 14.952 1.00 12.79 169 ILE C N 1
ATOM 6415 C CA . ILE C 1 129 ? 55.967 76.990 15.362 1.00 13.84 169 ILE C CA 1
ATOM 6416 C C . ILE C 1 129 ? 56.363 77.066 16.865 1.00 13.54 169 ILE C C 1
ATOM 6417 O O . ILE C 1 129 ? 56.533 76.022 17.500 1.00 13.16 169 ILE C O 1
ATOM 6422 N N . GLU C 1 130 ? 56.490 78.258 17.435 1.00 12.18 170 GLU C N 1
ATOM 6423 C CA . GLU C 1 130 ? 56.749 78.373 18.882 1.00 12.64 170 GLU C CA 1
ATOM 6424 C C . GLU C 1 130 ? 55.619 77.808 19.720 1.00 11.28 170 GLU C C 1
ATOM 6425 O O . GLU C 1 130 ? 55.855 77.125 20.714 1.00 9.60 170 GLU C O 1
ATOM 6431 N N . GLY C 1 131 ? 54.395 78.052 19.284 1.00 11.12 171 GLY C N 1
ATOM 6432 C CA . GLY C 1 131 ? 53.220 77.445 19.907 1.00 10.74 171 GLY C CA 1
ATOM 6433 C C . GLY C 1 131 ? 53.184 75.910 19.804 1.00 9.73 171 GLY C C 1
ATOM 6434 O O . GLY C 1 131 ? 52.811 75.240 20.745 1.00 8.58 171 GLY C O 1
ATOM 6435 N N . LEU C 1 132 ? 53.546 75.361 18.649 1.00 9.19 172 LEU C N 1
ATOM 6436 C CA . LEU C 1 132 ? 53.555 73.925 18.442 1.00 9.35 172 LEU C CA 1
ATOM 6437 C C . LEU C 1 132 ? 54.633 73.328 19.348 1.00 10.27 172 LEU C C 1
ATOM 6438 O O . LEU C 1 132 ? 54.384 72.355 20.064 1.00 10.43 172 LEU C O 1
ATOM 6443 N N . LYS C 1 133 ? 55.807 73.959 19.364 1.00 10.12 173 LYS C N 1
ATOM 6444 C CA . LYS C 1 133 ? 56.924 73.497 20.188 1.00 10.71 173 LYS C CA 1
ATOM 6445 C C . LYS C 1 133 ? 56.529 73.487 21.645 1.00 9.81 173 LYS C C 1
ATOM 6446 O O . LYS C 1 133 ? 56.845 72.557 22.387 1.00 8.80 173 LYS C O 1
ATOM 6452 N N . ALA C 1 134 ? 55.896 74.575 22.071 1.00 10.56 174 ALA C N 1
ATOM 6453 C CA . ALA C 1 134 ? 55.474 74.703 23.454 1.00 9.35 174 ALA C CA 1
ATOM 6454 C C . ALA C 1 134 ? 54.397 73.652 23.841 1.00 9.28 174 ALA C C 1
ATOM 6455 O O . ALA C 1 134 ? 54.403 73.148 24.973 1.00 8.68 174 ALA C O 1
ATOM 6457 N N . ALA C 1 135 ? 53.475 73.354 22.937 1.00 7.70 175 ALA C N 1
ATOM 6458 C CA . ALA C 1 135 ? 52.474 72.303 23.165 1.00 8.64 175 ALA C CA 1
ATOM 6459 C C . ALA C 1 135 ? 53.123 70.927 23.394 1.00 8.50 175 ALA C C 1
ATOM 6460 O O . ALA C 1 135 ? 52.715 70.196 24.264 1.00 8.99 175 ALA C O 1
ATOM 6462 N N . VAL C 1 136 ? 54.197 70.625 22.683 1.00 7.46 176 VAL C N 1
ATOM 6463 C CA . VAL C 1 136 ? 54.904 69.378 22.860 1.00 7.55 176 VAL C CA 1
ATOM 6464 C C . VAL C 1 136 ? 55.731 69.379 24.159 1.00 8.61 176 VAL C C 1
ATOM 6465 O O . VAL C 1 136 ? 55.735 68.392 24.882 1.00 8.40 176 VAL C O 1
ATOM 6469 N N . ALA C 1 137 ? 56.384 70.496 24.476 1.00 8.42 177 ALA C N 1
ATOM 6470 C CA . ALA C 1 137 ? 57.240 70.586 25.650 1.00 9.22 177 ALA C CA 1
ATOM 6471 C C . ALA C 1 137 ? 56.453 70.544 26.951 1.00 10.12 177 ALA C C 1
ATOM 6472 O O . ALA C 1 137 ? 56.963 70.081 27.979 1.00 11.35 177 ALA C O 1
ATOM 6474 N N . ALA C 1 138 ? 55.204 70.990 26.925 1.00 11.29 178 ALA C N 1
ATOM 6475 C CA . ALA C 1 138 ? 54.371 71.000 28.121 1.00 12.38 178 ALA C CA 1
ATOM 6476 C C . ALA C 1 138 ? 53.767 69.645 28.528 1.00 12.57 178 ALA C C 1
ATOM 6477 O O . ALA C 1 138 ? 53.263 69.494 29.656 1.00 12.26 178 ALA C O 1
ATOM 6479 N N . TYR C 1 139 ? 53.864 68.668 27.643 1.00 10.97 179 TYR C N 1
ATOM 6480 C CA . TYR C 1 139 ? 53.156 67.402 27.759 1.00 10.69 179 TYR C CA 1
ATOM 6481 C C . TYR C 1 139 ? 54.172 66.263 27.786 1.00 9.72 179 TYR C C 1
ATOM 6482 O O . TYR C 1 139 ? 54.838 65.962 26.767 1.00 9.07 179 TYR C O 1
ATOM 6491 N N . SER C 1 140 ? 54.324 65.612 28.914 1.00 9.19 180 SER C N 1
ATOM 6492 C CA . SER C 1 140 ? 55.377 64.584 29.033 1.00 9.03 180 SER C CA 1
ATOM 6493 C C . SER C 1 140 ? 55.000 63.212 28.493 1.00 8.95 180 SER C C 1
ATOM 6494 O O . SER C 1 140 ? 55.892 62.386 28.183 1.00 9.73 180 SER C O 1
ATOM 6497 N N . GLY C 1 141 ? 53.707 62.969 28.293 1.00 7.90 181 GLY C N 1
ATOM 6498 C CA . GLY C 1 141 ? 53.271 61.794 27.578 1.00 7.90 181 GLY C CA 1
ATOM 6499 C C . GLY C 1 141 ? 53.632 61.916 26.088 1.00 7.15 181 GLY C C 1
ATOM 6500 O O . GLY C 1 141 ? 54.263 62.909 25.690 1.00 7.32 181 GLY C O 1
ATOM 6501 N N . PRO C 1 142 ? 53.258 60.916 25.291 1.00 8.05 182 PRO C N 1
ATOM 6502 C CA . PRO C 1 142 ? 53.645 60.918 23.864 1.00 8.84 182 PRO C CA 1
ATOM 6503 C C . PRO C 1 142 ? 52.939 61.978 23.053 1.00 8.92 182 PRO C C 1
ATOM 6504 O O . PRO C 1 142 ? 51.761 62.255 23.296 1.00 9.51 182 PRO C O 1
ATOM 6508 N N . SER C 1 143 ? 53.647 62.540 22.081 1.00 9.50 183 SER C N 1
ATOM 6509 C CA . SER C 1 143 ? 53.057 63.542 21.198 1.00 9.55 183 SER C CA 1
ATOM 6510 C C . SER C 1 143 ? 53.316 63.112 19.793 1.00 9.19 183 SER C C 1
ATOM 6511 O O . SER C 1 143 ? 54.444 62.661 19.483 1.00 8.72 183 SER C O 1
ATOM 6514 N N . ILE C 1 144 ? 52.278 63.227 18.956 1.00 7.50 184 ILE C N 1
ATOM 6515 C CA . ILE C 1 144 ? 52.433 63.139 17.498 1.00 8.15 184 ILE C CA 1
ATOM 6516 C C . ILE C 1 144 ? 52.218 64.536 16.939 1.00 7.90 184 ILE C C 1
ATOM 6517 O O . ILE C 1 144 ? 51.194 65.161 17.223 1.00 9.09 184 ILE C O 1
ATOM 6522 N N . VAL C 1 145 ? 53.150 65.018 16.113 1.00 7.76 185 VAL C N 1
ATOM 6523 C CA . VAL C 1 145 ? 53.044 66.325 15.488 1.00 7.34 185 VAL C CA 1
ATOM 6524 C C . VAL C 1 145 ? 52.819 66.066 14.008 1.00 8.53 185 VAL C C 1
ATOM 6525 O O . VAL C 1 145 ? 53.600 65.326 13.385 1.00 9.23 185 VAL C O 1
ATOM 6529 N N . TYR C 1 146 ? 51.750 66.642 13.462 1.00 8.14 186 TYR C N 1
ATOM 6530 C CA . TYR C 1 146 ? 51.384 66.471 12.061 1.00 7.28 186 TYR C CA 1
ATOM 6531 C C . TYR C 1 146 ? 51.598 67.812 11.330 1.00 7.42 186 TYR C C 1
ATOM 6532 O O . TYR C 1 146 ? 50.889 68.758 11.553 1.00 6.87 186 TYR C O 1
ATOM 6541 N N . LEU C 1 147 ? 52.626 67.894 10.486 1.00 7.02 187 LEU C N 1
ATOM 6542 C CA . LEU C 1 147 ? 52.994 69.106 9.803 1.00 7.49 187 LEU C CA 1
ATOM 6543 C C . LEU C 1 147 ? 52.820 68.899 8.281 1.00 7.86 187 LEU C C 1
ATOM 6544 O O . LEU C 1 147 ? 53.525 68.099 7.692 1.00 8.04 187 LEU C O 1
ATOM 6549 N N . VAL C 1 148 ? 51.898 69.643 7.683 1.00 7.84 188 VAL C N 1
ATOM 6550 C CA . VAL C 1 148 ? 51.599 69.512 6.270 1.00 8.09 188 VAL C CA 1
ATOM 6551 C C . VAL C 1 148 ? 52.347 70.652 5.592 1.00 7.44 188 VAL C C 1
ATOM 6552 O O . VAL C 1 148 ? 52.196 71.834 5.963 1.00 6.94 188 VAL C O 1
ATOM 6556 N N . ASN C 1 149 ? 53.156 70.341 4.584 1.00 9.31 189 ASN C N 1
ATOM 6557 C CA . ASN C 1 149 ? 54.059 71.338 4.057 1.00 8.65 189 ASN C CA 1
ATOM 6558 C C . ASN C 1 149 ? 54.380 71.044 2.597 1.00 8.12 189 ASN C C 1
ATOM 6559 O O . ASN C 1 149 ? 55.046 70.091 2.336 1.00 9.73 189 ASN C O 1
ATOM 6564 N N . PRO C 1 150 ? 53.843 71.816 1.651 1.00 7.52 190 PRO C N 1
ATOM 6565 C CA . PRO C 1 150 ? 52.911 72.937 1.764 1.00 8.19 190 PRO C CA 1
ATOM 6566 C C . PRO C 1 150 ? 51.630 72.580 2.472 1.00 8.72 190 PRO C C 1
ATOM 6567 O O . PRO C 1 150 ? 51.114 71.461 2.351 1.00 10.60 190 PRO C O 1
ATOM 6571 N N . ASN C 1 151 ? 51.094 73.532 3.204 1.00 9.28 191 ASN C N 1
ATOM 6572 C CA . ASN C 1 151 ? 49.872 73.276 3.946 1.00 8.69 191 ASN C CA 1
ATOM 6573 C C . ASN C 1 151 ? 48.632 73.286 3.051 1.00 9.80 191 ASN C C 1
ATOM 6574 O O . ASN C 1 151 ? 48.591 73.980 2.016 1.00 9.32 191 ASN C O 1
ATOM 6579 N N . ASN C 1 152 ? 47.664 72.462 3.426 1.00 10.24 192 ASN C N 1
ATOM 6580 C CA . ASN C 1 152 ? 46.334 72.405 2.802 1.00 10.40 192 ASN C CA 1
ATOM 6581 C C . ASN C 1 152 ? 45.372 72.718 3.931 1.00 11.45 192 ASN C C 1
ATOM 6582 O O . ASN C 1 152 ? 45.295 71.961 4.878 1.00 11.61 192 ASN C O 1
ATOM 6587 N N . PRO C 1 153 ? 44.614 73.850 3.832 1.00 10.39 193 PRO C N 1
ATOM 6588 C CA . PRO C 1 153 ? 44.253 74.548 2.594 1.00 10.47 193 PRO C CA 1
ATOM 6589 C C . PRO C 1 153 ? 44.975 75.851 2.273 1.00 9.49 193 PRO C C 1
ATOM 6590 O O . PRO C 1 153 ? 44.592 76.476 1.333 1.00 10.23 193 PRO C O 1
ATOM 6594 N N . THR C 1 154 ? 45.982 76.273 3.028 1.00 9.63 194 THR C N 1
ATOM 6595 C CA . THR C 1 154 ? 46.494 77.641 2.877 1.00 9.52 194 THR C CA 1
ATOM 6596 C C . THR C 1 154 ? 47.401 77.742 1.669 1.00 10.05 194 THR C C 1
ATOM 6597 O O . THR C 1 154 ? 47.521 78.800 1.080 1.00 10.92 194 THR C O 1
ATOM 6601 N N . GLY C 1 155 ? 48.057 76.636 1.352 1.00 9.17 195 GLY C N 1
ATOM 6602 C CA . GLY C 1 155 ? 49.002 76.579 0.200 1.00 8.83 195 GLY C CA 1
ATOM 6603 C C . GLY C 1 155 ? 50.417 77.033 0.513 1.00 9.50 195 GLY C C 1
ATOM 6604 O O . GLY C 1 155 ? 51.315 76.953 -0.352 1.00 9.92 195 GLY C O 1
ATOM 6605 N N . THR C 1 156 ? 50.641 77.485 1.737 1.00 10.08 196 THR C N 1
ATOM 6606 C CA . THR C 1 156 ? 51.905 78.068 2.142 1.00 10.83 196 THR C CA 1
ATOM 6607 C C . THR C 1 156 ? 52.878 77.035 2.696 1.00 11.56 196 THR C C 1
ATOM 6608 O O . THR C 1 156 ? 52.464 75.991 3.267 1.00 11.95 196 THR C O 1
ATOM 6612 N N . ILE C 1 157 ? 54.159 77.384 2.636 1.00 10.84 197 ILE C N 1
ATOM 6613 C CA . ILE C 1 157 ? 55.195 76.555 3.223 1.00 11.89 197 ILE C CA 1
ATOM 6614 C C . ILE C 1 157 ? 55.616 77.124 4.554 1.00 11.90 197 ILE C C 1
ATOM 6615 O O . ILE C 1 157 ? 55.394 78.318 4.834 1.00 11.47 197 ILE C O 1
ATOM 6620 N N . THR C 1 158 ? 56.222 76.264 5.370 1.00 11.78 198 THR C N 1
ATOM 6621 C CA . THR C 1 158 ? 56.971 76.672 6.546 1.00 11.65 198 THR C CA 1
ATOM 6622 C C . THR C 1 158 ? 58.448 76.487 6.191 1.00 12.65 198 THR C C 1
ATOM 6623 O O . THR C 1 158 ? 58.841 75.413 5.704 1.00 12.57 198 THR C O 1
ATOM 6627 N N . PRO C 1 159 ? 59.270 77.543 6.405 1.00 11.81 199 PRO C N 1
ATOM 6628 C CA . PRO C 1 159 ? 60.693 77.460 6.117 1.00 11.51 199 PRO C CA 1
ATOM 6629 C C . PRO C 1 159 ? 61.365 76.293 6.831 1.00 11.13 199 PRO C C 1
ATOM 6630 O O . PRO C 1 159 ? 61.091 76.027 8.011 1.00 11.37 199 PRO C O 1
ATOM 6634 N N . ALA C 1 160 ? 62.212 75.593 6.095 1.00 11.89 200 ALA C N 1
ATOM 6635 C CA . ALA C 1 160 ? 62.954 74.467 6.629 1.00 12.01 200 ALA C CA 1
ATOM 6636 C C . ALA C 1 160 ? 63.746 74.854 7.876 1.00 12.57 200 ALA C C 1
ATOM 6637 O O . ALA C 1 160 ? 63.814 74.078 8.827 1.00 12.11 200 ALA C O 1
ATOM 6639 N N . ASP C 1 161 ? 64.318 76.069 7.899 1.00 13.17 201 ASP C N 1
ATOM 6640 C CA . ASP C 1 161 ? 65.172 76.458 9.040 1.00 14.52 201 ASP C CA 1
ATOM 6641 C C . ASP C 1 161 ? 64.349 76.712 10.298 1.00 13.97 201 ASP C C 1
ATOM 6642 O O . ASP C 1 161 ? 64.898 76.999 11.341 1.00 14.80 201 ASP C O 1
ATOM 6647 N N . VAL C 1 162 ? 63.043 76.602 10.200 1.00 13.81 202 VAL C N 1
ATOM 6648 C CA . VAL C 1 162 ? 62.162 76.684 11.370 1.00 14.19 202 VAL C CA 1
ATOM 6649 C C . VAL C 1 162 ? 61.747 75.296 11.838 1.00 14.35 202 VAL C C 1
ATOM 6650 O O . VAL C 1 162 ? 61.622 75.059 13.020 1.00 14.97 202 VAL C O 1
ATOM 6654 N N . ILE C 1 163 ? 61.540 74.386 10.901 1.00 13.68 203 ILE C N 1
ATOM 6655 C CA . ILE C 1 163 ? 61.131 73.029 11.224 1.00 13.63 203 ILE C CA 1
ATOM 6656 C C . ILE C 1 163 ? 62.319 72.114 11.585 1.00 12.55 203 ILE C C 1
ATOM 6657 O O . ILE C 1 163 ? 62.233 71.412 12.581 1.00 12.78 203 ILE C O 1
ATOM 6662 N N . GLU C 1 164 ? 63.393 72.124 10.788 1.00 12.28 204 GLU C N 1
ATOM 6663 C CA . GLU C 1 164 ? 64.497 71.188 10.976 1.00 11.52 204 GLU C CA 1
ATOM 6664 C C . GLU C 1 164 ? 65.144 71.233 12.367 1.00 11.41 204 GLU C C 1
ATOM 6665 O O . GLU C 1 164 ? 65.398 70.188 12.934 1.00 11.46 204 GLU C O 1
ATOM 6671 N N . PRO C 1 165 ? 65.408 72.430 12.913 1.00 11.07 205 PRO C N 1
ATOM 6672 C CA . PRO C 1 165 ? 66.111 72.434 14.198 1.00 11.29 205 PRO C CA 1
ATOM 6673 C C . PRO C 1 165 ? 65.270 71.862 15.342 1.00 10.04 205 PRO C C 1
ATOM 6674 O O . PRO C 1 165 ? 65.813 71.251 16.269 1.00 10.86 205 PRO C O 1
ATOM 6678 N N . TRP C 1 166 ? 63.966 72.079 15.280 1.00 9.95 206 TRP C N 1
ATOM 6679 C CA . TRP C 1 166 ? 63.034 71.502 16.249 1.00 8.84 206 TRP C CA 1
ATOM 6680 C C . TRP C 1 166 ? 63.109 69.981 16.178 1.00 9.36 206 TRP C C 1
ATOM 6681 O O . TRP C 1 166 ? 63.380 69.315 17.185 1.00 9.99 206 TRP C O 1
ATOM 6692 N N . ILE C 1 167 ? 62.929 69.433 14.985 1.00 8.96 207 ILE C N 1
ATOM 6693 C CA . ILE C 1 167 ? 62.981 67.976 14.809 1.00 9.48 207 ILE C CA 1
ATOM 6694 C C . ILE C 1 167 ? 64.364 67.440 15.229 1.00 9.63 207 ILE C C 1
ATOM 6695 O O . ILE C 1 167 ? 64.469 66.410 15.902 1.00 9.31 207 ILE C O 1
ATOM 6700 N N . ALA C 1 168 ? 65.416 68.159 14.855 1.00 10.10 208 ALA C N 1
ATOM 6701 C CA . ALA C 1 168 ? 66.793 67.717 15.075 1.00 10.24 208 ALA C CA 1
ATOM 6702 C C . ALA C 1 168 ? 67.140 67.736 16.550 1.00 10.86 208 ALA C C 1
ATOM 6703 O O . ALA C 1 168 ? 68.045 67.038 16.988 1.00 11.13 208 ALA C O 1
ATOM 6705 N N . SER C 1 169 ? 66.419 68.543 17.319 1.00 11.23 209 SER C N 1
ATOM 6706 C CA . SER C 1 169 ? 66.633 68.607 18.763 1.00 11.59 209 SER C CA 1
ATOM 6707 C C . SER C 1 169 ? 66.076 67.379 19.473 1.00 12.31 209 SER C C 1
ATOM 6708 O O . SER C 1 169 ? 66.346 67.192 20.669 1.00 12.64 209 SER C O 1
ATOM 6711 N N . LYS C 1 170 ? 65.323 66.538 18.754 1.00 12.22 210 LYS C N 1
ATOM 6712 C CA . LYS C 1 170 ? 64.797 65.286 19.300 1.00 12.81 210 LYS C CA 1
ATOM 6713 C C . LYS C 1 170 ? 64.007 65.462 20.608 1.00 12.59 210 LYS C C 1
ATOM 6714 O O . LYS C 1 170 ? 64.360 64.885 21.634 1.00 11.62 210 LYS C O 1
ATOM 6720 N N . PRO C 1 171 ? 62.931 66.267 20.568 1.00 12.25 211 PRO C N 1
ATOM 6721 C CA . PRO C 1 171 ? 62.094 66.424 21.734 1.00 11.99 211 PRO C CA 1
ATOM 6722 C C . PRO C 1 171 ? 61.647 65.049 22.247 1.00 11.64 211 PRO C C 1
ATOM 6723 O O . PRO C 1 171 ? 61.258 64.176 21.467 1.00 10.95 211 PRO C O 1
ATOM 6727 N N . ALA C 1 172 ? 61.773 64.848 23.556 1.00 11.14 212 ALA C N 1
ATOM 6728 C CA . ALA C 1 172 ? 61.423 63.586 24.189 1.00 10.78 212 ALA C CA 1
ATOM 6729 C C . ALA C 1 172 ? 60.025 63.122 23.778 1.00 9.84 212 ALA C C 1
ATOM 6730 O O . ALA C 1 172 ? 59.071 63.925 23.767 1.00 10.05 212 ALA C O 1
ATOM 6732 N N . ASN C 1 173 ? 59.894 61.839 23.451 1.00 8.91 213 ASN C N 1
ATOM 6733 C CA . ASN C 1 173 ? 58.569 61.212 23.355 1.00 9.31 213 ASN C CA 1
ATOM 6734 C C . ASN C 1 173 ? 57.704 61.878 22.305 1.00 9.13 213 ASN C C 1
ATOM 6735 O O . ASN C 1 173 ? 56.518 62.105 22.544 1.00 8.49 213 ASN C O 1
ATOM 6740 N N . THR C 1 174 ? 58.291 62.176 21.143 1.00 9.10 214 THR C N 1
ATOM 6741 C CA . THR C 1 174 ? 57.611 62.907 20.105 1.00 9.14 214 THR C CA 1
ATOM 6742 C C . THR C 1 174 ? 57.931 62.325 18.728 1.00 10.11 214 THR C C 1
ATOM 6743 O O . THR C 1 174 ? 59.107 62.158 18.392 1.00 10.11 214 THR C O 1
ATOM 6760 N N . PHE C 1 176 ? 57.186 62.954 14.552 1.00 9.52 216 PHE C N 1
ATOM 6761 C CA . PHE C 1 176 ? 56.773 63.992 13.638 1.00 10.14 216 PHE C CA 1
ATOM 6762 C C . PHE C 1 176 ? 56.313 63.310 12.350 1.00 10.37 216 PHE C C 1
ATOM 6763 O O . PHE C 1 176 ? 57.027 62.453 11.826 1.00 10.40 216 PHE C O 1
ATOM 6771 N N . ILE C 1 177 ? 55.117 63.663 11.888 1.00 9.36 217 ILE C N 1
ATOM 6772 C CA . ILE C 1 177 ? 54.619 63.222 10.596 1.00 9.65 217 ILE C CA 1
ATOM 6773 C C . ILE C 1 177 ? 54.667 64.468 9.719 1.00 9.52 217 ILE C C 1
ATOM 6774 O O . ILE C 1 177 ? 54.006 65.437 10.017 1.00 10.48 217 ILE C O 1
ATOM 6779 N N . VAL C 1 178 ? 55.444 64.422 8.658 1.00 9.00 218 VAL C N 1
ATOM 6780 C CA . VAL C 1 178 ? 55.601 65.528 7.741 1.00 9.02 218 VAL C CA 1
ATOM 6781 C C . VAL C 1 178 ? 54.993 65.095 6.411 1.00 8.95 218 VAL C C 1
ATOM 6782 O O . VAL C 1 178 ? 55.454 64.130 5.804 1.00 10.52 218 VAL C O 1
ATOM 6786 N N . ASP C 1 179 ? 53.915 65.777 5.994 1.00 8.25 219 ASP C N 1
ATOM 6787 C CA . ASP C 1 179 ? 53.163 65.444 4.793 1.00 7.66 219 ASP C CA 1
ATOM 6788 C C . ASP C 1 179 ? 53.498 66.406 3.678 1.00 8.12 219 ASP C C 1
ATOM 6789 O O . ASP C 1 179 ? 53.135 67.596 3.722 1.00 6.76 219 ASP C O 1
ATOM 6794 N N . GLU C 1 180 ? 54.240 65.878 2.701 1.00 8.22 220 GLU C N 1
ATOM 6795 C CA . GLU C 1 180 ? 54.736 66.615 1.584 1.00 9.15 220 GLU C CA 1
ATOM 6796 C C . GLU C 1 180 ? 54.003 66.258 0.285 1.00 8.36 220 GLU C C 1
ATOM 6797 O O . GLU C 1 180 ? 54.593 66.287 -0.790 1.00 10.17 220 GLU C O 1
ATOM 6803 N N . ALA C 1 181 ? 52.710 65.991 0.409 1.00 9.14 221 ALA C N 1
ATOM 6804 C CA . ALA C 1 181 ? 51.835 65.765 -0.755 1.00 9.24 221 ALA C CA 1
ATOM 6805 C C . ALA C 1 181 ? 52.045 66.715 -1.917 1.00 9.77 221 ALA C C 1
ATOM 6806 O O . ALA C 1 181 ? 52.021 66.273 -3.035 1.00 10.79 221 ALA C O 1
ATOM 6808 N N . TYR C 1 182 ? 52.164 68.026 -1.638 1.00 9.87 222 TYR C N 1
ATOM 6809 C CA . TYR C 1 182 ? 52.248 69.061 -2.672 1.00 11.06 222 TYR C CA 1
ATOM 6810 C C . TYR C 1 182 ? 53.649 69.604 -2.955 1.00 11.90 222 TYR C C 1
ATOM 6811 O O . TYR C 1 182 ? 53.814 70.538 -3.769 1.00 11.87 222 TYR C O 1
ATOM 6820 N N . ALA C 1 183 ? 54.671 68.999 -2.362 1.00 11.46 223 ALA C N 1
ATOM 6821 C CA . ALA C 1 183 ? 56.056 69.532 -2.453 1.00 11.33 223 ALA C CA 1
ATOM 6822 C C . ALA C 1 183 ? 56.637 69.838 -3.835 1.00 11.56 223 ALA C C 1
ATOM 6823 O O . ALA C 1 183 ? 57.364 70.799 -3.978 1.00 9.90 223 ALA C O 1
ATOM 6825 N N . GLU C 1 184 ? 56.373 69.011 -4.839 1.00 9.54 224 GLU C N 1
ATOM 6826 C CA . GLU C 1 184 ? 56.989 69.203 -6.161 1.00 11.64 224 GLU C CA 1
ATOM 6827 C C . GLU C 1 184 ? 56.511 70.484 -6.831 1.00 10.85 224 GLU C C 1
ATOM 6828 O O . GLU C 1 184 ? 57.157 70.959 -7.755 1.00 11.29 224 GLU C O 1
ATOM 6834 N N . PHE C 1 185 ? 55.379 71.031 -6.380 1.00 10.32 225 PHE C N 1
ATOM 6835 C CA . PHE C 1 185 ? 54.872 72.324 -6.880 1.00 9.61 225 PHE C CA 1
ATOM 6836 C C . PHE C 1 185 ? 55.606 73.557 -6.353 1.00 10.29 225 PHE C C 1
ATOM 6837 O O . PHE C 1 185 ? 55.430 74.631 -6.906 1.00 11.23 225 PHE C O 1
ATOM 6845 N N . VAL C 1 186 ? 56.427 73.411 -5.299 1.00 10.69 226 VAL C N 1
ATOM 6846 C CA . VAL C 1 186 ? 56.996 74.555 -4.591 1.00 10.60 226 VAL C CA 1
ATOM 6847 C C . VAL C 1 186 ? 58.025 75.367 -5.389 1.00 11.70 226 VAL C C 1
ATOM 6848 O O . VAL C 1 186 ? 58.879 74.791 -6.039 1.00 10.72 226 VAL C O 1
ATOM 6852 N N . ASN C 1 187 ? 57.940 76.689 -5.296 1.00 12.45 227 ASN C N 1
ATOM 6853 C CA . ASN C 1 187 ? 58.940 77.615 -5.858 1.00 13.22 227 ASN C CA 1
ATOM 6854 C C . ASN C 1 187 ? 59.749 78.358 -4.790 1.00 13.84 227 ASN C C 1
ATOM 6855 O O . ASN C 1 187 ? 60.799 78.889 -5.087 1.00 14.60 227 ASN C O 1
ATOM 6860 N N . ASP C 1 188 ? 59.238 78.428 -3.570 1.00 12.54 228 ASP C N 1
ATOM 6861 C CA . ASP C 1 188 ? 59.892 79.141 -2.476 1.00 12.27 228 ASP C CA 1
ATOM 6862 C C . ASP C 1 188 ? 61.170 78.425 -2.041 1.00 12.61 228 ASP C C 1
ATOM 6863 O O . ASP C 1 188 ? 61.128 77.277 -1.586 1.00 11.02 228 ASP C O 1
ATOM 6868 N N . PRO C 1 189 ? 62.331 79.085 -2.211 1.00 13.01 229 PRO C N 1
ATOM 6869 C CA . PRO C 1 189 ? 63.578 78.456 -1.841 1.00 12.68 229 PRO C CA 1
ATOM 6870 C C . PRO C 1 189 ? 63.797 78.264 -0.331 1.00 12.58 229 PRO C C 1
ATOM 6871 O O . PRO C 1 189 ? 64.786 77.608 0.043 1.00 13.45 229 PRO C O 1
ATOM 6875 N N . ARG C 1 190 ? 62.908 78.764 0.546 1.00 11.87 230 ARG C N 1
ATOM 6876 C CA . ARG C 1 190 ? 63.054 78.498 1.973 1.00 11.43 230 ARG C CA 1
ATOM 6877 C C . ARG C 1 190 ? 62.537 77.098 2.321 1.00 12.27 230 ARG C C 1
ATOM 6878 O O . ARG C 1 190 ? 62.761 76.614 3.435 1.00 13.37 230 ARG C O 1
ATOM 6886 N N . PHE C 1 191 ? 61.785 76.510 1.397 1.00 11.51 231 PHE C N 1
ATOM 6887 C CA . PHE C 1 191 ? 61.288 75.141 1.531 1.00 12.05 231 PHE C CA 1
ATOM 6888 C C . PHE C 1 191 ? 62.357 74.128 1.143 1.00 11.93 231 PHE C C 1
ATOM 6889 O O . PHE C 1 191 ? 63.057 74.294 0.123 1.00 12.53 231 PHE C O 1
ATOM 6897 N N . ARG C 1 192 ? 62.476 73.086 1.966 1.00 12.49 232 ARG C N 1
ATOM 6898 C CA A ARG C 1 192 ? 63.221 71.872 1.608 0.50 12.93 232 ARG C CA 1
ATOM 6899 C CA B ARG C 1 192 ? 63.252 71.863 1.682 0.50 12.94 232 ARG C CA 1
ATOM 6900 C C . ARG C 1 192 ? 62.427 70.650 2.109 1.00 12.40 232 ARG C C 1
ATOM 6901 O O . ARG C 1 192 ? 61.789 70.698 3.141 1.00 12.63 232 ARG C O 1
ATOM 6916 N N . SER C 1 193 ? 62.462 69.569 1.342 1.00 11.94 233 SER C N 1
ATOM 6917 C CA . SER C 1 193 ? 61.971 68.270 1.822 1.00 11.42 233 SER C CA 1
ATOM 6918 C C . SER C 1 193 ? 62.756 67.833 3.054 1.00 10.93 233 SER C C 1
ATOM 6919 O O . SER C 1 193 ? 63.967 68.049 3.155 1.00 10.13 233 SER C O 1
ATOM 6922 N N . ILE C 1 194 ? 62.045 67.209 3.990 1.00 10.52 234 ILE C N 1
ATOM 6923 C CA . ILE C 1 194 ? 62.633 66.642 5.195 1.00 10.17 234 ILE C CA 1
ATOM 6924 C C . ILE C 1 194 ? 63.384 65.312 4.900 1.00 10.67 234 ILE C C 1
ATOM 6925 O O . ILE C 1 194 ? 64.124 64.804 5.769 1.00 10.06 234 ILE C O 1
ATOM 6930 N N . SER C 1 195 ? 63.264 64.787 3.667 1.00 9.64 235 SER C N 1
ATOM 6931 C CA . SER C 1 195 ? 63.775 63.469 3.332 1.00 10.29 235 SER C CA 1
ATOM 6932 C C . SER C 1 195 ? 65.250 63.233 3.750 1.00 10.99 235 SER C C 1
ATOM 6933 O O . SER C 1 195 ? 65.560 62.180 4.310 1.00 11.30 235 SER C O 1
ATOM 6936 N N . PRO C 1 196 ? 66.158 64.208 3.489 1.00 10.26 236 PRO C N 1
ATOM 6937 C CA . PRO C 1 196 ? 67.556 63.971 3.855 1.00 10.48 236 PRO C CA 1
ATOM 6938 C C . PRO C 1 196 ? 67.783 63.694 5.341 1.00 10.26 236 PRO C C 1
ATOM 6939 O O . PRO C 1 196 ? 68.722 62.978 5.686 1.00 9.80 236 PRO C O 1
ATOM 6956 N N . ILE C 1 198 ? 66.004 61.836 7.137 1.00 9.71 238 ILE C N 1
ATOM 6957 C CA . ILE C 1 198 ? 65.729 60.394 7.315 1.00 10.32 238 ILE C CA 1
ATOM 6958 C C . ILE C 1 198 ? 66.916 59.578 6.758 1.00 10.14 238 ILE C C 1
ATOM 6959 O O . ILE C 1 198 ? 67.391 58.608 7.375 1.00 10.44 238 ILE C O 1
ATOM 6964 N N . THR C 1 199 ? 67.399 59.983 5.591 1.00 11.42 239 THR C N 1
ATOM 6965 C CA . THR C 1 199 ? 68.637 59.419 5.016 1.00 11.92 239 THR C CA 1
ATOM 6966 C C . THR C 1 199 ? 69.806 59.459 6.011 1.00 12.63 239 THR C C 1
ATOM 6967 O O . THR C 1 199 ? 70.565 58.514 6.111 1.00 12.26 239 THR C O 1
ATOM 6971 N N . GLN C 1 200 ? 69.885 60.528 6.788 1.00 13.01 240 GLN C N 1
ATOM 6972 C CA . GLN C 1 200 ? 70.939 60.723 7.764 1.00 13.61 240 GLN C CA 1
ATOM 6973 C C . GLN C 1 200 ? 70.683 60.024 9.116 1.00 13.19 240 GLN C C 1
ATOM 6974 O O . GLN C 1 200 ? 71.526 60.074 10.017 1.00 13.56 240 GLN C O 1
ATOM 6980 N N . GLY C 1 201 ? 69.576 59.306 9.243 1.00 12.52 241 GLY C N 1
ATOM 6981 C CA . GLY C 1 201 ? 69.365 58.433 10.381 1.00 11.54 241 GLY C CA 1
ATOM 6982 C C . GLY C 1 201 ? 68.283 58.856 11.365 1.00 11.28 241 GLY C C 1
ATOM 6983 O O . GLY C 1 201 ? 68.156 58.238 12.416 1.00 11.28 241 GLY C O 1
ATOM 6984 N N . ALA C 1 202 ? 67.482 59.879 11.058 1.00 10.44 242 ALA C N 1
ATOM 6985 C CA . ALA C 1 202 ? 66.493 60.340 12.061 1.00 10.35 242 ALA C CA 1
ATOM 6986 C C . ALA C 1 202 ? 65.483 59.230 12.349 1.00 9.95 242 ALA C C 1
ATOM 6987 O O . ALA C 1 202 ? 65.020 58.545 11.431 1.00 9.50 242 ALA C O 1
ATOM 6989 N N . GLU C 1 203 ? 65.141 59.065 13.632 1.00 10.16 243 GLU C N 1
ATOM 6990 C CA . GLU C 1 203 ? 64.222 58.048 14.076 1.00 10.43 243 GLU C CA 1
ATOM 6991 C C . GLU C 1 203 ? 62.863 58.616 14.534 1.00 10.85 243 GLU C C 1
ATOM 6992 O O . GLU C 1 203 ? 61.970 57.847 14.942 1.00 9.92 243 GLU C O 1
ATOM 6998 N N . ASN C 1 204 ? 62.696 59.937 14.419 1.00 9.42 244 ASN C N 1
ATOM 6999 C CA . ASN C 1 204 ? 61.512 60.639 14.901 1.00 9.22 244 ASN C CA 1
ATOM 7000 C C . ASN C 1 204 ? 60.719 61.331 13.764 1.00 8.70 244 ASN C C 1
ATOM 7001 O O . ASN C 1 204 ? 60.003 62.313 13.981 1.00 6.32 244 ASN C O 1
ATOM 7006 N N . ILE C 1 205 ? 60.911 60.847 12.535 1.00 8.56 245 ILE C N 1
ATOM 7007 C CA . ILE C 1 205 ? 60.268 61.462 11.352 1.00 8.81 245 ILE C CA 1
ATOM 7008 C C . ILE C 1 205 ? 59.611 60.420 10.459 1.00 8.84 245 ILE C C 1
ATOM 7009 O O . ILE C 1 205 ? 60.237 59.441 10.084 1.00 9.73 245 ILE C O 1
ATOM 7014 N N . ILE C 1 206 ? 58.351 60.662 10.097 1.00 8.68 246 ILE C N 1
ATOM 7015 C CA . ILE C 1 206 ? 57.670 59.934 9.041 1.00 7.87 246 ILE C CA 1
ATOM 7016 C C . ILE C 1 206 ? 57.333 60.935 7.958 1.00 7.60 246 ILE C C 1
ATOM 7017 O O . ILE C 1 206 ? 56.675 61.936 8.201 1.00 8.33 246 ILE C O 1
ATOM 7022 N N . LEU C 1 207 ? 57.824 60.674 6.752 1.00 7.31 247 LEU C N 1
ATOM 7023 C CA . LEU C 1 207 ? 57.553 61.493 5.606 1.00 6.55 247 LEU C CA 1
ATOM 7024 C C . LEU C 1 207 ? 56.490 60.778 4.769 1.00 7.25 247 LEU C C 1
ATOM 7025 O O . LEU C 1 207 ? 56.624 59.587 4.421 1.00 7.81 247 LEU C O 1
ATOM 7030 N N . LEU C 1 208 ? 55.380 61.467 4.524 1.00 9.00 248 LEU C N 1
ATOM 7031 C CA . LEU C 1 208 ? 54.300 60.922 3.687 1.00 8.90 248 LEU C CA 1
ATOM 7032 C C . LEU C 1 208 ? 54.314 61.596 2.326 1.00 9.06 248 LEU C C 1
ATOM 7033 O O . LEU C 1 208 ? 54.423 62.845 2.201 1.00 9.50 248 LEU C O 1
ATOM 7038 N N . LYS C 1 209 ? 54.175 60.781 1.299 1.00 8.38 249 LYS C N 1
ATOM 7039 C CA . LYS C 1 209 ? 54.162 61.252 -0.071 1.00 10.06 249 LYS C CA 1
ATOM 7040 C C . LYS C 1 209 ? 53.115 60.527 -0.880 1.00 9.86 249 LYS C C 1
ATOM 7041 O O . LYS C 1 209 ? 52.628 59.478 -0.463 1.00 9.33 249 LYS C O 1
ATOM 7047 N N . THR C 1 210 ? 52.737 61.107 -2.015 1.00 10.24 250 THR C N 1
ATOM 7048 C CA . THR C 1 210 ? 51.667 60.537 -2.810 1.00 8.77 250 THR C CA 1
ATOM 7049 C C . THR C 1 210 ? 51.951 60.718 -4.295 1.00 9.68 250 THR C C 1
ATOM 7050 O O . THR C 1 210 ? 52.622 61.642 -4.683 1.00 9.55 250 THR C O 1
ATOM 7054 N N . PHE C 1 211 ? 51.386 59.828 -5.088 1.00 8.93 251 PHE C N 1
ATOM 7055 C CA . PHE C 1 211 ? 51.344 59.998 -6.527 1.00 8.10 251 PHE C CA 1
ATOM 7056 C C . PHE C 1 211 ? 50.092 60.787 -6.993 1.00 8.06 251 PHE C C 1
ATOM 7057 O O . PHE C 1 211 ? 49.885 60.979 -8.177 1.00 9.57 251 PHE C O 1
ATOM 7065 N N . SER C 1 212 ? 49.251 61.246 -6.055 1.00 8.68 252 SER C N 1
ATOM 7066 C CA . SER C 1 212 ? 47.979 61.806 -6.406 1.00 8.51 252 SER C CA 1
ATOM 7067 C C . SER C 1 212 ? 48.033 63.240 -6.983 1.00 9.58 252 SER C C 1
ATOM 7068 O O . SER C 1 212 ? 47.065 63.674 -7.588 1.00 10.36 252 SER C O 1
ATOM 7071 N N . LYS C 1 213 ? 49.143 63.959 -6.794 1.00 9.32 253 LYS C N 1
ATOM 7072 C CA . LYS C 1 213 ? 49.167 65.402 -7.052 1.00 9.55 253 LYS C CA 1
ATOM 7073 C C . LYS C 1 213 ? 50.069 65.736 -8.286 1.00 10.06 253 LYS C C 1
ATOM 7074 O O . LYS C 1 213 ? 49.564 65.709 -9.389 1.00 9.44 253 LYS C O 1
ATOM 7080 N N . ILE C 1 214 ? 51.371 65.953 -8.135 1.00 10.61 254 ILE C N 1
ATOM 7081 C CA . ILE C 1 214 ? 52.196 66.253 -9.306 1.00 11.50 254 ILE C CA 1
ATOM 7082 C C . ILE C 1 214 ? 52.131 65.134 -10.357 1.00 10.72 254 ILE C C 1
ATOM 7083 O O . ILE C 1 214 ? 52.226 65.388 -11.601 1.00 9.65 254 ILE C O 1
ATOM 7088 N N . HIS C 1 215 ? 52.040 63.884 -9.880 1.00 9.25 255 HIS C N 1
ATOM 7089 C CA . HIS C 1 215 ? 52.029 62.734 -10.765 1.00 10.02 255 HIS C CA 1
ATOM 7090 C C . HIS C 1 215 ? 50.652 62.497 -11.394 1.00 10.01 255 HIS C C 1
ATOM 7091 O O . HIS C 1 215 ? 50.543 61.692 -12.318 1.00 9.57 255 HIS C O 1
ATOM 7098 N N . ALA C 1 216 ? 49.611 63.190 -10.925 1.00 8.25 256 ALA C N 1
ATOM 7099 C CA . ALA C 1 216 ? 48.326 63.213 -11.677 1.00 8.29 256 ALA C CA 1
ATOM 7100 C C . ALA C 1 216 ? 47.602 61.845 -11.619 1.00 9.22 256 ALA C C 1
ATOM 7101 O O . ALA C 1 216 ? 46.898 61.447 -12.550 1.00 8.66 256 ALA C O 1
ATOM 7111 N N . ALA C 1 218 ? 45.687 60.583 -8.833 1.00 8.88 258 ALA C N 1
ATOM 7112 C CA . ALA C 1 218 ? 44.790 60.460 -7.632 1.00 9.05 258 ALA C CA 1
ATOM 7113 C C . ALA C 1 218 ? 43.909 59.201 -7.585 1.00 9.23 258 ALA C C 1
ATOM 7114 O O . ALA C 1 218 ? 43.722 58.586 -6.513 1.00 7.95 258 ALA C O 1
ATOM 7116 N N . GLY C 1 219 ? 43.285 58.888 -8.705 1.00 8.74 259 GLY C N 1
ATOM 7117 C CA . GLY C 1 219 ? 42.398 57.740 -8.816 1.00 9.35 259 GLY C CA 1
ATOM 7118 C C . GLY C 1 219 ? 43.073 56.377 -8.891 1.00 10.43 259 GLY C C 1
ATOM 7119 O O . GLY C 1 219 ? 42.379 55.358 -8.823 1.00 11.46 259 GLY C O 1
ATOM 7128 N N . ARG C 1 221 ? 45.509 55.505 -6.565 1.00 11.32 261 ARG C N 1
ATOM 7129 C CA . ARG C 1 221 ? 45.694 55.133 -5.138 1.00 10.37 261 ARG C CA 1
ATOM 7130 C C . ARG C 1 221 ? 47.104 54.576 -4.827 1.00 11.40 261 ARG C C 1
ATOM 7131 O O . ARG C 1 221 ? 47.250 53.445 -4.308 1.00 10.59 261 ARG C O 1
ATOM 7139 N N . VAL C 1 222 ? 48.146 55.363 -5.151 1.00 10.56 262 VAL C N 1
ATOM 7140 C CA . VAL C 1 222 ? 49.513 55.033 -4.784 1.00 9.06 262 VAL C CA 1
ATOM 7141 C C . VAL C 1 222 ? 50.181 56.131 -3.952 1.00 9.53 262 VAL C C 1
ATOM 7142 O O . VAL C 1 222 ? 50.291 57.294 -4.362 1.00 10.13 262 VAL C O 1
ATOM 7146 N N . GLY C 1 223 ? 50.671 55.763 -2.782 1.00 10.03 263 GLY C N 1
ATOM 7147 C CA . GLY C 1 223 ? 51.400 56.683 -1.937 1.00 9.72 263 GLY C CA 1
ATOM 7148 C C . GLY C 1 223 ? 52.319 55.856 -1.061 1.00 10.17 263 GLY C C 1
ATOM 7149 O O . GLY C 1 223 ? 52.371 54.648 -1.228 1.00 9.56 263 GLY C O 1
ATOM 7150 N N . TYR C 1 224 ? 53.066 56.504 -0.158 1.00 8.95 264 TYR C N 1
ATOM 7151 C CA . TYR C 1 224 ? 54.065 55.795 0.615 1.00 7.96 264 TYR C CA 1
ATOM 7152 C C . TYR C 1 224 ? 54.569 56.641 1.740 1.00 8.25 264 TYR C C 1
ATOM 7153 O O . TYR C 1 224 ? 54.357 57.884 1.747 1.00 8.46 264 TYR C O 1
ATOM 7162 N N . ALA C 1 225 ? 55.161 55.952 2.716 1.00 7.78 265 ALA C N 1
ATOM 7163 C CA . ALA C 1 225 ? 55.905 56.543 3.803 1.00 7.71 265 ALA C CA 1
ATOM 7164 C C . ALA C 1 225 ? 57.405 56.232 3.731 1.00 7.68 265 ALA C C 1
ATOM 7165 O O . ALA C 1 225 ? 57.802 55.154 3.301 1.00 7.55 265 ALA C O 1
ATOM 7167 N N . VAL C 1 226 ? 58.199 57.189 4.186 1.00 8.18 266 VAL C N 1
ATOM 7168 C CA . VAL C 1 226 ? 59.630 57.056 4.309 1.00 8.47 266 VAL C CA 1
ATOM 7169 C C . VAL C 1 226 ? 59.934 57.282 5.787 1.00 7.84 266 VAL C C 1
ATOM 7170 O O . VAL C 1 226 ? 59.569 58.324 6.317 1.00 7.13 266 VAL C O 1
ATOM 7174 N N . ALA C 1 227 ? 60.627 56.343 6.421 1.00 7.15 267 ALA C N 1
ATOM 7175 C CA . ALA C 1 227 ? 61.077 56.522 7.782 1.00 6.86 267 ALA C CA 1
ATOM 7176 C C . ALA C 1 227 ? 62.200 55.555 8.139 1.00 8.31 267 ALA C C 1
ATOM 7177 O O . ALA C 1 227 ? 62.555 54.707 7.363 1.00 8.69 267 ALA C O 1
ATOM 7179 N N . HIS C 1 228 ? 62.727 55.670 9.367 1.00 8.18 268 HIS C N 1
ATOM 7180 C CA . HIS C 1 228 ? 63.648 54.670 9.878 1.00 8.54 268 HIS C CA 1
ATOM 7181 C C . HIS C 1 228 ? 62.973 53.271 9.786 1.00 9.00 268 HIS C C 1
ATOM 7182 O O . HIS C 1 228 ? 61.743 53.155 9.984 1.00 10.09 268 HIS C O 1
ATOM 7189 N N . PRO C 1 229 ? 63.758 52.211 9.543 1.00 9.67 269 PRO C N 1
ATOM 7190 C CA . PRO C 1 229 ? 63.116 50.887 9.418 1.00 9.86 269 PRO C CA 1
ATOM 7191 C C . PRO C 1 229 ? 62.262 50.432 10.617 1.00 9.42 269 PRO C C 1
ATOM 7192 O O . PRO C 1 229 ? 61.257 49.788 10.399 1.00 10.32 269 PRO C O 1
ATOM 7196 N N . THR C 1 230 ? 62.646 50.759 11.853 1.00 9.93 270 THR C N 1
ATOM 7197 C CA . THR C 1 230 ? 61.830 50.442 13.032 1.00 10.15 270 THR C CA 1
ATOM 7198 C C . THR C 1 230 ? 60.441 51.094 12.989 1.00 10.08 270 THR C C 1
ATOM 7199 O O . THR C 1 230 ? 59.418 50.469 13.388 1.00 8.71 270 THR C O 1
ATOM 7203 N N . VAL C 1 231 ? 60.386 52.315 12.442 1.00 9.19 271 VAL C N 1
ATOM 7204 C CA . VAL C 1 231 ? 59.127 53.049 12.356 1.00 8.43 271 VAL C CA 1
ATOM 7205 C C . VAL C 1 231 ? 58.291 52.457 11.238 1.00 8.08 271 VAL C C 1
ATOM 7206 O O . VAL C 1 231 ? 57.108 52.232 11.416 1.00 8.91 271 VAL C O 1
ATOM 7210 N N . ILE C 1 232 ? 58.882 52.237 10.064 1.00 8.53 272 ILE C N 1
ATOM 7211 C CA . ILE C 1 232 ? 58.174 51.558 8.983 1.00 8.23 272 ILE C CA 1
ATOM 7212 C C . ILE C 1 232 ? 57.565 50.191 9.450 1.00 9.82 272 ILE C C 1
ATOM 7213 O O . ILE C 1 232 ? 56.434 49.857 9.075 1.00 9.78 272 ILE C O 1
ATOM 7218 N N . ALA C 1 233 ? 58.306 49.447 10.273 1.00 9.58 273 ALA C N 1
ATOM 7219 C CA . ALA C 1 233 ? 57.882 48.131 10.692 1.00 9.91 273 ALA C CA 1
ATOM 7220 C C . ALA C 1 233 ? 56.638 48.305 11.534 1.00 10.35 273 ALA C C 1
ATOM 7221 O O . ALA C 1 233 ? 55.706 47.519 11.391 1.00 11.03 273 ALA C O 1
ATOM 7223 N N . LEU C 1 234 ? 56.599 49.312 12.407 1.00 11.18 274 LEU C N 1
ATOM 7224 C CA A LEU C 1 234 ? 55.415 49.550 13.261 0.50 10.89 274 LEU C CA 1
ATOM 7225 C CA B LEU C 1 234 ? 55.427 49.519 13.259 0.50 11.26 274 LEU C CA 1
ATOM 7226 C C . LEU C 1 234 ? 54.196 49.966 12.444 1.00 11.12 274 LEU C C 1
ATOM 7227 O O . LEU C 1 234 ? 53.112 49.436 12.634 1.00 11.25 274 LEU C O 1
ATOM 7244 N N . GLY C 1 236 ? 53.597 49.295 9.375 1.00 10.44 276 GLY C N 1
ATOM 7245 C CA . GLY C 1 236 ? 53.232 48.130 8.606 1.00 11.05 276 GLY C CA 1
ATOM 7246 C C . GLY C 1 236 ? 52.227 47.185 9.261 1.00 11.36 276 GLY C C 1
ATOM 7247 O O . GLY C 1 236 ? 51.530 46.438 8.559 1.00 11.78 276 GLY C O 1
ATOM 7248 N N . ARG C 1 237 ? 52.189 47.218 10.589 1.00 10.83 277 ARG C N 1
ATOM 7249 C CA A ARG C 1 237 ? 51.248 46.429 11.336 0.50 11.21 277 ARG C CA 1
ATOM 7250 C CA B ARG C 1 237 ? 51.228 46.467 11.386 0.50 11.19 277 ARG C CA 1
ATOM 7251 C C . ARG C 1 237 ? 49.782 46.949 11.215 1.00 11.10 277 ARG C C 1
ATOM 7252 O O . ARG C 1 237 ? 48.853 46.249 11.573 1.00 10.29 277 ARG C O 1
ATOM 7267 N N . TYR C 1 238 ? 49.577 48.152 10.666 1.00 9.66 278 TYR C N 1
ATOM 7268 C CA . TYR C 1 238 ? 48.249 48.738 10.542 1.00 9.02 278 TYR C CA 1
ATOM 7269 C C . TYR C 1 238 ? 47.756 48.891 9.116 1.00 8.92 278 TYR C C 1
ATOM 7270 O O . TYR C 1 238 ? 46.814 49.619 8.871 1.00 8.87 278 TYR C O 1
ATOM 7279 N N . VAL C 1 239 ? 48.453 48.265 8.164 1.00 8.79 279 VAL C N 1
ATOM 7280 C CA . VAL C 1 239 ? 47.962 48.117 6.790 1.00 9.18 279 VAL C CA 1
ATOM 7281 C C . VAL C 1 239 ? 47.953 46.606 6.479 1.00 9.70 279 VAL C C 1
ATOM 7282 O O . VAL C 1 239 ? 48.722 45.831 7.064 1.00 8.72 279 VAL C O 1
ATOM 7286 N N . ALA C 1 240 ? 47.101 46.192 5.547 1.00 9.20 280 ALA C N 1
ATOM 7287 C CA . ALA C 1 240 ? 47.047 44.790 5.208 1.00 10.61 280 ALA C CA 1
ATOM 7288 C C . ALA C 1 240 ? 48.114 44.430 4.150 1.00 11.57 280 ALA C C 1
ATOM 7289 O O . ALA C 1 240 ? 47.805 44.171 2.990 1.00 12.23 280 ALA C O 1
ATOM 7291 N N . GLY C 1 241 ? 49.376 44.450 4.552 1.00 11.78 281 GLY C N 1
ATOM 7292 C CA . GLY C 1 241 ? 50.480 44.332 3.632 1.00 12.18 281 GLY C CA 1
ATOM 7293 C C . GLY C 1 241 ? 50.615 45.515 2.689 1.00 12.25 281 GLY C C 1
ATOM 7294 O O . GLY C 1 241 ? 50.000 46.585 2.862 1.00 11.94 281 GLY C O 1
ATOM 7295 N N . GLU C 1 242 ? 51.406 45.303 1.662 1.00 11.64 282 GLU C N 1
ATOM 7296 C CA . GLU C 1 242 ? 51.593 46.286 0.602 1.00 13.33 282 GLU C CA 1
ATOM 7297 C C . GLU C 1 242 ? 51.055 45.604 -0.662 1.00 12.51 282 GLU C C 1
ATOM 7298 O O . GLU C 1 242 ? 51.740 44.794 -1.269 1.00 14.11 282 GLU C O 1
ATOM 7304 N N . LYS C 1 243 ? 49.788 45.880 -0.961 1.00 12.28 283 LYS C N 1
ATOM 7305 C CA . LYS C 1 243 ? 48.994 45.132 -1.914 1.00 10.95 283 LYS C CA 1
ATOM 7306 C C . LYS C 1 243 ? 48.310 46.170 -2.831 1.00 11.98 283 LYS C C 1
ATOM 7307 O O . LYS C 1 243 ? 47.102 46.160 -2.993 1.00 11.99 283 LYS C O 1
ATOM 7313 N N . ILE C 1 244 ? 49.121 47.042 -3.425 1.00 10.81 284 ILE C N 1
ATOM 7314 C CA . ILE C 1 244 ? 48.692 48.145 -4.284 1.00 11.52 284 ILE C CA 1
ATOM 7315 C C . ILE C 1 244 ? 48.194 47.555 -5.592 1.00 11.25 284 ILE C C 1
ATOM 7316 O O . ILE C 1 244 ? 48.719 46.521 -6.067 1.00 10.22 284 ILE C O 1
ATOM 7321 N N . ASN C 1 245 ? 47.270 48.246 -6.256 1.00 10.05 285 ASN C N 1
ATOM 7322 C CA . ASN C 1 245 ? 46.697 47.714 -7.451 1.00 8.86 285 ASN C CA 1
ATOM 7323 C C . ASN C 1 245 ? 47.677 47.746 -8.629 1.00 9.13 285 ASN C C 1
ATOM 7324 O O . ASN C 1 245 ? 48.540 48.627 -8.729 1.00 8.07 285 ASN C O 1
ATOM 7329 N N . PHE C 1 246 ? 47.520 46.775 -9.490 1.00 8.48 286 PHE C N 1
ATOM 7330 C CA . PHE C 1 246 ? 48.504 46.546 -10.557 1.00 9.34 286 PHE C CA 1
ATOM 7331 C C . PHE C 1 246 ? 48.660 47.755 -11.509 1.00 8.94 286 PHE C C 1
ATOM 7332 O O . PHE C 1 246 ? 49.783 48.063 -11.984 1.00 8.19 286 PHE C O 1
ATOM 7340 N N . SER C 1 247 ? 47.562 48.434 -11.807 1.00 9.53 287 SER C N 1
ATOM 7341 C CA . SER C 1 247 ? 47.598 49.570 -12.698 1.00 11.10 287 SER C CA 1
ATOM 7342 C C . SER C 1 247 ? 48.397 50.731 -12.112 1.00 11.00 287 SER C C 1
ATOM 7343 O O . SER C 1 247 ? 49.228 51.335 -12.788 1.00 11.41 287 SER C O 1
ATOM 7346 N N . GLY C 1 248 ? 48.144 51.006 -10.856 1.00 11.21 288 GLY C N 1
ATOM 7347 C CA . GLY C 1 248 ? 48.836 51.998 -10.088 1.00 11.23 288 GLY C CA 1
ATOM 7348 C C . GLY C 1 248 ? 50.311 51.720 -9.980 1.00 10.53 288 GLY C C 1
ATOM 7349 O O . GLY C 1 248 ? 51.114 52.646 -10.100 1.00 10.99 288 GLY C O 1
ATOM 7350 N N . VAL C 1 249 ? 50.678 50.462 -9.789 1.00 9.84 289 VAL C N 1
ATOM 7351 C CA . VAL C 1 249 ? 52.078 50.111 -9.607 1.00 8.77 289 VAL C CA 1
ATOM 7352 C C . VAL C 1 249 ? 52.849 50.372 -10.878 1.00 10.13 289 VAL C C 1
ATOM 7353 O O . VAL C 1 249 ? 53.871 51.061 -10.851 1.00 7.49 289 VAL C O 1
ATOM 7357 N N . ASP C 1 250 ? 52.348 49.826 -11.974 1.00 9.82 290 ASP C N 1
ATOM 7358 C CA . ASP C 1 250 ? 53.001 49.986 -13.261 1.00 10.86 290 ASP C CA 1
ATOM 7359 C C . ASP C 1 250 ? 53.022 51.467 -13.695 1.00 9.81 290 ASP C C 1
ATOM 7360 O O . ASP C 1 250 ? 54.014 51.907 -14.269 1.00 11.91 290 ASP C O 1
ATOM 7365 N N . ALA C 1 251 ? 51.932 52.205 -13.474 1.00 9.46 291 ALA C N 1
ATOM 7366 C CA . ALA C 1 251 ? 51.873 53.663 -13.698 1.00 8.80 291 ALA C CA 1
ATOM 7367 C C . ALA C 1 251 ? 52.909 54.397 -12.881 1.00 9.61 291 ALA C C 1
ATOM 7368 O O . ALA C 1 251 ? 53.664 55.198 -13.409 1.00 8.26 291 ALA C O 1
ATOM 7370 N N . ALA C 1 252 ? 52.913 54.165 -11.557 1.00 7.85 292 ALA C N 1
ATOM 7371 C CA . ALA C 1 252 ? 53.915 54.778 -10.704 1.00 8.65 292 ALA C CA 1
ATOM 7372 C C . ALA C 1 252 ? 55.344 54.514 -11.221 1.00 9.52 292 ALA C C 1
ATOM 7373 O O . ALA C 1 252 ? 56.155 55.434 -11.291 1.00 10.49 292 ALA C O 1
ATOM 7375 N N . LEU C 1 253 ? 55.641 53.276 -11.585 1.00 10.26 293 LEU C N 1
ATOM 7376 C CA . LEU C 1 253 ? 56.977 52.924 -12.049 1.00 10.36 293 LEU C CA 1
ATOM 7377 C C . LEU C 1 253 ? 57.310 53.728 -13.301 1.00 12.15 293 LEU C C 1
ATOM 7378 O O . LEU C 1 253 ? 58.425 54.262 -13.412 1.00 13.53 293 LEU C O 1
ATOM 7383 N N . ALA C 1 254 ? 56.357 53.833 -14.229 1.00 11.80 294 ALA C N 1
ATOM 7384 C CA . ALA C 1 254 ? 56.548 54.589 -15.458 1.00 11.70 294 ALA C CA 1
ATOM 7385 C C . ALA C 1 254 ? 56.657 56.099 -15.168 1.00 13.04 294 ALA C C 1
ATOM 7386 O O . ALA C 1 254 ? 57.486 56.799 -15.748 1.00 10.72 294 ALA C O 1
ATOM 7388 N N . SER C 1 255 ? 55.830 56.605 -14.242 1.00 12.97 295 SER C N 1
ATOM 7389 C CA . SER C 1 255 ? 55.798 58.036 -13.960 1.00 14.36 295 SER C CA 1
ATOM 7390 C C . SER C 1 255 ? 57.126 58.494 -13.355 1.00 15.42 295 SER C C 1
ATOM 7391 O O . SER C 1 255 ? 57.541 59.614 -13.593 1.00 16.57 295 SER C O 1
ATOM 7402 N N . ASN C 1 257 ? 60.037 57.456 -14.209 1.00 20.15 297 ASN C N 1
ATOM 7403 C CA . ASN C 1 257 ? 60.954 57.652 -15.342 1.00 21.68 297 ASN C CA 1
ATOM 7404 C C . ASN C 1 257 ? 60.591 58.814 -16.299 1.00 21.89 297 ASN C C 1
ATOM 7405 O O . ASN C 1 257 ? 61.357 59.113 -17.200 1.00 23.10 297 ASN C O 1
ATOM 7410 N N . ASP C 1 258 ? 59.435 59.451 -16.123 1.00 21.77 298 ASP C N 1
ATOM 7411 C CA . ASP C 1 258 ? 58.969 60.498 -17.045 1.00 21.42 298 ASP C CA 1
ATOM 7412 C C . ASP C 1 258 ? 59.223 61.894 -16.479 1.00 20.89 298 ASP C C 1
ATOM 7413 O O . ASP C 1 258 ? 58.300 62.599 -16.075 1.00 20.66 298 ASP C O 1
ATOM 7418 N N . SER C 1 259 ? 60.504 62.265 -16.471 1.00 21.07 299 SER C N 1
ATOM 7419 C CA A SER C 1 259 ? 60.967 63.601 -16.065 0.50 21.01 299 SER C CA 1
ATOM 7420 C CA B SER C 1 259 ? 60.958 63.591 -16.046 0.50 20.87 299 SER C CA 1
ATOM 7421 C C . SER C 1 259 ? 60.279 64.742 -16.797 1.00 20.42 299 SER C C 1
ATOM 7422 O O . SER C 1 259 ? 59.940 65.754 -16.196 1.00 20.87 299 SER C O 1
ATOM 7427 N N . ALA C 1 260 ? 60.111 64.599 -18.109 1.00 20.44 300 ALA C N 1
ATOM 7428 C CA . ALA C 1 260 ? 59.520 65.663 -18.914 1.00 19.45 300 ALA C CA 1
ATOM 7429 C C . ALA C 1 260 ? 58.102 65.976 -18.422 1.00 19.14 300 ALA C C 1
ATOM 7430 O O . ALA C 1 260 ? 57.740 67.145 -18.276 1.00 18.65 300 ALA C O 1
ATOM 7432 N N . PHE C 1 261 ? 57.306 64.932 -18.164 1.00 18.40 301 PHE C N 1
ATOM 7433 C CA . PHE C 1 261 ? 55.926 65.144 -17.714 1.00 17.58 301 PHE C CA 1
ATOM 7434 C C . PHE C 1 261 ? 55.903 65.907 -16.402 1.00 17.13 301 PHE C C 1
ATOM 7435 O O . PHE C 1 261 ? 55.094 66.800 -16.233 1.00 16.53 301 PHE C O 1
ATOM 7443 N N . ILE C 1 262 ? 56.774 65.536 -15.466 1.00 17.44 302 ILE C N 1
ATOM 7444 C CA . ILE C 1 262 ? 56.802 66.181 -14.146 1.00 16.57 302 ILE C CA 1
ATOM 7445 C C . ILE C 1 262 ? 57.205 67.662 -14.258 1.00 15.90 302 ILE C C 1
ATOM 7446 O O . ILE C 1 262 ? 56.642 68.499 -13.570 1.00 14.29 302 ILE C O 1
ATOM 7451 N N . THR C 1 263 ? 58.147 67.984 -15.166 1.00 13.79 303 THR C N 1
ATOM 7452 C CA . THR C 1 263 ? 58.458 69.387 -15.483 1.00 13.00 303 THR C CA 1
ATOM 7453 C C . THR C 1 263 ? 57.229 70.151 -16.005 1.00 12.56 303 THR C C 1
ATOM 7454 O O . THR C 1 263 ? 56.915 71.249 -15.518 1.00 12.61 303 THR C O 1
ATOM 7458 N N . TYR C 1 264 ? 56.519 69.530 -16.952 1.00 11.39 304 TYR C N 1
ATOM 7459 C CA . TYR C 1 264 ? 55.318 70.072 -17.566 1.00 11.75 304 TYR C CA 1
ATOM 7460 C C . TYR C 1 264 ? 54.187 70.265 -16.555 1.00 11.95 304 TYR C C 1
ATOM 7461 O O . TYR C 1 264 ? 53.499 71.291 -16.599 1.00 12.73 304 TYR C O 1
ATOM 7470 N N . SER C 1 265 ? 54.030 69.289 -15.664 1.00 11.05 305 SER C N 1
ATOM 7471 C CA . SER C 1 265 ? 52.993 69.297 -14.621 1.00 11.22 305 SER C CA 1
ATOM 7472 C C . SER C 1 265 ? 53.188 70.511 -13.720 1.00 11.19 305 SER C C 1
ATOM 7473 O O . SER C 1 265 ? 52.212 71.222 -13.393 1.00 12.86 305 SER C O 1
ATOM 7476 N N . LYS C 1 266 ? 54.421 70.799 -13.320 1.00 11.48 306 LYS C N 1
ATOM 7477 C CA . LYS C 1 266 ? 54.671 72.013 -12.514 1.00 11.38 306 LYS C CA 1
ATOM 7478 C C . LYS C 1 266 ? 54.516 73.281 -13.349 1.00 12.36 306 LYS C C 1
ATOM 7479 O O . LYS C 1 266 ? 53.866 74.220 -12.934 1.00 11.75 306 LYS C O 1
ATOM 7485 N N . LYS C 1 267 ? 55.043 73.303 -14.574 1.00 12.44 307 LYS C N 1
ATOM 7486 C CA . LYS C 1 267 ? 54.973 74.525 -15.386 1.00 13.99 307 LYS C CA 1
ATOM 7487 C C . LYS C 1 267 ? 53.521 74.965 -15.646 1.00 14.44 307 LYS C C 1
ATOM 7488 O O . LYS C 1 267 ? 53.160 76.120 -15.424 1.00 14.82 307 LYS C O 1
ATOM 7494 N N . SER C 1 268 ? 52.676 74.020 -16.041 1.00 14.92 308 SER C N 1
ATOM 7495 C CA . SER C 1 268 ? 51.259 74.293 -16.277 1.00 14.56 308 SER C CA 1
ATOM 7496 C C . SER C 1 268 ? 50.530 74.808 -15.013 1.00 13.93 308 SER C C 1
ATOM 7497 O O . SER C 1 268 ? 49.744 75.750 -15.067 1.00 12.44 308 SER C O 1
ATOM 7500 N N . ASN C 1 269 ? 50.791 74.186 -13.872 1.00 12.45 309 ASN C N 1
ATOM 7501 C CA . ASN C 1 269 ? 50.286 74.717 -12.627 1.00 11.42 309 ASN C CA 1
ATOM 7502 C C . ASN C 1 269 ? 50.781 76.161 -12.346 1.00 10.82 309 ASN C C 1
ATOM 7503 O O . ASN C 1 269 ? 49.985 77.002 -11.884 1.00 10.42 309 ASN C O 1
ATOM 7508 N N . ASP C 1 270 ? 52.060 76.454 -12.610 1.00 9.46 310 ASP C N 1
ATOM 7509 C CA . ASP C 1 270 ? 52.575 77.802 -12.441 1.00 10.35 310 ASP C CA 1
ATOM 7510 C C . ASP C 1 270 ? 51.779 78.810 -13.309 1.00 10.32 310 ASP C C 1
ATOM 7511 O O . ASP C 1 270 ? 51.432 79.885 -12.849 1.00 10.75 310 ASP C O 1
ATOM 7516 N N . VAL C 1 271 ? 51.539 78.461 -14.574 1.00 10.25 311 VAL C N 1
ATOM 7517 C CA . VAL C 1 271 ? 50.741 79.289 -15.480 1.00 10.36 311 VAL C CA 1
ATOM 7518 C C . VAL C 1 271 ? 49.312 79.504 -14.914 1.00 11.55 311 VAL C C 1
ATOM 7519 O O . VAL C 1 271 ? 48.850 80.653 -14.804 1.00 11.13 311 VAL C O 1
ATOM 7523 N N . SER C 1 272 ? 48.643 78.432 -14.501 1.00 10.32 312 SER C N 1
ATOM 7524 C CA . SER C 1 272 ? 47.290 78.575 -13.928 1.00 11.23 312 SER C CA 1
ATOM 7525 C C . SER C 1 272 ? 47.293 79.487 -12.714 1.00 10.94 312 SER C C 1
ATOM 7526 O O . SER C 1 272 ? 46.445 80.372 -12.597 1.00 11.66 312 SER C O 1
ATOM 7529 N N . ARG C 1 273 ? 48.250 79.287 -11.810 1.00 10.46 313 ARG C N 1
ATOM 7530 C CA . ARG C 1 273 ? 48.362 80.159 -10.661 1.00 10.60 313 ARG C CA 1
ATOM 7531 C C . ARG C 1 273 ? 48.407 81.652 -11.035 1.00 9.97 313 ARG C C 1
ATOM 7532 O O . ARG C 1 273 ? 47.626 82.435 -10.478 1.00 10.28 313 ARG C O 1
ATOM 7540 N N . GLN C 1 274 ? 49.271 82.048 -11.980 1.00 11.19 314 GLN C N 1
ATOM 7541 C CA A GLN C 1 274 ? 49.407 83.468 -12.277 0.50 11.03 314 GLN C CA 1
ATOM 7542 C CA B GLN C 1 274 ? 49.411 83.461 -12.389 0.50 11.17 314 GLN C CA 1
ATOM 7543 C C . GLN C 1 274 ? 48.089 84.046 -12.863 1.00 11.29 314 GLN C C 1
ATOM 7544 O O . GLN C 1 274 ? 47.741 85.211 -12.544 1.00 12.41 314 GLN C O 1
ATOM 7555 N N . ILE C 1 275 ? 47.328 83.241 -13.598 1.00 9.23 315 ILE C N 1
ATOM 7556 C CA . ILE C 1 275 ? 46.068 83.687 -14.181 1.00 9.99 315 ILE C CA 1
ATOM 7557 C C . ILE C 1 275 ? 45.047 83.988 -13.062 1.00 10.27 315 ILE C C 1
ATOM 7558 O O . ILE C 1 275 ? 44.328 84.998 -13.081 1.00 10.59 315 ILE C O 1
ATOM 7563 N N . LEU C 1 276 ? 45.012 83.119 -12.069 1.00 10.35 316 LEU C N 1
ATOM 7564 C CA . LEU C 1 276 ? 44.128 83.332 -10.946 1.00 9.72 316 LEU C CA 1
ATOM 7565 C C . LEU C 1 276 ? 44.553 84.500 -10.100 1.00 10.33 316 LEU C C 1
ATOM 7566 O O . LEU C 1 276 ? 43.684 85.300 -9.673 1.00 9.07 316 LEU C O 1
ATOM 7571 N N . LEU C 1 277 ? 45.851 84.590 -9.795 1.00 9.16 317 LEU C N 1
ATOM 7572 C CA . LEU C 1 277 ? 46.325 85.654 -8.945 1.00 10.35 317 LEU C CA 1
ATOM 7573 C C . LEU C 1 277 ? 46.097 87.035 -9.575 1.00 10.32 317 LEU C C 1
ATOM 7574 O O . LEU C 1 277 ? 45.818 88.027 -8.860 1.00 10.16 317 LEU C O 1
ATOM 7579 N N . LYS C 1 278 ? 46.192 87.118 -10.891 1.00 10.95 318 LYS C N 1
ATOM 7580 C CA A LYS C 1 278 ? 45.966 88.389 -11.561 0.50 11.96 318 LYS C CA 1
ATOM 7581 C CA B LYS C 1 278 ? 45.957 88.361 -11.587 0.50 11.77 318 LYS C CA 1
ATOM 7582 C C . LYS C 1 278 ? 44.532 88.844 -11.369 1.00 11.64 318 LYS C C 1
ATOM 7583 O O . LYS C 1 278 ? 44.312 90.011 -11.134 1.00 12.79 318 LYS C O 1
ATOM 7594 N N . ALA C 1 279 ? 43.569 87.922 -11.472 1.00 11.29 319 ALA C N 1
ATOM 7595 C CA . ALA C 1 279 ? 42.158 88.249 -11.175 1.00 11.65 319 ALA C CA 1
ATOM 7596 C C . ALA C 1 279 ? 41.978 88.707 -9.721 1.00 11.55 319 ALA C C 1
ATOM 7597 O O . ALA C 1 279 ? 41.283 89.695 -9.447 1.00 11.30 319 ALA C O 1
ATOM 7599 N N . LEU C 1 280 ? 42.577 87.995 -8.771 1.00 11.04 320 LEU C N 1
ATOM 7600 C CA . LEU C 1 280 ? 42.467 88.385 -7.377 1.00 9.85 320 LEU C CA 1
ATOM 7601 C C . LEU C 1 280 ? 43.029 89.793 -7.115 1.00 10.66 320 LEU C C 1
ATOM 7602 O O . LEU C 1 280 ? 42.437 90.591 -6.352 1.00 9.33 320 LEU C O 1
ATOM 7607 N N . GLU C 1 281 ? 44.135 90.118 -7.769 1.00 10.83 321 GLU C N 1
ATOM 7608 C CA . GLU C 1 281 ? 44.730 91.429 -7.620 1.00 12.95 321 GLU C CA 1
ATOM 7609 C C . GLU C 1 281 ? 43.831 92.467 -8.236 1.00 12.40 321 GLU C C 1
ATOM 7610 O O . GLU C 1 281 ? 43.622 93.500 -7.632 1.00 12.37 321 GLU C O 1
ATOM 7616 N N . ASP C 1 282 ? 43.308 92.198 -9.432 1.00 12.43 322 ASP C N 1
ATOM 7617 C CA . ASP C 1 282 ? 42.357 93.103 -10.066 1.00 12.34 322 ASP C CA 1
ATOM 7618 C C . ASP C 1 282 ? 41.184 93.413 -9.143 1.00 12.52 322 ASP C C 1
ATOM 7619 O O . ASP C 1 282 ? 40.708 94.539 -9.101 1.00 11.94 322 ASP C O 1
ATOM 7624 N N . LEU C 1 283 ? 40.730 92.397 -8.419 1.00 11.56 323 LEU C N 1
ATOM 7625 C CA . LEU C 1 283 ? 39.565 92.490 -7.612 1.00 10.92 323 LEU C CA 1
ATOM 7626 C C . LEU C 1 283 ? 39.886 92.973 -6.219 1.00 11.45 323 LEU C C 1
ATOM 7627 O O . LEU C 1 283 ? 38.962 93.229 -5.455 1.00 10.70 323 LEU C O 1
ATOM 7632 N N . LYS C 1 284 ? 41.167 93.103 -5.905 1.00 11.02 324 LYS C N 1
ATOM 7633 C CA . LYS C 1 284 ? 41.638 93.503 -4.570 1.00 12.14 324 LYS C CA 1
ATOM 7634 C C . LYS C 1 284 ? 41.145 92.540 -3.504 1.00 11.86 324 LYS C C 1
ATOM 7635 O O . LYS C 1 284 ? 40.736 92.928 -2.401 1.00 11.07 324 LYS C O 1
ATOM 7641 N N . LEU C 1 285 ? 41.220 91.250 -3.819 1.00 11.11 325 LEU C N 1
ATOM 7642 C CA . LEU C 1 285 ? 40.929 90.192 -2.853 1.00 10.73 325 LEU C CA 1
ATOM 7643 C C . LEU C 1 285 ? 42.262 89.595 -2.341 1.00 10.95 325 LEU C C 1
ATOM 7644 O O . LEU C 1 285 ? 43.053 89.064 -3.134 1.00 12.02 325 LEU C O 1
ATOM 7649 N N . PRO C 1 286 ? 42.524 89.705 -1.023 1.00 12.11 326 PRO C N 1
ATOM 7650 C CA . PRO C 1 286 ? 43.747 89.126 -0.488 1.00 12.19 326 PRO C CA 1
ATOM 7651 C C . PRO C 1 286 ? 43.815 87.593 -0.646 1.00 11.89 326 PRO C C 1
ATOM 7652 O O . PRO C 1 286 ? 42.801 86.892 -0.479 1.00 10.22 326 PRO C O 1
ATOM 7656 N N . TYR C 1 287 ? 45.003 87.120 -1.016 1.00 11.30 327 TYR C N 1
ATOM 7657 C CA . TYR C 1 287 ? 45.321 85.693 -1.034 1.00 11.71 327 TYR C CA 1
ATOM 7658 C C . TYR C 1 287 ? 46.613 85.373 -0.264 1.00 11.69 327 TYR C C 1
ATOM 7659 O O . TYR C 1 287 ? 47.472 86.239 -0.097 1.00 12.05 327 TYR C O 1
ATOM 7668 N N . LEU C 1 288 ? 46.773 84.105 0.123 1.00 12.24 328 LEU C N 1
ATOM 7669 C CA . LEU C 1 288 ? 48.039 83.599 0.682 1.00 12.30 328 LEU C CA 1
ATOM 7670 C C . LEU C 1 288 ? 48.982 83.094 -0.401 1.00 12.97 328 LEU C C 1
ATOM 7671 O O . LEU C 1 288 ? 48.517 82.656 -1.451 1.00 11.07 328 LEU C O 1
ATOM 7676 N N . PRO C 1 289 ? 50.316 83.138 -0.166 1.00 13.23 329 PRO C N 1
ATOM 7677 C CA . PRO C 1 289 ? 51.183 82.596 -1.193 1.00 13.38 329 PRO C CA 1
ATOM 7678 C C . PRO C 1 289 ? 50.856 81.112 -1.461 1.00 13.27 329 PRO C C 1
ATOM 7679 O O . PRO C 1 289 ? 50.624 80.325 -0.528 1.00 14.29 329 PRO C O 1
ATOM 7683 N N . SER C 1 290 ? 50.797 80.753 -2.726 1.00 10.89 330 SER C N 1
ATOM 7684 C CA . SER C 1 290 ? 50.400 79.431 -3.146 1.00 11.12 330 SER C CA 1
ATOM 7685 C C . SER C 1 290 ? 51.630 78.674 -3.553 1.00 12.81 330 SER C C 1
ATOM 7686 O O . SER C 1 290 ? 52.293 79.068 -4.534 1.00 12.26 330 SER C O 1
ATOM 7689 N N . GLU C 1 291 ? 51.958 77.590 -2.849 1.00 13.23 331 GLU C N 1
ATOM 7690 C CA . GLU C 1 291 ? 53.093 76.745 -3.307 1.00 12.00 331 GLU C CA 1
ATOM 7691 C C . GLU C 1 291 ? 52.671 75.325 -3.700 1.00 12.19 331 GLU C C 1
ATOM 7692 O O . GLU C 1 291 ? 53.543 74.502 -3.985 1.00 13.20 331 GLU C O 1
ATOM 7698 N N . GLY C 1 292 ? 51.361 75.016 -3.636 1.00 11.91 332 GLY C N 1
ATOM 7699 C CA . GLY C 1 292 ? 50.786 73.769 -4.130 1.00 11.30 332 GLY C CA 1
ATOM 7700 C C . GLY C 1 292 ? 50.054 74.007 -5.458 1.00 11.04 332 GLY C C 1
ATOM 7701 O O . GLY C 1 292 ? 50.381 74.958 -6.183 1.00 11.66 332 GLY C O 1
ATOM 7702 N N . ASN C 1 293 ? 49.015 73.207 -5.723 1.00 10.41 333 ASN C N 1
ATOM 7703 C CA . ASN C 1 293 ? 48.138 73.348 -6.909 1.00 10.16 333 ASN C CA 1
ATOM 7704 C C . ASN C 1 293 ? 46.760 73.942 -6.571 1.00 10.09 333 ASN C C 1
ATOM 7705 O O . ASN C 1 293 ? 45.750 73.563 -7.125 1.00 9.52 333 ASN C O 1
ATOM 7710 N N . PHE C 1 294 ? 46.755 74.899 -5.657 1.00 9.80 334 PHE C N 1
ATOM 7711 C CA . PHE C 1 294 ? 45.542 75.563 -5.209 1.00 10.14 334 PHE C CA 1
ATOM 7712 C C . PHE C 1 294 ? 45.905 76.926 -4.635 1.00 9.57 334 PHE C C 1
ATOM 7713 O O . PHE C 1 294 ? 47.078 77.179 -4.309 1.00 9.51 334 PHE C O 1
ATOM 7721 N N . VAL C 1 295 ? 44.899 77.793 -4.495 1.00 9.15 335 VAL C N 1
ATOM 7722 C CA . VAL C 1 295 ? 45.093 79.121 -3.904 1.00 7.38 335 VAL C CA 1
ATOM 7723 C C . VAL C 1 295 ? 44.024 79.301 -2.871 1.00 7.64 335 VAL C C 1
ATOM 7724 O O . VAL C 1 295 ? 42.873 79.020 -3.160 1.00 7.46 335 VAL C O 1
ATOM 7728 N N . PHE C 1 296 ? 44.423 79.817 -1.722 1.00 6.87 336 PHE C N 1
ATOM 7729 C CA . PHE C 1 296 ? 43.501 80.173 -0.658 1.00 7.29 336 PHE C CA 1
ATOM 7730 C C . PHE C 1 296 ? 43.321 81.705 -0.642 1.00 7.74 336 PHE C C 1
ATOM 7731 O O . PHE C 1 296 ? 44.283 82.458 -0.458 1.00 9.70 336 PHE C O 1
ATOM 7739 N N . HIS C 1 297 ? 42.104 82.178 -0.848 1.00 9.32 337 HIS C N 1
ATOM 7740 C CA . HIS C 1 297 ? 41.856 83.623 -0.885 1.00 9.64 337 HIS C CA 1
ATOM 7741 C C . HIS C 1 297 ? 40.611 84.042 -0.115 1.00 10.15 337 HIS C C 1
ATOM 7742 O O . HIS C 1 297 ? 39.705 83.253 0.153 1.00 8.42 337 HIS C O 1
ATOM 7749 N N . GLN C 1 298 ? 40.563 85.338 0.139 1.00 10.90 338 GLN C N 1
ATOM 7750 C CA . GLN C 1 298 ? 39.548 85.914 0.977 1.00 11.04 338 GLN C CA 1
ATOM 7751 C C . GLN C 1 298 ? 38.361 86.328 0.117 1.00 10.52 338 GLN C C 1
ATOM 7752 O O . GLN C 1 298 ? 38.494 86.556 -1.088 1.00 9.08 338 GLN C O 1
ATOM 7758 N N . LEU C 1 299 ? 37.201 86.399 0.736 1.00 10.88 339 LEU C N 1
ATOM 7759 C CA . LEU C 1 299 ? 35.932 86.776 0.096 1.00 11.78 339 LEU C CA 1
ATOM 7760 C C . LEU C 1 299 ? 35.255 87.901 0.878 1.00 12.87 339 LEU C C 1
ATOM 7761 O O . LEU C 1 299 ? 35.309 87.939 2.131 1.00 12.27 339 LEU C O 1
ATOM 7766 N N . VAL C 1 300 ? 34.586 88.794 0.175 1.00 12.51 340 VAL C N 1
ATOM 7767 C CA . VAL C 1 300 ? 33.800 89.799 0.880 1.00 13.93 340 VAL C CA 1
ATOM 7768 C C . VAL C 1 300 ? 32.302 89.430 0.941 1.00 14.09 340 VAL C C 1
ATOM 7769 O O . VAL C 1 300 ? 31.591 89.862 1.843 1.00 18.97 340 VAL C O 1
ATOM 7773 N N . VAL C 1 301 ? 31.854 88.522 0.087 1.00 12.83 341 VAL C N 1
ATOM 7774 C CA . VAL C 1 301 ? 30.521 87.937 0.142 1.00 12.58 341 VAL C CA 1
ATOM 7775 C C . VAL C 1 301 ? 30.538 86.644 0.975 1.00 12.46 341 VAL C C 1
ATOM 7776 O O . VAL C 1 301 ? 31.599 86.091 1.226 1.00 11.30 341 VAL C O 1
ATOM 7780 N N . PRO C 1 302 ? 29.372 86.174 1.453 1.00 12.63 342 PRO C N 1
ATOM 7781 C CA . PRO C 1 302 ? 29.358 84.873 2.182 1.00 12.78 342 PRO C CA 1
ATOM 7782 C C . PRO C 1 302 ? 29.828 83.690 1.320 1.00 12.22 342 PRO C C 1
ATOM 7783 O O . PRO C 1 302 ? 29.442 83.566 0.144 1.00 13.05 342 PRO C O 1
ATOM 7787 N N . LEU C 1 303 ? 30.716 82.875 1.880 1.00 12.16 343 LEU C N 1
ATOM 7788 C CA . LEU C 1 303 ? 31.206 81.678 1.235 1.00 12.90 343 LEU C CA 1
ATOM 7789 C C . LEU C 1 303 ? 30.140 80.810 0.618 1.00 12.63 343 LEU C C 1
ATOM 7790 O O . LEU C 1 303 ? 30.311 80.410 -0.516 1.00 12.71 343 LEU C O 1
ATOM 7795 N N . LYS C 1 304 ? 29.058 80.505 1.352 1.00 12.84 344 LYS C N 1
ATOM 7796 C CA . LYS C 1 304 ? 28.032 79.602 0.822 1.00 14.03 344 LYS C CA 1
ATOM 7797 C C . LYS C 1 304 ? 27.391 80.163 -0.447 1.00 14.22 344 LYS C C 1
ATOM 7798 O O . LYS C 1 304 ? 27.112 79.424 -1.372 1.00 15.30 344 LYS C O 1
ATOM 7801 N N . ASP C 1 305 ? 27.190 81.478 -0.489 1.00 14.51 345 ASP C N 1
ATOM 7802 C CA . ASP C 1 305 ? 26.601 82.134 -1.641 1.00 14.81 345 ASP C CA 1
ATOM 7803 C C . ASP C 1 305 ? 27.564 82.019 -2.822 1.00 13.76 345 ASP C C 1
ATOM 7804 O O . ASP C 1 305 ? 27.147 81.732 -3.944 1.00 13.03 345 ASP C O 1
ATOM 7809 N N . TYR C 1 306 ? 28.856 82.252 -2.571 1.00 12.53 346 TYR C N 1
ATOM 7810 C CA . TYR C 1 306 ? 29.875 82.196 -3.673 1.00 12.46 346 TYR C CA 1
ATOM 7811 C C . TYR C 1 306 ? 29.971 80.777 -4.256 1.00 12.31 346 TYR C C 1
ATOM 7812 O O . TYR C 1 306 ? 29.933 80.549 -5.470 1.00 13.01 346 TYR C O 1
ATOM 7821 N N . GLN C 1 307 ? 30.050 79.812 -3.360 1.00 14.01 347 GLN C N 1
ATOM 7822 C CA . GLN C 1 307 ? 30.051 78.412 -3.748 1.00 13.84 347 GLN C CA 1
ATOM 7823 C C . GLN C 1 307 ? 28.835 78.089 -4.602 1.00 13.76 347 GLN C C 1
ATOM 7824 O O . GLN C 1 307 ? 28.948 77.430 -5.623 1.00 14.35 347 GLN C O 1
ATOM 7830 N N . THR C 1 308 ? 27.658 78.534 -4.156 1.00 13.94 348 THR C N 1
ATOM 7831 C CA . THR C 1 308 ? 26.416 78.247 -4.859 1.00 14.11 348 THR C CA 1
ATOM 7832 C C . THR C 1 308 ? 26.383 78.920 -6.225 1.00 13.38 348 THR C C 1
ATOM 7833 O O . THR C 1 308 ? 26.085 78.274 -7.251 1.00 13.51 348 THR C O 1
ATOM 7837 N N . HIS C 1 309 ? 26.710 80.210 -6.260 1.00 12.23 349 HIS C N 1
ATOM 7838 C CA . HIS C 1 309 ? 26.723 80.917 -7.552 1.00 11.90 349 HIS C CA 1
ATOM 7839 C C . HIS C 1 309 ? 27.732 80.321 -8.550 1.00 12.04 349 HIS C C 1
ATOM 7840 O O . HIS C 1 309 ? 27.438 80.174 -9.767 1.00 11.32 349 HIS C O 1
ATOM 7855 N N . ALA C 1 311 ? 28.788 77.206 -8.532 1.00 13.72 351 ALA C N 1
ATOM 7856 C CA . ALA C 1 311 ? 28.221 75.892 -8.937 1.00 14.82 351 ALA C CA 1
ATOM 7857 C C . ALA C 1 311 ? 27.135 76.064 -9.970 1.00 15.79 351 ALA C C 1
ATOM 7858 O O . ALA C 1 311 ? 27.042 75.279 -10.920 1.00 15.58 351 ALA C O 1
ATOM 7860 N N . ASP C 1 312 ? 26.327 77.121 -9.812 1.00 17.39 352 ASP C N 1
ATOM 7861 C CA . ASP C 1 312 ? 25.274 77.392 -10.795 1.00 18.85 352 ASP C CA 1
ATOM 7862 C C . ASP C 1 312 ? 25.902 77.808 -12.141 1.00 18.37 352 ASP C C 1
ATOM 7863 O O . ASP C 1 312 ? 25.315 77.572 -13.178 1.00 20.67 352 ASP C O 1
ATOM 7868 N N . ALA C 1 313 ? 27.106 78.375 -12.117 1.00 18.28 353 ALA C N 1
ATOM 7869 C CA . ALA C 1 313 ? 27.845 78.773 -13.324 1.00 18.11 353 ALA C CA 1
ATOM 7870 C C . ALA C 1 313 ? 28.733 77.663 -13.891 1.00 18.60 353 ALA C C 1
ATOM 7871 O O . ALA C 1 313 ? 29.518 77.909 -14.805 1.00 19.38 353 ALA C O 1
ATOM 7873 N N . GLY C 1 314 ? 28.642 76.451 -13.336 1.00 17.93 354 GLY C N 1
ATOM 7874 C CA . GLY C 1 314 ? 29.448 75.331 -13.810 1.00 17.05 354 GLY C CA 1
ATOM 7875 C C . GLY C 1 314 ? 30.866 75.248 -13.281 1.00 16.13 354 GLY C C 1
ATOM 7876 O O . GLY C 1 314 ? 31.784 74.797 -13.999 1.00 15.23 354 GLY C O 1
ATOM 7877 N N . VAL C 1 315 ? 31.069 75.704 -12.050 1.00 14.48 355 VAL C N 1
ATOM 7878 C CA . VAL C 1 315 ? 32.408 75.701 -11.455 1.00 14.08 355 VAL C CA 1
ATOM 7879 C C . VAL C 1 315 ? 32.287 75.192 -10.037 1.00 13.45 355 VAL C C 1
ATOM 7880 O O . VAL C 1 315 ? 31.625 75.813 -9.237 1.00 12.53 355 VAL C O 1
ATOM 7884 N N . LEU C 1 316 ? 32.929 74.058 -9.742 1.00 12.96 356 LEU C N 1
ATOM 7885 C CA . LEU C 1 316 ? 32.929 73.509 -8.390 1.00 13.40 356 LEU C CA 1
ATOM 7886 C C . LEU C 1 316 ? 34.223 73.875 -7.666 1.00 12.90 356 LEU C C 1
ATOM 7887 O O . LEU C 1 316 ? 35.325 73.453 -8.037 1.00 12.29 356 LEU C O 1
ATOM 7892 N N . ILE C 1 317 ? 34.071 74.687 -6.633 1.00 12.86 357 ILE C N 1
ATOM 7893 C CA . ILE C 1 317 ? 35.201 75.129 -5.813 1.00 12.20 357 ILE C CA 1
ATOM 7894 C C . ILE C 1 317 ? 35.275 74.343 -4.486 1.00 12.68 357 ILE C C 1
ATOM 7895 O O . ILE C 1 317 ? 34.444 73.493 -4.207 1.00 12.69 357 ILE C O 1
ATOM 7900 N N . GLY C 1 318 ? 36.289 74.620 -3.685 1.00 12.45 358 GLY C N 1
ATOM 7901 C CA . GLY C 1 318 ? 36.471 73.933 -2.416 1.00 11.31 358 GLY C CA 1
ATOM 7902 C C . GLY C 1 318 ? 35.346 74.138 -1.408 1.00 11.70 358 GLY C C 1
ATOM 7903 O O . GLY C 1 318 ? 34.635 75.152 -1.429 1.00 11.72 358 GLY C O 1
ATOM 7904 N N . ARG C 1 319 ? 35.218 73.161 -0.522 1.00 11.66 359 ARG C N 1
ATOM 7905 C CA . ARG C 1 319 ? 34.302 73.248 0.624 1.00 13.58 359 ARG C CA 1
ATOM 7906 C C . ARG C 1 319 ? 34.813 74.276 1.625 1.00 13.68 359 ARG C C 1
ATOM 7907 O O . ARG C 1 319 ? 35.893 74.808 1.479 1.00 14.42 359 ARG C O 1
ATOM 7915 N N . ALA C 1 320 ? 34.032 74.503 2.672 1.00 13.57 360 ALA C N 1
ATOM 7916 C CA . ALA C 1 320 ? 34.415 75.395 3.782 1.00 13.60 360 ALA C CA 1
ATOM 7917 C C . ALA C 1 320 ? 35.486 74.804 4.679 1.00 13.77 360 ALA C C 1
ATOM 7918 O O . ALA C 1 320 ? 35.507 73.598 4.938 1.00 14.10 360 ALA C O 1
ATOM 7920 N N . PHE C 1 321 ? 36.357 75.676 5.182 1.00 13.81 361 PHE C N 1
ATOM 7921 C CA . PHE C 1 321 ? 37.542 75.311 5.960 1.00 13.01 361 PHE C CA 1
ATOM 7922 C C . PHE C 1 321 ? 37.541 76.161 7.183 1.00 13.41 361 PHE C C 1
ATOM 7923 O O . PHE C 1 321 ? 38.354 77.055 7.328 1.00 13.41 361 PHE C O 1
ATOM 7931 N N . PRO C 1 322 ? 36.557 75.933 8.070 1.00 15.05 362 PRO C N 1
ATOM 7932 C CA . PRO C 1 322 ? 36.619 76.616 9.361 1.00 15.63 362 PRO C CA 1
ATOM 7933 C C . PRO C 1 322 ? 37.956 76.324 10.064 1.00 15.98 362 PRO C C 1
ATOM 7934 O O . PRO C 1 322 ? 38.424 75.203 9.990 1.00 16.02 362 PRO C O 1
ATOM 7938 N N . PRO C 1 323 ? 38.530 77.294 10.799 1.00 16.51 363 PRO C N 1
ATOM 7939 C CA . PRO C 1 323 ? 37.990 78.588 11.174 1.00 16.54 363 PRO C CA 1
ATOM 7940 C C . PRO C 1 323 ? 38.186 79.731 10.154 1.00 15.49 363 PRO C C 1
ATOM 7941 O O . PRO C 1 323 ? 37.891 80.876 10.436 1.00 14.21 363 PRO C O 1
ATOM 7945 N N . ALA C 1 324 ? 38.662 79.447 8.956 1.00 15.46 364 ALA C N 1
ATOM 7946 C CA . ALA C 1 324 ? 38.852 80.511 7.975 1.00 14.80 364 ALA C CA 1
ATOM 7947 C C . ALA C 1 324 ? 37.528 80.717 7.232 1.00 15.63 364 ALA C C 1
ATOM 7948 O O . ALA C 1 324 ? 37.397 80.439 6.064 1.00 16.95 364 ALA C O 1
ATOM 7950 N N . ASP C 1 325 ? 36.527 81.206 7.936 1.00 16.00 365 ASP C N 1
ATOM 7951 C CA . ASP C 1 325 ? 35.173 81.178 7.418 1.00 16.98 365 ASP C CA 1
ATOM 7952 C C . ASP C 1 325 ? 34.916 82.104 6.226 1.00 16.39 365 ASP C C 1
ATOM 7953 O O . ASP C 1 325 ? 33.963 81.890 5.481 1.00 16.72 365 ASP C O 1
ATOM 7958 N N . ASN C 1 326 ? 35.747 83.125 6.076 1.00 16.29 366 ASN C N 1
ATOM 7959 C CA A ASN C 1 326 ? 35.575 84.090 4.976 0.50 16.24 366 ASN C CA 1
ATOM 7960 C CA B ASN C 1 326 ? 35.639 84.131 5.031 0.50 16.26 366 ASN C CA 1
ATOM 7961 C C . ASN C 1 326 ? 36.650 83.923 3.894 1.00 15.10 366 ASN C C 1
ATOM 7962 O O . ASN C 1 326 ? 37.040 84.877 3.231 1.00 15.67 366 ASN C O 1
ATOM 7971 N N . TRP C 1 327 ? 37.083 82.675 3.702 1.00 13.21 367 TRP C N 1
ATOM 7972 C CA . TRP C 1 327 ? 38.127 82.304 2.746 1.00 11.92 367 TRP C CA 1
ATOM 7973 C C . TRP C 1 327 ? 37.656 81.100 1.904 1.00 11.53 367 TRP C C 1
ATOM 7974 O O . TRP C 1 327 ? 36.857 80.313 2.335 1.00 11.04 367 TRP C O 1
ATOM 7985 N N . CYS C 1 328 ? 38.150 80.959 0.683 1.00 9.90 368 CYS C N 1
ATOM 7986 C CA . CYS C 1 328 ? 37.864 79.775 -0.114 1.00 10.54 368 CYS C CA 1
ATOM 7987 C C . CYS C 1 328 ? 39.155 79.223 -0.715 1.00 9.94 368 CYS C C 1
ATOM 7988 O O . CYS C 1 328 ? 40.076 79.971 -0.894 1.00 8.47 368 CYS C O 1
ATOM 7991 N N . ARG C 1 329 ? 39.203 77.913 -0.928 1.00 8.94 369 ARG C N 1
ATOM 7992 C CA . ARG C 1 329 ? 40.283 77.253 -1.609 1.00 9.06 369 ARG C CA 1
ATOM 7993 C C . ARG C 1 329 ? 39.870 76.910 -3.043 1.00 8.85 369 ARG C C 1
ATOM 7994 O O . ARG C 1 329 ? 38.937 76.154 -3.253 1.00 8.37 369 ARG C O 1
ATOM 8002 N N . ILE C 1 330 ? 40.601 77.423 -4.020 1.00 8.79 370 ILE C N 1
ATOM 8003 C CA . ILE C 1 330 ? 40.294 77.242 -5.414 1.00 9.72 370 ILE C CA 1
ATOM 8004 C C . ILE C 1 330 ? 41.461 76.448 -5.947 1.00 9.93 370 ILE C C 1
ATOM 8005 O O . ILE C 1 330 ? 42.591 76.886 -5.827 1.00 10.25 370 ILE C O 1
ATOM 8010 N N . SER C 1 331 ? 41.190 75.264 -6.479 1.00 10.11 371 SER C N 1
ATOM 8011 C CA . SER C 1 331 ? 42.218 74.385 -6.967 1.00 9.69 371 SER C CA 1
ATOM 8012 C C . SER C 1 331 ? 42.565 74.942 -8.323 1.00 9.85 371 SER C C 1
ATOM 8013 O O . SER C 1 331 ? 41.761 75.607 -8.947 1.00 8.84 371 SER C O 1
ATOM 8016 N N . LEU C 1 332 ? 43.785 74.716 -8.761 1.00 10.70 372 LEU C N 1
ATOM 8017 C CA . LEU C 1 332 ? 44.204 75.249 -10.025 1.00 10.76 372 LEU C CA 1
ATOM 8018 C C . LEU C 1 332 ? 43.868 74.263 -11.148 1.00 12.49 372 LEU C C 1
ATOM 8019 O O . LEU C 1 332 ? 44.448 73.152 -11.240 1.00 12.81 372 LEU C O 1
ATOM 8024 N N . GLY C 1 333 ? 42.951 74.692 -12.042 1.00 10.98 373 GLY C N 1
ATOM 8025 C CA . GLY C 1 333 ? 42.586 73.893 -13.193 1.00 10.61 373 GLY C CA 1
ATOM 8026 C C . GLY C 1 333 ? 43.589 74.143 -14.301 1.00 10.26 373 GLY C C 1
ATOM 8027 O O . GLY C 1 333 ? 44.634 74.757 -14.062 1.00 10.75 373 GLY C O 1
ATOM 8028 N N . THR C 1 334 ? 43.261 73.728 -15.522 1.00 10.98 374 THR C N 1
ATOM 8029 C CA . THR C 1 334 ? 44.138 73.989 -16.641 1.00 11.21 374 THR C CA 1
ATOM 8030 C C . THR C 1 334 ? 44.207 75.526 -16.866 1.00 11.74 374 THR C C 1
ATOM 8031 O O . THR C 1 334 ? 43.328 76.264 -16.415 1.00 11.83 374 THR C O 1
ATOM 8035 N N . PRO C 1 335 ? 45.222 76.011 -17.583 1.00 12.01 375 PRO C N 1
ATOM 8036 C CA . PRO C 1 335 ? 45.242 77.460 -17.867 1.00 12.97 375 PRO C CA 1
ATOM 8037 C C . PRO C 1 335 ? 43.976 77.968 -18.566 1.00 12.97 375 PRO C C 1
ATOM 8038 O O . PRO C 1 335 ? 43.505 79.064 -18.266 1.00 11.60 375 PRO C O 1
ATOM 8042 N N . GLN C 1 336 ? 43.405 77.149 -19.443 1.00 13.33 376 GLN C N 1
ATOM 8043 C CA A GLN C 1 336 ? 42.221 77.599 -20.162 0.50 13.78 376 GLN C CA 1
ATOM 8044 C CA B GLN C 1 336 ? 42.214 77.512 -20.193 0.50 13.44 376 GLN C CA 1
ATOM 8045 C C . GLN C 1 336 ? 41.023 77.605 -19.243 1.00 14.07 376 GLN C C 1
ATOM 8046 O O . GLN C 1 336 ? 40.177 78.489 -19.356 1.00 14.70 376 GLN C O 1
ATOM 8057 N N . GLU C 1 337 ? 40.971 76.661 -18.309 1.00 12.96 377 GLU C N 1
ATOM 8058 C CA . GLU C 1 337 ? 39.890 76.628 -17.345 1.00 12.54 377 GLU C CA 1
ATOM 8059 C C . GLU C 1 337 ? 40.009 77.847 -16.471 1.00 10.98 377 GLU C C 1
ATOM 8060 O O . GLU C 1 337 ? 39.003 78.470 -16.133 1.00 11.25 377 GLU C O 1
ATOM 8079 N N . GLN C 1 339 ? 41.421 80.732 -17.082 1.00 11.04 379 GLN C N 1
ATOM 8080 C CA . GLN C 1 339 ? 41.062 81.968 -17.779 1.00 11.50 379 GLN C CA 1
ATOM 8081 C C . GLN C 1 339 ? 39.538 82.174 -17.728 1.00 9.93 379 GLN C C 1
ATOM 8082 O O . GLN C 1 339 ? 39.054 83.284 -17.509 1.00 9.49 379 GLN C O 1
ATOM 8088 N N . TRP C 1 340 ? 38.794 81.091 -17.912 1.00 9.49 380 TRP C N 1
ATOM 8089 C CA A TRP C 1 340 ? 37.340 81.169 -17.897 0.50 9.79 380 TRP C CA 1
ATOM 8090 C CA B TRP C 1 340 ? 37.332 81.134 -17.895 0.50 9.67 380 TRP C CA 1
ATOM 8091 C C . TRP C 1 340 ? 36.836 81.491 -16.496 1.00 9.67 380 TRP C C 1
ATOM 8092 O O . TRP C 1 340 ? 35.911 82.303 -16.327 1.00 8.65 380 TRP C O 1
ATOM 8113 N N . VAL C 1 341 ? 37.464 80.885 -15.500 1.00 9.22 381 VAL C N 1
ATOM 8114 C CA . VAL C 1 341 ? 37.050 81.120 -14.125 1.00 9.60 381 VAL C CA 1
ATOM 8115 C C . VAL C 1 341 ? 37.360 82.554 -13.721 1.00 8.93 381 VAL C C 1
ATOM 8116 O O . VAL C 1 341 ? 36.525 83.226 -13.130 1.00 8.91 381 VAL C O 1
ATOM 8120 N N . ALA C 1 342 ? 38.556 83.017 -14.041 1.00 9.37 382 ALA C N 1
ATOM 8121 C CA . ALA C 1 342 ? 38.960 84.394 -13.760 1.00 10.24 382 ALA C CA 1
ATOM 8122 C C . ALA C 1 342 ? 37.983 85.413 -14.380 1.00 10.57 382 ALA C C 1
ATOM 8123 O O . ALA C 1 342 ? 37.604 86.386 -13.722 1.00 10.39 382 ALA C O 1
ATOM 8125 N N . ASP C 1 343 ? 37.603 85.205 -15.641 1.00 10.34 383 ASP C N 1
ATOM 8126 C CA . ASP C 1 343 ? 36.652 86.091 -16.303 1.00 10.82 383 ASP C CA 1
ATOM 8127 C C . ASP C 1 343 ? 35.297 85.996 -15.610 1.00 10.68 383 ASP C C 1
ATOM 8128 O O . ASP C 1 343 ? 34.610 87.005 -15.431 1.00 9.35 383 ASP C O 1
ATOM 8133 N N . THR C 1 344 ? 34.909 84.781 -15.237 1.00 9.95 384 THR C N 1
ATOM 8134 C CA . THR C 1 344 ? 33.654 84.598 -14.522 1.00 9.90 384 THR C CA 1
ATOM 8135 C C . THR C 1 344 ? 33.667 85.402 -13.191 1.00 8.98 384 THR C C 1
ATOM 8136 O O . THR C 1 344 ? 32.683 86.047 -12.834 1.00 9.40 384 THR C O 1
ATOM 8148 N N . ARG C 1 346 ? 35.433 88.162 -12.601 1.00 8.17 386 ARG C N 1
ATOM 8149 C CA . ARG C 1 346 ? 35.255 89.541 -12.997 1.00 8.58 386 ARG C CA 1
ATOM 8150 C C . ARG C 1 346 ? 33.805 89.871 -13.295 1.00 9.62 386 ARG C C 1
ATOM 8151 O O . ARG C 1 346 ? 33.306 90.935 -12.865 1.00 10.14 386 ARG C O 1
ATOM 8159 N N . GLU C 1 347 ? 33.095 88.976 -13.986 1.00 9.15 387 GLU C N 1
ATOM 8160 C CA . GLU C 1 347 ? 31.657 89.217 -14.237 1.00 8.97 387 GLU C CA 1
ATOM 8161 C C . GLU C 1 347 ? 30.855 89.244 -12.937 1.00 8.76 387 GLU C C 1
ATOM 8162 O O . GLU C 1 347 ? 29.893 90.032 -12.808 1.00 7.50 387 GLU C O 1
ATOM 8168 N N . PHE C 1 348 ? 31.235 88.380 -11.999 1.00 8.25 388 PHE C N 1
ATOM 8169 C CA . PHE C 1 348 ? 30.563 88.321 -10.698 1.00 8.95 388 PHE C CA 1
ATOM 8170 C C . PHE C 1 348 ? 30.688 89.642 -9.959 1.00 9.21 388 PHE C C 1
ATOM 8171 O O . PHE C 1 348 ? 29.714 90.086 -9.279 1.00 8.37 388 PHE C O 1
ATOM 8179 N N . ARG C 1 349 ? 31.879 90.229 -10.017 1.00 8.52 389 ARG C N 1
ATOM 8180 C CA . ARG C 1 349 ? 32.143 91.494 -9.325 1.00 8.84 389 ARG C CA 1
ATOM 8181 C C . ARG C 1 349 ? 31.187 92.556 -9.884 1.00 9.33 389 ARG C C 1
ATOM 8182 O O . ARG C 1 349 ? 30.646 93.323 -9.146 1.00 9.91 389 ARG C O 1
ATOM 8190 N N . LYS C 1 350 ? 30.930 92.559 -11.182 1.00 8.79 390 LYS C N 1
ATOM 8191 C CA . LYS C 1 350 ? 29.998 93.542 -11.769 1.00 9.25 390 LYS C CA 1
ATOM 8192 C C . LYS C 1 350 ? 28.594 93.487 -11.146 1.00 9.34 390 LYS C C 1
ATOM 8193 O O . LYS C 1 350 ? 27.930 94.520 -11.054 1.00 9.66 390 LYS C O 1
ATOM 8199 N N . LYS C 1 351 ? 28.155 92.306 -10.722 1.00 9.08 391 LYS C N 1
ATOM 8200 C CA . LYS C 1 351 ? 26.843 92.156 -10.066 1.00 8.93 391 LYS C CA 1
ATOM 8201 C C . LYS C 1 351 ? 26.930 91.897 -8.582 1.00 9.61 391 LYS C C 1
ATOM 8202 O O . LYS C 1 351 ? 25.930 91.477 -7.956 1.00 9.25 391 LYS C O 1
ATOM 8208 N N . SER C 1 352 ? 28.085 92.200 -8.007 1.00 8.77 392 SER C N 1
ATOM 8209 C CA . SER C 1 352 ? 28.296 92.082 -6.573 1.00 9.64 392 SER C CA 1
ATOM 8210 C C . SER C 1 352 ? 28.265 90.643 -6.043 1.00 9.64 392 SER C C 1
ATOM 8211 O O . SER C 1 352 ? 28.107 90.429 -4.831 1.00 9.79 392 SER C O 1
ATOM 8214 N N . TRP C 1 353 ? 28.470 89.649 -6.912 1.00 9.07 393 TRP C N 1
ATOM 8215 C CA . TRP C 1 353 ? 28.582 88.250 -6.451 1.00 9.91 393 TRP C CA 1
ATOM 8216 C C . TRP C 1 353 ? 29.966 87.830 -5.975 1.00 9.44 393 TRP C C 1
ATOM 8217 O O . TRP C 1 353 ? 30.159 86.702 -5.563 1.00 10.84 393 TRP C O 1
ATOM 8228 N N . ILE C 1 354 ? 30.928 88.724 -6.081 1.00 10.05 394 ILE C N 1
ATOM 8229 C CA . ILE C 1 354 ? 32.242 88.553 -5.456 1.00 10.59 394 ILE C CA 1
ATOM 8230 C C . ILE C 1 354 ? 32.790 89.925 -5.093 1.00 10.55 394 ILE C C 1
ATOM 8231 O O . ILE C 1 354 ? 32.253 90.932 -5.636 1.00 10.48 394 ILE C O 1
ATOM 8237 N N . GLY D 1 1 ? 24.487 34.925 -25.059 1.00 30.01 0 GLY D N 1
ATOM 8238 C CA . GLY D 1 1 ? 25.529 34.756 -24.029 1.00 29.45 0 GLY D CA 1
ATOM 8239 C C . GLY D 1 1 ? 25.908 33.273 -23.836 1.00 29.28 0 GLY D C 1
ATOM 8240 O O . GLY D 1 1 ? 26.677 32.977 -22.933 1.00 28.50 0 GLY D O 1
ATOM 8241 N N . GLU D 1 2 ? 25.396 32.357 -24.680 1.00 28.43 42 GLU D N 1
ATOM 8242 C CA . GLU D 1 2 ? 25.691 30.908 -24.538 1.00 28.29 42 GLU D CA 1
ATOM 8243 C C . GLU D 1 2 ? 27.129 30.520 -24.954 1.00 28.67 42 GLU D C 1
ATOM 8244 O O . GLU D 1 2 ? 27.719 29.570 -24.409 1.00 27.63 42 GLU D O 1
ATOM 8250 N N . THR D 1 3 ? 27.671 31.239 -25.938 1.00 28.90 43 THR D N 1
ATOM 8251 C CA . THR D 1 3 ? 28.960 30.888 -26.534 1.00 29.37 43 THR D CA 1
ATOM 8252 C C . THR D 1 3 ? 30.097 31.044 -25.532 1.00 30.28 43 THR D C 1
ATOM 8253 O O . THR D 1 3 ? 30.248 32.087 -24.897 1.00 29.63 43 THR D O 1
ATOM 8257 N N . GLN D 1 4 ? 30.876 29.969 -25.416 1.00 31.77 44 GLN D N 1
ATOM 8258 C CA . GLN D 1 4 ? 32.038 29.893 -24.531 1.00 32.98 44 GLN D CA 1
ATOM 8259 C C . GLN D 1 4 ? 33.208 30.602 -25.212 1.00 33.83 44 GLN D C 1
ATOM 8260 O O . GLN D 1 4 ? 33.383 30.461 -26.440 1.00 32.64 44 GLN D O 1
ATOM 8266 N N . PRO D 1 5 ? 34.009 31.361 -24.433 1.00 34.68 45 PRO D N 1
ATOM 8267 C CA . PRO D 1 5 ? 35.206 31.943 -25.041 1.00 35.36 45 PRO D CA 1
ATOM 8268 C C . PRO D 1 5 ? 36.237 30.863 -25.336 1.00 36.22 45 PRO D C 1
ATOM 8269 O O . PRO D 1 5 ? 36.226 29.809 -24.690 1.00 35.81 45 PRO D O 1
ATOM 8273 N N . GLU D 1 6 ? 37.084 31.106 -26.338 1.00 37.27 46 GLU D N 1
ATOM 8274 C CA . GLU D 1 6 ? 38.212 30.221 -26.617 1.00 38.13 46 GLU D CA 1
ATOM 8275 C C . GLU D 1 6 ? 39.223 30.297 -25.473 1.00 38.21 46 GLU D C 1
ATOM 8276 O O . GLU D 1 6 ? 39.394 31.347 -24.821 1.00 38.19 46 GLU D O 1
ATOM 8282 N N . SER D 1 7 ? 39.867 29.166 -25.206 1.00 38.16 47 SER D N 1
ATOM 8283 C CA . SER D 1 7 ? 40.872 29.103 -24.151 1.00 38.08 47 SER D CA 1
ATOM 8284 C C . SER D 1 7 ? 42.188 29.739 -24.631 1.00 37.53 47 SER D C 1
ATOM 8285 O O . SER D 1 7 ? 42.497 29.738 -25.845 1.00 36.75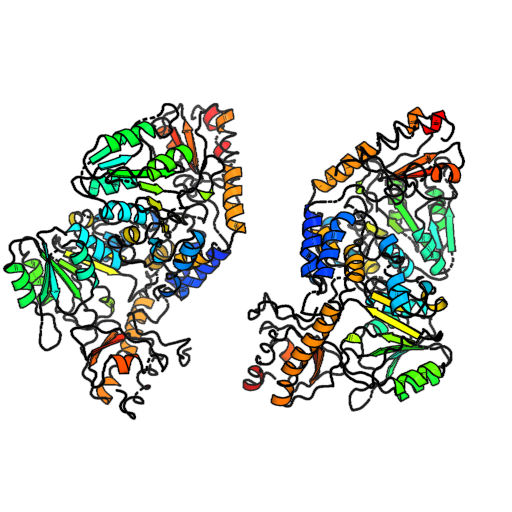 47 SER D O 1
ATOM 8288 N N . ALA D 1 8 ? 42.930 30.313 -23.678 1.00 36.67 48 ALA D N 1
ATOM 8289 C CA . ALA D 1 8 ? 44.219 30.951 -23.968 1.00 36.22 48 ALA D CA 1
ATOM 8290 C C . ALA D 1 8 ? 45.190 29.900 -24.505 1.00 35.56 48 ALA D C 1
ATOM 8291 O O . ALA D 1 8 ? 45.174 28.730 -24.044 1.00 35.23 48 ALA D O 1
ATOM 8293 N N . ALA D 1 9 ? 46.003 30.292 -25.494 1.00 34.65 49 ALA D N 1
ATOM 8294 C CA . ALA D 1 9 ? 47.021 29.392 -26.044 1.00 33.89 49 ALA D CA 1
ATOM 8295 C C . ALA D 1 9 ? 47.932 28.921 -24.909 1.00 32.91 49 ALA D C 1
ATOM 8296 O O . ALA D 1 9 ? 48.291 29.702 -24.012 1.00 33.51 49 ALA D O 1
ATOM 8298 N N . PHE D 1 10 ? 48.269 27.641 -24.916 1.00 31.88 50 PHE D N 1
ATOM 8299 C CA . PHE D 1 10 ? 49.125 27.077 -23.868 1.00 30.98 50 PHE D CA 1
ATOM 8300 C C . PHE D 1 10 ? 50.480 26.661 -24.459 1.00 30.36 50 PHE D C 1
ATOM 8301 O O . PHE D 1 10 ? 50.540 26.045 -25.524 1.00 29.70 50 PHE D O 1
ATOM 8309 N N . THR D 1 11 ? 51.556 27.027 -23.762 1.00 29.39 51 THR D N 1
ATOM 8310 C CA . THR D 1 11 ? 52.883 26.469 -24.025 1.00 28.99 51 THR D CA 1
ATOM 8311 C C . THR D 1 11 ? 53.518 25.963 -22.715 1.00 27.67 51 THR D C 1
ATOM 8312 O O . THR D 1 11 ? 53.230 26.478 -21.621 1.00 27.46 51 THR D O 1
ATOM 8316 N N . ALA D 1 12 ? 54.347 24.928 -22.840 1.00 26.14 52 ALA D N 1
ATOM 8317 C CA . ALA D 1 12 ? 55.027 24.301 -21.703 1.00 24.55 52 ALA D CA 1
ATOM 8318 C C . ALA D 1 12 ? 55.794 25.351 -20.928 1.00 22.92 52 ALA D C 1
ATOM 8319 O O . ALA D 1 12 ? 56.412 26.218 -21.518 1.00 22.01 52 ALA D O 1
ATOM 8321 N N . PRO D 1 13 ? 55.761 25.263 -19.599 1.00 21.95 53 PRO D N 1
ATOM 8322 C CA . PRO D 1 13 ? 56.453 26.242 -18.782 1.00 22.27 53 PRO D CA 1
ATOM 8323 C C . PRO D 1 13 ? 57.970 26.114 -18.754 1.00 22.74 53 PRO D C 1
ATOM 8324 O O . PRO D 1 13 ? 58.532 25.160 -19.267 1.00 22.13 53 PRO D O 1
ATOM 8328 N N . SER D 1 14 ? 58.605 27.091 -18.120 1.00 23.88 54 SER D N 1
ATOM 8329 C CA . SER D 1 14 ? 60.030 27.066 -17.862 1.00 25.39 54 SER D CA 1
ATOM 8330 C C . SER D 1 14 ? 60.209 27.695 -16.489 1.00 27.00 54 SER D C 1
ATOM 8331 O O . SER D 1 14 ? 59.236 28.175 -15.915 1.00 26.67 54 SER D O 1
ATOM 8334 N N . THR D 1 15 ? 61.427 27.690 -15.945 1.00 29.01 55 THR D N 1
ATOM 8335 C CA . THR D 1 15 ? 61.653 28.314 -14.631 1.00 31.05 55 THR D CA 1
ATOM 8336 C C . THR D 1 15 ? 61.509 29.827 -14.742 1.00 31.88 55 THR D C 1
ATOM 8337 O O . THR D 1 15 ? 61.073 30.481 -13.800 1.00 33.07 55 THR D O 1
ATOM 8341 N N . ASP D 1 16 ? 61.846 30.370 -15.910 1.00 32.82 56 ASP D N 1
ATOM 8342 C CA . ASP D 1 16 ? 61.626 31.790 -16.197 1.00 33.06 56 ASP D CA 1
ATOM 8343 C C . ASP D 1 16 ? 60.152 32.139 -16.282 1.00 31.80 56 ASP D C 1
ATOM 8344 O O . ASP D 1 16 ? 59.715 33.164 -15.733 1.00 32.96 56 ASP D O 1
ATOM 8349 N N . ASN D 1 17 ? 59.394 31.270 -16.949 1.00 29.44 57 ASN D N 1
ATOM 8350 C CA . ASN D 1 17 ? 57.981 31.473 -17.217 1.00 27.09 57 ASN D CA 1
ATOM 8351 C C . ASN D 1 17 ? 57.126 30.309 -16.652 1.00 24.58 57 ASN D C 1
ATOM 8352 O O . ASN D 1 17 ? 56.704 29.428 -17.389 1.00 22.80 57 ASN D O 1
ATOM 8357 N N . PRO D 1 18 ? 56.857 30.316 -15.335 1.00 21.92 58 PRO D N 1
ATOM 8358 C CA . PRO D 1 18 ? 56.256 29.127 -14.723 1.00 19.89 58 PRO D CA 1
ATOM 8359 C C . PRO D 1 18 ? 54.743 29.093 -14.783 1.00 19.22 58 PRO D C 1
ATOM 8360 O O . PRO D 1 18 ? 54.101 30.126 -14.966 1.00 18.61 58 PRO D O 1
ATOM 8364 N N . ILE D 1 19 ? 54.169 27.903 -14.580 1.00 17.08 59 ILE D N 1
ATOM 8365 C CA . ILE D 1 19 ? 52.741 27.793 -14.302 1.00 15.44 59 ILE D CA 1
ATOM 8366 C C . ILE D 1 19 ? 52.602 28.240 -12.863 1.00 14.87 59 ILE D C 1
ATOM 8367 O O . ILE D 1 19 ? 53.320 27.740 -11.982 1.00 14.77 59 ILE D O 1
ATOM 8372 N N . ARG D 1 20 ? 51.710 29.202 -12.650 1.00 14.32 60 ARG D N 1
ATOM 8373 C CA . ARG D 1 20 ? 51.507 29.845 -11.370 1.00 12.83 60 ARG D CA 1
ATOM 8374 C C . ARG D 1 20 ? 50.206 29.366 -10.701 1.00 13.24 60 ARG D C 1
ATOM 8375 O O . ARG D 1 20 ? 49.112 29.869 -11.007 1.00 12.04 60 ARG D O 1
ATOM 8383 N N . ILE D 1 21 ? 50.352 28.404 -9.778 1.00 11.64 61 ILE D N 1
ATOM 8384 C CA . ILE D 1 21 ? 49.212 27.821 -9.092 1.00 11.93 61 ILE D CA 1
ATOM 8385 C C . ILE D 1 21 ? 49.524 27.845 -7.617 1.00 11.67 61 ILE D C 1
ATOM 8386 O O . ILE D 1 21 ? 49.370 26.867 -6.912 1.00 12.12 61 ILE D O 1
ATOM 8391 N N . ASN D 1 22 ? 49.937 29.023 -7.179 1.00 10.82 62 ASN D N 1
ATOM 8392 C CA . ASN D 1 22 ? 50.507 29.229 -5.885 1.00 12.03 62 ASN D CA 1
ATOM 8393 C C . ASN D 1 22 ? 49.671 30.098 -4.963 1.00 11.82 62 ASN D C 1
ATOM 8394 O O . ASN D 1 22 ? 49.797 29.969 -3.749 1.00 12.52 62 ASN D O 1
ATOM 8399 N N . PHE D 1 23 ? 48.866 30.992 -5.531 1.00 13.00 63 PHE D N 1
ATOM 8400 C CA . PHE D 1 23 ? 48.143 32.035 -4.753 1.00 12.86 63 PHE D CA 1
ATOM 8401 C C . PHE D 1 23 ? 46.642 32.098 -5.032 1.00 13.82 63 PHE D C 1
ATOM 8402 O O . PHE D 1 23 ? 46.004 33.130 -4.798 1.00 13.57 63 PHE D O 1
ATOM 8410 N N . ASN D 1 24 ? 46.062 30.995 -5.510 1.00 14.06 64 ASN D N 1
ATOM 8411 C CA . ASN D 1 24 ? 44.640 30.935 -5.824 1.00 13.43 64 ASN D CA 1
ATOM 8412 C C . ASN D 1 24 ? 44.070 32.076 -6.707 1.00 14.08 64 ASN D C 1
ATOM 8413 O O . ASN D 1 24 ? 42.911 32.492 -6.562 1.00 13.62 64 ASN D O 1
ATOM 8418 N N . GLU D 1 25 ? 44.874 32.558 -7.624 1.00 13.99 65 GLU D N 1
ATOM 8419 C CA . GLU D 1 25 ? 44.432 33.542 -8.602 1.00 13.72 65 GLU D CA 1
ATOM 8420 C C . GLU D 1 25 ? 43.592 32.832 -9.611 1.00 13.13 65 GLU D C 1
ATOM 8421 O O . GLU D 1 25 ? 43.744 31.635 -9.808 1.00 12.97 65 GLU D O 1
ATOM 8427 N N . ASN D 1 26 ? 42.681 33.555 -10.243 1.00 13.31 66 ASN D N 1
ATOM 8428 C CA . ASN D 1 26 ? 41.871 33.007 -11.282 1.00 12.78 66 ASN D CA 1
ATOM 8429 C C . ASN D 1 26 ? 42.740 33.055 -12.525 1.00 14.44 66 ASN D C 1
ATOM 8430 O O . ASN D 1 26 ? 43.198 34.116 -12.885 1.00 15.47 66 ASN D O 1
ATOM 8435 N N . PRO D 1 27 ? 42.935 31.912 -13.180 1.00 14.55 67 PRO D N 1
ATOM 8436 C CA . PRO D 1 27 ? 43.840 31.823 -14.313 1.00 14.84 67 PRO D CA 1
ATOM 8437 C C . PRO D 1 27 ? 43.244 32.307 -15.620 1.00 15.81 67 PRO D C 1
ATOM 8438 O O . PRO D 1 27 ? 43.946 32.351 -16.620 1.00 16.30 67 PRO D O 1
ATOM 8442 N N A LEU D 1 28 ? 41.954 32.654 -15.651 0.50 15.73 68 LEU D N 1
ATOM 8443 N N B LEU D 1 28 ? 41.958 32.640 -15.583 0.50 16.01 68 LEU D N 1
ATOM 8444 C CA A LEU D 1 28 ? 41.270 32.938 -16.911 0.50 15.65 68 LEU D CA 1
ATOM 8445 C CA B LEU D 1 28 ? 41.328 33.400 -16.617 0.50 16.09 68 LEU D CA 1
ATOM 8446 C C A LEU D 1 28 ? 41.413 34.384 -17.385 0.50 15.61 68 LEU D C 1
ATOM 8447 C C B LEU D 1 28 ? 41.639 34.864 -16.425 0.50 16.45 68 LEU D C 1
ATOM 8448 O O A LEU D 1 28 ? 41.036 34.709 -18.514 0.50 14.23 68 LEU D O 1
ATOM 8449 O O B LEU D 1 28 ? 41.666 35.377 -15.296 0.50 16.92 68 LEU D O 1
ATOM 8458 N N A GLY D 1 29 ? 41.953 35.251 -16.531 0.50 15.19 69 GLY D N 1
ATOM 8459 N N B GLY D 1 29 ? 41.849 35.552 -17.533 0.50 17.23 69 GLY D N 1
ATOM 8460 C CA A GLY D 1 29 ? 41.929 36.684 -16.804 0.50 15.67 69 GLY D CA 1
ATOM 8461 C CA B GLY D 1 29 ? 41.865 36.981 -17.470 0.50 17.11 69 GLY D CA 1
ATOM 8462 C C A GLY D 1 29 ? 40.557 37.241 -16.469 0.50 16.54 69 GLY D C 1
ATOM 8463 C C B GLY D 1 29 ? 40.517 37.375 -16.930 0.50 17.33 69 GLY D C 1
ATOM 8464 O O A GLY D 1 29 ? 39.612 36.489 -16.262 0.50 16.05 69 GLY D O 1
ATOM 8465 O O B GLY D 1 29 ? 39.551 36.633 -17.042 0.50 17.21 69 GLY D O 1
ATOM 8474 N N . SER D 1 31 ? 37.012 39.369 -16.954 1.00 16.59 71 SER D N 1
ATOM 8475 C CA . SER D 1 31 ? 36.022 39.552 -18.035 1.00 17.42 71 SER D CA 1
ATOM 8476 C C . SER D 1 31 ? 36.477 40.597 -19.062 1.00 17.04 71 SER D C 1
ATOM 8477 O O . SER D 1 31 ? 36.941 41.658 -18.696 1.00 16.78 71 SER D O 1
ATOM 8480 N N . PRO D 1 32 ? 36.337 40.309 -20.366 1.00 17.12 72 PRO D N 1
ATOM 8481 C CA . PRO D 1 32 ? 36.605 41.325 -21.396 1.00 16.26 72 PRO D CA 1
ATOM 8482 C C . PRO D 1 32 ? 35.910 42.649 -21.167 1.00 15.32 72 PRO D C 1
ATOM 8483 O O . PRO D 1 32 ? 36.489 43.713 -21.400 1.00 14.05 72 PRO D O 1
ATOM 8487 N N . LYS D 1 33 ? 34.667 42.612 -20.717 1.00 15.32 73 LYS D N 1
ATOM 8488 C CA . LYS D 1 33 ? 33.960 43.859 -20.463 1.00 15.42 73 LYS D CA 1
ATOM 8489 C C . LYS D 1 33 ? 34.594 44.566 -19.241 1.00 15.05 73 LYS D C 1
ATOM 8490 O O . LYS D 1 33 ? 34.692 45.800 -19.207 1.00 14.89 73 LYS D O 1
ATOM 8496 N N . ALA D 1 34 ? 35.015 43.784 -18.239 1.00 14.31 74 ALA D N 1
ATOM 8497 C CA . ALA D 1 34 ? 35.686 44.360 -17.070 1.00 13.16 74 ALA D CA 1
ATOM 8498 C C . ALA D 1 34 ? 37.038 44.981 -17.480 1.00 12.67 74 ALA D C 1
ATOM 8499 O O . ALA D 1 34 ? 37.357 46.103 -17.108 1.00 11.04 74 ALA D O 1
ATOM 8501 N N . GLN D 1 35 ? 37.793 44.285 -18.326 1.00 12.52 75 GLN D N 1
ATOM 8502 C CA . GLN D 1 35 ? 39.088 44.807 -18.771 1.00 12.11 75 GLN D CA 1
ATOM 8503 C C . GLN D 1 35 ? 38.896 46.119 -19.494 1.00 11.94 75 GLN D C 1
ATOM 8504 O O . GLN D 1 35 ? 39.722 47.024 -19.362 1.00 11.13 75 GLN D O 1
ATOM 8510 N N . ALA D 1 36 ? 37.812 46.230 -20.265 1.00 12.71 76 ALA D N 1
ATOM 8511 C CA . ALA D 1 36 ? 37.584 47.414 -21.096 1.00 12.85 76 ALA D CA 1
ATOM 8512 C C . ALA D 1 36 ? 37.292 48.602 -20.182 1.00 12.62 76 ALA D C 1
ATOM 8513 O O . ALA D 1 36 ? 37.801 49.694 -20.379 1.00 12.46 76 ALA D O 1
ATOM 8515 N N . ALA D 1 37 ? 36.449 48.366 -19.192 1.00 12.62 77 ALA D N 1
ATOM 8516 C CA . ALA D 1 37 ? 36.112 49.378 -18.191 1.00 11.69 77 ALA D CA 1
ATOM 8517 C C . ALA D 1 37 ? 37.375 49.835 -17.445 1.00 11.70 77 ALA D C 1
ATOM 8518 O O . ALA D 1 37 ? 37.615 51.044 -17.342 1.00 12.39 77 ALA D O 1
ATOM 8520 N N . ALA D 1 38 ? 38.206 48.879 -17.015 1.00 11.18 78 ALA D N 1
ATOM 8521 C CA . ALA D 1 38 ? 39.469 49.170 -16.299 1.00 11.09 78 ALA D CA 1
ATOM 8522 C C . ALA D 1 38 ? 40.428 50.012 -17.133 1.00 11.19 78 ALA D C 1
ATOM 8523 O O . ALA D 1 38 ? 40.976 51.012 -16.659 1.00 11.82 78 ALA D O 1
ATOM 8525 N N . ARG D 1 39 ? 40.638 49.598 -18.380 1.00 10.55 79 ARG D N 1
ATOM 8526 C CA . ARG D 1 39 ? 41.460 50.373 -19.318 1.00 11.00 79 ARG D CA 1
ATOM 8527 C C . ARG D 1 39 ? 40.902 51.784 -19.582 1.00 11.05 79 ARG D C 1
ATOM 8528 O O . ARG D 1 39 ? 41.637 52.761 -19.526 1.00 12.21 79 ARG D O 1
ATOM 8536 N N . ASP D 1 40 ? 39.614 51.890 -19.865 1.00 11.61 80 ASP D N 1
ATOM 8537 C CA . ASP D 1 40 ? 38.953 53.187 -20.077 1.00 12.76 80 ASP D CA 1
ATOM 8538 C C . ASP D 1 40 ? 38.925 54.144 -18.863 1.00 12.29 80 ASP D C 1
ATOM 8539 O O . ASP D 1 40 ? 38.773 55.366 -19.032 1.00 12.41 80 ASP D O 1
ATOM 8544 N N . ALA D 1 41 ? 39.054 53.598 -17.657 1.00 11.16 81 ALA D N 1
ATOM 8545 C CA . ALA D 1 41 ? 39.116 54.405 -16.419 1.00 11.38 81 ALA D CA 1
ATOM 8546 C C . ALA D 1 41 ? 40.449 55.148 -16.268 1.00 11.80 81 ALA D C 1
ATOM 8547 O O . ALA D 1 41 ? 40.534 56.142 -15.510 1.00 10.45 81 ALA D O 1
ATOM 8549 N N . VAL D 1 42 ? 41.497 54.695 -16.976 1.00 9.81 82 VAL D N 1
ATOM 8550 C CA . VAL D 1 42 ? 42.814 55.269 -16.775 1.00 9.83 82 VAL D CA 1
ATOM 8551 C C . VAL D 1 42 ? 42.873 56.763 -17.114 1.00 9.70 82 VAL D C 1
ATOM 8552 O O . VAL D 1 42 ? 43.453 57.547 -16.346 1.00 9.94 82 VAL D O 1
ATOM 8556 N N . VAL D 1 43 ? 42.249 57.163 -18.215 1.00 9.75 83 VAL D N 1
ATOM 8557 C CA . VAL D 1 43 ? 42.238 58.567 -18.645 1.00 10.02 83 VAL D CA 1
ATOM 8558 C C . VAL D 1 43 ? 41.530 59.441 -17.601 1.00 10.20 83 VAL D C 1
ATOM 8559 O O . VAL D 1 43 ? 41.791 60.629 -17.501 1.00 11.10 83 VAL D O 1
ATOM 8563 N N . LYS D 1 44 ? 40.630 58.837 -16.845 1.00 9.59 84 LYS D N 1
ATOM 8564 C CA . LYS D 1 44 ? 39.870 59.544 -15.805 1.00 10.17 84 LYS D CA 1
ATOM 8565 C C . LYS D 1 44 ? 40.548 59.582 -14.438 1.00 9.69 84 LYS D C 1
ATOM 8566 O O . LYS D 1 44 ? 40.056 60.272 -13.528 1.00 9.11 84 LYS D O 1
ATOM 8572 N N . ALA D 1 45 ? 41.628 58.804 -14.298 1.00 8.96 85 ALA D N 1
ATOM 8573 C CA . ALA D 1 45 ? 42.229 58.478 -12.993 1.00 9.28 85 ALA D CA 1
ATOM 8574 C C . ALA D 1 45 ? 43.165 59.564 -12.459 1.00 9.03 85 ALA D C 1
ATOM 8575 O O . ALA D 1 45 ? 43.757 59.375 -11.362 1.00 9.71 85 ALA D O 1
ATOM 8577 N N . ASN D 1 46 ? 43.278 60.709 -13.153 1.00 8.23 86 ASN D N 1
ATOM 8578 C CA . ASN D 1 46 ? 43.777 61.921 -12.451 1.00 8.43 86 ASN D CA 1
ATOM 8579 C C . ASN D 1 46 ? 42.830 62.412 -11.350 1.00 7.98 86 ASN D C 1
ATOM 8580 O O . ASN D 1 46 ? 43.240 63.179 -10.472 1.00 8.16 86 ASN D O 1
ATOM 8585 N N . ARG D 1 47 ? 41.584 61.998 -11.425 1.00 7.00 87 ARG D N 1
ATOM 8586 C CA . ARG D 1 47 ? 40.598 62.371 -10.395 1.00 8.52 87 ARG D CA 1
ATOM 8587 C C . ARG D 1 47 ? 40.245 61.192 -9.566 1.00 7.85 87 ARG D C 1
ATOM 8588 O O . ARG D 1 47 ? 40.364 60.056 -10.003 1.00 6.78 87 ARG D O 1
ATOM 8596 N N . TYR D 1 48 ? 39.797 61.474 -8.344 1.00 8.00 88 TYR D N 1
ATOM 8597 C CA . TYR D 1 48 ? 39.266 60.483 -7.451 1.00 9.18 88 TYR D CA 1
ATOM 8598 C C . TYR D 1 48 ? 37.922 59.981 -7.972 1.00 8.58 88 TYR D C 1
ATOM 8599 O O . TYR D 1 48 ? 37.164 60.758 -8.527 1.00 8.09 88 TYR D O 1
ATOM 8608 N N . ALA D 1 49 ? 37.670 58.676 -7.821 1.00 8.07 89 ALA D N 1
ATOM 8609 C CA . ALA D 1 49 ? 36.493 58.021 -8.368 1.00 8.14 89 ALA D CA 1
ATOM 8610 C C . ALA D 1 49 ? 35.294 58.136 -7.389 1.00 10.16 89 ALA D C 1
ATOM 8611 O O . ALA D 1 49 ? 34.610 57.151 -7.135 1.00 11.53 89 ALA D O 1
ATOM 8613 N N . LYS D 1 50 ? 35.028 59.334 -6.888 1.00 11.05 90 LYS D N 1
ATOM 8614 C CA . LYS D 1 50 ? 34.076 59.531 -5.767 1.00 12.35 90 LYS D CA 1
ATOM 8615 C C . LYS D 1 50 ? 32.644 59.108 -6.072 1.00 12.99 90 LYS D C 1
ATOM 8616 O O . LYS D 1 50 ? 32.029 58.339 -5.303 1.00 13.15 90 LYS D O 1
ATOM 8622 N N . ASN D 1 51 ? 32.086 59.585 -7.176 1.00 13.71 91 ASN D N 1
ATOM 8623 C CA . ASN D 1 51 ? 30.707 59.186 -7.487 1.00 14.07 91 ASN D CA 1
ATOM 8624 C C . ASN D 1 51 ? 30.592 57.713 -7.902 1.00 13.52 91 ASN D C 1
ATOM 8625 O O . ASN D 1 51 ? 29.600 57.054 -7.621 1.00 13.41 91 ASN D O 1
ATOM 8630 N N . GLU D 1 52 ? 31.599 57.211 -8.599 1.00 13.33 92 GLU D N 1
ATOM 8631 C CA . GLU D 1 52 ? 31.615 55.811 -9.038 1.00 13.19 92 GLU D CA 1
ATOM 8632 C C . GLU D 1 52 ? 31.619 54.855 -7.831 1.00 12.08 92 GLU D C 1
ATOM 8633 O O . GLU D 1 52 ? 30.971 53.827 -7.835 1.00 12.52 92 GLU D O 1
ATOM 8639 N N . ILE D 1 53 ? 32.316 55.249 -6.778 1.00 11.93 93 ILE D N 1
ATOM 8640 C CA . ILE D 1 53 ? 32.378 54.510 -5.532 1.00 10.54 93 ILE D CA 1
ATOM 8641 C C . ILE D 1 53 ? 30.993 54.465 -4.856 1.00 11.07 93 ILE D C 1
ATOM 8642 O O . ILE D 1 53 ? 30.567 53.420 -4.366 1.00 9.96 93 ILE D O 1
ATOM 8647 N N . LEU D 1 54 ? 30.277 55.584 -4.875 1.00 11.43 94 LEU D N 1
ATOM 8648 C CA . LEU D 1 54 ? 28.887 55.573 -4.420 1.00 12.52 94 LEU D CA 1
ATOM 8649 C C . LEU D 1 54 ? 28.033 54.603 -5.254 1.00 11.82 94 LEU D C 1
ATOM 8650 O O . LEU D 1 54 ? 27.265 53.835 -4.698 1.00 12.33 94 LEU D O 1
ATOM 8668 N N . LEU D 1 56 ? 28.989 51.897 -6.876 1.00 12.27 96 LEU D N 1
ATOM 8669 C CA . LEU D 1 56 ? 29.370 50.522 -6.584 1.00 11.92 96 LEU D CA 1
ATOM 8670 C C . LEU D 1 56 ? 28.790 50.064 -5.258 1.00 11.97 96 LEU D C 1
ATOM 8671 O O . LEU D 1 56 ? 28.272 48.971 -5.173 1.00 11.00 96 LEU D O 1
ATOM 8676 N N . GLY D 1 57 ? 28.827 50.927 -4.245 1.00 12.10 97 GLY D N 1
ATOM 8677 C CA . GLY D 1 57 ? 28.304 50.588 -2.928 1.00 12.65 97 GLY D CA 1
ATOM 8678 C C . GLY D 1 57 ? 26.793 50.325 -3.012 1.00 13.18 97 GLY D C 1
ATOM 8679 O O . GLY D 1 57 ? 26.296 49.360 -2.443 1.00 12.34 97 GLY D O 1
ATOM 8680 N N . ASN D 1 58 ? 26.097 51.191 -3.745 1.00 13.27 98 ASN D N 1
ATOM 8681 C CA . ASN D 1 58 ? 24.672 51.024 -4.033 1.00 13.97 98 ASN D CA 1
ATOM 8682 C C . ASN D 1 58 ? 24.369 49.726 -4.777 1.00 13.26 98 ASN D C 1
ATOM 8683 O O . ASN D 1 58 ? 23.400 49.055 -4.444 1.00 14.05 98 ASN D O 1
ATOM 8688 N N . LYS D 1 59 ? 25.181 49.365 -5.785 1.00 13.59 99 LYS D N 1
ATOM 8689 C CA . LYS D 1 59 ? 24.952 48.142 -6.564 1.00 13.77 99 LYS D CA 1
ATOM 8690 C C . LYS D 1 59 ? 25.157 46.907 -5.653 1.00 13.20 99 LYS D C 1
ATOM 8691 O O . LYS D 1 59 ? 24.439 45.916 -5.760 1.00 12.99 99 LYS D O 1
ATOM 8697 N N . LEU D 1 60 ? 26.122 46.986 -4.728 1.00 11.68 100 LEU D N 1
ATOM 8698 C CA . LEU D 1 60 ? 26.421 45.873 -3.837 1.00 10.90 100 LEU D CA 1
ATOM 8699 C C . LEU D 1 60 ? 25.328 45.730 -2.759 1.00 11.80 100 LEU D C 1
ATOM 8700 O O . LEU D 1 60 ? 24.971 44.602 -2.366 1.00 11.74 100 LEU D O 1
ATOM 8705 N N . ALA D 1 61 ? 24.807 46.865 -2.298 1.00 10.73 101 ALA D N 1
ATOM 8706 C CA . ALA D 1 61 ? 23.693 46.882 -1.344 1.00 11.88 101 ALA D CA 1
ATOM 8707 C C . ALA D 1 61 ? 22.446 46.174 -1.951 1.00 12.10 101 ALA D C 1
ATOM 8708 O O . ALA D 1 61 ? 21.876 45.250 -1.360 1.00 12.46 101 ALA D O 1
ATOM 8710 N N . ALA D 1 62 ? 22.081 46.561 -3.167 1.00 13.08 102 ALA D N 1
ATOM 8711 C CA . ALA D 1 62 ? 21.010 45.878 -3.916 1.00 13.31 102 ALA D CA 1
ATOM 8712 C C . ALA D 1 62 ? 21.227 44.367 -4.028 1.00 13.83 102 ALA D C 1
ATOM 8713 O O . ALA D 1 62 ? 20.314 43.587 -3.798 1.00 13.68 102 ALA D O 1
ATOM 8715 N N . HIS D 1 63 ? 22.443 43.949 -4.324 1.00 14.60 103 HIS D N 1
ATOM 8716 C CA . HIS D 1 63 ? 22.770 42.532 -4.511 1.00 16.03 103 HIS D CA 1
ATOM 8717 C C . HIS D 1 63 ? 22.598 41.736 -3.204 1.00 15.53 103 HIS D C 1
ATOM 8718 O O . HIS D 1 63 ? 22.107 40.600 -3.199 1.00 16.08 103 HIS D O 1
ATOM 8725 N N . HIS D 1 64 ? 22.992 42.346 -2.107 1.00 13.83 104 HIS D N 1
ATOM 8726 C CA . HIS D 1 64 ? 22.861 41.722 -0.793 1.00 14.18 104 HIS D CA 1
ATOM 8727 C C . HIS D 1 64 ? 21.558 42.009 -0.082 1.00 13.79 104 HIS D C 1
ATOM 8728 O O . HIS D 1 64 ? 21.385 41.597 1.080 1.00 14.87 104 HIS D O 1
ATOM 8735 N N . GLN D 1 65 ? 20.650 42.722 -0.760 1.00 14.17 105 GLN D N 1
ATOM 8736 C CA . GLN D 1 65 ? 19.341 43.047 -0.193 1.00 15.04 105 GLN D CA 1
ATOM 8737 C C . GLN D 1 65 ? 19.470 43.731 1.182 1.00 14.55 105 GLN D C 1
ATOM 8738 O O . GLN D 1 65 ? 18.795 43.363 2.170 1.00 15.00 105 GLN D O 1
ATOM 8744 N N . VAL D 1 66 ? 20.344 44.748 1.218 1.00 14.90 106 VAL D N 1
ATOM 8745 C CA . VAL D 1 66 ? 20.539 45.618 2.376 1.00 14.12 106 VAL D CA 1
ATOM 8746 C C . VAL D 1 66 ? 20.580 47.055 1.847 1.00 15.18 106 VAL D C 1
ATOM 8747 O O . VAL D 1 66 ? 20.593 47.284 0.639 1.00 15.88 106 VAL D O 1
ATOM 8751 N N . GLU D 1 67 ? 20.613 48.020 2.749 1.00 15.53 107 GLU D N 1
ATOM 8752 C CA . GLU D 1 67 ? 20.783 49.427 2.366 1.00 15.92 107 GLU D CA 1
ATOM 8753 C C . GLU D 1 67 ? 22.266 49.763 2.259 1.00 14.75 107 GLU D C 1
ATOM 8754 O O . GLU D 1 67 ? 23.092 49.059 2.816 1.00 14.44 107 GLU D O 1
ATOM 8760 N N . ALA D 1 68 ? 22.581 50.875 1.601 1.00 14.12 108 ALA D N 1
ATOM 8761 C CA . ALA D 1 68 ? 23.980 51.312 1.386 1.00 13.89 108 ALA D CA 1
ATOM 8762 C C . ALA D 1 68 ? 24.833 51.424 2.660 1.00 13.15 108 ALA D C 1
ATOM 8763 O O . ALA D 1 68 ? 26.013 51.080 2.612 1.00 13.17 108 ALA D O 1
ATOM 8765 N N . PRO D 1 69 ? 24.252 51.869 3.799 1.00 12.61 109 PRO D N 1
ATOM 8766 C CA . PRO D 1 69 ? 25.027 51.861 5.054 1.00 12.53 109 PRO D CA 1
ATOM 8767 C C . PRO D 1 69 ? 25.483 50.471 5.609 1.00 11.30 109 PRO D C 1
ATOM 8768 O O . PRO D 1 69 ? 26.219 50.435 6.596 1.00 11.10 109 PRO D O 1
ATOM 8772 N N . SER D 1 70 ? 25.017 49.379 5.012 1.00 10.84 110 SER D N 1
ATOM 8773 C CA . SER D 1 70 ? 25.441 48.031 5.355 1.00 10.45 110 SER D CA 1
ATOM 8774 C C . SER D 1 70 ? 26.583 47.488 4.493 1.00 10.39 110 SER D C 1
ATOM 8775 O O . SER D 1 70 ? 26.926 46.309 4.626 1.00 9.28 110 SER D O 1
ATOM 8778 N N . ILE D 1 71 ? 27.125 48.321 3.604 1.00 8.99 111 ILE D N 1
ATOM 8779 C CA . ILE D 1 71 ? 28.283 47.982 2.778 1.00 10.11 111 ILE D CA 1
ATOM 8780 C C . ILE D 1 71 ? 29.471 48.903 3.076 1.00 10.35 111 ILE D C 1
ATOM 8781 O O . ILE D 1 71 ? 29.304 50.101 3.122 1.00 10.63 111 ILE D O 1
ATOM 8786 N N . LEU D 1 72 ? 30.665 48.327 3.260 1.00 9.89 112 LEU D N 1
ATOM 8787 C CA . LEU D 1 72 ? 31.939 49.036 3.296 1.00 9.67 112 LEU D CA 1
ATOM 8788 C C . LEU D 1 72 ? 32.851 48.514 2.214 1.00 9.87 112 LEU D C 1
ATOM 8789 O O . LEU D 1 72 ? 33.241 47.335 2.244 1.00 9.32 112 LEU D O 1
ATOM 8794 N N . LEU D 1 73 ? 33.193 49.365 1.262 1.00 10.57 113 LEU D N 1
ATOM 8795 C CA . LEU D 1 73 ? 34.148 48.981 0.246 1.00 11.00 113 LEU D CA 1
ATOM 8796 C C . LEU D 1 73 ? 35.575 49.091 0.766 1.00 11.56 113 LEU D C 1
ATOM 8797 O O . LEU D 1 73 ? 35.910 50.043 1.509 1.00 12.34 113 LEU D O 1
ATOM 8802 N N . THR D 1 74 ? 36.414 48.140 0.368 1.00 10.55 114 THR D N 1
ATOM 8803 C CA . THR D 1 74 ? 37.749 48.004 0.937 1.00 10.95 114 THR D CA 1
ATOM 8804 C C . THR D 1 74 ? 38.690 47.611 -0.160 1.00 10.33 114 THR D C 1
ATOM 8805 O O . THR D 1 74 ? 38.277 47.096 -1.213 1.00 10.76 114 THR D O 1
ATOM 8809 N N . ALA D 1 75 ? 39.970 47.884 0.041 1.00 11.78 115 ALA D N 1
ATOM 8810 C CA . ALA D 1 75 ? 40.947 47.518 -0.966 1.00 10.56 115 ALA D CA 1
ATOM 8811 C C . ALA D 1 75 ? 41.264 46.032 -0.866 1.00 10.67 115 ALA D C 1
ATOM 8812 O O . ALA D 1 75 ? 42.229 45.652 -0.236 1.00 11.63 115 ALA D O 1
ATOM 8814 N N . GLY D 1 76 ? 40.432 45.200 -1.474 1.00 10.37 116 GLY D N 1
ATOM 8815 C CA . GLY D 1 76 ? 40.507 43.750 -1.338 1.00 10.13 116 GLY D CA 1
ATOM 8816 C C . GLY D 1 76 ? 39.882 43.407 -0.007 1.00 10.99 116 GLY D C 1
ATOM 8817 O O . GLY D 1 76 ? 39.705 44.297 0.812 1.00 11.12 116 GLY D O 1
ATOM 8818 N N . SER D 1 77 ? 39.588 42.135 0.213 1.00 10.47 117 SER D N 1
ATOM 8819 C CA . SER D 1 77 ? 39.036 41.730 1.515 1.00 10.48 117 SER D CA 1
ATOM 8820 C C . SER D 1 77 ? 40.153 41.647 2.558 1.00 10.84 117 SER D C 1
ATOM 8821 O O . SER D 1 77 ? 39.864 41.598 3.721 1.00 10.53 117 SER D O 1
ATOM 8824 N N . SER D 1 78 ? 41.436 41.673 2.154 1.00 11.00 118 SER D N 1
ATOM 8825 C CA . SER D 1 78 ? 42.503 41.753 3.158 1.00 11.82 118 SER D CA 1
ATOM 8826 C C . SER D 1 78 ? 42.316 42.948 4.118 1.00 11.35 118 SER D C 1
ATOM 8827 O O . SER D 1 78 ? 42.467 42.813 5.348 1.00 10.77 118 SER D O 1
ATOM 8830 N N . GLU D 1 79 ? 41.879 44.083 3.556 1.00 10.91 119 GLU D N 1
ATOM 8831 C CA . GLU D 1 79 ? 41.690 45.279 4.347 1.00 10.41 119 GLU D CA 1
ATOM 8832 C C . GLU D 1 79 ? 40.421 45.168 5.166 1.00 9.32 119 GLU D C 1
ATOM 8833 O O . GLU D 1 79 ? 40.381 45.661 6.293 1.00 10.55 119 GLU D O 1
ATOM 8839 N N . GLY D 1 80 ? 39.417 44.441 4.664 1.00 9.35 120 GLY D N 1
ATOM 8840 C CA . GLY D 1 80 ? 38.249 44.087 5.491 1.00 9.74 120 GLY D CA 1
ATOM 8841 C C . GLY D 1 80 ? 38.494 43.245 6.722 1.00 9.71 120 GLY D C 1
ATOM 8842 O O . GLY D 1 80 ? 37.920 43.524 7.820 1.00 9.40 120 GLY D O 1
ATOM 8843 N N . ILE D 1 81 ? 39.376 42.246 6.605 1.00 9.75 121 ILE D N 1
ATOM 8844 C CA . ILE D 1 81 ? 39.757 41.400 7.760 1.00 9.88 121 ILE D CA 1
ATOM 8845 C C . ILE D 1 81 ? 40.422 42.277 8.832 1.00 8.59 121 ILE D C 1
ATOM 8846 O O . ILE D 1 81 ? 40.072 42.268 10.035 1.00 9.88 121 ILE D O 1
ATOM 8851 N N . ARG D 1 82 ? 41.371 43.087 8.387 1.00 9.78 122 ARG D N 1
ATOM 8852 C CA . ARG D 1 82 ? 42.072 44.007 9.273 1.00 8.66 122 ARG D CA 1
ATOM 8853 C C . ARG D 1 82 ? 41.123 44.938 9.946 1.00 9.02 122 ARG D C 1
ATOM 8854 O O . ARG D 1 82 ? 41.142 45.073 11.160 1.00 8.49 122 ARG D O 1
ATOM 8862 N N . ALA D 1 83 ? 40.231 45.559 9.188 1.00 10.21 123 ALA D N 1
ATOM 8863 C CA . ALA D 1 83 ? 39.339 46.546 9.797 1.00 9.36 123 ALA D CA 1
ATOM 8864 C C . ALA D 1 83 ? 38.375 45.887 10.757 1.00 9.88 123 ALA D C 1
ATOM 8865 O O . ALA D 1 83 ? 38.113 46.431 11.848 1.00 7.98 123 ALA D O 1
ATOM 8867 N N . ALA D 1 84 ? 37.878 44.706 10.404 1.00 9.37 124 ALA D N 1
ATOM 8868 C CA . ALA D 1 84 ? 36.973 43.974 11.322 1.00 9.91 124 ALA D CA 1
ATOM 8869 C C . ALA D 1 84 ? 37.649 43.670 12.673 1.00 9.33 124 ALA D C 1
ATOM 8870 O O . ALA D 1 84 ? 37.047 43.881 13.773 1.00 10.68 124 ALA D O 1
ATOM 8872 N N . ILE D 1 85 ? 38.882 43.168 12.630 1.00 9.79 125 ILE D N 1
ATOM 8873 C CA . ILE D 1 85 ? 39.646 42.840 13.841 1.00 10.34 125 ILE D CA 1
ATOM 8874 C C . ILE D 1 85 ? 39.906 44.100 14.645 1.00 10.35 125 ILE D C 1
ATOM 8875 O O . ILE D 1 85 ? 39.617 44.162 15.864 1.00 10.68 125 ILE D O 1
ATOM 8880 N N . GLU D 1 86 ? 40.412 45.136 13.974 1.00 10.76 126 GLU D N 1
ATOM 8881 C CA . GLU D 1 86 ? 40.682 46.412 14.674 1.00 11.43 126 GLU D CA 1
ATOM 8882 C C . GLU D 1 86 ? 39.430 46.987 15.332 1.00 11.94 126 GLU D C 1
ATOM 8883 O O . GLU D 1 86 ? 39.469 47.489 16.478 1.00 11.01 126 GLU D O 1
ATOM 8889 N N . ALA D 1 87 ? 38.304 46.922 14.626 1.00 12.57 127 ALA D N 1
ATOM 8890 C CA . ALA D 1 87 ? 37.065 47.456 15.192 1.00 12.54 127 ALA D CA 1
ATOM 8891 C C . ALA D 1 87 ? 36.617 46.740 16.463 1.00 13.40 127 ALA D C 1
ATOM 8892 O O . ALA D 1 87 ? 36.002 47.378 17.346 1.00 12.46 127 ALA D O 1
ATOM 8894 N N . TYR D 1 88 ? 36.869 45.431 16.562 1.00 12.76 128 TYR D N 1
ATOM 8895 C CA . TYR D 1 88 ? 36.324 44.641 17.677 1.00 14.24 128 TYR D CA 1
ATOM 8896 C C . TYR D 1 88 ? 37.381 44.151 18.670 1.00 15.58 128 TYR D C 1
ATOM 8897 O O . TYR D 1 88 ? 37.032 43.474 19.646 1.00 17.21 128 TYR D O 1
ATOM 8906 N N . ALA D 1 89 ? 38.624 44.588 18.484 1.00 16.14 129 ALA D N 1
ATOM 8907 C CA . ALA D 1 89 ? 39.723 44.262 19.373 1.00 17.75 129 ALA D CA 1
ATOM 8908 C C . ALA D 1 89 ? 39.665 45.046 20.674 1.00 18.91 129 ALA D C 1
ATOM 8909 O O . ALA D 1 89 ? 39.351 46.211 20.692 1.00 20.34 129 ALA D O 1
ATOM 8911 N N . SER D 1 90 ? 39.975 44.386 21.770 1.00 21.32 130 SER D N 1
ATOM 8912 C CA . SER D 1 90 ? 40.288 45.056 23.033 1.00 22.44 130 SER D CA 1
ATOM 8913 C C . SER D 1 90 ? 41.318 44.168 23.716 1.00 23.61 130 SER D C 1
ATOM 8914 O O . SER D 1 90 ? 41.609 43.065 23.229 1.00 23.31 130 SER D O 1
ATOM 8917 N N . LEU D 1 91 ? 41.874 44.628 24.840 1.00 25.14 131 LEU D N 1
ATOM 8918 C CA . LEU D 1 91 ? 42.907 43.818 25.492 1.00 25.76 131 LEU D CA 1
ATOM 8919 C C . LEU D 1 91 ? 42.325 42.606 26.173 1.00 24.47 131 LEU D C 1
ATOM 8920 O O . LEU D 1 91 ? 43.060 41.663 26.380 1.00 25.85 131 LEU D O 1
ATOM 8925 N N . GLU D 1 92 ? 41.022 42.571 26.459 1.00 22.21 132 GLU D N 1
ATOM 8926 C CA . GLU D 1 92 ? 40.457 41.320 26.962 1.00 21.19 132 GLU D CA 1
ATOM 8927 C C . GLU D 1 92 ? 39.784 40.408 25.893 1.00 18.91 132 GLU D C 1
ATOM 8928 O O . GLU D 1 92 ? 39.289 39.369 26.236 1.00 18.58 132 GLU D O 1
ATOM 8934 N N . ALA D 1 93 ? 39.798 40.795 24.616 1.00 16.45 133 ALA D N 1
ATOM 8935 C CA . ALA D 1 93 ? 39.172 40.015 23.537 1.00 15.79 133 ALA D CA 1
ATOM 8936 C C . ALA D 1 93 ? 40.011 38.804 23.141 1.00 15.56 133 ALA D C 1
ATOM 8937 O O . ALA D 1 93 ? 41.252 38.841 23.209 1.00 16.46 133 ALA D O 1
ATOM 8939 N N . GLN D 1 94 ? 39.344 37.728 22.736 1.00 14.36 134 GLN D N 1
ATOM 8940 C CA . GLN D 1 94 ? 40.027 36.576 22.166 1.00 13.57 134 GLN D CA 1
ATOM 8941 C C . GLN D 1 94 ? 39.543 36.395 20.717 1.00 12.86 134 GLN D C 1
ATOM 8942 O O . GLN D 1 94 ? 38.421 36.759 20.372 1.00 10.58 134 GLN D O 1
ATOM 8948 N N . LEU D 1 95 ? 40.427 35.861 19.892 1.00 11.78 135 LEU D N 1
ATOM 8949 C CA . LEU D 1 95 ? 40.081 35.380 18.571 1.00 11.98 135 LEU D CA 1
ATOM 8950 C C . LEU D 1 95 ? 39.923 33.867 18.720 1.00 12.81 135 LEU D C 1
ATOM 8951 O O . LEU D 1 95 ? 40.838 33.181 19.212 1.00 13.86 135 LEU D O 1
ATOM 8956 N N . VAL D 1 96 ? 38.791 33.346 18.277 1.00 11.55 136 VAL D N 1
ATOM 8957 C CA . VAL D 1 96 ? 38.573 31.899 18.257 1.00 11.19 136 VAL D CA 1
ATOM 8958 C C . VAL D 1 96 ? 38.591 31.455 16.800 1.00 11.12 136 VAL D C 1
ATOM 8959 O O . VAL D 1 96 ? 37.785 31.925 16.033 1.00 11.54 136 VAL D O 1
ATOM 8963 N N . ILE D 1 97 ? 39.557 30.620 16.406 1.00 11.31 137 ILE D N 1
ATOM 8964 C CA . ILE D 1 97 ? 39.651 30.105 15.051 1.00 10.29 137 ILE D CA 1
ATOM 8965 C C . ILE D 1 97 ? 39.911 28.591 15.018 1.00 11.60 137 ILE D C 1
ATOM 8966 O O . ILE D 1 97 ? 40.480 28.025 15.975 1.00 10.26 137 ILE D O 1
ATOM 8971 N N . PRO D 1 98 ? 39.587 27.941 13.883 1.00 11.49 138 PRO D N 1
ATOM 8972 C CA . PRO D 1 98 ? 40.094 26.599 13.591 1.00 12.32 138 PRO D CA 1
ATOM 8973 C C . PRO D 1 98 ? 41.619 26.673 13.484 1.00 13.51 138 PRO D C 1
ATOM 8974 O O . PRO D 1 98 ? 42.159 27.716 13.047 1.00 13.86 138 PRO D O 1
ATOM 8978 N N . GLU D 1 99 ? 42.299 25.579 13.814 1.00 12.78 139 GLU D N 1
ATOM 8979 C CA A GLU D 1 99 ? 43.749 25.567 13.853 0.50 13.30 139 GLU D CA 1
ATOM 8980 C CA B GLU D 1 99 ? 43.741 25.590 13.849 0.50 13.63 139 GLU D CA 1
ATOM 8981 C C . GLU D 1 99 ? 44.357 25.775 12.460 1.00 13.77 139 GLU D C 1
ATOM 8982 O O . GLU D 1 99 ? 45.436 26.343 12.347 1.00 15.60 139 GLU D O 1
ATOM 8993 N N . LEU D 1 100 ? 43.670 25.319 11.425 1.00 13.07 140 LEU D N 1
ATOM 8994 C CA . LEU D 1 100 ? 44.150 25.383 10.039 1.00 13.37 140 LEU D CA 1
ATOM 8995 C C . LEU D 1 100 ? 43.186 26.196 9.153 1.00 13.23 140 LEU D C 1
ATOM 8996 O O . LEU D 1 100 ? 42.185 25.690 8.572 1.00 13.66 140 LEU D O 1
ATOM 9001 N N . THR D 1 101 ? 43.473 27.478 9.062 1.00 12.78 141 THR D N 1
ATOM 9002 C CA . THR D 1 101 ? 42.639 28.386 8.298 1.00 12.83 141 THR D CA 1
ATOM 9003 C C . THR D 1 101 ? 43.456 29.534 7.760 1.00 13.00 141 THR D C 1
ATOM 9004 O O . THR D 1 101 ? 44.669 29.512 7.865 1.00 13.15 141 THR D O 1
ATOM 9008 N N . TYR D 1 102 ? 42.805 30.495 7.105 1.00 13.02 142 TYR D N 1
ATOM 9009 C CA . TYR D 1 102 ? 43.495 31.675 6.558 1.00 12.06 142 TYR D CA 1
ATOM 9010 C C . TYR D 1 102 ? 44.130 32.530 7.660 1.00 12.23 142 TYR D C 1
ATOM 9011 O O . TYR D 1 102 ? 43.480 32.884 8.652 1.00 12.69 142 TYR D O 1
ATOM 9020 N N . GLY D 1 103 ? 45.424 32.806 7.485 1.00 12.00 143 GLY D N 1
ATOM 9021 C CA . GLY D 1 103 ? 46.260 33.343 8.555 1.00 12.33 143 GLY D CA 1
ATOM 9022 C C . GLY D 1 103 ? 46.085 34.817 8.945 1.00 12.76 143 GLY D C 1
ATOM 9023 O O . GLY D 1 103 ? 46.543 35.224 10.030 1.00 12.10 143 GLY D O 1
ATOM 9024 N N . ASP D 1 104 ? 45.405 35.612 8.131 1.00 13.60 144 ASP D N 1
ATOM 9025 C CA . ASP D 1 104 ? 45.271 37.066 8.410 1.00 14.22 144 ASP D CA 1
ATOM 9026 C C . ASP D 1 104 ? 44.495 37.388 9.682 1.00 13.72 144 ASP D C 1
ATOM 9027 O O . ASP D 1 104 ? 44.778 38.384 10.301 1.00 14.71 144 ASP D O 1
ATOM 9032 N N . GLY D 1 105 ? 43.518 36.573 10.087 1.00 12.78 145 GLY D N 1
ATOM 9033 C CA . GLY D 1 105 ? 42.805 36.839 11.310 1.00 12.88 145 GLY D CA 1
ATOM 9034 C C . GLY D 1 105 ? 43.742 36.819 12.484 1.00 11.04 145 GLY D C 1
ATOM 9035 O O . GLY D 1 105 ? 43.837 37.800 13.238 1.00 11.50 145 GLY D O 1
ATOM 9036 N N . GLU D 1 106 ? 44.442 35.702 12.632 1.00 10.83 146 GLU D N 1
ATOM 9037 C CA . GLU D 1 106 ? 45.436 35.548 13.667 1.00 10.75 146 GLU D CA 1
ATOM 9038 C C . GLU D 1 106 ? 46.502 36.652 13.618 1.00 10.86 146 GLU D C 1
ATOM 9039 O O . GLU D 1 106 ? 46.900 37.186 14.650 1.00 11.27 146 GLU D O 1
ATOM 9045 N N . HIS D 1 107 ? 46.967 36.967 12.426 1.00 11.13 147 HIS D N 1
ATOM 9046 C CA . HIS D 1 107 ? 47.959 38.030 12.216 1.00 12.07 147 HIS D CA 1
ATOM 9047 C C . HIS D 1 107 ? 47.509 39.323 12.866 1.00 11.33 147 HIS D C 1
ATOM 9048 O O . HIS D 1 107 ? 48.239 39.900 13.638 1.00 12.33 147 HIS D O 1
ATOM 9055 N N . PHE D 1 108 ? 46.292 39.777 12.581 1.00 11.65 148 PHE D N 1
ATOM 9056 C CA . PHE D 1 108 ? 45.869 41.104 13.069 1.00 11.56 148 PHE D CA 1
ATOM 9057 C C . PHE D 1 108 ? 45.453 41.012 14.546 1.00 10.99 148 PHE D C 1
ATOM 9058 O O . PHE D 1 108 ? 45.577 41.967 15.323 1.00 11.24 148 PHE D O 1
ATOM 9066 N N . ALA D 1 109 ? 44.988 39.841 14.941 1.00 10.48 149 ALA D N 1
ATOM 9067 C CA . ALA D 1 109 ? 44.626 39.610 16.349 1.00 10.59 149 ALA D CA 1
ATOM 9068 C C . ALA D 1 109 ? 45.859 39.732 17.238 1.00 11.00 149 ALA D C 1
ATOM 9069 O O . ALA D 1 109 ? 45.809 40.346 18.314 1.00 11.24 149 ALA D O 1
ATOM 9071 N N . LYS D 1 110 ? 46.984 39.195 16.763 1.00 11.33 150 LYS D N 1
ATOM 9072 C CA . LYS D 1 110 ? 48.257 39.278 17.498 1.00 12.56 150 LYS D CA 1
ATOM 9073 C C . LYS D 1 110 ? 48.751 40.718 17.592 1.00 11.59 150 LYS D C 1
ATOM 9074 O O . LYS D 1 110 ? 49.180 41.149 18.663 1.00 12.52 150 LYS D O 1
ATOM 9080 N N . ILE D 1 111 ? 48.666 41.462 16.486 1.00 10.69 151 ILE D N 1
ATOM 9081 C CA . ILE D 1 111 ? 49.018 42.880 16.457 1.00 10.33 151 ILE D CA 1
ATOM 9082 C C . ILE D 1 111 ? 48.184 43.671 17.474 1.00 11.11 151 ILE D C 1
ATOM 9083 O O . ILE D 1 111 ? 48.700 44.531 18.227 1.00 11.46 151 ILE D O 1
ATOM 9088 N N . ALA D 1 112 ? 46.924 43.289 17.577 1.00 10.93 152 ALA D N 1
ATOM 9089 C CA . ALA D 1 112 ? 45.995 43.864 18.522 1.00 11.44 152 ALA D CA 1
ATOM 9090 C C . ALA D 1 112 ? 46.247 43.394 19.955 1.00 12.04 152 ALA D C 1
ATOM 9091 O O . ALA D 1 112 ? 45.545 43.845 20.859 1.00 14.36 152 ALA D O 1
ATOM 9093 N N . GLY D 1 113 ? 47.204 42.493 20.178 1.00 12.92 153 GLY D N 1
ATOM 9094 C CA . GLY D 1 113 ? 47.441 41.968 21.532 1.00 13.67 153 GLY D CA 1
ATOM 9095 C C . GLY D 1 113 ? 46.401 41.002 22.079 1.00 14.19 153 GLY D C 1
ATOM 9096 O O . GLY D 1 113 ? 46.385 40.720 23.282 1.00 14.13 153 GLY D O 1
ATOM 9105 N N . LYS D 1 115 ? 44.315 37.454 22.913 1.00 16.08 155 LYS D N 1
ATOM 9106 C CA . LYS D 1 115 ? 44.460 36.000 23.038 1.00 16.62 155 LYS D CA 1
ATOM 9107 C C . LYS D 1 115 ? 43.983 35.330 21.743 1.00 15.91 155 LYS D C 1
ATOM 9108 O O . LYS D 1 115 ? 42.914 35.658 21.252 1.00 15.79 155 LYS D O 1
ATOM 9114 N N . VAL D 1 116 ? 44.759 34.391 21.201 1.00 15.04 156 VAL D N 1
ATOM 9115 C CA . VAL D 1 116 ? 44.325 33.581 20.052 1.00 13.90 156 VAL D CA 1
ATOM 9116 C C . VAL D 1 116 ? 44.072 32.122 20.498 1.00 14.91 156 VAL D C 1
ATOM 9117 O O . VAL D 1 116 ? 44.978 31.437 20.997 1.00 15.03 156 VAL D O 1
ATOM 9121 N N . THR D 1 117 ? 42.832 31.671 20.339 1.00 14.36 157 THR D N 1
ATOM 9122 C CA . THR D 1 117 ? 42.416 30.344 20.761 1.00 15.17 157 THR D CA 1
ATOM 9123 C C . THR D 1 117 ? 42.139 29.529 19.522 1.00 14.30 157 THR D C 1
ATOM 9124 O O . THR D 1 117 ? 41.144 29.745 18.821 1.00 13.72 157 THR D O 1
ATOM 9128 N N . LYS D 1 118 ? 43.055 28.611 19.228 1.00 14.57 158 LYS D N 1
ATOM 9129 C CA . LYS D 1 118 ? 42.951 27.734 18.086 1.00 14.55 158 LYS D CA 1
ATOM 9130 C C . LYS D 1 118 ? 42.345 26.391 18.461 1.00 14.92 158 LYS D C 1
ATOM 9131 O O . LYS D 1 118 ? 42.763 25.758 19.422 1.00 16.33 158 LYS D O 1
ATOM 9137 N N . VAL D 1 119 ? 41.321 25.980 17.737 1.00 13.99 159 VAL D N 1
ATOM 9138 C CA . VAL D 1 119 ? 40.660 24.719 18.003 1.00 13.80 159 VAL D CA 1
ATOM 9139 C C . VAL D 1 119 ? 41.076 23.669 16.979 1.00 13.20 159 VAL D C 1
ATOM 9140 O O . VAL D 1 119 ? 40.979 23.888 15.760 1.00 13.43 159 VAL D O 1
ATOM 9144 N N . LYS D 1 120 ? 41.616 22.561 17.482 1.00 13.27 160 LYS D N 1
ATOM 9145 C CA . LYS D 1 120 ? 42.087 21.447 16.660 1.00 14.52 160 LYS D CA 1
ATOM 9146 C C . LYS D 1 120 ? 41.015 21.010 15.647 1.00 14.18 160 LYS D C 1
ATOM 9147 O O . LYS D 1 120 ? 39.830 21.008 15.958 1.00 14.35 160 LYS D O 1
ATOM 9161 N N . LEU D 1 122 ? 38.837 18.448 13.211 1.00 15.06 162 LEU D N 1
ATOM 9162 C CA . LEU D 1 122 ? 38.328 17.096 13.389 1.00 16.51 162 LEU D CA 1
ATOM 9163 C C . LEU D 1 122 ? 39.189 16.134 12.593 1.00 19.19 162 LEU D C 1
ATOM 9164 O O . LEU D 1 122 ? 39.985 16.562 11.727 1.00 18.82 162 LEU D O 1
ATOM 9169 N N . ASP D 1 123 ? 39.021 14.834 12.866 1.00 21.65 163 ASP D N 1
ATOM 9170 C CA . ASP D 1 123 ? 39.921 13.820 12.309 1.00 23.45 163 ASP D CA 1
ATOM 9171 C C . ASP D 1 123 ? 39.899 13.780 10.792 1.00 23.80 163 ASP D C 1
ATOM 9172 O O . ASP D 1 123 ? 40.846 13.292 10.182 1.00 24.74 163 ASP D O 1
ATOM 9177 N N . ASN D 1 124 ? 38.848 14.320 10.184 1.00 23.67 164 ASN D N 1
ATOM 9178 C CA . ASN D 1 124 ? 38.765 14.434 8.731 1.00 23.39 164 ASN D CA 1
ATOM 9179 C C . ASN D 1 124 ? 39.096 15.820 8.175 1.00 23.46 164 ASN D C 1
ATOM 9180 O O . ASN D 1 124 ? 38.894 16.072 6.981 1.00 23.60 164 ASN D O 1
ATOM 9185 N N . TRP D 1 125 ? 39.668 16.691 9.026 1.00 22.09 165 TRP D N 1
ATOM 9186 C CA . TRP D 1 125 ? 40.133 18.079 8.703 1.00 21.36 165 TRP D CA 1
ATOM 9187 C C . TRP D 1 125 ? 38.999 19.134 8.652 1.00 18.61 165 TRP D C 1
ATOM 9188 O O . TRP D 1 125 ? 39.200 20.271 8.248 1.00 19.71 165 TRP D O 1
ATOM 9199 N N . ALA D 1 126 ? 37.816 18.738 9.025 1.00 16.98 166 ALA D N 1
ATOM 9200 C CA . ALA D 1 126 ? 36.706 19.665 9.175 1.00 15.24 166 ALA D CA 1
ATOM 9201 C C . ALA D 1 126 ? 36.884 20.526 10.432 1.00 13.60 166 ALA D C 1
ATOM 9202 O O . ALA D 1 126 ? 37.611 20.146 11.362 1.00 12.01 166 ALA D O 1
ATOM 9204 N N . PHE D 1 127 ? 36.168 21.651 10.455 1.00 11.57 167 PHE D N 1
ATOM 9205 C CA . PHE D 1 127 ? 36.146 22.543 11.565 1.00 11.18 167 PHE D CA 1
ATOM 9206 C C . PHE D 1 127 ? 35.484 21.740 12.668 1.00 10.71 167 PHE D C 1
ATOM 9207 O O . PHE D 1 127 ? 34.546 21.017 12.393 1.00 10.07 167 PHE D O 1
ATOM 9215 N N . ASP D 1 128 ? 35.960 21.862 13.892 1.00 10.40 168 ASP D N 1
ATOM 9216 C CA . ASP D 1 128 ? 35.212 21.335 15.060 1.00 10.84 168 ASP D CA 1
ATOM 9217 C C . ASP D 1 128 ? 34.332 22.448 15.608 1.00 10.81 168 ASP D C 1
ATOM 9218 O O . ASP D 1 128 ? 34.717 23.226 16.506 1.00 11.45 168 ASP D O 1
ATOM 9223 N N . ILE D 1 129 ? 33.135 22.545 15.065 1.00 12.08 169 ILE D N 1
ATOM 9224 C CA . ILE D 1 129 ? 32.258 23.665 15.416 1.00 13.21 169 ILE D CA 1
ATOM 9225 C C . ILE D 1 129 ? 31.893 23.575 16.895 1.00 12.72 169 ILE D C 1
ATOM 9226 O O . ILE D 1 129 ? 31.797 24.607 17.570 1.00 12.08 169 ILE D O 1
ATOM 9231 N N . GLU D 1 130 ? 31.753 22.360 17.404 1.00 13.16 170 GLU D N 1
ATOM 9232 C CA . GLU D 1 130 ? 31.397 22.198 18.830 1.00 13.84 170 GLU D CA 1
ATOM 9233 C C . GLU D 1 130 ? 32.521 22.740 19.719 1.00 13.35 170 GLU D C 1
ATOM 9234 O O . GLU D 1 130 ? 32.250 23.360 20.717 1.00 12.92 170 GLU D O 1
ATOM 9240 N N . GLY D 1 131 ? 33.769 22.508 19.314 1.00 12.43 171 GLY D N 1
ATOM 9241 C CA . GLY D 1 131 ? 34.941 23.003 20.024 1.00 11.93 171 GLY D CA 1
ATOM 9242 C C . GLY D 1 131 ? 35.099 24.521 19.871 1.00 11.39 171 GLY D C 1
ATOM 9243 O O . GLY D 1 131 ? 35.520 25.170 20.811 1.00 10.51 171 GLY D O 1
ATOM 9244 N N . LEU D 1 132 ? 34.742 25.084 18.701 1.00 10.30 172 LEU D N 1
ATOM 9245 C CA . LEU D 1 132 ? 34.694 26.542 18.534 1.00 10.83 172 LEU D CA 1
ATOM 9246 C C . LEU D 1 132 ? 33.623 27.125 19.479 1.00 10.64 172 LEU D C 1
ATOM 9247 O O . LEU D 1 132 ? 33.896 28.068 20.246 1.00 10.40 172 LEU D O 1
ATOM 9252 N N . LYS D 1 133 ? 32.437 26.513 19.509 1.00 10.41 173 LYS D N 1
ATOM 9253 C CA . LYS D 1 133 ? 31.364 27.024 20.362 1.00 10.26 173 LYS D CA 1
ATOM 9254 C C . LYS D 1 133 ? 31.781 26.988 21.834 1.00 10.17 173 LYS D C 1
ATOM 9255 O O . LYS D 1 133 ? 31.415 27.891 22.599 1.00 9.52 173 LYS D O 1
ATOM 9261 N N . ALA D 1 134 ? 32.467 25.910 22.226 1.00 10.08 174 ALA D N 1
ATOM 9262 C CA . ALA D 1 134 ? 32.838 25.690 23.649 1.00 9.70 174 ALA D CA 1
ATOM 9263 C C . ALA D 1 134 ? 33.891 26.726 24.093 1.00 10.41 174 ALA D C 1
ATOM 9264 O O . ALA D 1 134 ? 33.880 27.246 25.228 1.00 12.08 174 ALA D O 1
ATOM 9266 N N . ALA D 1 135 ? 34.824 27.001 23.199 1.00 9.98 175 ALA D N 1
ATOM 9267 C CA . ALA D 1 135 ? 35.867 27.997 23.442 1.00 10.74 175 ALA D CA 1
ATOM 9268 C C . ALA D 1 135 ? 35.303 29.387 23.608 1.00 10.49 175 ALA D C 1
ATOM 9269 O O . ALA D 1 135 ? 35.806 30.130 24.431 1.00 11.90 175 ALA D O 1
ATOM 9271 N N . VAL D 1 136 ? 34.261 29.734 22.850 1.00 10.38 176 VAL D N 1
ATOM 9272 C CA . VAL D 1 136 ? 33.538 30.982 23.093 1.00 10.87 176 VAL D CA 1
ATOM 9273 C C . VAL D 1 136 ? 32.806 30.953 24.432 1.00 11.44 176 VAL D C 1
ATOM 9274 O O . VAL D 1 136 ? 32.907 31.907 25.214 1.00 12.07 176 VAL D O 1
ATOM 9278 N N . ALA D 1 137 ? 32.091 29.863 24.715 1.00 11.27 177 ALA D N 1
ATOM 9279 C CA . ALA D 1 137 ? 31.247 29.776 25.913 1.00 11.71 177 ALA D CA 1
ATOM 9280 C C . ALA D 1 137 ? 32.057 29.786 27.185 1.00 12.57 177 ALA D C 1
ATOM 9281 O O . ALA D 1 137 ? 31.563 30.251 28.208 1.00 13.14 177 ALA D O 1
ATOM 9283 N N . ALA D 1 138 ? 33.284 29.272 27.129 1.00 13.35 178 ALA D N 1
ATOM 9284 C CA . ALA D 1 138 ? 34.124 29.159 28.313 1.00 14.72 178 ALA D CA 1
ATOM 9285 C C . ALA D 1 138 ? 34.794 30.501 28.687 1.00 16.03 178 ALA D C 1
ATOM 9286 O O . ALA D 1 138 ? 35.254 30.663 29.806 1.00 14.67 178 ALA D O 1
ATOM 9288 N N . TYR D 1 139 ? 34.803 31.453 27.758 1.00 16.32 179 TYR D N 1
ATOM 9289 C CA . TYR D 1 139 ? 35.504 32.729 27.910 1.00 17.39 179 TYR D CA 1
ATOM 9290 C C . TYR D 1 139 ? 34.560 33.861 28.325 1.00 18.46 179 TYR D C 1
ATOM 9291 O O . TYR D 1 139 ? 33.634 34.181 27.594 1.00 19.57 179 TYR D O 1
ATOM 9300 N N . SER D 1 140 ? 34.801 34.486 29.481 1.00 19.70 180 SER D N 1
ATOM 9301 C CA . SER D 1 140 ? 33.931 35.573 29.986 1.00 20.64 180 SER D CA 1
ATOM 9302 C C . SER D 1 140 ? 34.094 36.900 29.193 1.00 19.93 180 SER D C 1
ATOM 9303 O O . SER D 1 140 ? 33.185 37.718 29.154 1.00 21.36 180 SER D O 1
ATOM 9306 N N . GLY D 1 141 ? 35.207 37.079 28.490 1.00 19.17 181 GLY D N 1
ATOM 9307 C CA . GLY D 1 141 ? 35.415 38.284 27.718 1.00 16.70 181 GLY D CA 1
ATOM 9308 C C . GLY D 1 141 ? 34.742 38.245 26.344 1.00 15.83 181 GLY D C 1
ATOM 9309 O O . GLY D 1 141 ? 33.965 37.319 26.030 1.00 14.46 181 GLY D O 1
ATOM 9310 N N . PRO D 1 142 ? 35.013 39.278 25.536 1.00 14.94 182 PRO D N 1
ATOM 9311 C CA . PRO D 1 142 ? 34.581 39.290 24.153 1.00 14.53 182 PRO D CA 1
ATOM 9312 C C . PRO D 1 142 ? 35.380 38.303 23.325 1.00 13.57 182 PRO D C 1
ATOM 9313 O O . PRO D 1 142 ? 36.560 38.021 23.624 1.00 13.04 182 PRO D O 1
ATOM 9317 N N . SER D 1 143 ? 34.710 37.785 22.293 1.00 12.59 183 SER D N 1
ATOM 9318 C CA . SER D 1 143 ? 35.281 36.864 21.364 1.00 11.46 183 SER D CA 1
ATOM 9319 C C . SER D 1 143 ? 34.937 37.345 19.971 1.00 11.37 183 SER D C 1
ATOM 9320 O O . SER D 1 143 ? 33.802 37.788 19.718 1.00 11.06 183 SER D O 1
ATOM 9323 N N . ILE D 1 144 ? 35.922 37.233 19.097 1.00 9.76 184 ILE D N 1
ATOM 9324 C CA . ILE D 1 144 ? 35.758 37.305 17.653 1.00 10.06 184 ILE D CA 1
ATOM 9325 C C . ILE D 1 144 ? 36.009 35.918 17.104 1.00 10.83 184 ILE D C 1
ATOM 9326 O O . ILE D 1 144 ? 37.027 35.274 17.459 1.00 10.82 184 ILE D O 1
ATOM 9331 N N . VAL D 1 145 ? 35.080 35.452 16.262 1.00 10.77 185 VAL D N 1
ATOM 9332 C CA . VAL D 1 145 ? 35.145 34.129 15.630 1.00 10.40 185 VAL D CA 1
ATOM 9333 C C . VAL D 1 145 ? 35.330 34.354 14.146 1.00 10.38 185 VAL D C 1
ATOM 9334 O O . VAL D 1 145 ? 34.531 35.044 13.525 1.00 11.14 185 VAL D O 1
ATOM 9338 N N . TYR D 1 146 ? 36.392 33.777 13.578 1.00 10.30 186 TYR D N 1
ATOM 9339 C CA . TYR D 1 146 ? 36.703 33.953 12.189 1.00 9.47 186 TYR D CA 1
ATOM 9340 C C . TYR D 1 146 ? 36.553 32.627 11.418 1.00 10.38 186 TYR D C 1
ATOM 9341 O O . TYR D 1 146 ? 37.264 31.680 11.712 1.00 10.61 186 TYR D O 1
ATOM 9350 N N . LEU D 1 147 ? 35.586 32.584 10.488 1.00 8.82 187 LEU D N 1
ATOM 9351 C CA . LEU D 1 147 ? 35.067 31.373 9.841 1.00 8.68 187 LEU D CA 1
ATOM 9352 C C . LEU D 1 147 ? 35.191 31.616 8.342 1.00 8.59 187 LEU D C 1
ATOM 9353 O O . LEU D 1 147 ? 34.491 32.420 7.744 1.00 9.93 187 LEU D O 1
ATOM 9358 N N . VAL D 1 148 ? 36.119 30.910 7.773 1.00 8.82 188 VAL D N 1
ATOM 9359 C CA . VAL D 1 148 ? 36.379 30.981 6.347 1.00 8.38 188 VAL D CA 1
ATOM 9360 C C . VAL D 1 148 ? 35.623 29.816 5.699 1.00 10.44 188 VAL D C 1
ATOM 9361 O O . VAL D 1 148 ? 35.791 28.655 6.102 1.00 10.83 188 VAL D O 1
ATOM 9365 N N . ASN D 1 149 ? 34.822 30.126 4.679 1.00 9.85 189 ASN D N 1
ATOM 9366 C CA . ASN D 1 149 ? 33.873 29.183 4.118 1.00 9.79 189 ASN D CA 1
ATOM 9367 C C . ASN D 1 149 ? 33.554 29.492 2.653 1.00 9.93 189 ASN D C 1
ATOM 9368 O O . ASN D 1 149 ? 32.799 30.423 2.384 1.00 11.17 189 ASN D O 1
ATOM 9373 N N . PRO D 1 150 ? 34.116 28.736 1.692 1.00 9.79 190 PRO D N 1
ATOM 9374 C CA . PRO D 1 150 ? 35.039 27.595 1.768 1.00 9.80 190 PRO D CA 1
ATOM 9375 C C . PRO D 1 150 ? 36.341 27.965 2.486 1.00 9.79 190 PRO D C 1
ATOM 9376 O O . PRO D 1 150 ? 36.850 29.089 2.320 1.00 9.85 190 PRO D O 1
ATOM 9380 N N . ASN D 1 151 ? 36.884 27.031 3.269 1.00 9.36 191 ASN D N 1
ATOM 9381 C CA . ASN D 1 151 ? 38.111 27.272 3.994 1.00 9.54 191 ASN D CA 1
ATOM 9382 C C . ASN D 1 151 ? 39.311 27.256 3.071 1.00 9.92 191 ASN D C 1
ATOM 9383 O O . ASN D 1 151 ? 39.295 26.588 2.055 1.00 9.94 191 ASN D O 1
ATOM 9388 N N . ASN D 1 152 ? 40.303 28.054 3.418 1.00 10.45 192 ASN D N 1
ATOM 9389 C CA . ASN D 1 152 ? 41.610 28.083 2.735 1.00 10.74 192 ASN D CA 1
ATOM 9390 C C . ASN D 1 152 ? 42.580 27.738 3.872 1.00 11.60 192 ASN D C 1
ATOM 9391 O O . ASN D 1 152 ? 42.669 28.457 4.844 1.00 11.70 192 ASN D O 1
ATOM 9396 N N . PRO D 1 153 ? 43.330 26.643 3.769 1.00 11.76 193 PRO D N 1
ATOM 9397 C CA . PRO D 1 153 ? 43.722 25.958 2.566 1.00 11.48 193 PRO D CA 1
ATOM 9398 C C . PRO D 1 153 ? 42.950 24.682 2.253 1.00 11.78 193 PRO D C 1
ATOM 9399 O O . PRO D 1 153 ? 43.213 24.118 1.241 1.00 11.67 193 PRO D O 1
ATOM 9403 N N . THR D 1 154 ? 42.036 24.213 3.122 1.00 11.03 194 THR D N 1
ATOM 9404 C CA . THR D 1 154 ? 41.470 22.860 2.925 1.00 11.64 194 THR D CA 1
ATOM 9405 C C . THR D 1 154 ? 40.527 22.773 1.699 1.00 11.78 194 THR D C 1
ATOM 9406 O O . THR D 1 154 ? 40.413 21.713 1.070 1.00 12.42 194 THR D O 1
ATOM 9410 N N . GLY D 1 155 ? 39.853 23.878 1.357 1.00 11.00 195 GLY D N 1
ATOM 9411 C CA . GLY D 1 155 ? 38.937 23.937 0.207 1.00 10.78 195 GLY D CA 1
ATOM 9412 C C . GLY D 1 155 ? 37.527 23.473 0.553 1.00 10.96 195 GLY D C 1
ATOM 9413 O O . GLY D 1 155 ? 36.616 23.513 -0.254 1.00 11.68 195 GLY D O 1
ATOM 9414 N N . THR D 1 156 ? 37.338 23.071 1.790 1.00 11.47 196 THR D N 1
ATOM 9415 C CA . THR D 1 156 ? 36.089 22.444 2.190 1.00 11.50 196 THR D CA 1
ATOM 9416 C C . THR D 1 156 ? 35.088 23.467 2.713 1.00 11.97 196 THR D C 1
ATOM 9417 O O . THR D 1 156 ? 35.466 24.569 3.107 1.00 11.91 196 THR D O 1
ATOM 9421 N N . ILE D 1 157 ? 33.809 23.067 2.808 1.00 10.85 197 ILE D N 1
ATOM 9422 C CA . ILE D 1 157 ? 32.798 23.956 3.299 1.00 10.78 197 ILE D CA 1
ATOM 9423 C C . ILE D 1 157 ? 32.347 23.363 4.643 1.00 10.26 197 ILE D C 1
ATOM 9424 O O . ILE D 1 157 ? 32.510 22.156 4.895 1.00 9.63 197 ILE D O 1
ATOM 9429 N N . THR D 1 158 ? 31.829 24.221 5.505 1.00 10.42 198 THR D N 1
ATOM 9430 C CA . THR D 1 158 ? 31.107 23.818 6.702 1.00 11.65 198 THR D CA 1
ATOM 9431 C C . THR D 1 158 ? 29.611 23.978 6.397 1.00 11.68 198 THR D C 1
ATOM 9432 O O . THR D 1 158 ? 29.211 25.000 5.858 1.00 11.07 198 THR D O 1
ATOM 9436 N N . PRO D 1 159 ? 28.780 22.966 6.723 1.00 11.53 199 PRO D N 1
ATOM 9437 C CA . PRO D 1 159 ? 27.362 23.052 6.374 1.00 11.10 199 PRO D CA 1
ATOM 9438 C C . PRO D 1 159 ? 26.664 24.211 7.050 1.00 11.35 199 PRO D C 1
ATOM 9439 O O . PRO D 1 159 ? 26.907 24.479 8.261 1.00 11.36 199 PRO D O 1
ATOM 9443 N N . ALA D 1 160 ? 25.827 24.919 6.287 1.00 10.40 200 ALA D N 1
ATOM 9444 C CA . ALA D 1 160 ? 25.084 26.058 6.834 1.00 10.91 200 ALA D CA 1
ATOM 9445 C C . ALA D 1 160 ? 24.304 25.640 8.070 1.00 11.13 200 ALA D C 1
ATOM 9446 O O . ALA D 1 160 ? 24.116 26.445 9.006 1.00 12.04 200 ALA D O 1
ATOM 9448 N N . ASP D 1 161 ? 23.803 24.397 8.104 1.00 11.17 201 ASP D N 1
ATOM 9449 C CA . ASP D 1 161 ? 22.959 23.996 9.240 1.00 12.07 201 ASP D CA 1
ATOM 9450 C C . ASP D 1 161 ? 23.751 23.790 10.529 1.00 11.77 201 ASP D C 1
ATOM 9451 O O . ASP D 1 161 ? 23.164 23.618 11.574 1.00 12.18 201 ASP D O 1
ATOM 9456 N N . VAL D 1 162 ? 25.075 23.841 10.454 1.00 11.86 202 VAL D N 1
ATOM 9457 C CA . VAL D 1 162 ? 25.934 23.755 11.629 1.00 12.81 202 VAL D CA 1
ATOM 9458 C C . VAL D 1 162 ? 26.327 25.163 12.158 1.00 11.78 202 VAL D C 1
ATOM 9459 O O . VAL D 1 162 ? 26.388 25.408 13.388 1.00 12.29 202 VAL D O 1
ATOM 9463 N N . ILE D 1 163 ? 26.561 26.088 11.239 1.00 11.08 203 ILE D N 1
ATOM 9464 C CA . ILE D 1 163 ? 26.979 27.467 11.582 1.00 10.63 203 ILE D CA 1
ATOM 9465 C C . ILE D 1 163 ? 25.793 28.343 11.922 1.00 9.52 203 ILE D C 1
ATOM 9466 O O . ILE D 1 163 ? 25.849 29.056 12.911 1.00 10.65 203 ILE D O 1
ATOM 9471 N N . GLU D 1 164 ? 24.724 28.296 11.128 1.00 9.29 204 GLU D N 1
ATOM 9472 C CA . GLU D 1 164 ? 23.598 29.240 11.298 1.00 8.79 204 GLU D CA 1
ATOM 9473 C C . GLU D 1 164 ? 22.979 29.210 12.683 1.00 8.97 204 GLU D C 1
ATOM 9474 O O . GLU D 1 164 ? 22.685 30.285 13.233 1.00 10.00 204 GLU D O 1
ATOM 9480 N N . PRO D 1 165 ? 22.739 28.016 13.245 1.00 8.91 205 PRO D N 1
ATOM 9481 C CA . PRO D 1 165 ? 22.102 28.086 14.579 1.00 8.66 205 PRO D CA 1
ATOM 9482 C C . PRO D 1 165 ? 23.013 28.586 15.696 1.00 7.81 205 PRO D C 1
ATOM 9483 O O . PRO D 1 165 ? 22.510 29.149 16.689 1.00 9.39 205 PRO D O 1
ATOM 9487 N N . TRP D 1 166 ? 24.313 28.370 15.587 1.00 8.30 206 TRP D N 1
ATOM 9488 C CA . TRP D 1 166 ? 25.246 28.980 16.526 1.00 8.48 206 TRP D CA 1
ATOM 9489 C C . TRP D 1 166 ? 25.161 30.506 16.485 1.00 8.74 206 TRP D C 1
ATOM 9490 O O . TRP D 1 166 ? 24.945 31.138 17.519 1.00 10.09 206 TRP D O 1
ATOM 9501 N N . ILE D 1 167 ? 25.305 31.086 15.300 1.00 8.91 207 ILE D N 1
ATOM 9502 C CA . ILE D 1 167 ? 25.203 32.540 15.096 1.00 8.67 207 ILE D CA 1
ATOM 9503 C C . ILE D 1 167 ? 23.835 33.038 15.598 1.00 9.39 207 ILE D C 1
ATOM 9504 O O . ILE D 1 167 ? 23.753 33.999 16.373 1.00 8.53 207 ILE D O 1
ATOM 9509 N N . ALA D 1 168 ? 22.775 32.326 15.212 1.00 9.38 208 ALA D N 1
ATOM 9510 C CA . ALA D 1 168 ? 21.417 32.730 15.536 1.00 10.50 208 ALA D CA 1
ATOM 9511 C C . ALA D 1 168 ? 21.167 32.676 17.054 1.00 10.83 208 ALA D C 1
ATOM 9512 O O . ALA D 1 168 ? 20.296 33.403 17.591 1.00 12.00 208 ALA D O 1
ATOM 9514 N N . SER D 1 169 ? 21.917 31.841 17.780 1.00 10.77 209 SER D N 1
ATOM 9515 C CA . SER D 1 169 ? 21.715 31.779 19.262 1.00 10.55 209 SER D CA 1
ATOM 9516 C C . SER D 1 169 ? 22.288 33.030 19.966 1.00 10.62 209 SER D C 1
ATOM 9517 O O . SER D 1 169 ? 22.085 33.238 21.181 1.00 8.72 209 SER D O 1
ATOM 9520 N N . LYS D 1 170 ? 23.037 33.850 19.224 1.00 9.88 210 LYS D N 1
ATOM 9521 C CA . LYS D 1 170 ? 23.593 35.099 19.751 1.00 10.38 210 LYS D CA 1
ATOM 9522 C C . LYS D 1 170 ? 24.384 34.926 21.045 1.00 9.57 210 LYS D C 1
ATOM 9523 O O . LYS D 1 170 ? 24.117 35.592 22.039 1.00 10.08 210 LYS D O 1
ATOM 9529 N N . PRO D 1 171 ? 25.446 34.118 21.016 1.00 10.40 211 PRO D N 1
ATOM 9530 C CA . PRO D 1 171 ? 26.349 34.002 22.174 1.00 9.57 211 PRO D CA 1
ATOM 9531 C C . PRO D 1 171 ? 26.845 35.375 22.618 1.00 9.92 211 PRO D C 1
ATOM 9532 O O . PRO D 1 171 ? 27.051 36.294 21.819 1.00 9.57 211 PRO D O 1
ATOM 9536 N N . ALA D 1 172 ? 26.960 35.551 23.927 1.00 10.08 212 ALA D N 1
ATOM 9537 C CA . ALA D 1 172 ? 27.168 36.856 24.466 1.00 10.49 212 ALA D CA 1
ATOM 9538 C C . ALA D 1 172 ? 28.514 37.362 24.046 1.00 10.99 212 ALA D C 1
ATOM 9539 O O . ALA D 1 172 ? 29.474 36.586 24.028 1.00 12.60 212 ALA D O 1
ATOM 9541 N N . ASN D 1 173 ? 28.571 38.660 23.734 1.00 11.31 213 ASN D N 1
ATOM 9542 C CA A ASN D 1 173 ? 29.830 39.362 23.496 0.50 11.22 213 ASN D CA 1
ATOM 9543 C CA B ASN D 1 173 ? 29.826 39.373 23.495 0.50 11.97 213 ASN D CA 1
ATOM 9544 C C . ASN D 1 173 ? 30.650 38.656 22.424 1.00 11.53 213 ASN D C 1
ATOM 9545 O O . ASN D 1 173 ? 31.877 38.489 22.551 1.00 12.39 213 ASN D O 1
ATOM 9554 N N . THR D 1 174 ? 29.974 38.239 21.358 1.00 11.18 214 THR D N 1
ATOM 9555 C CA . THR D 1 174 ? 30.638 37.536 20.268 1.00 10.80 214 THR D CA 1
ATOM 9556 C C . THR D 1 174 ? 30.294 38.109 18.911 1.00 10.92 214 THR D C 1
ATOM 9557 O O . THR D 1 174 ? 29.123 38.262 18.551 1.00 10.96 214 THR D O 1
ATOM 9569 N N . PHE D 1 176 ? 30.973 37.452 14.772 1.00 9.99 216 PHE D N 1
ATOM 9570 C CA . PHE D 1 176 ? 31.374 36.459 13.806 1.00 8.79 216 PHE D CA 1
ATOM 9571 C C . PHE D 1 176 ? 31.738 37.184 12.536 1.00 10.23 216 PHE D C 1
ATOM 9572 O O . PHE D 1 176 ? 30.958 38.027 12.037 1.00 9.77 216 PHE D O 1
ATOM 9580 N N . ILE D 1 177 ? 32.917 36.850 12.013 1.00 8.54 217 ILE D N 1
ATOM 9581 C CA . ILE D 1 177 ? 33.383 37.309 10.733 1.00 9.55 217 ILE D CA 1
ATOM 9582 C C . ILE D 1 177 ? 33.345 36.081 9.842 1.00 8.89 217 ILE D C 1
ATOM 9583 O O . ILE D 1 177 ? 33.940 35.073 10.199 1.00 9.64 217 ILE D O 1
ATOM 9588 N N . VAL D 1 178 ? 32.598 36.136 8.727 1.00 9.69 218 VAL D N 1
ATOM 9589 C CA . VAL D 1 178 ? 32.450 35.035 7.788 1.00 8.52 218 VAL D CA 1
ATOM 9590 C C . VAL D 1 178 ? 33.027 35.472 6.459 1.00 9.26 218 VAL D C 1
ATOM 9591 O O . VAL D 1 178 ? 32.593 36.456 5.878 1.00 8.05 218 VAL D O 1
ATOM 9595 N N . ASP D 1 179 ? 34.049 34.739 6.053 1.00 8.49 219 ASP D N 1
ATOM 9596 C CA . ASP D 1 179 ? 34.871 35.069 4.886 1.00 9.38 219 ASP D CA 1
ATOM 9597 C C . ASP D 1 179 ? 34.462 34.113 3.802 1.00 9.86 219 ASP D C 1
ATOM 9598 O O . ASP D 1 179 ? 34.825 32.919 3.821 1.00 10.74 219 ASP D O 1
ATOM 9603 N N . GLU D 1 180 ? 33.721 34.651 2.825 1.00 10.15 220 GLU D N 1
ATOM 9604 C CA . GLU D 1 180 ? 33.232 33.891 1.689 1.00 8.10 220 GLU D CA 1
ATOM 9605 C C . GLU D 1 180 ? 33.940 34.244 0.383 1.00 9.04 220 GLU D C 1
ATOM 9606 O O . GLU D 1 180 ? 33.305 34.243 -0.648 1.00 7.79 220 GLU D O 1
ATOM 9612 N N . ALA D 1 181 ? 35.242 34.484 0.453 1.00 9.15 221 ALA D N 1
ATOM 9613 C CA . ALA D 1 181 ? 36.065 34.794 -0.719 1.00 9.74 221 ALA D CA 1
ATOM 9614 C C . ALA D 1 181 ? 35.793 33.865 -1.892 1.00 9.79 221 ALA D C 1
ATOM 9615 O O . ALA D 1 181 ? 35.756 34.317 -3.034 1.00 11.34 221 ALA D O 1
ATOM 9617 N N . TYR D 1 182 ? 35.704 32.559 -1.618 1.00 10.31 222 TYR D N 1
ATOM 9618 C CA . TYR D 1 182 ? 35.604 31.531 -2.647 1.00 11.51 222 TYR D CA 1
ATOM 9619 C C . TYR D 1 182 ? 34.203 31.001 -2.884 1.00 11.34 222 TYR D C 1
ATOM 9620 O O . TYR D 1 182 ? 34.044 30.004 -3.562 1.00 13.58 222 TYR D O 1
ATOM 9629 N N . ALA D 1 183 ? 33.174 31.658 -2.365 1.00 11.88 223 ALA D N 1
ATOM 9630 C CA . ALA D 1 183 ? 31.832 31.077 -2.311 1.00 10.79 223 ALA D CA 1
ATOM 9631 C C . ALA D 1 183 ? 31.184 30.766 -3.668 1.00 11.48 223 ALA D C 1
ATOM 9632 O O . ALA D 1 183 ? 30.403 29.824 -3.785 1.00 10.66 223 ALA D O 1
ATOM 9634 N N . GLU D 1 184 ? 31.452 31.578 -4.672 1.00 11.12 224 GLU D N 1
ATOM 9635 C CA . GLU D 1 184 ? 30.803 31.391 -5.963 1.00 12.21 224 GLU D CA 1
ATOM 9636 C C . GLU D 1 184 ? 31.280 30.119 -6.675 1.00 12.22 224 GLU D C 1
ATOM 9637 O O . GLU D 1 184 ? 30.626 29.675 -7.596 1.00 13.06 224 GLU D O 1
ATOM 9643 N N . PHE D 1 185 ? 32.418 29.550 -6.272 1.00 11.90 225 PHE D N 1
ATOM 9644 C CA . PHE D 1 185 ? 32.883 28.272 -6.824 1.00 12.03 225 PHE D CA 1
ATOM 9645 C C . PHE D 1 185 ? 32.159 27.019 -6.295 1.00 12.28 225 PHE D C 1
ATOM 9646 O O . PHE D 1 185 ? 32.344 25.914 -6.838 1.00 12.01 225 PHE D O 1
ATOM 9654 N N . VAL D 1 186 ? 31.367 27.189 -5.248 1.00 12.25 226 VAL D N 1
ATOM 9655 C CA . VAL D 1 186 ? 30.835 26.050 -4.457 1.00 12.77 226 VAL D CA 1
ATOM 9656 C C . VAL D 1 186 ? 29.788 25.235 -5.238 1.00 13.65 226 VAL D C 1
ATOM 9657 O O . VAL D 1 186 ? 28.876 25.797 -5.819 1.00 13.90 226 VAL D O 1
ATOM 9661 N N . ASN D 1 187 ? 29.957 23.916 -5.251 1.00 14.85 227 ASN D N 1
ATOM 9662 C CA . ASN D 1 187 ? 28.947 22.973 -5.757 1.00 14.96 227 ASN D CA 1
ATOM 9663 C C . ASN D 1 187 ? 28.092 22.301 -4.653 1.00 15.35 227 ASN D C 1
ATOM 9664 O O . ASN D 1 187 ? 26.995 21.834 -4.920 1.00 16.08 227 ASN D O 1
ATOM 9669 N N . ASP D 1 188 ? 28.572 22.277 -3.415 1.00 14.27 228 ASP D N 1
ATOM 9670 C CA . ASP D 1 188 ? 27.930 21.497 -2.340 1.00 14.38 228 ASP D CA 1
ATOM 9671 C C . ASP D 1 188 ? 26.635 22.164 -1.854 1.00 14.39 228 ASP D C 1
ATOM 9672 O O . ASP D 1 188 ? 26.671 23.306 -1.392 1.00 14.43 228 ASP D O 1
ATOM 9677 N N . PRO D 1 189 ? 25.495 21.452 -1.932 1.00 13.52 229 PRO D N 1
ATOM 9678 C CA . PRO D 1 189 ? 24.211 22.027 -1.557 1.00 13.54 229 PRO D CA 1
ATOM 9679 C C . PRO D 1 189 ? 24.071 22.270 -0.067 1.00 12.74 229 PRO D C 1
ATOM 9680 O O . PRO D 1 189 ? 23.125 22.934 0.346 1.00 13.84 229 PRO D O 1
ATOM 9684 N N . ARG D 1 190 ? 24.989 21.743 0.746 1.00 11.11 230 ARG D N 1
ATOM 9685 C CA . ARG D 1 190 ? 24.925 21.992 2.196 1.00 9.94 230 ARG D CA 1
ATOM 9686 C C . ARG D 1 190 ? 25.446 23.400 2.555 1.00 11.11 230 ARG D C 1
ATOM 9687 O O . ARG D 1 190 ? 25.250 23.900 3.682 1.00 10.40 230 ARG D O 1
ATOM 9695 N N . PHE D 1 191 ? 26.131 24.016 1.608 1.00 10.82 231 PHE D N 1
ATOM 9696 C CA . PHE D 1 191 ? 26.665 25.356 1.788 1.00 10.46 231 PHE D CA 1
ATOM 9697 C C . PHE D 1 191 ? 25.582 26.366 1.500 1.00 10.59 231 PHE D C 1
ATOM 9698 O O . PHE D 1 191 ? 24.805 26.206 0.563 1.00 10.83 231 PHE D O 1
ATOM 9706 N N . ARG D 1 192 ? 25.579 27.423 2.290 1.00 10.42 232 ARG D N 1
ATOM 9707 C CA A ARG D 1 192 ? 24.747 28.598 2.034 0.50 11.51 232 ARG D CA 1
ATOM 9708 C CA B ARG D 1 192 ? 24.718 28.576 2.099 0.50 11.70 232 ARG D CA 1
ATOM 9709 C C . ARG D 1 192 ? 25.487 29.857 2.485 1.00 10.97 232 ARG D C 1
ATOM 9710 O O . ARG D 1 192 ? 26.099 29.890 3.529 1.00 11.15 232 ARG D O 1
ATOM 9725 N N . SER D 1 193 ? 25.426 30.901 1.674 1.00 11.39 233 SER D N 1
ATOM 9726 C CA . SER D 1 193 ? 25.928 32.202 2.134 1.00 11.01 233 SER D CA 1
ATOM 9727 C C . SER D 1 193 ? 25.178 32.650 3.402 1.00 10.83 233 SER D C 1
ATOM 9728 O O . SER D 1 193 ? 23.975 32.430 3.545 1.00 11.05 233 SER D O 1
ATOM 9731 N N . ILE D 1 194 ? 25.904 33.318 4.294 1.00 9.67 234 ILE D N 1
ATOM 9732 C CA . ILE D 1 194 ? 25.339 33.892 5.512 1.00 10.00 234 ILE D CA 1
ATOM 9733 C C . ILE D 1 194 ? 24.614 35.207 5.224 1.00 9.59 234 ILE D C 1
ATOM 9734 O O . ILE D 1 194 ? 23.903 35.696 6.076 1.00 10.97 234 ILE D O 1
ATOM 9739 N N . SER D 1 195 ? 24.719 35.728 4.007 1.00 10.18 235 SER D N 1
ATOM 9740 C CA . SER D 1 195 ? 24.134 37.041 3.668 1.00 10.70 235 SER D CA 1
ATOM 9741 C C . SER D 1 195 ? 22.661 37.280 4.083 1.00 11.22 235 SER D C 1
ATOM 9742 O O . SER D 1 195 ? 22.342 38.328 4.640 1.00 11.53 235 SER D O 1
ATOM 9745 N N . PRO D 1 196 ? 21.758 36.317 3.842 1.00 11.13 236 PRO D N 1
ATOM 9746 C CA . PRO D 1 196 ? 20.364 36.525 4.284 1.00 10.48 236 PRO D CA 1
ATOM 9747 C C . PRO D 1 196 ? 20.177 36.749 5.776 1.00 10.87 236 PRO D C 1
ATOM 9748 O O . PRO D 1 196 ? 19.237 37.402 6.172 1.00 8.54 236 PRO D O 1
ATOM 9765 N N . ILE D 1 198 ? 22.062 38.622 7.519 1.00 11.12 238 ILE D N 1
ATOM 9766 C CA . ILE D 1 198 ? 22.312 40.067 7.635 1.00 11.53 238 ILE D CA 1
ATOM 9767 C C . ILE D 1 198 ? 21.077 40.824 7.103 1.00 12.44 238 ILE D C 1
ATOM 9768 O O . ILE D 1 198 ? 20.606 41.764 7.732 1.00 13.36 238 ILE D O 1
ATOM 9773 N N . THR D 1 199 ? 20.534 40.386 5.968 1.00 13.05 239 THR D N 1
ATOM 9774 C CA . THR D 1 199 ? 19.235 40.920 5.502 1.00 13.23 239 THR D CA 1
ATOM 9775 C C . THR D 1 199 ? 18.116 40.905 6.545 1.00 14.10 239 THR D C 1
ATOM 9776 O O . THR D 1 199 ? 17.356 41.873 6.652 1.00 14.56 239 THR D O 1
ATOM 9780 N N . GLN D 1 200 ? 18.031 39.849 7.343 1.00 13.36 240 GLN D N 1
ATOM 9781 C CA . GLN D 1 200 ? 16.950 39.722 8.317 1.00 14.43 240 GLN D CA 1
ATOM 9782 C C . GLN D 1 200 ? 17.308 40.373 9.649 1.00 13.72 240 GLN D C 1
ATOM 9783 O O . GLN D 1 200 ? 16.569 40.261 10.601 1.00 14.53 240 GLN D O 1
ATOM 9789 N N . GLY D 1 201 ? 18.451 41.063 9.708 1.00 12.90 241 GLY D N 1
ATOM 9790 C CA . GLY D 1 201 ? 18.747 41.976 10.799 1.00 11.77 241 GLY D CA 1
ATOM 9791 C C . GLY D 1 201 ? 19.806 41.565 11.804 1.00 11.19 241 GLY D C 1
ATOM 9792 O O . GLY D 1 201 ? 19.925 42.216 12.858 1.00 10.62 241 GLY D O 1
ATOM 9793 N N . ALA D 1 202 ? 20.601 40.527 11.501 1.00 10.67 242 ALA D N 1
ATOM 9794 C CA . ALA D 1 202 ? 21.664 40.088 12.426 1.00 10.66 242 ALA D CA 1
ATOM 9795 C C . ALA D 1 202 ? 22.658 41.224 12.676 1.00 10.44 242 ALA D C 1
ATOM 9796 O O . ALA D 1 202 ? 23.065 41.922 11.740 1.00 12.11 242 ALA D O 1
ATOM 9798 N N . GLU D 1 203 ? 23.069 41.364 13.926 1.00 10.04 243 GLU D N 1
ATOM 9799 C CA . GLU D 1 203 ? 23.947 42.432 14.380 1.00 10.97 243 GLU D CA 1
ATOM 9800 C C . GLU D 1 203 ? 25.293 41.863 14.834 1.00 10.99 243 GLU D C 1
ATOM 9801 O O . GLU D 1 203 ? 26.188 42.634 15.269 1.00 10.52 243 GLU D O 1
ATOM 9807 N N . ASN D 1 204 ? 25.453 40.536 14.703 1.00 9.64 244 ASN D N 1
ATOM 9808 C CA . ASN D 1 204 ? 26.657 39.848 15.164 1.00 9.85 244 ASN D CA 1
ATOM 9809 C C . ASN D 1 204 ? 27.375 39.151 14.044 1.00 9.80 244 ASN D C 1
ATOM 9810 O O . ASN D 1 204 ? 28.116 38.193 14.268 1.00 10.81 244 ASN D O 1
ATOM 9815 N N . ILE D 1 205 ? 27.187 39.662 12.830 1.00 10.24 245 ILE D N 1
ATOM 9816 C CA . ILE D 1 205 ? 27.811 39.057 11.649 1.00 9.69 245 ILE D CA 1
ATOM 9817 C C . ILE D 1 205 ? 28.472 40.074 10.729 1.00 10.07 245 ILE D C 1
ATOM 9818 O O . ILE D 1 205 ? 27.857 41.070 10.339 1.00 9.50 245 ILE D O 1
ATOM 9823 N N . ILE D 1 206 ? 29.722 39.787 10.355 1.00 10.75 246 ILE D N 1
ATOM 9824 C CA . ILE D 1 206 ? 30.417 40.502 9.302 1.00 10.07 246 ILE D CA 1
ATOM 9825 C C . ILE D 1 206 ? 30.725 39.530 8.182 1.00 10.34 246 ILE D C 1
ATOM 9826 O O . ILE D 1 206 ? 31.435 38.550 8.372 1.00 10.66 246 ILE D O 1
ATOM 9831 N N . LEU D 1 207 ? 30.195 39.824 6.998 1.00 10.15 247 LEU D N 1
ATOM 9832 C CA . LEU D 1 207 ? 30.443 39.035 5.807 1.00 9.28 247 LEU D CA 1
ATOM 9833 C C . LEU D 1 207 ? 31.502 39.737 4.940 1.00 8.40 247 LEU D C 1
ATOM 9834 O O . LEU D 1 207 ? 31.355 40.900 4.527 1.00 8.24 247 LEU D O 1
ATOM 9839 N N . LEU D 1 208 ? 32.581 39.044 4.683 1.00 8.81 248 LEU D N 1
ATOM 9840 C CA . LEU D 1 208 ? 33.642 39.564 3.816 1.00 8.20 248 LEU D CA 1
ATOM 9841 C C . LEU D 1 208 ? 33.624 38.892 2.456 1.00 9.43 248 LEU D C 1
ATOM 9842 O O . LEU D 1 208 ? 33.526 37.656 2.356 1.00 10.42 248 LEU D O 1
ATOM 9847 N N . LYS D 1 209 ? 33.753 39.710 1.429 1.00 8.87 249 LYS D N 1
ATOM 9848 C CA . LYS D 1 209 ? 33.714 39.263 0.051 1.00 9.82 249 LYS D CA 1
ATOM 9849 C C . LYS D 1 209 ? 34.744 40.013 -0.762 1.00 8.78 249 LYS D C 1
ATOM 9850 O O . LYS D 1 209 ? 35.245 41.065 -0.353 1.00 8.50 249 LYS D O 1
ATOM 9856 N N . THR D 1 210 ? 35.076 39.468 -1.919 1.00 9.66 250 THR D N 1
ATOM 9857 C CA . THR D 1 210 ? 36.156 40.047 -2.738 1.00 8.99 250 THR D CA 1
ATOM 9858 C C . THR D 1 210 ? 35.887 39.827 -4.173 1.00 10.61 250 THR D C 1
ATOM 9859 O O . THR D 1 210 ? 35.140 38.922 -4.522 1.00 11.18 250 THR D O 1
ATOM 9863 N N . PHE D 1 211 ? 36.495 40.674 -5.006 1.00 10.44 251 PHE D N 1
ATOM 9864 C CA . PHE D 1 211 ? 36.444 40.535 -6.454 1.00 10.95 251 PHE D CA 1
ATOM 9865 C C . PHE D 1 211 ? 37.658 39.758 -6.974 1.00 10.72 251 PHE D C 1
ATOM 9866 O O . PHE D 1 211 ? 37.828 39.565 -8.172 1.00 12.31 251 PHE D O 1
ATOM 9874 N N . SER D 1 212 ? 38.496 39.296 -6.061 1.00 11.14 252 SER D N 1
ATOM 9875 C CA . SER D 1 212 ? 39.778 38.734 -6.432 1.00 11.87 252 SER D CA 1
ATOM 9876 C C . SER D 1 212 ? 39.728 37.315 -6.999 1.00 12.57 252 SER D C 1
ATOM 9877 O O . SER D 1 212 ? 40.735 36.872 -7.569 1.00 13.38 252 SER D O 1
ATOM 9880 N N . LYS D 1 213 ? 38.623 36.584 -6.800 1.00 12.53 253 LYS D N 1
ATOM 9881 C CA . LYS D 1 213 ? 38.614 35.142 -7.092 1.00 11.58 253 LYS D CA 1
ATOM 9882 C C . LYS D 1 213 ? 37.732 34.840 -8.296 1.00 11.94 253 LYS D C 1
ATOM 9883 O O . LYS D 1 213 ? 38.237 34.911 -9.394 1.00 11.26 253 LYS D O 1
ATOM 9889 N N . ILE D 1 214 ? 36.435 34.625 -8.130 1.00 12.63 254 ILE D N 1
ATOM 9890 C CA . ILE D 1 214 ? 35.623 34.323 -9.299 1.00 12.76 254 ILE D CA 1
ATOM 9891 C C . ILE D 1 214 ? 35.614 35.441 -10.311 1.00 12.44 254 ILE D C 1
ATOM 9892 O O . ILE D 1 214 ? 35.610 35.181 -11.556 1.00 10.18 254 ILE D O 1
ATOM 9897 N N . HIS D 1 215 ? 35.674 36.692 -9.836 1.00 11.92 255 HIS D N 1
ATOM 9898 C CA . HIS D 1 215 ? 35.714 37.831 -10.764 1.00 11.07 255 HIS D CA 1
ATOM 9899 C C . HIS D 1 215 ? 37.092 38.088 -11.361 1.00 10.65 255 HIS D C 1
ATOM 9900 O O . HIS D 1 215 ? 37.231 39.016 -12.153 1.00 11.10 255 HIS D O 1
ATOM 9907 N N . ALA D 1 216 ? 38.103 37.336 -10.943 1.00 10.25 256 ALA D N 1
ATOM 9908 C CA . ALA D 1 216 ? 39.397 37.375 -11.611 1.00 9.88 256 ALA D CA 1
ATOM 9909 C C . ALA D 1 216 ? 40.090 38.741 -11.581 1.00 10.62 256 ALA D C 1
ATOM 9910 O O . ALA D 1 216 ? 40.773 39.130 -12.532 1.00 10.28 256 ALA D O 1
ATOM 9920 N N . ALA D 1 218 ? 42.082 39.978 -8.692 1.00 10.32 258 ALA D N 1
ATOM 9921 C CA . ALA D 1 218 ? 43.053 40.055 -7.612 1.00 10.13 258 ALA D CA 1
ATOM 9922 C C . ALA D 1 218 ? 43.885 41.313 -7.616 1.00 10.25 258 ALA D C 1
ATOM 9923 O O . ALA D 1 218 ? 44.026 41.977 -6.610 1.00 8.97 258 ALA D O 1
ATOM 9925 N N . GLY D 1 219 ? 44.470 41.640 -8.760 1.00 8.27 259 GLY D N 1
ATOM 9926 C CA . GLY D 1 219 ? 45.314 42.794 -8.848 1.00 9.75 259 GLY D CA 1
ATOM 9927 C C . GLY D 1 219 ? 44.625 44.149 -8.911 1.00 10.46 259 GLY D C 1
ATOM 9928 O O . GLY D 1 219 ? 45.314 45.173 -8.936 1.00 11.60 259 GLY D O 1
ATOM 9937 N N . ARG D 1 221 ? 42.222 45.026 -6.511 1.00 10.81 261 ARG D N 1
ATOM 9938 C CA . ARG D 1 221 ? 42.105 45.375 -5.096 1.00 9.99 261 ARG D CA 1
ATOM 9939 C C . ARG D 1 221 ? 40.731 45.982 -4.821 1.00 10.56 261 ARG D C 1
ATOM 9940 O O . ARG D 1 221 ? 40.614 47.143 -4.417 1.00 11.17 261 ARG D O 1
ATOM 9948 N N . VAL D 1 222 ? 39.692 45.202 -5.107 1.00 10.60 262 VAL D N 1
ATOM 9949 C CA . VAL D 1 222 ? 38.327 45.526 -4.682 1.00 10.42 262 VAL D CA 1
ATOM 9950 C C . VAL D 1 222 ? 37.661 44.435 -3.837 1.00 10.31 262 VAL D C 1
ATOM 9951 O O . VAL D 1 222 ? 37.500 43.290 -4.265 1.00 10.41 262 VAL D O 1
ATOM 9955 N N . GLY D 1 223 ? 37.266 44.774 -2.621 1.00 10.00 263 GLY D N 1
ATOM 9956 C CA . GLY D 1 223 ? 36.473 43.846 -1.805 1.00 9.81 263 GLY D CA 1
ATOM 9957 C C . GLY D 1 223 ? 35.525 44.683 -0.977 1.00 9.08 263 GLY D C 1
ATOM 9958 O O . GLY D 1 223 ? 35.493 45.895 -1.127 1.00 8.59 263 GLY D O 1
ATOM 9959 N N . TYR D 1 224 ? 34.756 44.035 -0.107 1.00 8.61 264 TYR D N 1
ATOM 9960 C CA . TYR D 1 224 ? 33.789 44.733 0.705 1.00 9.29 264 TYR D CA 1
ATOM 9961 C C . TYR D 1 224 ? 33.345 43.902 1.896 1.00 8.24 264 TYR D C 1
ATOM 9962 O O . TYR D 1 224 ? 33.584 42.679 1.955 1.00 8.99 264 TYR D O 1
ATOM 9971 N N . ALA D 1 225 ? 32.760 44.582 2.851 1.00 8.99 265 ALA D N 1
ATOM 9972 C CA . ALA D 1 225 ? 32.097 43.965 3.985 1.00 7.93 265 ALA D CA 1
ATOM 9973 C C . ALA D 1 225 ? 30.586 44.238 3.934 1.00 7.79 265 ALA D C 1
ATOM 9974 O O . ALA D 1 225 ? 30.155 45.338 3.545 1.00 9.17 265 ALA D O 1
ATOM 9976 N N . VAL D 1 226 ? 29.800 43.299 4.448 1.00 8.11 266 VAL D N 1
ATOM 9977 C CA . VAL D 1 226 ? 28.340 43.448 4.609 1.00 7.25 266 VAL D CA 1
ATOM 9978 C C . VAL D 1 226 ? 28.033 43.221 6.068 1.00 7.27 266 VAL D C 1
ATOM 9979 O O . VAL D 1 226 ? 28.449 42.209 6.618 1.00 6.46 266 VAL D O 1
ATOM 9983 N N . ALA D 1 227 ? 27.296 44.140 6.682 1.00 7.36 267 ALA D N 1
ATOM 9984 C CA . ALA D 1 227 ? 26.887 43.955 8.086 1.00 7.76 267 ALA D CA 1
ATOM 9985 C C . ALA D 1 227 ? 25.774 44.893 8.430 1.00 8.91 267 ALA D C 1
ATOM 9986 O O . ALA D 1 227 ? 25.387 45.732 7.622 1.00 10.02 267 ALA D O 1
ATOM 9988 N N . HIS D 1 228 ? 25.286 44.813 9.666 1.00 7.97 268 HIS D N 1
ATOM 9989 C CA . HIS D 1 228 ? 24.365 45.807 10.143 1.00 8.95 268 HIS D CA 1
ATOM 9990 C C . HIS D 1 228 ? 25.027 47.204 10.067 1.00 9.85 268 HIS D C 1
ATOM 9991 O O . HIS D 1 228 ? 26.231 47.339 10.270 1.00 9.37 268 HIS D O 1
ATOM 9998 N N . PRO D 1 229 ? 24.253 48.251 9.784 1.00 10.35 269 PRO D N 1
ATOM 9999 C CA . PRO D 1 229 ? 24.888 49.569 9.706 1.00 11.35 269 PRO D CA 1
ATOM 10000 C C . PRO D 1 229 ? 25.736 49.984 10.932 1.00 10.35 269 PRO D C 1
ATOM 10001 O O . PRO D 1 229 ? 26.739 50.628 10.759 1.00 10.85 269 PRO D O 1
ATOM 10005 N N . THR D 1 230 ? 25.359 49.606 12.153 1.00 11.16 270 THR D N 1
ATOM 10006 C CA . THR D 1 230 ? 26.143 49.985 13.313 1.00 10.70 270 THR D CA 1
ATOM 10007 C C . THR D 1 230 ? 27.550 49.352 13.247 1.00 10.77 270 THR D C 1
ATOM 10008 O O . THR D 1 230 ? 28.521 49.949 13.680 1.00 11.86 270 THR D O 1
ATOM 10012 N N . VAL D 1 231 ? 27.638 48.144 12.706 1.00 10.30 271 VAL D N 1
ATOM 10013 C CA . VAL D 1 231 ? 28.863 47.394 12.621 1.00 9.16 271 VAL D CA 1
ATOM 10014 C C . VAL D 1 231 ? 29.713 47.965 11.525 1.00 9.27 271 VAL D C 1
ATOM 10015 O O . VAL D 1 231 ? 30.917 48.140 11.705 1.00 9.14 271 VAL D O 1
ATOM 10019 N N . ILE D 1 232 ? 29.108 48.274 10.382 1.00 9.85 272 ILE D N 1
ATOM 10020 C CA . ILE D 1 232 ? 29.843 48.911 9.305 1.00 9.49 272 ILE D CA 1
ATOM 10021 C C . IL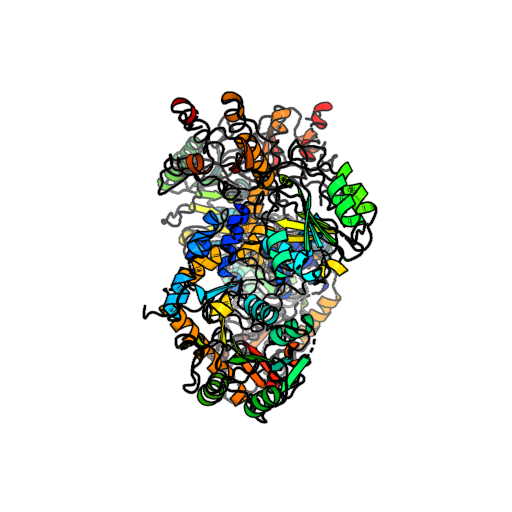E D 1 232 ? 30.446 50.273 9.733 1.00 10.27 272 ILE D C 1
ATOM 10022 O O . ILE D 1 232 ? 31.570 50.601 9.337 1.00 11.82 272 ILE D O 1
ATOM 10027 N N . ALA D 1 233 ? 29.689 51.055 10.486 1.00 11.08 273 ALA D N 1
ATOM 10028 C CA . ALA D 1 233 ? 30.154 52.352 10.983 1.00 12.02 273 ALA D CA 1
ATOM 10029 C C . ALA D 1 233 ? 31.403 52.201 11.870 1.00 12.34 273 ALA D C 1
ATOM 10030 O O . ALA D 1 233 ? 32.323 53.022 11.782 1.00 13.48 273 ALA D O 1
ATOM 10032 N N . LEU D 1 234 ? 31.479 51.133 12.666 1.00 11.94 274 LEU D N 1
ATOM 10033 C CA A LEU D 1 234 ? 32.653 50.911 13.500 0.50 11.87 274 LEU D CA 1
ATOM 10034 C CA B LEU D 1 234 ? 32.670 50.893 13.489 0.50 11.96 274 LEU D CA 1
ATOM 10035 C C . LEU D 1 234 ? 33.860 50.485 12.652 1.00 12.00 274 LEU D C 1
ATOM 10036 O O . LEU D 1 234 ? 34.941 51.010 12.832 1.00 12.25 274 LEU D O 1
ATOM 10053 N N . GLY D 1 236 ? 34.396 51.231 9.572 1.00 10.36 276 GLY D N 1
ATOM 10054 C CA . GLY D 1 236 ? 34.803 52.356 8.777 1.00 10.76 276 GLY D CA 1
ATOM 10055 C C . GLY D 1 236 ? 35.813 53.284 9.448 1.00 11.29 276 GLY D C 1
ATOM 10056 O O . GLY D 1 236 ? 36.530 54.035 8.765 1.00 12.12 276 GLY D O 1
ATOM 10057 N N . ARG D 1 237 ? 35.864 53.222 10.767 1.00 10.43 277 ARG D N 1
ATOM 10058 C CA A ARG D 1 237 ? 36.835 53.981 11.559 0.50 11.26 277 ARG D CA 1
ATOM 10059 C CA B ARG D 1 237 ? 36.801 54.036 11.491 0.50 10.99 277 ARG D CA 1
ATOM 10060 C C . ARG D 1 237 ? 38.268 53.519 11.321 1.00 11.03 277 ARG D C 1
ATOM 10061 O O . ARG D 1 237 ? 39.215 54.216 11.680 1.00 11.89 277 ARG D O 1
ATOM 10076 N N . TYR D 1 238 ? 38.446 52.318 10.752 1.00 10.10 278 TYR D N 1
ATOM 10077 C CA . TYR D 1 238 ? 39.770 51.702 10.606 1.00 9.37 278 TYR D CA 1
ATOM 10078 C C . TYR D 1 238 ? 40.220 51.552 9.177 1.00 9.56 278 TYR D C 1
ATOM 10079 O O . TYR D 1 238 ? 41.161 50.862 8.922 1.00 8.69 278 TYR D O 1
ATOM 10088 N N . VAL D 1 239 ? 39.550 52.264 8.280 1.00 9.58 279 VAL D N 1
ATOM 10089 C CA . VAL D 1 239 ? 40.021 52.423 6.904 1.00 8.92 279 VAL D CA 1
ATOM 10090 C C . VAL D 1 239 ? 40.034 53.906 6.620 1.00 9.22 279 VAL D C 1
ATOM 10091 O O . VAL D 1 239 ? 39.342 54.666 7.277 1.00 9.17 279 VAL D O 1
ATOM 10095 N N . ALA D 1 240 ? 40.792 54.351 5.623 1.00 9.07 280 ALA D N 1
ATOM 10096 C CA . ALA D 1 240 ? 40.803 55.776 5.298 1.00 10.19 280 ALA D CA 1
ATOM 10097 C C . ALA D 1 240 ? 39.756 56.105 4.229 1.00 10.70 280 ALA D C 1
ATOM 10098 O O . ALA D 1 240 ? 40.075 56.354 3.034 1.00 12.19 280 ALA D O 1
ATOM 10100 N N . GLY D 1 241 ? 38.505 56.115 4.646 1.00 10.59 281 GLY D N 1
ATOM 10101 C CA . GLY D 1 241 ? 37.376 56.227 3.715 1.00 10.11 281 GLY D CA 1
ATOM 10102 C C . GLY D 1 241 ? 37.275 55.036 2.749 1.00 11.35 281 GLY D C 1
ATOM 10103 O O . GLY D 1 241 ? 37.905 53.981 2.924 1.00 9.99 281 GLY D O 1
ATOM 10104 N N . GLU D 1 242 ? 36.441 55.211 1.733 1.00 10.89 282 GLU D N 1
ATOM 10105 C CA . GLU D 1 242 ? 36.262 54.246 0.663 1.00 11.01 282 GLU D CA 1
ATOM 10106 C C . GLU D 1 242 ? 36.812 54.992 -0.524 1.00 12.12 282 GLU D C 1
ATOM 10107 O O . GLU D 1 242 ? 36.139 55.856 -1.079 1.00 13.86 282 GLU D O 1
ATOM 10113 N N . LYS D 1 243 ? 38.058 54.682 -0.851 1.00 12.10 283 LYS D N 1
ATOM 10114 C CA . LYS D 1 243 ? 38.834 55.367 -1.844 1.00 12.15 283 LYS D CA 1
ATOM 10115 C C . LYS D 1 243 ? 39.512 54.322 -2.748 1.00 12.37 283 LYS D C 1
ATOM 10116 O O . LYS D 1 243 ? 40.737 54.280 -2.885 1.00 13.04 283 LYS D O 1
ATOM 10122 N N . ILE D 1 244 ? 38.675 53.495 -3.357 1.00 11.77 284 ILE D N 1
ATOM 10123 C CA . ILE D 1 244 ? 39.094 52.398 -4.201 1.00 12.09 284 ILE D CA 1
ATOM 10124 C C . ILE D 1 244 ? 39.573 52.976 -5.514 1.00 10.48 284 ILE D C 1
ATOM 10125 O O . ILE D 1 244 ? 39.126 54.014 -5.955 1.00 9.53 284 ILE D O 1
ATOM 10130 N N . ASN D 1 245 ? 40.501 52.294 -6.167 1.00 10.80 285 ASN D N 1
ATOM 10131 C CA . ASN D 1 245 ? 41.068 52.840 -7.379 1.00 10.90 285 ASN D CA 1
ATOM 10132 C C . ASN D 1 245 ? 40.083 52.824 -8.545 1.00 11.29 285 ASN D C 1
ATOM 10133 O O . ASN D 1 245 ? 39.210 51.952 -8.622 1.00 11.54 285 ASN D O 1
ATOM 10138 N N . PHE D 1 246 ? 40.218 53.813 -9.422 1.00 11.41 286 PHE D N 1
ATOM 10139 C CA . PHE D 1 246 ? 39.244 54.049 -10.524 1.00 11.22 286 PHE D CA 1
ATOM 10140 C C . PHE D 1 246 ? 39.117 52.853 -11.518 1.00 10.11 286 PHE D C 1
ATOM 10141 O O . PHE D 1 246 ? 38.021 52.476 -11.922 1.00 9.29 286 PHE D O 1
ATOM 10149 N N . SER D 1 247 ? 40.218 52.211 -11.858 1.00 10.89 287 SER D N 1
ATOM 10150 C CA . SER D 1 247 ? 40.137 51.021 -12.720 1.00 10.93 287 SER D CA 1
ATOM 10151 C C . SER D 1 247 ? 39.358 49.863 -12.059 1.00 10.68 287 SER D C 1
ATOM 10152 O O . SER D 1 247 ? 38.532 49.228 -12.680 1.00 10.08 287 SER D O 1
ATOM 10155 N N . GLY D 1 248 ? 39.626 49.615 -10.788 1.00 9.74 288 GLY D N 1
ATOM 10156 C CA . GLY D 1 248 ? 38.970 48.561 -10.051 1.00 9.73 288 GLY D CA 1
ATOM 10157 C C . GLY D 1 248 ? 37.494 48.842 -9.870 1.00 9.42 288 GLY D C 1
ATOM 10158 O O . GLY D 1 248 ? 36.675 47.944 -9.978 1.00 9.19 288 GLY D O 1
ATOM 10159 N N . VAL D 1 249 ? 37.141 50.084 -9.612 1.00 8.96 289 VAL D N 1
ATOM 10160 C CA . VAL D 1 249 ? 35.738 50.409 -9.399 1.00 9.87 289 VAL D CA 1
ATOM 10161 C C . VAL D 1 249 ? 34.948 50.180 -10.683 1.00 9.97 289 VAL D C 1
ATOM 10162 O O . VAL D 1 249 ? 33.931 49.502 -10.679 1.00 9.38 289 VAL D O 1
ATOM 10166 N N . ASP D 1 250 ? 35.442 50.735 -11.778 1.00 10.09 290 ASP D N 1
ATOM 10167 C CA . ASP D 1 250 ? 34.786 50.576 -13.094 1.00 11.00 290 ASP D CA 1
ATOM 10168 C C . ASP D 1 250 ? 34.741 49.111 -13.529 1.00 10.23 290 ASP D C 1
ATOM 10169 O O . ASP D 1 250 ? 33.717 48.661 -14.042 1.00 10.75 290 ASP D O 1
ATOM 10174 N N . ALA D 1 251 ? 35.852 48.385 -13.371 1.00 11.22 291 ALA D N 1
ATOM 10175 C CA . ALA D 1 251 ? 35.897 46.934 -13.630 1.00 9.90 291 ALA D CA 1
ATOM 10176 C C . ALA D 1 251 ? 34.875 46.176 -12.779 1.00 11.02 291 ALA D C 1
ATOM 10177 O O . ALA D 1 251 ? 34.150 45.365 -13.300 1.00 10.56 291 ALA D O 1
ATOM 10179 N N . ALA D 1 252 ? 34.799 46.477 -11.485 1.00 10.49 292 ALA D N 1
ATOM 10180 C CA . ALA D 1 252 ? 33.811 45.865 -10.590 1.00 11.30 292 ALA D CA 1
ATOM 10181 C C . ALA D 1 252 ? 32.352 46.111 -11.003 1.00 12.23 292 ALA D C 1
ATOM 10182 O O . ALA D 1 252 ? 31.554 45.179 -11.052 1.00 13.10 292 ALA D O 1
ATOM 10184 N N . LEU D 1 253 ? 31.991 47.352 -11.287 1.00 12.85 293 LEU D N 1
ATOM 10185 C CA . LEU D 1 253 ? 30.657 47.634 -11.805 1.00 13.56 293 LEU D CA 1
ATOM 10186 C C . LEU D 1 253 ? 30.380 46.799 -13.088 1.00 13.96 293 LEU D C 1
ATOM 10187 O O . LEU D 1 253 ? 29.297 46.236 -13.236 1.00 15.03 293 LEU D O 1
ATOM 10192 N N . ALA D 1 254 ? 31.349 46.700 -13.996 1.00 14.17 294 ALA D N 1
ATOM 10193 C CA . ALA D 1 254 ? 31.138 45.974 -15.247 1.00 14.22 294 ALA D CA 1
ATOM 10194 C C . ALA D 1 254 ? 31.012 44.457 -15.011 1.00 14.59 294 ALA D C 1
ATOM 10195 O O . ALA D 1 254 ? 30.184 43.787 -15.638 1.00 13.00 294 ALA D O 1
ATOM 10197 N N . SER D 1 255 ? 31.817 43.928 -14.092 1.00 15.12 295 SER D N 1
ATOM 10198 C CA . SER D 1 255 ? 31.852 42.495 -13.847 1.00 17.03 295 SER D CA 1
ATOM 10199 C C . SER D 1 255 ? 30.574 42.044 -13.159 1.00 18.12 295 SER D C 1
ATOM 10200 O O . SER D 1 255 ? 30.118 40.917 -13.368 1.00 19.44 295 SER D O 1
ATOM 10211 N N . ASN D 1 257 ? 27.726 43.098 -14.065 1.00 21.85 297 ASN D N 1
ATOM 10212 C CA . ASN D 1 257 ? 26.718 42.940 -15.128 1.00 23.10 297 ASN D CA 1
ATOM 10213 C C . ASN D 1 257 ? 27.039 41.793 -16.090 1.00 23.32 297 ASN D C 1
ATOM 10214 O O . ASN D 1 257 ? 26.213 41.436 -16.924 1.00 25.41 297 ASN D O 1
ATOM 10219 N N . ASP D 1 258 ? 28.230 41.213 -15.990 1.00 22.86 298 ASP D N 1
ATOM 10220 C CA . ASP D 1 258 ? 28.675 40.168 -16.922 1.00 22.28 298 ASP D CA 1
ATOM 10221 C C . ASP D 1 258 ? 28.452 38.768 -16.361 1.00 21.85 298 ASP D C 1
ATOM 10222 O O . ASP D 1 258 ? 29.405 38.054 -16.061 1.00 21.20 298 ASP D O 1
ATOM 10227 N N . SER D 1 259 ? 27.186 38.355 -16.274 1.00 21.61 299 SER D N 1
ATOM 10228 C CA . SER D 1 259 ? 26.852 37.033 -15.732 1.00 21.70 299 SER D CA 1
ATOM 10229 C C . SER D 1 259 ? 27.403 35.867 -16.566 1.00 20.31 299 SER D C 1
ATOM 10230 O O . SER D 1 259 ? 27.736 34.837 -16.006 1.00 20.11 299 SER D O 1
ATOM 10233 N N . ALA D 1 260 ? 27.526 36.031 -17.880 1.00 19.19 300 ALA D N 1
ATOM 10234 C CA . ALA D 1 260 ? 28.108 34.987 -18.725 1.00 18.78 300 ALA D CA 1
ATOM 10235 C C . ALA D 1 260 ? 29.570 34.681 -18.351 1.00 18.24 300 ALA D C 1
ATOM 10236 O O . ALA D 1 260 ? 29.968 33.515 -18.316 1.00 17.09 300 ALA D O 1
ATOM 10238 N N . PHE D 1 261 ? 30.362 35.712 -18.046 1.00 17.69 301 PHE D N 1
ATOM 10239 C CA . PHE D 1 261 ? 31.742 35.463 -17.596 1.00 17.74 301 PHE D CA 1
ATOM 10240 C C . PHE D 1 261 ? 31.780 34.691 -16.286 1.00 16.97 301 PHE D C 1
ATOM 10241 O O . PHE D 1 261 ? 32.579 33.780 -16.137 1.00 17.31 301 PHE D O 1
ATOM 10249 N N . ILE D 1 262 ? 30.926 35.059 -15.338 1.00 16.81 302 ILE D N 1
ATOM 10250 C CA . ILE D 1 262 ? 30.915 34.427 -14.006 1.00 16.65 302 ILE D CA 1
ATOM 10251 C C . ILE D 1 262 ? 30.552 32.933 -14.100 1.00 15.69 302 ILE D C 1
ATOM 10252 O O . ILE D 1 262 ? 31.235 32.075 -13.529 1.00 15.76 302 ILE D O 1
ATOM 10257 N N . THR D 1 263 ? 29.538 32.621 -14.898 1.00 15.13 303 THR D N 1
ATOM 10258 C CA . THR D 1 263 ? 29.219 31.230 -15.244 1.00 14.77 303 THR D CA 1
ATOM 10259 C C . THR D 1 263 ? 30.432 30.494 -15.809 1.00 13.92 303 THR D C 1
ATOM 10260 O O . THR D 1 263 ? 30.742 29.387 -15.372 1.00 13.86 303 THR D O 1
ATOM 10264 N N . TYR D 1 264 ? 31.108 31.109 -16.784 1.00 13.68 304 TYR D N 1
ATOM 10265 C CA . TYR D 1 264 ? 32.298 30.541 -17.396 1.00 14.21 304 TYR D CA 1
ATOM 10266 C C . TYR D 1 264 ? 33.435 30.301 -16.390 1.00 14.40 304 TYR D C 1
ATOM 10267 O O . TYR D 1 264 ? 34.101 29.247 -16.400 1.00 13.43 304 TYR D O 1
ATOM 10276 N N . SER D 1 265 ? 33.631 31.292 -15.523 1.00 14.34 305 SER D N 1
ATOM 10277 C CA . SER D 1 265 ? 34.691 31.295 -14.555 1.00 14.89 305 SER D CA 1
ATOM 10278 C C . SER D 1 265 ? 34.522 30.089 -13.642 1.00 14.77 305 SER D C 1
ATOM 10279 O O . SER D 1 265 ? 35.503 29.408 -13.341 1.00 16.16 305 SER D O 1
ATOM 10282 N N . LYS D 1 266 ? 33.296 29.802 -13.213 1.00 15.56 306 LYS D N 1
ATOM 10283 C CA . LYS D 1 266 ? 33.024 28.581 -12.401 1.00 14.86 306 LYS D CA 1
ATOM 10284 C C . LYS D 1 266 ? 33.176 27.278 -13.191 1.00 15.31 306 LYS D C 1
ATOM 10285 O O . LYS D 1 266 ? 33.849 26.322 -12.740 1.00 13.72 306 LYS D O 1
ATOM 10291 N N . LYS D 1 267 ? 32.576 27.244 -14.381 1.00 16.07 307 LYS D N 1
ATOM 10292 C CA . LYS D 1 267 ? 32.632 26.041 -15.233 1.00 17.24 307 LYS D CA 1
ATOM 10293 C C . LYS D 1 267 ? 34.073 25.615 -15.481 1.00 16.38 307 LYS D C 1
ATOM 10294 O O . LYS D 1 267 ? 34.426 24.453 -15.304 1.00 16.90 307 LYS D O 1
ATOM 10300 N N . SER D 1 268 ? 34.898 26.563 -15.906 1.00 16.24 308 SER D N 1
ATOM 10301 C CA . SER D 1 268 ? 36.306 26.302 -16.183 1.00 16.04 308 SER D CA 1
ATOM 10302 C C . SER D 1 268 ? 37.058 25.803 -14.941 1.00 14.94 308 SER D C 1
ATOM 10303 O O . SER D 1 268 ? 37.814 24.840 -15.020 1.00 14.52 308 SER D O 1
ATOM 10306 N N . ASN D 1 269 ? 36.824 26.418 -13.781 1.00 13.55 309 ASN D N 1
ATOM 10307 C CA . ASN D 1 269 ? 37.398 25.894 -12.543 1.00 12.75 309 ASN D CA 1
ATOM 10308 C C . ASN D 1 269 ? 36.947 24.444 -12.327 1.00 12.36 309 ASN D C 1
ATOM 10309 O O . ASN D 1 269 ? 37.736 23.602 -11.955 1.00 13.37 309 ASN D O 1
ATOM 10314 N N . ASP D 1 270 ? 35.689 24.151 -12.588 1.00 13.02 310 ASP D N 1
ATOM 10315 C CA . ASP D 1 270 ? 35.164 22.793 -12.378 1.00 13.25 310 ASP D CA 1
ATOM 10316 C C . ASP D 1 270 ? 35.913 21.769 -13.273 1.00 13.08 310 ASP D C 1
ATOM 10317 O O . ASP D 1 270 ? 36.219 20.642 -12.842 1.00 13.78 310 ASP D O 1
ATOM 10322 N N . VAL D 1 271 ? 36.136 22.148 -14.531 1.00 12.82 311 VAL D N 1
ATOM 10323 C CA . VAL D 1 271 ? 36.890 21.299 -15.461 1.00 11.97 311 VAL D CA 1
ATOM 10324 C C . VAL D 1 271 ? 38.312 21.035 -14.939 1.00 13.02 311 VAL D C 1
ATOM 10325 O O . VAL D 1 271 ? 38.738 19.874 -14.875 1.00 13.62 311 VAL D O 1
ATOM 10329 N N . SER D 1 272 ? 39.009 22.083 -14.487 1.00 11.31 312 SER D N 1
ATOM 10330 C CA . SER D 1 272 ? 40.365 21.938 -13.991 1.00 12.35 312 SER D CA 1
ATOM 10331 C C . SER D 1 272 ? 40.427 21.063 -12.751 1.00 12.04 312 SER D C 1
ATOM 10332 O O . SER D 1 272 ? 41.351 20.248 -12.585 1.00 12.09 312 SER D O 1
ATOM 10335 N N . ARG D 1 273 ? 39.440 21.231 -11.866 1.00 11.33 313 ARG D N 1
ATOM 10336 C CA . ARG D 1 273 ? 39.382 20.433 -10.656 1.00 12.21 313 ARG D CA 1
ATOM 10337 C C . ARG D 1 273 ? 39.372 18.939 -10.997 1.00 11.43 313 ARG D C 1
ATOM 10338 O O . ARG D 1 273 ? 40.068 18.161 -10.364 1.00 11.18 313 ARG D O 1
ATOM 10346 N N . GLN D 1 274 ? 38.588 18.546 -11.988 1.00 11.75 314 GLN D N 1
ATOM 10347 C CA . GLN D 1 274 ? 38.471 17.099 -12.298 1.00 12.62 314 GLN D CA 1
ATOM 10348 C C . GLN D 1 274 ? 39.735 16.514 -12.874 1.00 12.07 314 GLN D C 1
ATOM 10349 O O . GLN D 1 274 ? 40.039 15.366 -12.592 1.00 11.30 314 GLN D O 1
ATOM 10355 N N . ILE D 1 275 ? 40.486 17.291 -13.654 1.00 11.92 315 ILE D N 1
ATOM 10356 C CA . ILE D 1 275 ? 41.741 16.821 -14.200 1.00 12.18 315 ILE D CA 1
ATOM 10357 C C . ILE D 1 275 ? 42.748 16.511 -13.076 1.00 13.08 315 ILE D C 1
ATOM 10358 O O . ILE D 1 275 ? 43.482 15.518 -13.152 1.00 12.90 315 ILE D O 1
ATOM 10363 N N . LEU D 1 276 ? 42.785 17.357 -12.047 1.00 12.55 316 LEU D N 1
ATOM 10364 C CA . LEU D 1 276 ? 43.707 17.168 -10.928 1.00 13.62 316 LEU D CA 1
ATOM 10365 C C . LEU D 1 276 ? 43.253 16.011 -10.067 1.00 12.77 316 LEU D C 1
ATOM 10366 O O . LEU D 1 276 ? 44.087 15.195 -9.689 1.00 13.53 316 LEU D O 1
ATOM 10371 N N . LEU D 1 277 ? 41.961 15.913 -9.787 1.00 13.06 317 LEU D N 1
ATOM 10372 C CA . LEU D 1 277 ? 41.441 14.827 -8.930 1.00 13.95 317 LEU D CA 1
ATOM 10373 C C . LEU D 1 277 ? 41.675 13.462 -9.598 1.00 14.27 317 LEU D C 1
ATOM 10374 O O . LEU D 1 277 ? 42.011 12.474 -8.922 1.00 15.21 317 LEU D O 1
ATOM 10379 N N . LYS D 1 278 ? 41.540 13.406 -10.914 1.00 14.82 318 LYS D N 1
ATOM 10380 C CA A LYS D 1 278 ? 41.821 12.156 -11.630 0.50 15.01 318 LYS D CA 1
ATOM 10381 C CA B LYS D 1 278 ? 41.844 12.193 -11.679 0.50 14.92 318 LYS D CA 1
ATOM 10382 C C . LYS D 1 278 ? 43.264 11.694 -11.372 1.00 14.88 318 LYS D C 1
ATOM 10383 O O . LYS D 1 278 ? 43.476 10.534 -11.071 1.00 14.67 318 LYS D O 1
ATOM 10394 N N . ALA D 1 279 ? 44.239 12.601 -11.479 1.00 14.62 319 ALA D N 1
ATOM 10395 C CA . ALA D 1 279 ? 45.645 12.277 -11.232 1.00 13.71 319 ALA D CA 1
ATOM 10396 C C . ALA D 1 279 ? 45.842 11.808 -9.785 1.00 13.87 319 ALA D C 1
ATOM 10397 O O . ALA D 1 279 ? 46.524 10.809 -9.549 1.00 13.00 319 ALA D O 1
ATOM 10399 N N . LEU D 1 280 ? 45.234 12.513 -8.834 1.00 12.81 320 LEU D N 1
ATOM 10400 C CA . LEU D 1 280 ? 45.347 12.114 -7.431 1.00 12.27 320 LEU D CA 1
ATOM 10401 C C . LEU D 1 280 ? 44.755 10.710 -7.192 1.00 12.62 320 LEU D C 1
ATOM 10402 O O . LEU D 1 280 ? 45.329 9.929 -6.438 1.00 10.93 320 LEU D O 1
ATOM 10407 N N . GLU D 1 281 ? 43.613 10.409 -7.816 1.00 12.72 321 GLU D N 1
ATOM 10408 C CA . GLU D 1 281 ? 43.021 9.061 -7.695 1.00 14.55 321 GLU D CA 1
ATOM 10409 C C . GLU D 1 281 ? 43.954 8.016 -8.315 1.00 13.66 321 GLU D C 1
ATOM 10410 O O . GLU D 1 281 ? 44.235 6.996 -7.689 1.00 13.59 321 GLU D O 1
ATOM 10416 N N . ASP D 1 282 ? 44.489 8.315 -9.493 1.00 13.34 322 ASP D N 1
ATOM 10417 C CA . ASP D 1 282 ? 45.429 7.420 -10.150 1.00 13.79 322 ASP D CA 1
ATOM 10418 C C . ASP D 1 282 ? 46.590 7.099 -9.226 1.00 13.43 322 ASP D C 1
ATOM 10419 O O . ASP D 1 282 ? 46.985 5.937 -9.100 1.00 11.91 322 ASP D O 1
ATOM 10424 N N . LEU D 1 283 ? 47.074 8.115 -8.505 1.00 12.83 323 LEU D N 1
ATOM 10425 C CA . LEU D 1 283 ? 48.269 8.012 -7.716 1.00 12.78 323 LEU D CA 1
ATOM 10426 C C . LEU D 1 283 ? 47.986 7.539 -6.294 1.00 13.48 323 LEU D C 1
ATOM 10427 O O . LEU D 1 283 ? 48.943 7.271 -5.546 1.00 13.67 323 LEU D O 1
ATOM 10432 N N . LYS D 1 284 ? 46.695 7.464 -5.941 1.00 13.37 324 LYS D N 1
ATOM 10433 C CA . LYS D 1 284 ? 46.193 7.080 -4.606 1.00 14.69 324 LYS D CA 1
ATOM 10434 C C . LYS D 1 284 ? 46.700 7.992 -3.519 1.00 13.80 324 LYS D C 1
ATOM 10435 O O . LYS D 1 284 ? 47.194 7.558 -2.461 1.00 14.52 324 LYS D O 1
ATOM 10441 N N . LEU D 1 285 ? 46.624 9.284 -3.808 1.00 12.67 325 LEU D N 1
ATOM 10442 C CA . LEU D 1 285 ? 46.955 10.304 -2.864 1.00 12.87 325 LEU D CA 1
ATOM 10443 C C . LEU D 1 285 ? 45.625 10.893 -2.338 1.00 12.48 325 LEU D C 1
ATOM 10444 O O . LEU D 1 285 ? 44.796 11.383 -3.102 1.00 11.20 325 LEU D O 1
ATOM 10449 N N . PRO D 1 286 ? 45.390 10.797 -1.023 1.00 12.75 326 PRO D N 1
ATOM 10450 C CA . PRO D 1 286 ? 44.130 11.355 -0.541 1.00 12.76 326 PRO D CA 1
ATOM 10451 C C . PRO D 1 286 ? 44.043 12.893 -0.726 1.00 12.78 326 PRO D C 1
ATOM 10452 O O . PRO D 1 286 ? 45.063 13.595 -0.716 1.00 12.83 326 PRO D O 1
ATOM 10456 N N . TYR D 1 287 ? 42.835 13.385 -0.945 1.00 12.67 327 TYR D N 1
ATOM 10457 C CA . TYR D 1 287 ? 42.587 14.819 -1.049 1.00 13.06 327 TYR D CA 1
ATOM 10458 C C . TYR D 1 287 ? 41.276 15.157 -0.351 1.00 12.39 327 TYR D C 1
ATOM 10459 O O . TYR D 1 287 ? 40.430 14.286 -0.175 1.00 13.26 327 TYR D O 1
ATOM 10468 N N . LEU D 1 288 ? 41.106 16.430 -0.038 1.00 12.06 328 LEU D N 1
ATOM 10469 C CA . LEU D 1 288 ? 39.875 16.904 0.618 1.00 12.98 328 LEU D CA 1
ATOM 10470 C C . LEU D 1 288 ? 38.955 17.460 -0.447 1.00 13.86 328 LEU D C 1
ATOM 10471 O O . LEU D 1 288 ? 39.421 17.920 -1.470 1.00 14.34 328 LEU D O 1
ATOM 10476 N N . PRO D 1 289 ? 37.633 17.438 -0.203 1.00 14.77 329 PRO D N 1
ATOM 10477 C CA . PRO D 1 289 ? 36.677 17.915 -1.183 1.00 15.67 329 PRO D CA 1
ATOM 10478 C C . PRO D 1 289 ? 36.932 19.394 -1.446 1.00 16.61 329 PRO D C 1
ATOM 10479 O O . PRO D 1 289 ? 37.158 20.140 -0.509 1.00 18.72 329 PRO D O 1
ATOM 10483 N N . SER D 1 290 ? 36.954 19.786 -2.711 1.00 13.99 330 SER D N 1
ATOM 10484 C CA . SER D 1 290 ? 37.365 21.113 -3.129 1.00 14.40 330 SER D CA 1
ATOM 10485 C C . SER D 1 290 ? 36.170 21.901 -3.586 1.00 14.27 330 SER D C 1
ATOM 10486 O O . SER D 1 290 ? 35.549 21.549 -4.578 1.00 12.71 330 SER D O 1
ATOM 10489 N N . GLU D 1 291 ? 35.854 22.990 -2.863 1.00 14.47 331 GLU D N 1
ATOM 10490 C CA . GLU D 1 291 ? 34.709 23.830 -3.211 1.00 13.10 331 GLU D CA 1
ATOM 10491 C C . GLU D 1 291 ? 35.108 25.247 -3.633 1.00 13.50 331 GLU D C 1
ATOM 10492 O O . GLU D 1 291 ? 34.226 26.082 -3.893 1.00 14.19 331 GLU D O 1
ATOM 10498 N N . GLY D 1 292 ? 36.422 25.511 -3.673 1.00 12.32 332 GLY D N 1
ATOM 10499 C CA . GLY D 1 292 ? 36.998 26.773 -4.107 1.00 11.36 332 GLY D CA 1
ATOM 10500 C C . GLY D 1 292 ? 37.760 26.557 -5.424 1.00 10.75 332 GLY D C 1
ATOM 10501 O O . GLY D 1 292 ? 37.404 25.676 -6.177 1.00 12.58 332 GLY D O 1
ATOM 10502 N N . ASN D 1 293 ? 38.764 27.380 -5.689 1.00 10.44 333 ASN D N 1
ATOM 10503 C CA . ASN D 1 293 ? 39.622 27.233 -6.909 1.00 9.61 333 ASN D CA 1
ATOM 10504 C C . ASN D 1 293 ? 40.992 26.631 -6.615 1.00 10.98 333 ASN D C 1
ATOM 10505 O O . ASN D 1 293 ? 42.007 26.984 -7.243 1.00 9.99 333 ASN D O 1
ATOM 10510 N N . PHE D 1 294 ? 41.016 25.678 -5.684 1.00 11.04 334 PHE D N 1
ATOM 10511 C CA . PHE D 1 294 ? 42.243 24.987 -5.284 1.00 10.76 334 PHE D CA 1
ATOM 10512 C C . PHE D 1 294 ? 41.892 23.640 -4.648 1.00 11.18 334 PHE D C 1
ATOM 10513 O O . PHE D 1 294 ? 40.725 23.417 -4.232 1.00 10.74 334 PHE D O 1
ATOM 10521 N N . VAL D 1 295 ? 42.894 22.766 -4.551 1.00 11.06 335 VAL D N 1
ATOM 10522 C CA . VAL D 1 295 ? 42.765 21.451 -3.946 1.00 10.40 335 VAL D CA 1
ATOM 10523 C C . VAL D 1 295 ? 43.851 21.223 -2.910 1.00 10.76 335 VAL D C 1
ATOM 10524 O O . VAL D 1 295 ? 45.006 21.567 -3.137 1.00 11.34 335 VAL D O 1
ATOM 10528 N N . PHE D 1 296 ? 43.470 20.705 -1.740 1.00 11.06 336 PHE D N 1
ATOM 10529 C CA . PHE D 1 296 ? 44.417 20.382 -0.687 1.00 10.88 336 PHE D CA 1
ATOM 10530 C C . PHE D 1 296 ? 44.572 18.843 -0.712 1.00 12.60 336 PHE D C 1
ATOM 10531 O O . PHE D 1 296 ? 43.587 18.121 -0.597 1.00 13.38 336 PHE D O 1
ATOM 10539 N N . HIS D 1 297 ? 45.792 18.344 -0.933 1.00 12.84 337 HIS D N 1
ATOM 10540 C CA . HIS D 1 297 ? 46.031 16.892 -0.999 1.00 12.32 337 HIS D CA 1
ATOM 10541 C C . HIS D 1 297 ? 47.274 16.431 -0.252 1.00 12.49 337 HIS D C 1
ATOM 10542 O O . HIS D 1 297 ? 48.175 17.199 0.065 1.00 11.68 337 HIS D O 1
ATOM 10549 N N . GLN D 1 298 ? 47.291 15.137 0.046 1.00 12.69 338 GLN D N 1
ATOM 10550 C CA . GLN D 1 298 ? 48.302 14.558 0.902 1.00 13.29 338 GLN D CA 1
ATOM 10551 C C . GLN D 1 298 ? 49.533 14.201 0.076 1.00 12.97 338 GLN D C 1
ATOM 10552 O O . GLN D 1 298 ? 49.436 13.997 -1.119 1.00 10.95 338 GLN D O 1
ATOM 10558 N N . LEU D 1 299 ? 50.698 14.216 0.724 1.00 13.50 339 LEU D N 1
ATOM 10559 C CA . LEU D 1 299 ? 51.953 13.781 0.081 1.00 15.27 339 LEU D CA 1
ATOM 10560 C C . LEU D 1 299 ? 52.612 12.670 0.889 1.00 15.93 339 LEU D C 1
ATOM 10561 O O . LEU D 1 299 ? 52.500 12.627 2.115 1.00 15.95 339 LEU D O 1
ATOM 10566 N N . VAL D 1 300 ? 53.351 11.815 0.196 1.00 16.18 340 VAL D N 1
ATOM 10567 C CA . VAL D 1 300 ? 54.155 10.802 0.858 1.00 17.00 340 VAL D CA 1
ATOM 10568 C C . VAL D 1 300 ? 55.660 11.076 0.754 1.00 17.95 340 VAL D C 1
ATOM 10569 O O . VAL D 1 300 ? 56.459 10.280 1.244 1.00 20.73 340 VAL D O 1
ATOM 10573 N N . VAL D 1 301 ? 56.037 12.144 0.060 1.00 16.82 341 VAL D N 1
ATOM 10574 C CA . VAL D 1 301 ? 57.395 12.646 0.042 1.00 16.40 341 VAL D CA 1
ATOM 10575 C C . VAL D 1 301 ? 57.425 13.985 0.787 1.00 16.21 341 VAL D C 1
ATOM 10576 O O . VAL D 1 301 ? 56.364 14.571 1.054 1.00 16.68 341 VAL D O 1
ATOM 10580 N N . PRO D 1 302 ? 58.619 14.464 1.146 1.00 16.56 342 PRO D N 1
ATOM 10581 C CA . PRO D 1 302 ? 58.629 15.717 1.887 1.00 17.09 342 PRO D CA 1
ATOM 10582 C C . PRO D 1 302 ? 58.096 16.870 1.048 1.00 16.41 342 PRO D C 1
ATOM 10583 O O . PRO D 1 302 ? 58.434 17.001 -0.131 1.00 16.96 342 PRO D O 1
ATOM 10587 N N . LEU D 1 303 ? 57.237 17.671 1.650 1.00 16.67 343 LEU D N 1
ATOM 10588 C CA . LEU D 1 303 ? 56.638 18.827 0.971 1.00 16.96 343 LEU D CA 1
ATOM 10589 C C . LEU D 1 303 ? 57.716 19.691 0.361 1.00 16.79 343 LEU D C 1
ATOM 10590 O O . LEU D 1 303 ? 57.642 20.064 -0.802 1.00 16.54 343 LEU D O 1
ATOM 10595 N N . LYS D 1 304 ? 58.764 19.971 1.141 1.00 16.79 344 LYS D N 1
ATOM 10596 C CA . LYS D 1 304 ? 59.817 20.850 0.661 1.00 16.91 344 LYS D CA 1
ATOM 10597 C C . LYS D 1 304 ? 60.501 20.304 -0.592 1.00 15.62 344 LYS D C 1
ATOM 10598 O O . LYS D 1 304 ? 60.820 21.063 -1.486 1.00 15.56 344 LYS D O 1
ATOM 10604 N N . ASP D 1 305 ? 60.695 18.992 -0.663 1.00 15.13 345 ASP D N 1
ATOM 10605 C CA . ASP D 1 305 ? 61.262 18.351 -1.881 1.00 15.52 345 ASP D CA 1
ATOM 10606 C C . ASP D 1 305 ? 60.296 18.472 -3.064 1.00 14.32 345 ASP D C 1
ATOM 10607 O O . ASP D 1 305 ? 60.698 18.736 -4.198 1.00 12.86 345 ASP D O 1
ATOM 10612 N N . TYR D 1 306 ? 59.024 18.255 -2.792 1.00 13.58 346 TYR D N 1
ATOM 10613 C CA . TYR D 1 306 ? 57.990 18.323 -3.862 1.00 13.83 346 TYR D CA 1
ATOM 10614 C C . TYR D 1 306 ? 57.836 19.767 -4.390 1.00 14.01 346 TYR D C 1
ATOM 10615 O O . TYR D 1 306 ? 57.799 20.003 -5.603 1.00 14.20 346 TYR D O 1
ATOM 10624 N N . GLN D 1 307 ? 57.813 20.740 -3.492 1.00 14.73 347 GLN D N 1
ATOM 10625 C CA . GLN D 1 307 ? 57.798 22.167 -3.918 1.00 14.40 347 GLN D CA 1
ATOM 10626 C C . GLN D 1 307 ? 58.972 22.481 -4.845 1.00 14.37 347 GLN D C 1
ATOM 10627 O O . GLN D 1 307 ? 58.785 23.140 -5.877 1.00 13.27 347 GLN D O 1
ATOM 10633 N N . THR D 1 308 ? 60.163 21.985 -4.480 1.00 14.78 348 THR D N 1
ATOM 10634 C CA . THR D 1 308 ? 61.415 22.263 -5.192 1.00 14.48 348 THR D CA 1
ATOM 10635 C C . THR D 1 308 ? 61.442 21.613 -6.554 1.00 14.99 348 THR D C 1
ATOM 10636 O O . THR D 1 308 ? 61.779 22.243 -7.565 1.00 13.88 348 THR D O 1
ATOM 10640 N N . HIS D 1 309 ? 61.088 20.336 -6.582 1.00 15.05 349 HIS D N 1
ATOM 10641 C CA . HIS D 1 309 ? 61.053 19.590 -7.816 1.00 14.56 349 HIS D CA 1
ATOM 10642 C C . HIS D 1 309 ? 60.030 20.157 -8.803 1.00 13.50 349 HIS D C 1
ATOM 10643 O O . HIS D 1 309 ? 60.329 20.298 -10.003 1.00 13.80 349 HIS D O 1
ATOM 10658 N N . ALA D 1 311 ? 59.035 23.360 -8.738 1.00 14.05 351 ALA D N 1
ATOM 10659 C CA . ALA D 1 311 ? 59.577 24.677 -9.157 1.00 14.27 351 ALA D CA 1
ATOM 10660 C C . ALA D 1 311 ? 60.585 24.515 -10.284 1.00 15.58 351 ALA D C 1
ATOM 10661 O O . ALA D 1 311 ? 60.535 25.241 -11.278 1.00 13.96 351 ALA D O 1
ATOM 10663 N N . ASP D 1 312 ? 61.441 23.501 -10.167 1.00 16.91 352 ASP D N 1
ATOM 10664 C CA . ASP D 1 312 ? 62.446 23.242 -11.185 1.00 17.80 352 ASP D CA 1
ATOM 10665 C C . ASP D 1 312 ? 61.782 22.805 -12.510 1.00 17.08 352 ASP D C 1
ATOM 10666 O O . ASP D 1 312 ? 62.355 22.996 -13.568 1.00 17.72 352 ASP D O 1
ATOM 10671 N N . ALA D 1 313 ? 60.612 22.179 -12.432 1.00 16.03 353 ALA D N 1
ATOM 10672 C CA . ALA D 1 313 ? 59.832 21.770 -13.607 1.00 16.02 353 ALA D CA 1
ATOM 10673 C C . ALA D 1 313 ? 59.002 22.930 -14.194 1.00 15.64 353 ALA D C 1
ATOM 10674 O O . ALA D 1 313 ? 58.268 22.738 -15.160 1.00 17.45 353 ALA D O 1
ATOM 10676 N N . GLY D 1 314 ? 59.089 24.122 -13.604 1.00 14.74 354 GLY D N 1
ATOM 10677 C CA . GLY D 1 314 ? 58.354 25.275 -14.095 1.00 14.43 354 GLY D CA 1
ATOM 10678 C C . GLY D 1 314 ? 56.952 25.383 -13.528 1.00 14.14 354 GLY D C 1
ATOM 10679 O O . GLY D 1 314 ? 56.064 25.888 -14.214 1.00 14.48 354 GLY D O 1
ATOM 10680 N N . VAL D 1 315 ? 56.776 24.928 -12.284 1.00 13.02 355 VAL D N 1
ATOM 10681 C CA . VAL D 1 315 ? 55.459 24.884 -11.616 1.00 11.93 355 VAL D CA 1
ATOM 10682 C C . VAL D 1 315 ? 55.533 25.349 -10.181 1.00 12.47 355 VAL D C 1
ATOM 10683 O O . VAL D 1 315 ? 56.184 24.730 -9.311 1.00 11.24 355 VAL D O 1
ATOM 10687 N N . LEU D 1 316 ? 54.849 26.470 -9.925 1.00 13.02 356 LEU D N 1
ATOM 10688 C CA . LEU D 1 316 ? 54.857 27.074 -8.613 1.00 12.87 356 LEU D CA 1
ATOM 10689 C C . LEU D 1 316 ? 53.584 26.699 -7.880 1.00 13.01 356 LEU D C 1
ATOM 10690 O O . LEU D 1 316 ? 52.472 27.168 -8.209 1.00 11.64 356 LEU D O 1
ATOM 10695 N N . ILE D 1 317 ? 53.760 25.895 -6.836 1.00 13.44 357 ILE D N 1
ATOM 10696 C CA . ILE D 1 317 ? 52.635 25.455 -5.989 1.00 13.04 357 ILE D CA 1
ATOM 10697 C C . ILE D 1 317 ? 52.612 26.235 -4.688 1.00 13.51 357 ILE D C 1
ATOM 10698 O O . ILE D 1 317 ? 53.414 27.137 -4.462 1.00 13.27 357 ILE D O 1
ATOM 10703 N N . GLY D 1 318 ? 51.659 25.911 -3.834 1.00 13.06 358 GLY D N 1
ATOM 10704 C CA . GLY D 1 318 ? 51.488 26.641 -2.630 1.00 13.97 358 GLY D CA 1
ATOM 10705 C C . GLY D 1 318 ? 52.542 26.388 -1.574 1.00 14.18 358 GLY D C 1
ATOM 10706 O O . GLY D 1 318 ? 53.181 25.340 -1.550 1.00 14.73 358 GLY D O 1
ATOM 10707 N N . ARG D 1 319 ? 52.715 27.363 -0.705 1.00 14.61 359 ARG D N 1
ATOM 10708 C CA . ARG D 1 319 ? 53.624 27.266 0.418 1.00 15.83 359 ARG D CA 1
ATOM 10709 C C . ARG D 1 319 ? 53.136 26.228 1.444 1.00 16.81 359 ARG D C 1
ATOM 10710 O O . ARG D 1 319 ? 52.040 25.685 1.312 1.00 18.29 359 ARG D O 1
ATOM 10718 N N . ALA D 1 320 ? 53.912 25.995 2.492 1.00 16.85 360 ALA D N 1
ATOM 10719 C CA . ALA D 1 320 ? 53.491 25.058 3.557 1.00 16.81 360 ALA D CA 1
A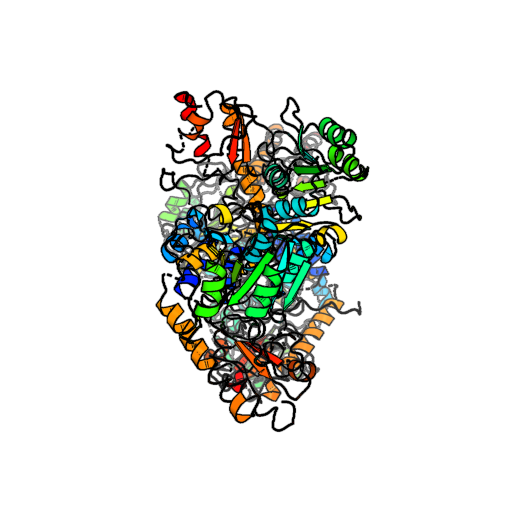TOM 10720 C C . ALA D 1 320 ? 52.402 25.631 4.455 1.00 17.42 360 ALA D C 1
ATOM 10721 O O . ALA D 1 320 ? 52.406 26.824 4.749 1.00 17.58 360 ALA D O 1
ATOM 10723 N N . PHE D 1 321 ? 51.521 24.744 4.936 1.00 17.32 361 PHE D N 1
ATOM 10724 C CA . PHE D 1 321 ? 50.408 25.097 5.815 1.00 17.71 361 PHE D CA 1
ATOM 10725 C C . PHE D 1 321 ? 50.431 24.255 7.087 1.00 17.34 361 PHE D C 1
ATOM 10726 O O . PHE D 1 321 ? 49.591 23.361 7.289 1.00 16.18 361 PHE D O 1
ATOM 10734 N N . PRO D 1 322 ? 51.423 24.510 7.959 1.00 17.77 362 PRO D N 1
ATOM 10735 C CA . PRO D 1 322 ? 51.402 23.791 9.239 1.00 18.37 362 PRO D CA 1
ATOM 10736 C C . PRO D 1 322 ? 50.072 24.099 9.948 1.00 18.54 362 PRO D C 1
ATOM 10737 O O . PRO D 1 322 ? 49.569 25.201 9.805 1.00 18.70 362 PRO D O 1
ATOM 10741 N N . PRO D 1 323 ? 49.505 23.142 10.691 1.00 18.87 363 PRO D N 1
ATOM 10742 C CA . PRO D 1 323 ? 50.087 21.876 11.113 1.00 19.40 363 PRO D CA 1
ATOM 10743 C C . PRO D 1 323 ? 49.882 20.724 10.150 1.00 19.55 363 PRO D C 1
ATOM 10744 O O . PRO D 1 323 ? 50.185 19.587 10.496 1.00 20.19 363 PRO D O 1
ATOM 10748 N N . ALA D 1 324 ? 49.381 20.992 8.956 1.00 19.24 364 ALA D N 1
ATOM 10749 C CA . ALA D 1 324 ? 49.197 19.938 7.965 1.00 18.97 364 ALA D CA 1
ATOM 10750 C C . ALA D 1 324 ? 50.509 19.782 7.215 1.00 19.59 364 ALA D C 1
ATOM 10751 O O . ALA D 1 324 ? 50.605 20.112 6.029 1.00 18.99 364 ALA D O 1
ATOM 10753 N N . ASP D 1 325 ? 51.527 19.281 7.915 1.00 19.42 365 ASP D N 1
ATOM 10754 C CA . ASP D 1 325 ? 52.909 19.285 7.388 1.00 19.65 365 ASP D CA 1
ATOM 10755 C C . ASP D 1 325 ? 53.070 18.394 6.134 1.00 18.17 365 ASP D C 1
ATOM 10756 O O . ASP D 1 325 ? 53.939 18.632 5.308 1.00 18.76 365 ASP D O 1
ATOM 10761 N N . ASN D 1 326 ? 52.206 17.400 5.989 1.00 17.26 366 ASN D N 1
ATOM 10762 C CA A ASN D 1 326 ? 52.330 16.437 4.881 0.50 17.58 366 ASN D CA 1
ATOM 10763 C CA B ASN D 1 326 ? 52.304 16.418 4.916 0.50 17.75 366 ASN D CA 1
ATOM 10764 C C . ASN D 1 326 ? 51.278 16.616 3.800 1.00 16.96 366 ASN D C 1
ATOM 10765 O O . ASN D 1 326 ? 50.971 15.676 3.080 1.00 17.66 366 ASN D O 1
ATOM 10774 N N . TRP D 1 327 ? 50.742 17.833 3.684 1.00 16.17 367 TRP D N 1
ATOM 10775 C CA . TRP D 1 327 ? 49.777 18.209 2.657 1.00 14.25 367 TRP D CA 1
ATOM 10776 C C . TRP D 1 327 ? 50.308 19.411 1.842 1.00 14.86 367 TRP D C 1
ATOM 10777 O O . TRP D 1 327 ? 51.157 20.203 2.334 1.00 14.95 367 TRP D O 1
ATOM 10788 N N . CYS D 1 328 ? 49.837 19.522 0.599 1.00 12.97 368 CYS D N 1
ATOM 10789 C CA . CYS D 1 328 ? 50.016 20.736 -0.216 1.00 13.91 368 CYS D CA 1
ATOM 10790 C C . CYS D 1 328 ? 48.707 21.313 -0.811 1.00 12.64 368 CYS D C 1
ATOM 10791 O O . CYS D 1 328 ? 47.760 20.590 -1.119 1.00 12.21 368 CYS D O 1
ATOM 10794 N N . ARG D 1 329 ? 48.694 22.626 -0.987 1.00 12.04 369 ARG D N 1
ATOM 10795 C CA . ARG D 1 329 ? 47.623 23.305 -1.671 1.00 12.16 369 ARG D CA 1
ATOM 10796 C C . ARG D 1 329 ? 48.024 23.621 -3.096 1.00 12.63 369 ARG D C 1
ATOM 10797 O O . ARG D 1 329 ? 49.002 24.341 -3.331 1.00 13.11 369 ARG D O 1
ATOM 10805 N N . ILE D 1 330 ? 47.251 23.113 -4.042 1.00 11.97 370 ILE D N 1
ATOM 10806 C CA . ILE D 1 330 ? 47.498 23.313 -5.456 1.00 12.89 370 ILE D CA 1
ATOM 10807 C C . ILE D 1 330 ? 46.359 24.152 -6.014 1.00 13.20 370 ILE D C 1
ATOM 10808 O O . ILE D 1 330 ? 45.219 23.713 -5.995 1.00 14.64 370 ILE D O 1
ATOM 10813 N N . SER D 1 331 ? 46.653 25.364 -6.491 1.00 12.93 371 SER D N 1
ATOM 10814 C CA . SER D 1 331 ? 45.626 26.208 -7.061 1.00 12.07 371 SER D CA 1
ATOM 10815 C C . SER D 1 331 ? 45.271 25.611 -8.421 1.00 12.09 371 SER D C 1
ATOM 10816 O O . SER D 1 331 ? 46.082 24.920 -9.047 1.00 13.58 371 SER D O 1
ATOM 10819 N N . LEU D 1 332 ? 44.068 25.877 -8.895 1.00 11.91 372 LEU D N 1
ATOM 10820 C CA . LEU D 1 332 ? 43.609 25.295 -10.126 1.00 12.70 372 LEU D CA 1
ATOM 10821 C C . LEU D 1 332 ? 43.896 26.249 -11.261 1.00 12.75 372 LEU D C 1
ATOM 10822 O O . LEU D 1 332 ? 43.379 27.342 -11.305 1.00 13.40 372 LEU D O 1
ATOM 10827 N N . GLY D 1 333 ? 44.796 25.857 -12.165 1.00 12.81 373 GLY D N 1
ATOM 10828 C CA . GLY D 1 333 ? 45.082 26.644 -13.354 1.00 12.40 373 GLY D CA 1
ATOM 10829 C C . GLY D 1 333 ? 44.053 26.366 -14.432 1.00 11.94 373 GLY D C 1
ATOM 10830 O O . GLY D 1 333 ? 43.009 25.779 -14.173 1.00 13.03 373 GLY D O 1
ATOM 10831 N N . THR D 1 334 ? 44.327 26.811 -15.641 1.00 12.88 374 THR D N 1
ATOM 10832 C CA . THR D 1 334 ? 43.445 26.529 -16.761 1.00 12.44 374 THR D CA 1
ATOM 10833 C C . THR D 1 334 ? 43.444 25.003 -16.994 1.00 12.82 374 THR D C 1
ATOM 10834 O O . THR D 1 334 ? 44.380 24.286 -16.575 1.00 13.81 374 THR D O 1
ATOM 10838 N N . PRO D 1 335 ? 42.432 24.489 -17.689 1.00 13.34 375 PRO D N 1
ATOM 10839 C CA . PRO D 1 335 ? 42.421 23.042 -17.968 1.00 13.44 375 PRO D CA 1
ATOM 10840 C C . PRO D 1 335 ? 43.677 22.497 -18.668 1.00 12.82 375 PRO D C 1
ATOM 10841 O O . PRO D 1 335 ? 44.119 21.389 -18.370 1.00 11.96 375 PRO D O 1
ATOM 10845 N N . GLN D 1 336 ? 44.246 23.299 -19.557 1.00 12.83 376 GLN D N 1
ATOM 10846 C CA A GLN D 1 336 ? 45.441 22.919 -20.283 0.50 12.27 376 GLN D CA 1
ATOM 10847 C CA B GLN D 1 336 ? 45.465 22.903 -20.271 0.50 12.49 376 GLN D CA 1
ATOM 10848 C C . GLN D 1 336 ? 46.646 22.942 -19.308 1.00 12.64 376 GLN D C 1
ATOM 10849 O O . GLN D 1 336 ? 47.499 22.040 -19.332 1.00 11.64 376 GLN D O 1
ATOM 10860 N N . GLU D 1 337 ? 46.682 23.937 -18.413 1.00 11.76 377 GLU D N 1
ATOM 10861 C CA . GLU D 1 337 ? 47.760 23.969 -17.436 1.00 12.17 377 GLU D CA 1
ATOM 10862 C C . GLU D 1 337 ? 47.688 22.726 -16.557 1.00 12.69 377 GLU D C 1
ATOM 10863 O O . GLU D 1 337 ? 48.714 22.137 -16.227 1.00 12.55 377 GLU D O 1
ATOM 10882 N N . GLN D 1 339 ? 46.248 19.729 -17.035 1.00 13.81 379 GLN D N 1
ATOM 10883 C CA . GLN D 1 339 ? 46.591 18.500 -17.718 1.00 13.43 379 GLN D CA 1
ATOM 10884 C C . GLN D 1 339 ? 48.124 18.315 -17.759 1.00 12.49 379 GLN D C 1
ATOM 10885 O O . GLN D 1 339 ? 48.622 17.201 -17.559 1.00 12.06 379 GLN D O 1
ATOM 10891 N N . TRP D 1 340 ? 48.861 19.397 -17.987 1.00 11.59 380 TRP D N 1
ATOM 10892 C CA A TRP D 1 340 ? 50.320 19.330 -18.059 0.50 11.15 380 TRP D CA 1
ATOM 10893 C CA B TRP D 1 340 ? 50.321 19.319 -18.058 0.50 11.62 380 TRP D CA 1
ATOM 10894 C C . TRP D 1 340 ? 50.878 19.041 -16.665 1.00 11.25 380 TRP D C 1
ATOM 10895 O O . TRP D 1 340 ? 51.803 18.223 -16.489 1.00 11.40 380 TRP D O 1
ATOM 10916 N N . VAL D 1 341 ? 50.316 19.710 -15.663 1.00 10.53 381 VAL D N 1
ATOM 10917 C CA . VAL D 1 341 ? 50.746 19.446 -14.289 1.00 10.53 381 VAL D CA 1
ATOM 10918 C C . VAL D 1 341 ? 50.409 17.993 -13.875 1.00 10.44 381 VAL D C 1
ATOM 10919 O O . VAL D 1 341 ? 51.254 17.304 -13.269 1.00 10.77 381 VAL D O 1
ATOM 10923 N N . ALA D 1 342 ? 49.190 17.542 -14.164 1.00 10.56 382 ALA D N 1
ATOM 10924 C CA . ALA D 1 342 ? 48.743 16.199 -13.771 1.00 11.96 382 ALA D CA 1
ATOM 10925 C C . ALA D 1 342 ? 49.716 15.167 -14.329 1.00 13.13 382 ALA D C 1
ATOM 10926 O O . ALA D 1 342 ? 50.153 14.275 -13.595 1.00 13.53 382 ALA D O 1
ATOM 10928 N N . ASP D 1 343 ? 50.030 15.312 -15.618 1.00 12.44 383 ASP D N 1
ATOM 10929 C CA . ASP D 1 343 ? 50.986 14.463 -16.304 1.00 13.28 383 ASP D CA 1
ATOM 10930 C C . ASP D 1 343 ? 52.408 14.592 -15.763 1.00 13.06 383 ASP D C 1
ATOM 10931 O O . ASP D 1 343 ? 53.181 13.613 -15.776 1.00 12.10 383 ASP D O 1
ATOM 10936 N N . THR D 1 344 ? 52.743 15.764 -15.243 1.00 11.92 384 THR D N 1
ATOM 10937 C CA . THR D 1 344 ? 54.022 15.931 -14.595 1.00 11.56 384 THR D CA 1
ATOM 10938 C C . THR D 1 344 ? 54.007 15.138 -13.293 1.00 10.20 384 THR D C 1
ATOM 10939 O O . THR D 1 344 ? 54.979 14.450 -12.970 1.00 11.01 384 THR D O 1
ATOM 10951 N N . ARG D 1 346 ? 52.322 12.421 -12.827 1.00 9.96 386 ARG D N 1
ATOM 10952 C CA . ARG D 1 346 ? 52.469 11.034 -13.213 1.00 11.37 386 ARG D CA 1
ATOM 10953 C C . ARG D 1 346 ? 53.950 10.717 -13.473 1.00 11.66 386 ARG D C 1
ATOM 10954 O O . ARG D 1 346 ? 54.444 9.666 -13.075 1.00 12.93 386 ARG D O 1
ATOM 10962 N N . GLU D 1 347 ? 54.647 11.616 -14.158 1.00 12.03 387 GLU D N 1
ATOM 10963 C CA . GLU D 1 347 ? 56.069 11.390 -14.454 1.00 12.32 387 GLU D CA 1
ATOM 10964 C C . GLU D 1 347 ? 56.857 11.369 -13.119 1.00 11.28 387 GLU D C 1
ATOM 10965 O O . GLU D 1 347 ? 57.759 10.542 -12.970 1.00 10.81 387 GLU D O 1
ATOM 10971 N N . PHE D 1 348 ? 56.485 12.216 -12.151 1.00 9.99 388 PHE D N 1
ATOM 10972 C CA . PHE D 1 348 ? 57.171 12.258 -10.836 1.00 9.49 388 PHE D CA 1
ATOM 10973 C C . PHE D 1 348 ? 57.059 10.894 -10.111 1.00 9.91 388 PHE D C 1
ATOM 10974 O O . PHE D 1 348 ? 58.026 10.414 -9.485 1.00 9.74 388 PHE D O 1
ATOM 10982 N N . ARG D 1 349 ? 55.875 10.300 -10.165 1.00 9.55 389 ARG D N 1
ATOM 10983 C CA . ARG D 1 349 ? 55.593 9.033 -9.476 1.00 10.41 389 ARG D CA 1
ATOM 10984 C C . ARG D 1 349 ? 56.544 7.953 -9.983 1.00 10.94 389 ARG D C 1
ATOM 10985 O O . ARG D 1 349 ? 57.132 7.195 -9.213 1.00 10.69 389 ARG D O 1
ATOM 10993 N N . LYS D 1 350 ? 56.737 7.910 -11.289 1.00 11.74 390 LYS D N 1
ATOM 10994 C CA . LYS D 1 350 ? 57.680 6.947 -11.867 1.00 12.31 390 LYS D CA 1
ATOM 10995 C C . LYS D 1 350 ? 59.094 7.006 -11.278 1.00 12.76 390 LYS D C 1
ATOM 10996 O O . LYS D 1 350 ? 59.766 5.957 -11.227 1.00 13.00 390 LYS D O 1
ATOM 11002 N N . LYS D 1 351 ? 59.553 8.196 -10.875 1.00 11.92 391 LYS D N 1
ATOM 11003 C CA . LYS D 1 351 ? 60.883 8.345 -10.320 1.00 12.28 391 LYS D CA 1
ATOM 11004 C C . LYS D 1 351 ? 60.836 8.584 -8.828 1.00 11.72 391 LYS D C 1
ATOM 11005 O O . LYS D 1 351 ? 61.813 9.053 -8.256 1.00 12.13 391 LYS D O 1
ATOM 11011 N N . SER D 1 352 ? 59.721 8.248 -8.200 1.00 11.44 392 SER D N 1
ATOM 11012 C CA . SER D 1 352 ? 59.539 8.463 -6.757 1.00 11.83 392 SER D CA 1
ATOM 11013 C C . SER D 1 352 ? 59.539 9.890 -6.238 1.00 11.87 392 SER D C 1
ATOM 11014 O O . SER D 1 352 ? 59.701 10.111 -5.007 1.00 11.97 392 SER D O 1
ATOM 11017 N N . TRP D 1 353 ? 59.295 10.873 -7.102 1.00 12.11 393 TRP D N 1
ATOM 11018 C CA . TRP D 1 353 ? 59.240 12.266 -6.631 1.00 12.54 393 TRP D CA 1
ATOM 11019 C C . TRP D 1 353 ? 57.859 12.698 -6.108 1.00 12.25 393 TRP D C 1
ATOM 11020 O O . TRP D 1 353 ? 57.715 13.825 -5.587 1.00 11.90 393 TRP D O 1
ATOM 11031 N N . ILE D 1 354 ? 56.875 11.808 -6.244 1.00 10.58 394 ILE D N 1
ATOM 11032 C CA . ILE D 1 354 ? 55.573 11.989 -5.632 1.00 9.78 394 ILE D CA 1
ATOM 11033 C C . ILE D 1 354 ? 55.036 10.634 -5.226 1.00 9.53 394 ILE D C 1
ATOM 11034 O O . ILE D 1 354 ? 55.506 9.608 -5.740 1.00 8.38 394 ILE D O 1
#

Organism: Pectobacterium atrosepticum (strain SCRI 1043 / ATCC BAA-672) (NCBI:txid218491)